Protein AF-D8TQI4-F1 (afdb_monomer)

Organism: NCBI:txid3068

Radius of gyration: 40.29 Å; Cα contacts (8 Å, |Δi|>4): 857; chains: 1; bounding box: 106×113×91 Å

pLDDT: mean 70.05, std 27.38, range [21.88, 98.81]

Secondary structure (DSSP, 8-state):
-HHHHHHHHHHHTT--TTSSSSSSSSTT-S----TT-EEES--TT-----SHHHHHHHIIIIIHHHHHHHHTTSS-B-HHHHHHHHHHHHHTS-HHHHTTEEEEEEETTEEEEEE-TT--HHHHHHHHHHHHHHHHHHHHH------EEEEEE-SSS---BTT--SS-EEESEEE--HHHHHTTS-S-SB-PEE----SS----EEE--GGGSEEEEEEEEEE-TTS-TT-HHHHHHHHHHSHHHHHHEEEEEEEE--SS----B-----GGGGGGEEEEEE--SSSS-TTHHHHHTBSSEEEEES-SEEETTGGG--BTTTBEEE-TTTHHHHHHHHTT-HHHHHHHHHHHHHHHHHH-SHHHHHHHHHHHHHHHHTTBSSHHHHHHHS-TT--HHHHHHHHHHHHHHHTT---TT--TTTT-TTHHHHHHHHHIIIIIHHHHHHHHHHHHHHHHHHHHHHHTT----SSS----------------------------------------------------PPPPPPPS-SSSSSSSSS----------------------------------------------------HHHHHHHHHHHHHHHHHHHHHHHHHHGGG---TT-HHHHHHHHHHHHHHHHHHHHHHHHTTTT-SSSS--HHHHHHHHHHHHHHHHHHHHHHHTTTT--HHHHHHHHHIIIIIIHHH--HHHHHHHHHHHHHH-HHHHHHHHHHHHHHHHHHHHHHH---HHHHHHHHHHHHHHHHHHHHTTS-GGG--S-----------PPPPPP-

Foldseek 3Di:
DVVVVVVVVVVVVVPDPVVVVPPPPPPVPPDPPPPQKDKALDFPPFDADQDVVLCVLLCVLFQCLLCVLLVPPPDFAALLLVLVQLVCLVPPDDPVQQLQKWKWWADPLQIDIDGDPNRDPQSVVQVVLLRVLSNVCCPPVVDDFDGFIAMEGSDQEADAFPPRGSAEHEYFKFFFDVVCVVVVHSRGRGSHGFAHRRPDFLRIFIEGDPVQAALAEEEEEEAAQLADLPFQLNLLLVLCVDPLNVVHHDHAHQYYHHPPHDDDHDHGDPLNCQLSHQEYEAGDYSAGDPCVLSQLSHQHAYEYEPGRMDGSRVSVDDDLQQHPYDGSVCVSVVSVVCPPVSVSGSNNSSVSNSVSNHQVGSSNSSNVNSVSRVVSCVSYPCRVVVSVVADPPHDSVVSNVVSVVVVCVVVVPPPPPDPPCPVVVVPVVVVVVCCCVVPVVVLVCVLVVVVVVVVVVVVVVVVVPPDPPDPPDDDDDDDDDDDDDDDDDDDDDDDDDDDDDDDDDDDDDDDDDDDDDDDDDDDDDDDDDDDPPPPPPPPPPPDDDDDDDDDDDDDDDDDDDDDDDDDDDDDDDDDDDDDDDDDDDDDPPPPPPDPVNVVVVVVVVVLCVLLVVLVVCLVVVPPDDDPVCLVVNLVSLLSNQQVLLQVQLVVLQVQQPPPPNLAGRSQLVLLLVLLLLLLVLVLCCVVCVPPDDSVRNSNSSSCNNRNSVNSHDSPVLSVSLVVCCVVPVVSSVVNVCCSPVSSVVSSCVSVPPPPVVVVVVVVVVVVVVVVVVVVVPDPVPPDDDDDDDDDDDDDDDDDDDD

InterPro domains:
  IPR003691 Fluoride-specific ion channel FluC [PF02537] (637-746)
  IPR006598 Glycosyl transferase CAP10 domain [PF05686] (207-368)
  IPR006598 Glycosyl transferase CAP10 domain [SM00672] (144-377)
  IPR051091 Protein O-Glucosyltransferase/Glycosyltransferase 90 [PTHR12203] (42-390)

Mean predicted aligned error: 21.31 Å

Structure (mmCIF, N/CA/C/O backbone):
data_AF-D8TQI4-F1
#
_entry.id   AF-D8TQI4-F1
#
loop_
_atom_site.group_PDB
_atom_site.id
_atom_site.type_symbol
_atom_site.label_atom_id
_atom_site.label_alt_id
_atom_site.label_comp_id
_atom_site.label_asym_id
_atom_site.label_entity_id
_atom_site.label_seq_id
_atom_site.pdbx_PDB_ins_code
_atom_site.Cartn_x
_atom_site.Cartn_y
_atom_site.Cartn_z
_atom_site.occupancy
_atom_site.B_iso_or_equiv
_atom_site.auth_seq_id
_atom_site.auth_comp_id
_atom_site.auth_asym_id
_atom_site.auth_atom_id
_atom_site.pdbx_PDB_model_num
ATOM 1 N N . MET A 1 1 ? 44.403 22.881 19.828 1.00 42.66 1 MET A N 1
ATOM 2 C CA . MET A 1 1 ? 44.623 21.630 20.599 1.00 42.66 1 MET A CA 1
ATOM 3 C C . MET A 1 1 ? 43.487 21.284 21.571 1.00 42.66 1 MET A C 1
ATOM 5 O O . MET A 1 1 ? 43.098 20.125 21.598 1.00 42.66 1 MET A O 1
ATOM 9 N N . PHE A 1 2 ? 42.906 22.233 22.320 1.00 31.81 2 PHE A N 1
ATOM 10 C CA . PHE A 1 2 ? 41.806 21.960 23.271 1.00 31.81 2 PHE A CA 1
ATOM 11 C C . PHE A 1 2 ? 40.508 21.445 22.600 1.00 31.81 2 PHE A C 1
ATOM 13 O O . PHE A 1 2 ? 39.924 20.463 23.047 1.00 31.81 2 PHE A O 1
ATOM 20 N N . LEU A 1 3 ? 40.133 22.008 21.444 1.00 33.00 3 LEU A N 1
ATOM 21 C CA . LEU A 1 3 ? 38.979 21.563 20.641 1.00 33.00 3 LEU A CA 1
ATOM 22 C C . LEU A 1 3 ? 39.135 20.152 20.040 1.00 33.00 3 LEU A C 1
ATOM 24 O O . LEU A 1 3 ? 38.157 19.419 19.941 1.00 33.00 3 LEU A O 1
ATOM 28 N N . GLY A 1 4 ? 40.362 19.733 19.709 1.00 33.03 4 GLY A N 1
ATOM 29 C CA . GLY A 1 4 ? 40.628 18.376 19.211 1.00 33.03 4 GLY A CA 1
ATOM 30 C C . GLY A 1 4 ? 40.474 17.304 20.295 1.00 33.03 4 GLY A C 1
ATOM 31 O O . GLY A 1 4 ? 39.998 16.209 20.016 1.00 33.03 4 GLY A O 1
ATOM 32 N N . ARG A 1 5 ? 40.805 17.631 21.553 1.00 34.38 5 ARG A N 1
ATOM 33 C CA . ARG A 1 5 ? 40.626 16.724 22.701 1.00 34.38 5 ARG A CA 1
ATOM 34 C C . ARG A 1 5 ? 39.165 16.627 23.147 1.00 34.38 5 ARG A C 1
ATOM 36 O O . ARG A 1 5 ? 38.725 15.544 23.517 1.00 34.38 5 ARG A O 1
ATOM 43 N N . LEU A 1 6 ? 38.401 17.716 23.036 1.00 33.16 6 LEU A N 1
ATOM 44 C CA . LEU A 1 6 ? 36.958 17.718 23.302 1.00 33.16 6 LEU A CA 1
ATOM 45 C C . LEU A 1 6 ? 36.187 16.859 22.281 1.00 33.16 6 LEU A C 1
ATOM 47 O O . LEU A 1 6 ? 35.263 16.140 22.651 1.00 33.16 6 LEU A O 1
ATOM 51 N N . PHE A 1 7 ? 36.618 16.869 21.015 1.00 34.91 7 PHE A N 1
ATOM 52 C CA . PHE A 1 7 ? 36.031 16.054 19.947 1.00 34.91 7 PHE A CA 1
ATOM 53 C C . PHE A 1 7 ? 36.268 14.547 20.156 1.00 34.91 7 PHE A C 1
ATOM 55 O O . PHE A 1 7 ? 35.352 13.748 19.980 1.00 34.91 7 PHE A O 1
ATOM 62 N N . VAL A 1 8 ? 37.460 14.153 20.622 1.00 38.44 8 VAL A N 1
ATOM 63 C CA . VAL A 1 8 ? 37.788 12.748 20.939 1.00 38.44 8 VAL A CA 1
ATOM 64 C C . VAL A 1 8 ? 37.081 12.265 22.216 1.00 38.44 8 VAL A C 1
ATOM 66 O O . VAL A 1 8 ? 36.602 11.134 22.257 1.00 38.44 8 VAL A O 1
AT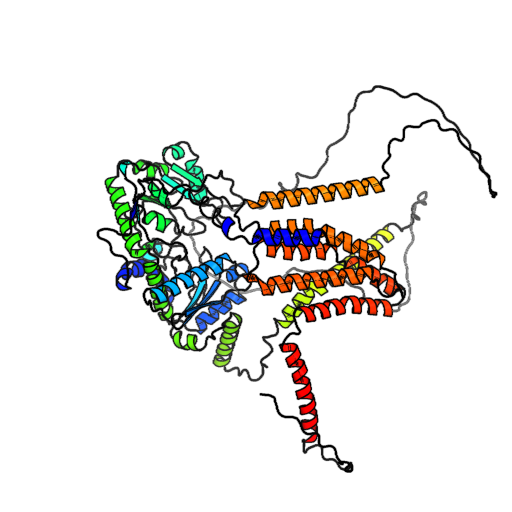OM 69 N N . ALA A 1 9 ? 36.934 13.120 23.235 1.00 33.91 9 ALA A N 1
ATOM 70 C CA . ALA A 1 9 ? 36.200 12.787 24.461 1.00 33.91 9 ALA A CA 1
ATOM 71 C C . ALA A 1 9 ? 34.693 12.567 24.213 1.00 33.91 9 ALA A C 1
ATOM 73 O O . ALA A 1 9 ? 34.096 11.657 24.788 1.00 33.91 9 ALA A O 1
ATOM 74 N N . LEU A 1 10 ? 34.088 13.349 23.312 1.00 35.28 10 LEU A N 1
ATOM 75 C CA . LEU A 1 10 ? 32.689 13.181 22.895 1.00 35.28 10 LEU A CA 1
ATOM 76 C C . LEU A 1 10 ? 32.467 11.922 22.039 1.00 35.28 10 LEU A C 1
ATOM 78 O O . LEU A 1 10 ? 31.397 11.324 22.108 1.00 35.28 10 LEU A O 1
ATOM 82 N N . LEU A 1 11 ? 33.481 11.490 21.284 1.00 34.38 11 LEU A N 1
ATOM 83 C CA . LEU A 1 11 ? 33.470 10.231 20.530 1.00 34.38 11 LEU A CA 1
ATOM 84 C C . LEU A 1 11 ? 33.585 8.999 21.442 1.00 34.38 11 LEU A C 1
ATOM 86 O O . LEU A 1 11 ? 32.919 7.998 21.196 1.00 34.38 11 LEU A O 1
ATOM 90 N N . LEU A 1 12 ? 34.361 9.081 22.527 1.00 33.53 12 LEU A N 1
ATOM 91 C CA . LEU A 1 12 ? 34.506 7.984 23.494 1.00 33.53 12 LEU A CA 1
ATOM 92 C C . LEU A 1 12 ? 33.259 7.802 24.374 1.00 33.53 12 LEU A C 1
ATOM 94 O O . LEU A 1 12 ? 32.851 6.669 24.628 1.00 33.53 12 LEU A O 1
ATOM 98 N N . LEU A 1 13 ? 32.579 8.892 24.748 1.00 35.66 13 LEU A N 1
ATOM 99 C CA . LEU A 1 13 ? 31.305 8.846 25.486 1.00 35.66 13 LEU A CA 1
ATOM 100 C C . LEU A 1 13 ? 30.137 8.246 24.679 1.00 35.66 13 LEU A C 1
ATOM 102 O O . LEU A 1 13 ? 29.113 7.893 25.259 1.00 35.66 13 LEU A O 1
ATOM 106 N N . ALA A 1 14 ? 30.286 8.094 23.359 1.00 34.16 14 ALA A N 1
ATOM 107 C CA . ALA A 1 14 ? 29.278 7.519 22.469 1.00 34.16 14 ALA A CA 1
ATOM 108 C C . ALA A 1 14 ? 29.447 6.003 22.218 1.00 34.16 14 ALA A C 1
ATOM 110 O O . ALA A 1 14 ? 28.735 5.452 21.380 1.00 34.16 14 ALA A O 1
ATOM 111 N N . THR A 1 15 ? 30.372 5.322 22.910 1.00 35.41 15 THR A N 1
ATOM 112 C CA . THR A 1 15 ? 30.738 3.920 22.602 1.00 35.41 15 THR A CA 1
ATOM 113 C C . THR A 1 15 ? 30.534 2.907 23.730 1.00 35.41 15 THR A C 1
ATOM 115 O O . THR A 1 15 ? 30.904 1.747 23.567 1.00 35.41 15 THR A O 1
ATOM 118 N N . THR A 1 16 ? 29.894 3.261 24.847 1.00 34.38 16 THR A N 1
ATOM 119 C CA . THR A 1 16 ? 29.558 2.259 25.872 1.00 34.38 16 THR A CA 1
ATOM 120 C C . THR A 1 16 ? 28.228 1.548 25.550 1.00 34.38 16 THR A C 1
ATOM 122 O O . THR A 1 16 ? 27.183 2.198 25.472 1.00 34.38 16 THR A O 1
ATOM 125 N N . PRO A 1 17 ? 28.208 0.204 25.399 1.00 33.28 17 PRO A N 1
ATOM 126 C CA . PRO A 1 17 ? 27.004 -0.561 25.032 1.00 33.28 17 PRO A CA 1
ATOM 127 C C . PRO A 1 17 ? 25.894 -0.564 26.096 1.00 33.28 17 PRO A C 1
ATOM 129 O O . PRO A 1 17 ? 24.798 -1.059 25.851 1.00 33.28 17 PRO A O 1
ATOM 132 N N . GLN A 1 18 ? 26.162 -0.035 27.290 1.00 31.42 18 GLN A N 1
ATOM 133 C CA . GLN A 1 18 ? 25.275 -0.148 28.450 1.00 31.42 18 GLN A CA 1
ATOM 134 C C . GLN A 1 18 ? 24.203 0.948 28.528 1.00 31.42 18 GLN A C 1
ATOM 136 O O . GLN A 1 18 ? 23.234 0.792 29.264 1.00 31.42 18 GLN A O 1
ATOM 141 N N . THR A 1 19 ? 24.291 2.003 27.713 1.00 30.69 19 THR A N 1
ATOM 142 C CA . THR A 1 19 ? 23.293 3.093 27.717 1.00 30.69 19 THR A CA 1
ATOM 143 C C . THR A 1 19 ? 22.210 2.919 26.642 1.00 30.69 19 THR A C 1
ATOM 145 O O . THR A 1 19 ? 21.169 3.568 26.701 1.00 30.69 19 THR A O 1
ATOM 148 N N . LEU A 1 20 ? 22.397 2.002 25.681 1.00 29.72 20 LEU A N 1
ATOM 149 C CA . LEU A 1 20 ? 21.399 1.706 24.641 1.00 29.72 20 LEU A CA 1
ATOM 150 C C . LEU A 1 20 ? 20.297 0.732 25.103 1.00 29.72 20 LEU A C 1
ATOM 152 O O . LEU A 1 20 ? 19.258 0.637 24.455 1.00 29.72 20 LEU A O 1
ATOM 156 N N . ALA A 1 21 ? 20.497 0.034 26.224 1.00 29.50 21 ALA A N 1
ATOM 157 C CA . ALA A 1 21 ? 19.566 -0.979 26.727 1.00 29.50 21 ALA A CA 1
ATOM 158 C C . ALA A 1 21 ? 18.425 -0.417 27.602 1.00 29.50 21 ALA A C 1
ATOM 160 O O . ALA A 1 21 ? 17.494 -1.150 27.920 1.00 29.50 21 ALA A O 1
ATOM 161 N N . ILE A 1 22 ? 18.461 0.869 27.974 1.00 31.67 22 ILE A N 1
ATOM 162 C CA . ILE A 1 22 ? 17.500 1.455 28.933 1.00 31.67 22 ILE A CA 1
ATOM 163 C C . ILE A 1 22 ? 16.480 2.402 28.261 1.00 31.67 22 ILE A C 1
ATOM 165 O O . ILE A 1 22 ? 15.466 2.741 28.854 1.00 31.67 22 ILE A O 1
ATOM 169 N N . LEU A 1 23 ? 16.649 2.762 26.982 1.00 28.94 23 LEU A N 1
ATOM 170 C CA . LEU A 1 23 ? 15.751 3.711 26.290 1.00 28.94 23 LEU A CA 1
ATOM 171 C C . LEU A 1 23 ? 14.824 3.095 25.230 1.00 28.94 23 LEU A C 1
ATOM 173 O O . LEU A 1 23 ? 13.996 3.806 24.664 1.00 28.94 23 LEU A O 1
ATOM 177 N N . HIS A 1 24 ? 14.912 1.787 24.974 1.00 29.75 24 HIS A N 1
ATOM 178 C CA . HIS A 1 24 ? 14.096 1.123 23.948 1.00 29.75 24 HIS A CA 1
ATOM 179 C C . HIS A 1 24 ? 12.916 0.303 24.497 1.00 29.75 24 HIS A C 1
ATOM 181 O O . HIS A 1 24 ? 12.155 -0.269 23.715 1.00 29.75 24 HIS A O 1
ATOM 187 N N . THR A 1 25 ? 12.726 0.284 25.820 1.00 31.12 25 THR A N 1
ATOM 188 C CA . THR A 1 25 ? 11.799 -0.648 26.486 1.00 31.12 25 THR A CA 1
ATOM 189 C C . THR A 1 25 ? 10.639 0.024 27.228 1.00 31.12 25 THR A C 1
ATOM 191 O O . THR A 1 25 ? 9.681 -0.666 27.553 1.00 31.12 25 THR A O 1
ATOM 194 N N . GLU A 1 26 ? 10.644 1.347 27.453 1.00 28.25 26 GLU A N 1
ATOM 195 C CA . GLU A 1 26 ? 9.628 1.989 28.318 1.00 28.25 26 GLU A CA 1
ATOM 196 C C . GLU A 1 26 ? 8.583 2.867 27.600 1.00 28.25 26 GLU A C 1
ATOM 198 O O . GLU A 1 26 ? 7.466 3.005 28.088 1.00 28.25 26 GLU A O 1
ATOM 203 N N . LEU A 1 27 ? 8.843 3.376 26.389 1.00 30.47 27 LEU A N 1
ATOM 204 C CA . LEU A 1 27 ? 7.881 4.236 25.662 1.00 30.47 27 LEU A CA 1
ATOM 205 C C . LEU A 1 27 ? 6.778 3.477 24.897 1.00 30.47 27 LEU A C 1
ATOM 207 O O . LEU A 1 27 ? 5.787 4.079 24.487 1.00 30.47 27 LEU A O 1
ATOM 211 N N . PHE A 1 28 ? 6.915 2.157 24.741 1.00 36.44 28 PHE A N 1
ATOM 212 C CA . PHE A 1 28 ? 5.860 1.266 24.229 1.00 36.44 28 PHE A CA 1
ATOM 213 C C . PHE A 1 28 ? 5.204 0.426 25.328 1.00 36.44 28 PHE A C 1
ATOM 215 O O . PHE A 1 28 ? 4.347 -0.404 25.038 1.00 36.44 28 PHE A O 1
ATOM 222 N N . ASN A 1 29 ? 5.581 0.669 26.583 1.00 30.16 29 ASN A N 1
ATOM 223 C CA . ASN A 1 29 ? 5.145 -0.108 27.730 1.00 30.16 29 ASN A CA 1
ATOM 224 C C . ASN A 1 29 ? 4.185 0.688 28.624 1.00 30.16 29 ASN A C 1
ATOM 226 O O . ASN A 1 29 ? 4.205 0.554 29.845 1.00 30.16 29 ASN A O 1
ATOM 230 N N . SER A 1 30 ? 3.261 1.455 28.025 1.00 39.91 30 SER A N 1
ATOM 231 C CA . SER A 1 30 ? 1.980 1.759 28.684 1.00 39.91 30 SER A CA 1
ATOM 232 C C . SER A 1 30 ? 1.105 0.498 28.684 1.00 39.91 30 SER A C 1
ATOM 234 O O . SER A 1 30 ? 0.082 0.392 28.014 1.00 39.91 30 SER A O 1
ATOM 236 N N . SER A 1 31 ? 1.642 -0.492 29.388 1.00 42.78 31 SER A N 1
ATOM 237 C CA . SER A 1 31 ? 1.082 -1.735 29.873 1.00 42.78 31 SER A CA 1
ATOM 238 C C . SER A 1 31 ? -0.113 -2.319 29.108 1.00 42.78 31 SER A C 1
ATOM 240 O O . SER A 1 31 ? -1.283 -2.038 29.372 1.00 42.78 31 SER A O 1
ATOM 242 N N . ILE A 1 32 ? 0.197 -3.360 28.332 1.00 51.97 32 ILE A N 1
ATOM 243 C CA . ILE A 1 32 ? -0.651 -4.556 28.180 1.00 51.97 32 ILE A CA 1
ATOM 244 C C . ILE A 1 32 ? -0.735 -5.291 29.550 1.00 51.97 32 ILE A C 1
ATOM 246 O O . ILE A 1 32 ? -0.649 -6.506 29.622 1.00 51.97 32 ILE A O 1
ATOM 250 N N . ASN A 1 33 ? -0.860 -4.576 30.677 1.00 60.06 33 ASN A N 1
ATOM 251 C CA . ASN A 1 33 ? -1.050 -5.175 32.010 1.00 60.06 33 ASN A CA 1
ATOM 252 C C . ASN A 1 33 ? -2.525 -5.125 32.397 1.00 60.06 33 ASN A C 1
ATOM 254 O O . ASN A 1 33 ? -2.862 -4.975 33.567 1.00 60.06 33 ASN A O 1
ATOM 258 N N . ASP A 1 34 ? -3.413 -5.185 31.409 1.00 80.94 34 ASP A N 1
ATOM 259 C CA . ASP A 1 34 ? -4.805 -5.489 31.677 1.00 80.94 34 ASP A CA 1
ATOM 260 C C . ASP A 1 34 ? -4.934 -7.010 31.724 1.00 80.94 34 ASP A C 1
ATOM 262 O O . ASP A 1 34 ? -4.910 -7.640 30.663 1.00 80.94 34 ASP A O 1
ATOM 266 N N . PRO A 1 35 ? -5.046 -7.616 32.919 1.00 85.88 35 PRO A N 1
ATOM 267 C CA . PRO A 1 35 ? -5.071 -9.069 33.057 1.00 85.88 35 PRO A CA 1
ATOM 268 C C . PRO A 1 35 ? -6.303 -9.700 32.396 1.00 85.88 35 PRO A C 1
ATOM 270 O O . PRO A 1 35 ? -6.371 -10.917 32.271 1.00 85.88 35 PRO A O 1
ATOM 273 N N . LEU A 1 36 ? -7.289 -8.892 31.990 1.00 91.56 36 LEU A N 1
ATOM 274 C CA . LEU A 1 36 ? -8.489 -9.360 31.308 1.00 91.56 36 LEU A CA 1
ATOM 275 C C . LEU A 1 36 ? -8.328 -9.415 29.782 1.00 91.56 36 LEU A C 1
ATOM 277 O O . LEU A 1 36 ? -9.165 -10.021 29.115 1.00 91.56 36 LEU A O 1
ATOM 281 N N . VAL A 1 37 ? -7.280 -8.807 29.213 1.00 93.44 37 VAL A N 1
ATOM 282 C CA . VAL A 1 37 ? -6.974 -8.948 27.784 1.00 93.44 37 VAL A CA 1
ATOM 283 C C . VAL A 1 37 ? -6.254 -10.274 27.571 1.00 93.44 37 VAL A C 1
ATOM 285 O O . VAL A 1 37 ? -5.144 -10.475 28.054 1.00 93.44 37 VAL A O 1
ATOM 288 N N . THR A 1 38 ? -6.881 -11.178 26.822 1.00 94.12 38 THR A N 1
ATOM 289 C CA . THR A 1 38 ? -6.323 -12.505 26.533 1.00 94.12 38 THR A CA 1
ATOM 290 C C . THR A 1 38 ? -5.929 -12.604 25.066 1.00 94.12 38 THR A C 1
ATOM 292 O O . THR A 1 38 ? -6.738 -12.328 24.181 1.00 94.12 38 THR A O 1
ATOM 295 N N . LEU A 1 39 ? -4.694 -13.030 24.800 1.00 92.81 39 LEU A N 1
ATOM 296 C CA . LEU A 1 39 ? -4.217 -13.344 23.454 1.00 92.81 39 LEU A CA 1
ATOM 297 C C . LEU A 1 39 ? -4.374 -14.845 23.206 1.00 92.81 39 LEU A C 1
ATOM 299 O O . LEU A 1 39 ? -3.893 -15.659 23.994 1.00 92.81 39 LEU A O 1
ATOM 303 N N . ARG A 1 40 ? -5.035 -15.221 22.110 1.00 92.69 40 ARG A N 1
ATOM 304 C CA . ARG A 1 40 ? -5.238 -16.620 21.714 1.00 92.69 40 ARG A CA 1
ATOM 305 C C . ARG A 1 40 ? -4.547 -16.928 20.395 1.00 92.69 40 ARG A C 1
ATOM 307 O O . ARG A 1 40 ? -4.696 -16.205 19.413 1.00 92.69 40 ARG A O 1
ATOM 314 N N . ASN A 1 41 ? -3.850 -18.060 20.365 1.00 93.38 41 ASN A N 1
ATOM 315 C CA . ASN A 1 41 ? -3.208 -18.601 19.162 1.00 93.38 41 ASN A CA 1
ATOM 316 C C . ASN A 1 41 ? -4.065 -19.657 18.450 1.00 93.38 41 ASN A C 1
ATOM 318 O O . ASN A 1 41 ? -3.648 -20.183 17.421 1.00 93.38 41 ASN A O 1
ATOM 322 N N . GLU A 1 42 ? -5.250 -19.952 18.987 1.00 93.06 42 GLU A N 1
ATOM 323 C CA . GLU A 1 42 ? -6.158 -20.996 18.521 1.00 93.06 42 GLU A CA 1
ATOM 324 C C . GLU A 1 42 ? -7.598 -20.474 18.453 1.00 93.06 42 GLU A C 1
ATOM 326 O O . GLU A 1 42 ? -8.005 -19.601 19.229 1.00 93.06 42 GLU A O 1
ATOM 331 N N . CYS A 1 43 ? -8.383 -21.036 17.535 1.00 95.44 43 CYS A N 1
ATOM 332 C CA . CYS A 1 43 ? -9.796 -20.728 17.358 1.00 95.44 43 CYS A CA 1
ATOM 333 C C . CYS A 1 43 ? -10.593 -22.041 17.294 1.00 95.44 43 CYS A C 1
ATOM 335 O O . CYS A 1 43 ? -10.539 -22.727 16.273 1.00 95.44 43 CYS A O 1
ATOM 337 N N . PRO A 1 44 ? -11.310 -22.430 18.364 1.00 90.38 44 PRO A N 1
ATOM 338 C CA . PRO A 1 44 ? -12.102 -23.656 18.360 1.00 90.38 44 PRO A CA 1
ATOM 339 C C . PRO A 1 44 ? -13.076 -23.700 17.175 1.00 90.38 44 PRO A C 1
ATOM 341 O O . PRO A 1 44 ? -13.817 -22.748 16.941 1.00 90.38 44 PRO A O 1
ATOM 344 N N . GLY A 1 45 ? -13.062 -24.801 16.421 1.00 89.94 45 GLY A N 1
ATOM 345 C CA . GLY A 1 45 ? -13.912 -24.979 15.238 1.00 89.94 45 GLY A CA 1
ATOM 346 C C . GLY A 1 45 ? -13.408 -24.303 13.955 1.00 89.94 45 GLY A C 1
ATOM 347 O O . GLY A 1 45 ? -14.079 -24.402 12.931 1.00 89.94 45 GLY A O 1
ATOM 348 N N . ALA A 1 46 ? -12.236 -23.658 13.969 1.00 94.06 46 ALA A N 1
ATOM 349 C CA . ALA A 1 46 ? -11.614 -23.086 12.779 1.00 94.06 46 ALA A CA 1
ATOM 350 C C . ALA A 1 46 ? -10.140 -23.495 12.659 1.00 94.06 46 ALA A C 1
ATOM 352 O O . ALA A 1 46 ? -9.403 -23.568 13.638 1.00 94.06 46 ALA A O 1
ATOM 353 N N . GLN A 1 47 ? -9.691 -23.723 11.427 1.00 94.56 47 GLN A N 1
ATOM 354 C CA . GLN A 1 47 ? -8.291 -24.000 11.107 1.00 94.56 47 GLN A CA 1
ATOM 355 C C . GLN A 1 47 ? -7.743 -22.910 10.192 1.00 94.56 47 GLN A C 1
ATOM 357 O O . GLN A 1 47 ? -8.475 -22.371 9.353 1.00 94.56 47 GLN A O 1
ATOM 362 N N . ARG A 1 48 ? -6.452 -22.599 10.352 1.00 94.44 48 ARG A N 1
ATOM 363 C CA . ARG A 1 48 ? -5.735 -21.689 9.452 1.00 94.44 48 ARG A CA 1
ATOM 364 C C . ARG A 1 48 ? -5.703 -22.269 8.045 1.00 94.44 48 ARG A C 1
ATOM 366 O O . ARG A 1 48 ? -5.530 -23.473 7.894 1.00 94.44 48 ARG A O 1
ATOM 373 N N . ALA A 1 49 ? -5.834 -21.417 7.036 1.00 95.56 49 ALA A N 1
ATOM 374 C CA . ALA A 1 49 ? -5.580 -21.826 5.669 1.00 95.56 49 ALA A CA 1
ATOM 375 C C . ALA A 1 49 ? -4.080 -22.084 5.483 1.00 95.56 49 ALA A C 1
ATOM 377 O O . ALA A 1 49 ? -3.250 -21.211 5.751 1.00 95.56 49 ALA A O 1
ATOM 378 N N . THR A 1 50 ? -3.735 -23.289 5.040 1.00 94.38 50 THR A N 1
ATOM 379 C CA . THR A 1 50 ? -2.344 -23.687 4.767 1.00 94.38 50 THR A CA 1
ATOM 380 C C . THR A 1 50 ? -2.156 -24.170 3.333 1.00 94.38 50 THR A C 1
ATOM 382 O O . THR A 1 50 ? -1.023 -24.252 2.860 1.00 94.38 50 THR A O 1
ATOM 385 N N . THR A 1 51 ? -3.254 -24.426 2.618 1.00 94.62 51 THR A N 1
ATOM 386 C CA . THR A 1 51 ? -3.270 -24.863 1.219 1.00 94.62 51 THR A CA 1
ATOM 387 C C . THR A 1 51 ? -4.090 -23.920 0.335 1.00 94.62 51 THR A C 1
ATOM 389 O O . THR A 1 51 ? -4.899 -23.131 0.823 1.00 94.62 51 THR A O 1
ATOM 392 N N . GLU A 1 52 ? -3.893 -23.977 -0.984 1.00 94.31 52 GLU A N 1
ATOM 393 C CA . GLU A 1 52 ? -4.743 -23.224 -1.919 1.00 94.31 52 GLU A CA 1
ATOM 394 C C . GLU A 1 52 ? -6.216 -23.646 -1.803 1.00 94.31 52 GLU A C 1
ATOM 396 O O . GLU A 1 52 ? -7.098 -22.790 -1.798 1.00 94.31 52 GLU A O 1
ATOM 401 N N . ALA A 1 53 ? -6.483 -24.943 -1.611 1.00 96.81 53 ALA A N 1
ATOM 402 C CA . ALA A 1 53 ? -7.836 -25.462 -1.422 1.00 96.81 53 ALA A CA 1
ATOM 403 C C . ALA A 1 53 ? -8.543 -24.816 -0.217 1.00 96.81 53 ALA A C 1
ATOM 405 O O . ALA A 1 53 ? -9.736 -24.519 -0.279 1.00 96.81 53 ALA A O 1
ATOM 406 N N . ASP A 1 54 ? -7.806 -24.519 0.859 1.00 97.31 54 ASP A N 1
ATOM 407 C CA . ASP A 1 54 ? -8.361 -23.804 2.009 1.00 97.31 54 ASP A CA 1
ATOM 408 C C . ASP A 1 54 ? -8.804 -22.376 1.681 1.00 97.31 54 ASP A C 1
ATOM 410 O O . ASP A 1 54 ? -9.771 -21.878 2.278 1.00 97.31 54 ASP A O 1
ATOM 414 N N . LEU A 1 55 ? -8.076 -21.722 0.769 1.00 97.62 55 LEU A N 1
ATOM 415 C CA . LEU A 1 55 ? -8.296 -20.348 0.328 1.00 97.62 55 LEU A CA 1
ATOM 416 C C . LEU A 1 55 ? -9.379 -20.223 -0.739 1.00 97.62 55 LEU A C 1
ATOM 418 O O . LEU A 1 55 ? -9.813 -19.103 -0.987 1.00 97.62 55 LEU A O 1
ATOM 422 N N . GLU A 1 56 ? -9.841 -21.314 -1.347 1.00 96.88 56 GLU A N 1
ATOM 423 C CA . GLU A 1 56 ? -10.733 -21.253 -2.509 1.00 96.88 56 GLU A CA 1
ATOM 424 C C . GLU A 1 56 ? -11.977 -20.362 -2.307 1.00 96.88 56 GLU A C 1
ATOM 426 O O . GLU A 1 56 ? -12.258 -19.543 -3.184 1.00 96.88 56 GLU A O 1
ATOM 431 N N . PRO A 1 57 ? -12.677 -20.369 -1.150 1.00 97.19 57 PRO A N 1
ATOM 432 C CA . PRO A 1 57 ? -13.764 -19.417 -0.916 1.00 97.19 57 PRO A CA 1
ATOM 433 C C . PRO A 1 57 ? -13.318 -17.948 -0.986 1.00 97.19 57 PRO A C 1
ATOM 435 O O . PRO A 1 57 ? -14.015 -17.116 -1.561 1.00 97.19 57 PRO A O 1
ATOM 438 N N . LEU A 1 58 ? -12.144 -17.636 -0.432 1.00 98.00 58 LEU A N 1
ATOM 439 C CA . LEU A 1 58 ? -11.570 -16.292 -0.442 1.00 98.00 58 LEU A CA 1
ATOM 440 C C . LEU A 1 58 ? -11.114 -15.895 -1.855 1.00 98.00 58 LEU A C 1
ATOM 442 O O . LEU A 1 58 ? -11.332 -14.760 -2.272 1.00 98.00 58 LEU A O 1
ATOM 446 N N . LEU A 1 59 ? -10.508 -16.822 -2.601 1.00 98.44 59 LEU A N 1
ATOM 447 C CA . LEU A 1 59 ? -10.032 -16.598 -3.969 1.00 98.44 59 LEU A CA 1
ATOM 448 C C . LEU A 1 59 ? -11.202 -16.343 -4.923 1.00 98.44 59 LEU A C 1
ATOM 450 O O . LEU A 1 59 ? -11.190 -15.346 -5.645 1.00 98.44 59 LEU A O 1
ATOM 454 N N . ARG A 1 60 ? -12.243 -17.179 -4.863 1.00 97.44 60 ARG A N 1
ATOM 455 C CA . ARG A 1 60 ? -13.467 -17.031 -5.660 1.00 97.44 60 ARG A CA 1
ATOM 456 C C . ARG A 1 60 ? -14.144 -15.682 -5.435 1.00 97.44 60 ARG A C 1
ATOM 458 O O . ARG A 1 60 ? -14.555 -15.032 -6.391 1.00 97.44 60 ARG A O 1
ATOM 465 N N . ASP A 1 61 ? -14.269 -15.256 -4.183 1.00 96.88 61 ASP A N 1
ATOM 466 C CA . ASP A 1 61 ? -15.002 -14.032 -3.861 1.00 96.88 61 ASP A CA 1
ATOM 467 C C . ASP A 1 61 ? -14.170 -12.764 -4.125 1.00 96.88 61 ASP A C 1
ATOM 469 O O . ASP A 1 61 ? -14.745 -11.687 -4.288 1.00 96.88 61 ASP A O 1
ATOM 473 N N . ASN A 1 62 ? -12.831 -12.860 -4.168 1.00 97.88 62 ASN A N 1
ATOM 474 C CA . ASN A 1 62 ? -11.960 -11.681 -4.217 1.00 97.88 62 ASN A CA 1
ATOM 475 C C . ASN A 1 62 ? -10.973 -11.630 -5.386 1.00 97.88 62 ASN A C 1
ATOM 477 O O . ASN A 1 62 ? -10.944 -10.615 -6.081 1.00 97.88 62 ASN A O 1
ATOM 481 N N . LEU A 1 63 ? -10.178 -12.678 -5.610 1.00 98.12 63 LEU A N 1
ATOM 482 C CA . LEU A 1 63 ? -9.172 -12.694 -6.676 1.00 98.12 63 LEU A CA 1
ATOM 483 C C . LEU A 1 63 ? -9.825 -12.841 -8.052 1.00 98.12 63 LEU A C 1
ATOM 485 O O . LEU A 1 63 ? -9.471 -12.135 -8.992 1.00 98.12 63 LEU A O 1
ATOM 489 N N . GLU A 1 64 ? -10.805 -13.734 -8.171 1.00 96.00 64 GLU A N 1
ATOM 490 C CA . GLU A 1 64 ? -11.470 -14.015 -9.446 1.00 96.00 64 GLU A CA 1
ATOM 491 C C . GLU A 1 64 ? -12.167 -12.782 -10.055 1.00 96.00 64 GLU A C 1
ATOM 493 O O . GLU A 1 64 ? -11.964 -12.522 -11.245 1.00 96.00 64 GLU A O 1
ATOM 498 N N . PRO A 1 65 ? -12.892 -11.944 -9.282 1.00 96.19 65 PRO A N 1
ATOM 499 C CA . PRO A 1 65 ? -13.392 -10.664 -9.780 1.00 96.19 65 PRO A CA 1
ATOM 500 C C . PRO A 1 65 ? -12.312 -9.710 -10.302 1.00 96.19 65 PRO A C 1
ATOM 502 O O . PRO A 1 65 ? -12.593 -8.931 -11.209 1.00 96.19 65 PRO A O 1
ATOM 505 N N . ASP A 1 66 ? -11.097 -9.753 -9.749 1.00 97.06 66 ASP A N 1
ATOM 506 C CA . ASP A 1 66 ? -9.988 -8.890 -10.172 1.00 97.06 66 ASP A CA 1
ATOM 507 C C . ASP A 1 66 ? -9.329 -9.388 -11.468 1.00 97.06 66 ASP A C 1
ATOM 509 O O . ASP A 1 66 ? -8.863 -8.586 -12.272 1.00 97.06 66 ASP A O 1
ATOM 513 N N . LEU A 1 67 ? -9.325 -10.704 -11.701 1.00 96.44 67 LEU A N 1
ATOM 514 C CA . LEU A 1 67 ? -8.765 -11.324 -12.909 1.00 96.44 67 LEU A CA 1
ATOM 515 C C . LEU A 1 67 ? -9.747 -11.351 -14.085 1.00 96.44 67 LEU A C 1
ATOM 517 O O . LEU A 1 67 ? -9.330 -11.417 -15.243 1.00 96.44 67 LEU A O 1
ATOM 521 N N . ARG A 1 68 ? -11.055 -11.310 -13.807 1.00 94.06 68 ARG A N 1
ATOM 522 C CA . ARG A 1 68 ? -12.113 -11.404 -14.819 1.00 94.06 68 ARG A CA 1
ATOM 523 C C . ARG A 1 68 ? -11.962 -10.399 -15.974 1.00 94.06 68 ARG A C 1
ATOM 525 O O . ARG A 1 68 ? -12.067 -10.861 -17.109 1.00 94.06 68 ARG A O 1
ATOM 532 N N . PRO A 1 69 ? -11.701 -9.091 -15.756 1.00 92.25 69 PRO A N 1
ATOM 533 C CA . PRO A 1 69 ? -11.552 -8.135 -16.859 1.00 92.25 69 PRO A CA 1
ATOM 534 C C . PRO A 1 69 ? -10.453 -8.542 -17.846 1.00 92.25 69 PRO A C 1
ATOM 536 O O . PRO A 1 69 ? -10.649 -8.476 -19.055 1.00 92.25 69 PRO A O 1
ATOM 539 N N . TRP A 1 70 ? -9.338 -9.056 -17.326 1.00 94.69 70 TRP A N 1
ATOM 540 C CA . TRP A 1 70 ? -8.175 -9.462 -18.111 1.00 94.69 70 TRP A CA 1
ATOM 541 C C . TRP A 1 70 ? -8.403 -10.763 -18.880 1.00 94.69 70 TRP A C 1
ATOM 543 O O . TRP A 1 70 ? -8.008 -10.878 -20.035 1.00 94.69 70 TRP A O 1
ATOM 553 N N . ARG A 1 71 ? -9.113 -11.730 -18.288 1.00 93.19 71 ARG A N 1
ATOM 554 C CA . ARG A 1 71 ? -9.486 -12.976 -18.984 1.00 93.19 71 ARG A CA 1
ATOM 555 C C . ARG A 1 71 ? -10.527 -12.762 -20.085 1.00 93.19 71 ARG A C 1
ATOM 557 O O . ARG A 1 71 ? -10.643 -13.587 -20.985 1.00 93.19 71 ARG A O 1
ATOM 564 N N . GLN A 1 72 ? -11.287 -11.671 -20.020 1.00 90.69 72 GLN A N 1
ATOM 565 C CA . GLN A 1 72 ? -12.335 -11.339 -20.987 1.00 90.69 72 GLN A CA 1
ATOM 566 C C . GLN A 1 72 ? -11.833 -10.522 -22.190 1.00 90.69 72 GLN A C 1
ATOM 568 O O . GLN A 1 72 ? -12.639 -10.167 -23.046 1.00 90.69 72 GLN A O 1
ATOM 573 N N . LEU A 1 73 ? -10.521 -10.276 -22.312 1.00 89.06 73 LEU A N 1
ATOM 574 C CA . LEU A 1 73 ? -9.923 -9.565 -23.453 1.00 89.06 73 LEU A CA 1
ATOM 575 C C . LEU A 1 73 ? -9.974 -10.341 -24.784 1.00 89.06 73 LEU A C 1
ATOM 577 O O . LEU A 1 73 ? -9.634 -9.790 -25.826 1.00 89.06 73 LEU A O 1
ATOM 581 N N . GLY A 1 74 ? -10.369 -11.618 -24.771 1.00 88.06 74 GLY A N 1
ATOM 582 C CA . GLY A 1 74 ? -10.472 -12.455 -25.975 1.00 88.06 74 GLY A CA 1
ATOM 583 C C . GLY A 1 74 ? -9.136 -12.996 -26.501 1.00 88.06 74 GLY A C 1
ATOM 584 O O . GLY A 1 74 ? -9.130 -13.772 -27.452 1.00 88.06 74 GLY A O 1
ATOM 585 N N . ARG A 1 75 ? -8.011 -12.636 -25.871 1.00 94.50 75 ARG A N 1
ATOM 586 C CA . ARG A 1 75 ? -6.678 -13.213 -26.098 1.00 94.50 75 ARG A CA 1
ATOM 587 C C . ARG A 1 75 ? -5.864 -13.217 -24.798 1.00 94.50 75 ARG A C 1
ATOM 589 O O . ARG A 1 75 ? -6.123 -12.365 -23.945 1.00 94.50 75 ARG A O 1
ATOM 596 N N . PRO A 1 76 ? -4.875 -14.114 -24.642 1.00 96.12 76 PRO A N 1
ATOM 597 C CA . PRO A 1 76 ? -3.890 -13.972 -23.578 1.00 96.12 76 PRO A CA 1
ATOM 598 C C . PRO A 1 76 ? -3.057 -12.696 -23.774 1.00 96.12 76 PRO A C 1
ATOM 600 O O . PRO A 1 76 ? -2.869 -12.205 -24.896 1.00 96.12 76 PRO A O 1
ATOM 603 N N . LEU A 1 77 ? -2.561 -12.163 -22.662 1.00 97.50 77 LEU A N 1
ATOM 604 C CA . LEU A 1 77 ? -1.547 -11.117 -22.652 1.00 97.50 77 LEU A CA 1
ATOM 605 C C . LEU A 1 77 ? -0.201 -11.693 -23.101 1.00 97.50 77 LEU A C 1
ATOM 607 O O . LEU A 1 77 ? 0.040 -12.897 -23.057 1.00 97.50 77 LEU A O 1
ATOM 611 N N . THR A 1 78 ? 0.695 -10.814 -23.514 1.00 97.31 78 THR A N 1
ATOM 612 C CA . THR A 1 78 ? 2.051 -11.151 -23.945 1.00 97.31 78 THR A CA 1
ATOM 613 C C . THR A 1 78 ? 3.069 -10.292 -23.207 1.00 97.31 78 THR A C 1
ATOM 615 O O . THR A 1 78 ? 2.725 -9.269 -22.601 1.00 97.31 78 THR A O 1
ATOM 618 N N . ARG A 1 79 ? 4.356 -10.628 -23.312 1.00 96.94 79 ARG A N 1
ATOM 619 C CA . ARG A 1 79 ? 5.433 -9.759 -22.827 1.00 96.94 79 ARG A CA 1
ATOM 620 C C . ARG A 1 79 ? 5.365 -8.367 -23.446 1.00 96.94 79 ARG A C 1
ATOM 622 O O . ARG A 1 79 ? 5.694 -7.392 -22.778 1.00 96.94 79 ARG A O 1
ATOM 629 N N . LEU A 1 80 ? 4.908 -8.252 -24.698 1.00 96.31 80 LEU A N 1
ATOM 630 C CA . LEU A 1 80 ? 4.774 -6.965 -25.374 1.00 96.31 80 LEU A CA 1
ATOM 631 C C . LEU A 1 80 ? 3.702 -6.091 -24.712 1.00 96.31 80 LEU A C 1
ATOM 633 O O . LEU A 1 80 ? 3.917 -4.889 -24.599 1.00 96.31 80 LEU A O 1
ATOM 637 N N . ASP A 1 81 ? 2.610 -6.673 -24.207 1.00 97.25 81 ASP A N 1
ATOM 638 C CA . ASP A 1 81 ? 1.582 -5.941 -23.451 1.00 97.25 81 ASP A CA 1
ATOM 639 C C . ASP A 1 81 ? 2.151 -5.371 -22.141 1.00 97.25 81 ASP A C 1
ATOM 641 O O . ASP A 1 81 ? 1.974 -4.188 -21.841 1.00 97.25 81 ASP A O 1
ATOM 645 N N . LEU A 1 82 ? 2.927 -6.171 -21.397 1.00 97.94 82 LEU A N 1
ATOM 646 C CA . LEU A 1 82 ? 3.616 -5.704 -20.188 1.00 97.94 82 LEU A CA 1
ATOM 647 C C . LEU A 1 82 ? 4.669 -4.632 -20.508 1.00 97.94 82 LEU A C 1
ATOM 649 O O . LEU A 1 82 ? 4.770 -3.626 -19.812 1.00 97.94 82 LEU A O 1
ATOM 653 N N . LEU A 1 83 ? 5.446 -4.813 -21.574 1.00 98.06 83 LEU A N 1
ATOM 654 C CA . LEU A 1 83 ? 6.446 -3.840 -22.013 1.00 98.06 83 LEU A CA 1
ATOM 655 C C . LEU A 1 83 ? 5.804 -2.530 -22.492 1.00 98.06 83 LEU A C 1
ATOM 657 O O . LEU A 1 83 ? 6.327 -1.457 -22.192 1.00 98.06 83 LEU A O 1
ATOM 661 N N . ASN A 1 84 ? 4.676 -2.598 -23.205 1.00 96.25 84 ASN A N 1
ATOM 662 C CA . ASN A 1 84 ? 3.864 -1.436 -23.570 1.00 96.25 84 ASN A CA 1
ATOM 663 C C . ASN A 1 84 ? 3.377 -0.710 -22.321 1.00 96.25 84 ASN A C 1
ATOM 665 O O . ASN A 1 84 ? 3.549 0.501 -22.231 1.00 96.25 84 ASN A O 1
ATOM 669 N N . PHE A 1 85 ? 2.890 -1.446 -21.324 1.00 96.56 85 PHE A N 1
ATOM 670 C CA . PHE A 1 85 ? 2.467 -0.863 -20.059 1.00 96.56 85 PHE A CA 1
ATOM 671 C C . PHE A 1 85 ? 3.618 -0.161 -19.312 1.00 96.56 85 PHE A C 1
ATOM 673 O O . PHE A 1 85 ? 3.469 0.968 -18.846 1.00 96.56 85 PHE A O 1
ATOM 680 N N . LEU A 1 86 ? 4.809 -0.767 -19.255 1.00 96.81 86 LEU A N 1
ATOM 681 C CA . LEU A 1 86 ? 5.998 -0.116 -18.686 1.00 96.81 86 LEU A CA 1
ATOM 682 C C . LEU A 1 86 ? 6.397 1.144 -19.470 1.00 96.81 86 LEU A C 1
ATOM 684 O O . LEU A 1 86 ? 6.795 2.145 -18.875 1.00 96.81 86 LEU A O 1
ATOM 688 N N . HIS A 1 87 ? 6.255 1.124 -20.796 1.00 95.06 87 HIS A N 1
ATOM 689 C CA . HIS A 1 87 ? 6.473 2.303 -21.626 1.00 95.06 87 HIS A CA 1
ATOM 690 C C . HIS A 1 87 ? 5.433 3.399 -21.370 1.00 95.06 87 HIS A C 1
ATOM 692 O O . HIS A 1 87 ? 5.825 4.556 -21.238 1.00 95.06 87 HIS A O 1
ATOM 698 N N . GLU A 1 88 ? 4.147 3.065 -21.249 1.00 93.00 88 GLU A N 1
ATOM 699 C CA . GLU A 1 88 ? 3.065 3.993 -20.884 1.00 93.00 88 GLU A CA 1
ATOM 700 C C . GLU A 1 88 ? 3.350 4.680 -19.545 1.00 93.00 88 GLU A C 1
ATOM 702 O O . GLU A 1 88 ? 3.277 5.908 -19.452 1.00 93.00 88 GLU A O 1
ATOM 707 N N . ILE A 1 89 ? 3.752 3.904 -18.533 1.00 91.69 89 ILE A N 1
ATOM 708 C CA . ILE A 1 89 ? 4.171 4.422 -17.225 1.00 91.69 89 ILE A CA 1
ATOM 709 C C . ILE A 1 89 ? 5.319 5.425 -17.375 1.00 91.69 89 ILE A C 1
ATOM 711 O O . ILE A 1 89 ? 5.305 6.485 -16.749 1.00 91.69 89 ILE A O 1
ATOM 715 N N . ASP A 1 90 ? 6.335 5.098 -18.170 1.00 90.88 90 ASP A N 1
ATOM 716 C CA . ASP A 1 90 ? 7.535 5.928 -18.243 1.00 90.88 90 ASP A CA 1
ATOM 717 C C . ASP A 1 90 ? 7.317 7.224 -19.038 1.00 90.88 90 ASP A C 1
ATOM 719 O O . ASP A 1 90 ? 7.826 8.281 -18.653 1.00 90.88 90 ASP A O 1
ATOM 723 N N . SER A 1 91 ? 6.522 7.149 -20.109 1.00 87.31 91 SER A N 1
ATOM 724 C CA . SER A 1 91 ? 6.345 8.229 -21.088 1.00 87.31 91 SER A CA 1
ATOM 725 C C . SER A 1 91 ? 5.104 9.095 -20.873 1.00 87.31 91 SER A C 1
ATOM 727 O O . SER A 1 91 ? 5.166 10.297 -21.123 1.00 87.31 91 SER A O 1
ATOM 729 N N . HIS A 1 92 ? 3.991 8.524 -20.405 1.00 84.50 92 HIS A N 1
ATOM 730 C CA . HIS A 1 92 ? 2.705 9.228 -20.322 1.00 84.50 92 HIS A CA 1
ATOM 731 C C . HIS A 1 92 ? 2.303 9.567 -18.886 1.00 84.50 92 HIS A C 1
ATOM 733 O O . HIS A 1 92 ? 1.582 10.540 -18.657 1.00 84.50 92 HIS A O 1
ATOM 739 N N . TRP A 1 93 ? 2.728 8.776 -17.896 1.00 86.00 93 TRP A N 1
ATOM 740 C CA . TRP A 1 93 ? 2.311 9.025 -16.519 1.00 86.00 93 TRP A CA 1
ATOM 741 C C . TRP A 1 93 ? 3.107 10.172 -15.900 1.00 86.00 93 TRP A C 1
ATOM 743 O O . TRP A 1 93 ? 4.321 10.295 -16.060 1.00 86.00 93 TRP A O 1
ATOM 753 N N . LEU A 1 94 ? 2.413 10.990 -15.103 1.00 82.69 94 LEU A N 1
ATOM 754 C CA . LEU A 1 94 ? 3.039 12.048 -14.315 1.00 82.69 94 LEU A CA 1
ATOM 755 C C . LEU A 1 94 ? 4.159 11.479 -13.434 1.00 82.69 94 LEU A C 1
ATOM 757 O O . LEU A 1 94 ? 3.984 10.442 -12.787 1.00 82.69 94 LEU A O 1
ATOM 761 N N . GLU A 1 95 ? 5.270 12.214 -13.321 1.00 76.44 95 GLU A N 1
ATOM 762 C CA . GLU A 1 95 ? 6.450 11.774 -12.565 1.00 76.44 95 GLU A CA 1
ATOM 763 C C . GLU A 1 95 ? 6.113 11.365 -11.122 1.00 76.44 95 GLU A C 1
ATOM 765 O O . GLU A 1 95 ? 6.585 10.351 -10.606 1.00 76.44 95 GLU A O 1
ATOM 770 N N . TYR A 1 96 ? 5.235 12.126 -10.472 1.00 78.62 96 TYR A N 1
ATOM 771 C CA . TYR A 1 96 ? 4.751 11.811 -9.132 1.00 78.62 96 TYR A CA 1
ATOM 772 C C . TYR A 1 96 ? 4.109 10.416 -9.039 1.00 78.62 96 TYR A C 1
ATOM 774 O O . TYR A 1 96 ? 4.311 9.727 -8.043 1.00 78.62 96 TYR A O 1
ATOM 782 N N . ARG A 1 97 ? 3.360 10.000 -10.069 1.00 80.44 97 ARG A N 1
ATOM 783 C CA . ARG A 1 97 ? 2.593 8.748 -10.100 1.00 80.44 97 ARG A CA 1
ATOM 784 C C . ARG A 1 97 ? 3.510 7.538 -10.308 1.00 80.44 97 ARG A C 1
ATOM 786 O O . ARG A 1 97 ? 3.373 6.548 -9.594 1.00 80.44 97 ARG A O 1
ATOM 793 N N . ARG A 1 98 ? 4.491 7.637 -11.216 1.00 83.81 98 ARG A N 1
ATOM 794 C CA . ARG A 1 98 ? 5.466 6.556 -11.476 1.00 83.81 98 ARG A CA 1
ATOM 795 C C . ARG A 1 98 ? 6.410 6.294 -10.294 1.00 83.81 98 ARG A C 1
ATOM 797 O O . ARG A 1 98 ? 6.780 5.152 -10.048 1.00 83.81 98 ARG A O 1
ATOM 804 N N . ASN A 1 99 ? 6.689 7.307 -9.468 1.00 87.88 99 ASN A N 1
ATOM 805 C CA . ASN A 1 99 ? 7.508 7.183 -8.249 1.00 87.88 99 ASN A CA 1
ATOM 806 C C . ASN A 1 99 ? 6.860 6.351 -7.113 1.00 87.88 99 ASN A C 1
ATOM 808 O O . ASN A 1 99 ? 7.433 6.234 -6.024 1.00 87.88 99 ASN A O 1
ATOM 812 N N . PHE A 1 100 ? 5.676 5.775 -7.339 1.00 90.81 100 PHE A N 1
ATOM 813 C CA . PHE A 1 100 ? 5.025 4.823 -6.433 1.00 90.81 100 PHE A CA 1
ATOM 814 C C . PHE A 1 100 ? 5.151 3.364 -6.855 1.00 90.81 100 PHE A C 1
ATOM 816 O O . PHE A 1 100 ? 4.751 2.479 -6.097 1.00 90.81 100 PHE A O 1
ATOM 823 N N . LEU A 1 101 ? 5.671 3.117 -8.053 1.00 94.31 101 LEU A N 1
ATOM 824 C CA . LEU A 1 101 ? 5.693 1.800 -8.657 1.00 94.31 101 LEU A CA 1
ATOM 825 C C . LEU A 1 101 ? 7.029 1.101 -8.411 1.00 94.31 101 LEU A C 1
ATOM 827 O O . LEU A 1 101 ? 8.086 1.735 -8.343 1.00 94.31 101 LEU A O 1
ATOM 831 N N . ALA A 1 102 ? 6.969 -0.222 -8.334 1.00 96.69 102 ALA A N 1
ATOM 832 C CA . ALA A 1 102 ? 8.128 -1.088 -8.448 1.00 96.69 102 ALA A CA 1
ATOM 833 C C . ALA A 1 102 ? 7.860 -2.171 -9.492 1.00 96.69 102 ALA A C 1
ATOM 835 O O . ALA A 1 102 ? 6.779 -2.758 -9.512 1.00 96.69 102 ALA A O 1
ATOM 836 N N . VAL A 1 103 ? 8.853 -2.455 -10.331 1.00 98.06 103 VAL A N 1
ATOM 837 C CA . VAL A 1 103 ? 8.852 -3.653 -11.174 1.00 98.06 103 VAL A CA 1
ATOM 838 C C . VAL A 1 103 ? 9.446 -4.776 -10.345 1.00 98.06 103 VAL A C 1
ATOM 840 O O . VAL A 1 103 ? 10.579 -4.660 -9.877 1.00 98.06 103 VAL A O 1
ATOM 843 N N . VAL A 1 104 ? 8.679 -5.836 -10.127 1.00 98.31 104 VAL A N 1
ATOM 844 C CA . VAL A 1 104 ? 9.064 -6.979 -9.303 1.00 98.31 104 VAL A CA 1
ATOM 845 C C . VAL A 1 104 ? 9.282 -8.185 -10.201 1.00 98.31 104 VAL A C 1
ATOM 847 O O . VAL A 1 104 ? 8.450 -8.479 -11.053 1.00 98.31 104 VAL A O 1
ATOM 850 N N . VAL A 1 105 ? 10.386 -8.891 -9.983 1.00 98.50 105 VAL A N 1
ATOM 851 C CA . VAL A 1 105 ? 10.717 -10.153 -10.645 1.00 98.50 105 VAL A CA 1
ATOM 852 C C . VAL A 1 105 ? 10.923 -11.209 -9.569 1.00 98.50 105 VAL A C 1
ATOM 854 O O . VAL A 1 105 ? 11.774 -11.054 -8.691 1.00 98.50 105 VAL A O 1
ATOM 857 N N . ILE A 1 106 ? 10.156 -12.288 -9.648 1.00 98.06 106 ILE A N 1
ATOM 858 C CA . ILE A 1 106 ? 10.360 -13.507 -8.871 1.00 98.06 106 ILE A CA 1
ATOM 859 C C . ILE A 1 106 ? 10.952 -14.538 -9.827 1.00 98.06 106 ILE A C 1
ATOM 861 O O . ILE A 1 106 ? 10.377 -14.802 -10.881 1.00 98.06 106 ILE A O 1
ATOM 865 N N . ARG A 1 107 ? 12.119 -15.087 -9.482 1.00 96.12 107 ARG A N 1
ATOM 866 C CA . ARG A 1 107 ? 12.758 -16.176 -10.231 1.00 96.12 107 ARG A CA 1
ATOM 867 C C . ARG A 1 107 ? 13.426 -17.144 -9.271 1.00 96.12 107 ARG A C 1
ATOM 869 O O . ARG A 1 107 ? 14.203 -16.700 -8.426 1.00 96.12 107 ARG A O 1
ATOM 876 N N . ASN A 1 108 ? 13.153 -18.439 -9.396 1.00 94.81 108 ASN A N 1
ATOM 877 C CA . ASN A 1 108 ? 13.705 -19.490 -8.540 1.00 94.81 108 ASN A CA 1
ATOM 878 C C . ASN A 1 108 ? 13.534 -19.184 -7.039 1.00 94.81 108 ASN A C 1
ATOM 880 O O . ASN A 1 108 ? 14.492 -19.257 -6.271 1.00 94.81 108 ASN A O 1
ATOM 884 N N . ASN A 1 109 ? 12.325 -18.784 -6.622 1.00 96.56 109 ASN A N 1
ATOM 885 C CA . ASN A 1 109 ? 12.023 -18.341 -5.250 1.00 96.56 109 ASN A CA 1
ATOM 886 C C . ASN A 1 109 ? 12.884 -17.167 -4.741 1.00 96.56 109 ASN A C 1
ATOM 888 O O . ASN A 1 109 ? 13.054 -16.987 -3.535 1.00 96.56 109 ASN A O 1
ATOM 892 N N . VAL A 1 110 ? 13.415 -16.335 -5.638 1.00 95.31 110 VAL A N 1
ATOM 893 C CA . VAL A 1 110 ? 14.101 -15.091 -5.283 1.00 95.31 110 VAL A CA 1
ATOM 894 C C . VAL A 1 110 ? 13.322 -13.914 -5.849 1.00 95.31 110 VAL A C 1
ATOM 896 O O . VAL A 1 110 ? 13.306 -13.684 -7.056 1.00 95.31 110 VAL A O 1
ATOM 899 N N . MET A 1 111 ? 12.693 -13.147 -4.958 1.00 96.62 111 MET A N 1
ATOM 900 C CA . MET A 1 111 ? 12.074 -11.866 -5.284 1.00 96.62 111 MET A CA 1
ATOM 901 C C . MET A 1 111 ? 13.123 -10.746 -5.324 1.00 96.62 111 MET A C 1
ATOM 903 O O . MET A 1 111 ? 13.810 -10.487 -4.334 1.00 96.62 111 MET A O 1
ATOM 907 N N . ARG A 1 112 ? 13.215 -10.054 -6.461 1.00 95.94 112 ARG A N 1
ATOM 908 C CA . ARG A 1 112 ? 13.961 -8.802 -6.651 1.00 95.94 112 ARG A CA 1
ATOM 909 C C . ARG A 1 112 ? 13.032 -7.734 -7.202 1.00 95.94 112 ARG A C 1
ATOM 911 O O . ARG A 1 112 ? 12.024 -8.043 -7.830 1.00 95.94 112 ARG A O 1
ATOM 918 N N . TRP A 1 113 ? 13.371 -6.471 -6.991 1.00 96.75 113 TRP A N 1
ATOM 919 C CA . TRP A 1 113 ? 12.585 -5.373 -7.531 1.00 96.75 113 TRP A CA 1
ATOM 920 C C . TRP A 1 113 ? 13.460 -4.191 -7.921 1.00 96.75 113 TRP A C 1
ATOM 922 O O . TRP A 1 113 ? 14.525 -3.963 -7.350 1.00 96.75 113 TRP A O 1
ATOM 932 N N . TRP A 1 114 ? 12.952 -3.416 -8.868 1.00 96.25 114 TRP A N 1
ATOM 933 C CA . TRP A 1 114 ? 13.485 -2.126 -9.269 1.00 96.25 114 TRP A CA 1
ATOM 934 C C . TRP A 1 114 ? 12.426 -1.051 -9.022 1.00 96.25 114 TRP A C 1
ATOM 936 O O . TRP A 1 114 ? 11.239 -1.278 -9.259 1.00 96.25 114 TRP A O 1
ATOM 946 N N . ALA A 1 115 ? 12.845 0.120 -8.552 1.00 93.88 115 ALA A N 1
ATOM 947 C CA . ALA A 1 115 ? 11.990 1.290 -8.379 1.00 93.88 115 ALA A CA 1
ATOM 948 C C . ALA A 1 115 ? 12.691 2.533 -8.940 1.00 93.88 115 ALA A C 1
ATOM 950 O O . ALA A 1 115 ? 13.916 2.558 -9.068 1.00 93.88 115 ALA A O 1
ATOM 951 N N . TYR A 1 116 ? 11.915 3.574 -9.241 1.00 88.56 116 TYR A N 1
ATOM 952 C CA . TYR A 1 116 ? 12.460 4.840 -9.728 1.00 88.56 116 TYR A CA 1
ATOM 953 C C . TYR A 1 116 ? 13.433 5.475 -8.713 1.00 88.56 116 TYR A C 1
ATOM 955 O O . TYR A 1 116 ? 13.193 5.373 -7.508 1.00 88.56 116 TYR A O 1
ATOM 963 N N . PRO A 1 117 ? 14.484 6.198 -9.156 1.00 86.88 117 PRO A N 1
ATOM 964 C CA . PRO A 1 117 ? 15.435 6.858 -8.249 1.00 86.88 117 PRO A CA 1
ATOM 965 C C . PRO A 1 117 ? 14.773 7.809 -7.240 1.00 86.88 117 PRO A C 1
ATOM 967 O O . PRO A 1 117 ? 15.175 7.878 -6.083 1.00 86.88 117 PRO A O 1
ATOM 970 N N . ASN A 1 118 ? 13.698 8.485 -7.660 1.00 86.19 118 ASN A N 1
ATOM 971 C CA . ASN A 1 118 ? 12.913 9.403 -6.831 1.00 86.19 118 ASN A CA 1
ATOM 972 C C . ASN A 1 118 ? 11.747 8.709 -6.097 1.00 86.19 118 ASN A C 1
ATOM 974 O O . ASN A 1 118 ? 10.848 9.381 -5.573 1.00 86.19 118 ASN A O 1
ATOM 978 N N . ALA A 1 119 ? 11.722 7.372 -6.063 1.00 85.88 119 ALA A N 1
ATOM 979 C CA . ALA A 1 119 ? 10.685 6.626 -5.369 1.00 85.88 119 ALA A CA 1
ATOM 980 C C . ALA A 1 119 ? 10.657 6.992 -3.882 1.00 85.88 119 ALA A C 1
ATOM 982 O O . ALA A 1 119 ? 11.680 7.124 -3.205 1.00 85.88 119 ALA A O 1
ATOM 983 N N . ARG A 1 120 ? 9.452 7.156 -3.333 1.00 83.06 120 ARG A N 1
ATOM 984 C CA . ARG A 1 120 ? 9.311 7.527 -1.921 1.00 83.06 120 ARG A CA 1
ATOM 985 C C . ARG A 1 120 ? 9.800 6.379 -1.034 1.00 83.06 120 ARG A C 1
ATOM 987 O O . ARG A 1 120 ? 9.379 5.240 -1.203 1.00 83.06 120 ARG A O 1
ATOM 994 N N . GLY A 1 121 ? 10.590 6.686 -0.002 1.00 87.06 121 GLY A N 1
ATOM 995 C CA . GLY A 1 121 ? 11.154 5.659 0.889 1.00 87.06 121 GLY A CA 1
ATOM 996 C C . GLY A 1 121 ? 10.124 4.773 1.611 1.00 87.06 121 GLY A C 1
ATOM 997 O O . GLY A 1 121 ? 10.436 3.651 1.997 1.00 87.06 121 GLY A O 1
ATOM 998 N N . TRP A 1 122 ? 8.882 5.235 1.796 1.00 83.38 122 TRP A N 1
ATOM 999 C CA . TRP A 1 122 ? 7.806 4.395 2.338 1.00 83.38 122 TRP A CA 1
ATOM 1000 C C . TRP A 1 122 ? 7.196 3.450 1.287 1.00 83.38 122 TRP A C 1
ATOM 1002 O O . TRP A 1 122 ? 6.739 2.375 1.665 1.00 83.38 122 TRP A O 1
ATOM 1012 N N . CYS A 1 123 ? 7.233 3.793 -0.006 1.00 85.38 123 CYS A N 1
ATOM 1013 C CA . CYS A 1 123 ? 6.829 2.900 -1.098 1.00 85.38 123 CYS A CA 1
ATOM 1014 C C . CYS A 1 123 ? 7.795 1.727 -1.217 1.00 85.38 123 CYS A C 1
ATOM 1016 O O . CYS A 1 123 ? 7.380 0.572 -1.168 1.00 85.38 123 CYS A O 1
ATOM 1018 N N . THR A 1 124 ? 9.095 2.021 -1.290 1.00 89.69 124 THR A N 1
ATOM 1019 C CA . THR A 1 124 ? 10.132 0.985 -1.379 1.00 89.69 124 THR A CA 1
ATOM 1020 C C . THR A 1 124 ? 10.122 0.083 -0.147 1.00 89.69 124 THR A C 1
ATOM 1022 O O . THR A 1 124 ? 10.265 -1.130 -0.269 1.00 89.69 124 THR A O 1
ATOM 1025 N N . ARG A 1 125 ? 9.839 0.638 1.040 1.00 91.88 125 ARG A N 1
ATOM 1026 C CA . ARG A 1 125 ? 9.673 -0.145 2.270 1.00 91.88 125 ARG A CA 1
ATOM 1027 C C . ARG A 1 125 ? 8.480 -1.107 2.220 1.00 91.88 125 ARG A C 1
ATOM 1029 O O . ARG A 1 125 ? 8.597 -2.210 2.736 1.00 91.88 125 ARG A O 1
ATOM 1036 N N . ARG A 1 126 ? 7.354 -0.733 1.598 1.00 92.31 126 ARG A N 1
ATOM 1037 C CA . ARG A 1 126 ? 6.201 -1.640 1.422 1.00 92.31 126 ARG A CA 1
ATOM 1038 C C . ARG A 1 126 ? 6.566 -2.843 0.551 1.00 92.31 126 ARG A C 1
ATOM 1040 O O . ARG A 1 126 ? 6.261 -3.965 0.935 1.00 92.31 126 ARG A O 1
ATOM 1047 N N . VAL A 1 127 ? 7.276 -2.622 -0.558 1.00 94.81 127 VAL A N 1
ATOM 1048 C CA . VAL A 1 127 ? 7.768 -3.709 -1.428 1.00 94.81 127 VAL A CA 1
ATOM 1049 C C . VAL A 1 127 ? 8.792 -4.577 -0.695 1.00 94.81 127 VAL A C 1
ATOM 1051 O O . VAL A 1 127 ? 8.712 -5.801 -0.755 1.00 94.81 127 VAL A O 1
ATOM 1054 N N . LYS A 1 128 ? 9.688 -3.958 0.083 1.00 94.62 128 LYS A N 1
ATOM 1055 C CA . LYS A 1 128 ? 10.636 -4.679 0.939 1.00 94.62 128 LYS A CA 1
ATOM 1056 C C . LYS A 1 128 ? 9.926 -5.610 1.928 1.00 94.62 128 LYS A C 1
ATOM 1058 O O . LYS A 1 128 ? 10.327 -6.758 2.048 1.00 94.62 128 LYS A O 1
ATOM 1063 N N . PHE A 1 129 ? 8.859 -5.159 2.592 1.00 92.12 129 PHE A N 1
ATOM 1064 C CA . PHE A 1 129 ? 8.094 -6.013 3.511 1.00 92.12 129 PHE A CA 1
ATOM 1065 C C . PHE A 1 129 ? 7.427 -7.199 2.807 1.00 92.12 129 PHE A C 1
ATOM 1067 O O . PHE A 1 129 ? 7.351 -8.279 3.387 1.00 92.12 129 PHE A O 1
ATOM 1074 N N . ILE A 1 130 ? 6.961 -7.019 1.565 1.00 95.00 130 ILE A N 1
ATOM 1075 C CA . ILE A 1 130 ? 6.447 -8.132 0.754 1.00 95.00 130 ILE A CA 1
ATOM 1076 C C . ILE A 1 130 ? 7.566 -9.152 0.513 1.00 95.00 130 ILE A C 1
ATOM 1078 O O . ILE A 1 130 ? 7.365 -10.333 0.783 1.00 95.00 130 ILE A O 1
ATOM 1082 N N . ALA A 1 131 ? 8.752 -8.695 0.096 1.00 95.81 131 ALA A N 1
ATOM 1083 C CA . ALA A 1 131 ? 9.908 -9.564 -0.116 1.00 95.81 131 ALA A CA 1
ATOM 1084 C C . ALA A 1 131 ? 10.348 -10.284 1.172 1.00 95.81 131 ALA A C 1
ATOM 1086 O O . ALA A 1 131 ? 10.606 -11.481 1.144 1.00 95.81 131 ALA A O 1
ATOM 1087 N N . GLU A 1 132 ? 10.364 -9.596 2.317 1.00 94.56 132 GLU A N 1
ATOM 1088 C CA . GLU A 1 132 ? 10.709 -10.192 3.614 1.00 94.56 132 GLU A CA 1
ATOM 1089 C C . GLU A 1 132 ? 9.738 -11.314 4.018 1.00 94.56 132 GLU A C 1
ATOM 1091 O O . GLU A 1 132 ? 10.188 -12.366 4.468 1.00 94.56 132 GLU A O 1
ATOM 1096 N N . GLN A 1 133 ? 8.422 -11.129 3.840 1.00 92.94 133 GLN A N 1
ATOM 1097 C CA . GLN A 1 133 ? 7.451 -12.200 4.110 1.00 92.94 133 GLN A CA 1
ATOM 1098 C C . GLN A 1 133 ? 7.602 -13.357 3.125 1.00 92.94 133 GLN A C 1
ATOM 1100 O O . GLN A 1 133 ? 7.658 -14.514 3.534 1.00 92.94 133 GLN A O 1
ATOM 1105 N N . PHE A 1 134 ? 7.730 -13.038 1.839 1.00 95.06 134 PHE A N 1
ATOM 1106 C CA . PHE A 1 134 ? 7.970 -14.011 0.784 1.00 95.06 134 PHE A CA 1
ATOM 1107 C C . PHE A 1 134 ? 9.188 -14.893 1.104 1.00 95.06 134 PHE A C 1
ATOM 1109 O O . PHE A 1 134 ? 9.055 -16.110 1.220 1.00 95.06 134 PHE A O 1
ATOM 1116 N N . HIS A 1 135 ? 10.364 -14.292 1.323 1.00 96.12 135 HIS A N 1
ATOM 1117 C CA . HIS A 1 135 ? 11.601 -15.027 1.607 1.00 96.12 135 HIS A CA 1
ATOM 1118 C C . HIS A 1 135 ? 11.518 -15.755 2.948 1.00 96.12 135 HIS A C 1
ATOM 1120 O O . HIS A 1 135 ? 12.003 -16.880 3.061 1.00 96.12 135 HIS A O 1
ATOM 1126 N N . GLY A 1 136 ? 10.855 -15.153 3.939 1.00 95.38 136 GLY A N 1
ATOM 1127 C CA . GLY A 1 136 ? 10.600 -15.771 5.235 1.00 95.38 136 GLY A CA 1
ATOM 1128 C C . GLY A 1 136 ? 9.834 -17.089 5.120 1.00 95.38 136 GLY A C 1
ATOM 1129 O O . GLY A 1 136 ? 10.242 -18.077 5.728 1.00 95.38 136 GLY A O 1
ATOM 1130 N N . PHE A 1 137 ? 8.769 -17.155 4.315 1.00 94.44 137 PHE A N 1
ATOM 1131 C CA . PHE A 1 137 ? 7.984 -18.385 4.136 1.00 94.44 137 PHE A CA 1
ATOM 1132 C C . PHE A 1 137 ? 8.582 -19.373 3.125 1.00 94.44 137 PHE A C 1
ATOM 1134 O O . PHE A 1 137 ? 8.380 -20.579 3.273 1.00 94.44 137 PHE A O 1
ATOM 1141 N N . VAL A 1 138 ? 9.380 -18.912 2.158 1.00 95.44 138 VAL A N 1
ATOM 1142 C CA . VAL A 1 138 ? 10.246 -19.811 1.373 1.00 95.44 138 VAL A CA 1
ATOM 1143 C C . VAL A 1 138 ? 11.205 -20.550 2.312 1.00 95.44 138 VAL A C 1
ATOM 1145 O O . VAL A 1 138 ? 11.306 -21.771 2.250 1.00 95.44 138 VAL A O 1
ATOM 1148 N N . ALA A 1 139 ? 11.876 -1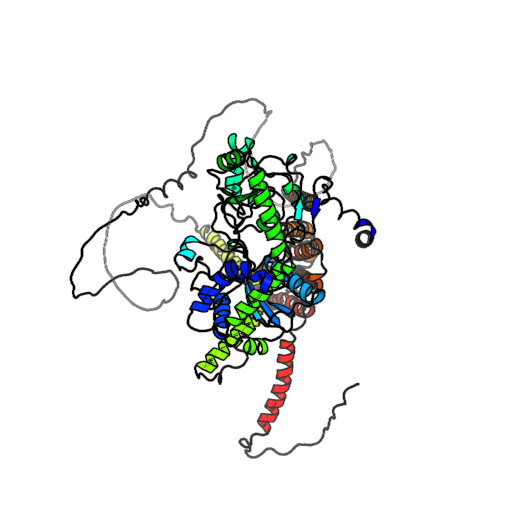9.827 3.214 1.00 95.50 139 ALA A N 1
ATOM 1149 C CA . ALA A 1 139 ? 12.882 -20.403 4.104 1.00 95.50 139 ALA A CA 1
ATOM 1150 C C . ALA A 1 139 ? 12.286 -21.248 5.242 1.00 95.50 139 ALA A C 1
ATOM 1152 O O . ALA A 1 139 ? 12.828 -22.299 5.568 1.00 95.50 139 ALA A O 1
ATOM 1153 N N . SER A 1 140 ? 11.195 -20.792 5.863 1.00 93.31 140 SER A N 1
ATOM 1154 C CA . SER A 1 140 ? 10.653 -21.424 7.077 1.00 93.31 140 SER A CA 1
ATOM 1155 C C . SER A 1 140 ? 9.733 -22.612 6.814 1.00 93.31 140 SER A C 1
ATOM 1157 O O . SER A 1 140 ? 9.747 -23.562 7.591 1.00 93.31 140 SER A O 1
ATOM 1159 N N . VAL A 1 141 ? 8.929 -22.574 5.746 1.00 92.00 141 VAL A N 1
ATOM 1160 C CA . VAL A 1 141 ? 7.935 -23.624 5.449 1.00 92.00 141 VAL A CA 1
ATOM 1161 C C . VAL A 1 141 ? 8.056 -24.178 4.028 1.00 92.00 141 VAL A C 1
ATOM 1163 O O . VAL A 1 141 ? 7.233 -24.988 3.612 1.00 92.00 141 VAL A O 1
ATOM 1166 N N . GLY A 1 142 ? 9.069 -23.753 3.265 1.00 93.50 142 GLY A N 1
ATOM 1167 C CA . GLY A 1 142 ? 9.324 -24.281 1.926 1.00 93.50 142 GLY A CA 1
ATOM 1168 C C . GLY A 1 142 ? 8.286 -23.873 0.881 1.00 93.50 142 GLY A C 1
ATOM 1169 O O . GLY A 1 142 ? 8.093 -24.618 -0.084 1.00 93.50 142 GLY A O 1
ATOM 1170 N N . LEU A 1 143 ? 7.603 -22.726 1.048 1.00 93.81 143 LEU A N 1
ATOM 1171 C CA . LEU A 1 143 ? 6.680 -22.243 0.015 1.00 93.81 143 LEU A CA 1
ATOM 1172 C C . LEU A 1 143 ? 7.422 -22.075 -1.313 1.00 93.81 143 LEU A C 1
ATOM 1174 O O . LEU A 1 143 ? 8.503 -21.490 -1.372 1.00 93.81 143 LEU A O 1
ATOM 1178 N N . ARG A 1 144 ? 6.810 -22.569 -2.390 1.00 95.50 144 ARG A N 1
ATOM 1179 C CA . ARG A 1 144 ? 7.297 -22.390 -3.758 1.00 95.50 144 ARG A CA 1
ATOM 1180 C C . ARG A 1 144 ? 6.421 -21.378 -4.464 1.00 95.50 144 ARG A C 1
ATOM 1182 O O . ARG A 1 144 ? 5.211 -21.546 -4.482 1.00 95.50 144 ARG A O 1
ATOM 1189 N N . PHE A 1 145 ? 7.022 -20.358 -5.042 1.00 96.94 145 PHE A N 1
ATOM 1190 C CA . PHE A 1 145 ? 6.339 -19.331 -5.810 1.00 96.94 145 PHE A CA 1
ATOM 1191 C C . PHE A 1 145 ? 6.611 -19.505 -7.302 1.00 96.94 145 PHE A C 1
ATOM 1193 O O . PHE A 1 145 ? 7.661 -20.040 -7.666 1.00 96.94 145 PHE A O 1
ATOM 1200 N N . PRO A 1 146 ? 5.689 -19.061 -8.170 1.00 97.50 146 PRO A N 1
ATOM 1201 C CA . PRO A 1 146 ? 5.933 -19.070 -9.601 1.00 97.50 146 PRO A CA 1
ATOM 1202 C C . PRO A 1 146 ? 7.014 -18.052 -9.967 1.00 97.50 146 PRO A C 1
ATOM 1204 O O . PRO A 1 146 ? 7.104 -16.975 -9.371 1.00 97.50 146 PRO A O 1
ATOM 1207 N N . ASP A 1 147 ? 7.767 -18.359 -11.017 1.00 98.06 147 ASP A N 1
ATOM 1208 C CA . ASP A 1 147 ? 8.565 -17.353 -11.703 1.00 98.06 147 ASP A CA 1
ATOM 1209 C C . ASP A 1 147 ? 7.611 -16.389 -12.428 1.00 98.06 147 ASP A C 1
ATOM 1211 O O . ASP A 1 147 ? 6.761 -16.830 -13.207 1.00 98.06 147 ASP A O 1
ATOM 1215 N N . VAL A 1 148 ? 7.705 -15.088 -12.128 1.00 98.50 148 VAL A N 1
ATOM 1216 C CA . VAL A 1 148 ? 6.771 -14.049 -12.601 1.00 98.50 148 VAL A CA 1
ATOM 1217 C C . VAL A 1 148 ? 7.424 -12.660 -12.603 1.00 98.50 148 VAL A C 1
ATOM 1219 O O . VAL A 1 148 ? 8.233 -12.348 -11.727 1.00 98.50 148 VAL A O 1
ATOM 1222 N N . VAL A 1 149 ? 7.050 -11.796 -13.554 1.00 98.56 149 VAL A N 1
ATOM 1223 C CA . VAL A 1 149 ? 7.333 -10.350 -13.511 1.00 98.56 149 VAL A CA 1
ATOM 1224 C C . VAL A 1 149 ? 6.030 -9.554 -13.485 1.00 98.56 149 VAL A C 1
ATOM 1226 O O . VAL A 1 149 ? 5.105 -9.822 -14.251 1.00 98.56 149 VAL A O 1
ATOM 1229 N N . TYR A 1 150 ? 5.939 -8.577 -12.586 1.00 98.25 150 TYR A N 1
ATOM 1230 C CA . TYR A 1 150 ? 4.741 -7.757 -12.413 1.00 98.25 150 TYR A CA 1
ATOM 1231 C C . TYR A 1 150 ? 5.068 -6.346 -11.922 1.00 98.25 150 TYR A C 1
ATOM 1233 O O . TYR A 1 150 ? 6.167 -6.064 -11.439 1.00 98.25 150 TYR A O 1
ATOM 1241 N N . VAL A 1 151 ? 4.087 -5.448 -12.021 1.00 98.00 151 VAL A N 1
ATOM 1242 C CA . VAL A 1 151 ? 4.176 -4.088 -11.479 1.00 98.00 151 VAL A CA 1
ATOM 1243 C C . VAL A 1 151 ? 3.426 -4.018 -10.152 1.00 98.00 151 VAL A C 1
ATOM 1245 O O . VAL A 1 151 ? 2.245 -4.349 -10.079 1.00 98.00 151 VAL A O 1
ATOM 1248 N N . MET A 1 152 ? 4.108 -3.570 -9.100 1.00 97.44 152 MET A N 1
ATOM 1249 C CA . MET A 1 152 ? 3.526 -3.309 -7.786 1.00 97.44 152 MET A CA 1
ATOM 1250 C C . MET A 1 152 ? 3.321 -1.808 -7.591 1.00 97.44 152 MET A C 1
ATOM 1252 O O . MET A 1 152 ? 4.286 -1.045 -7.534 1.00 97.44 152 MET A O 1
ATOM 1256 N N . ASN A 1 153 ? 2.074 -1.386 -7.415 1.00 95.88 153 ASN A N 1
ATOM 1257 C CA . ASN A 1 153 ? 1.728 -0.058 -6.937 1.00 95.88 153 ASN A CA 1
ATOM 1258 C C . ASN A 1 153 ? 1.781 -0.026 -5.408 1.00 95.88 153 ASN A C 1
ATOM 1260 O O . ASN A 1 153 ? 0.937 -0.598 -4.721 1.00 95.88 153 ASN A O 1
ATOM 1264 N N . ALA A 1 154 ? 2.765 0.692 -4.868 1.00 93.19 154 ALA A N 1
ATOM 1265 C CA . ALA A 1 154 ? 2.929 0.843 -3.432 1.00 93.19 154 ALA A CA 1
ATOM 1266 C C . ALA A 1 154 ? 2.159 2.040 -2.840 1.00 93.19 154 ALA A C 1
ATOM 1268 O O . ALA A 1 154 ? 2.330 2.319 -1.650 1.00 93.19 154 ALA A O 1
ATOM 1269 N N . TYR A 1 155 ? 1.352 2.768 -3.621 1.00 90.94 155 TYR A N 1
ATOM 1270 C CA . TYR A 1 155 ? 0.482 3.848 -3.140 1.00 90.94 155 TYR A CA 1
ATOM 1271 C C . TYR A 1 155 ? -0.813 3.313 -2.499 1.00 90.94 155 TYR A C 1
ATOM 1273 O O . TYR A 1 155 ? -1.152 2.146 -2.643 1.00 90.94 155 TYR A O 1
ATOM 1281 N N . ASP A 1 156 ? -1.529 4.171 -1.764 1.00 86.62 156 ASP A N 1
ATOM 1282 C CA . ASP A 1 156 ? -2.802 3.824 -1.102 1.00 86.62 156 ASP A CA 1
ATOM 1283 C C . ASP A 1 156 ? -3.987 3.778 -2.084 1.00 86.62 156 ASP A C 1
ATOM 1285 O O . ASP A 1 156 ? -5.049 3.263 -1.749 1.00 86.62 156 ASP A O 1
ATOM 1289 N N . LYS A 1 157 ? -3.862 4.397 -3.265 1.00 89.06 157 LYS A N 1
ATOM 1290 C CA . LYS A 1 157 ? -4.940 4.457 -4.260 1.00 89.06 157 LYS A CA 1
ATOM 1291 C C . LYS A 1 157 ? -4.608 3.576 -5.465 1.00 89.06 157 LYS A C 1
ATOM 1293 O O . LYS A 1 157 ? -3.433 3.532 -5.849 1.00 89.06 157 LYS A O 1
ATOM 1298 N N . PRO A 1 158 ? -5.625 2.962 -6.090 1.00 92.12 158 PRO A N 1
ATOM 1299 C CA . PRO A 1 158 ? -5.452 2.266 -7.359 1.00 92.12 158 PRO A CA 1
ATOM 1300 C C . PRO A 1 158 ? -5.027 3.257 -8.452 1.00 92.12 158 PRO A C 1
ATOM 1302 O O . PRO A 1 158 ? -5.267 4.467 -8.339 1.00 92.12 158 PRO A O 1
ATOM 1305 N N . LEU A 1 159 ? -4.350 2.759 -9.486 1.00 90.88 159 LEU A N 1
ATOM 1306 C CA . LEU A 1 159 ? -3.773 3.607 -10.536 1.00 90.88 159 LEU A CA 1
ATOM 1307 C C . LEU A 1 159 ? -4.266 3.259 -11.936 1.00 90.88 159 LEU A C 1
ATOM 1309 O O . LEU A 1 159 ? -4.265 4.149 -12.787 1.00 90.88 159 LEU A O 1
ATOM 1313 N N . CYS A 1 160 ? -4.683 2.015 -12.165 1.00 90.06 160 CYS A N 1
ATOM 1314 C CA . CYS A 1 160 ? -5.107 1.561 -13.473 1.00 90.06 160 CYS A CA 1
ATOM 1315 C C . CYS A 1 160 ? -6.607 1.776 -13.656 1.00 90.06 160 CYS A C 1
ATOM 1317 O O . CYS A 1 160 ? -7.428 0.939 -13.284 1.00 90.06 160 CYS A O 1
ATOM 1319 N N . GLU A 1 161 ? -6.972 2.924 -14.220 1.00 90.69 161 GLU A N 1
ATOM 1320 C CA . GLU A 1 161 ? -8.346 3.159 -14.657 1.00 90.69 161 GLU A CA 1
ATOM 1321 C C . GLU A 1 161 ? -8.741 2.146 -15.728 1.00 90.69 161 GLU A C 1
ATOM 1323 O O . GLU A 1 161 ? -7.929 1.738 -16.561 1.00 90.69 161 GLU A O 1
ATOM 1328 N N . ARG A 1 162 ? -10.000 1.722 -15.682 1.00 87.19 162 ARG A N 1
ATOM 1329 C CA . ARG A 1 162 ? -10.462 0.610 -16.495 1.00 87.19 162 ARG A CA 1
ATOM 1330 C C . ARG A 1 162 ? -10.297 0.861 -17.993 1.00 87.19 162 ARG A C 1
ATOM 1332 O O . ARG A 1 162 ? -10.775 1.868 -18.506 1.00 87.19 162 ARG A O 1
ATOM 1339 N N . GLY A 1 163 ? -9.663 -0.091 -18.678 1.00 83.75 163 GLY A N 1
ATOM 1340 C CA . GLY A 1 163 ? -9.356 -0.027 -20.110 1.00 83.75 163 GLY A CA 1
ATOM 1341 C C . GLY A 1 163 ? -8.172 0.873 -20.485 1.00 83.75 163 GLY A C 1
ATOM 1342 O O . GLY A 1 163 ? -7.819 0.921 -21.659 1.00 83.75 163 GLY A O 1
ATOM 1343 N N . ASN A 1 164 ? -7.538 1.551 -19.520 1.00 87.69 164 ASN A N 1
ATOM 1344 C CA . ASN A 1 164 ? -6.464 2.516 -19.781 1.00 87.69 164 ASN A CA 1
ATOM 1345 C C . ASN A 1 164 ? -5.048 1.943 -19.597 1.00 87.69 164 ASN A C 1
ATOM 1347 O O . ASN A 1 164 ? -4.083 2.694 -19.722 1.00 87.69 164 ASN A O 1
ATOM 1351 N N . CYS A 1 165 ? -4.899 0.654 -19.279 1.00 91.88 165 CYS A N 1
ATOM 1352 C CA . CYS A 1 165 ? -3.589 0.013 -19.139 1.00 91.88 165 CYS A CA 1
ATOM 1353 C C . CYS A 1 165 ? -3.474 -1.199 -20.050 1.00 91.88 165 CYS A C 1
ATOM 1355 O O . CYS A 1 165 ? -4.380 -2.031 -20.099 1.00 91.88 165 CYS A O 1
ATOM 1357 N N . SER A 1 166 ? -2.309 -1.352 -20.675 1.00 93.88 166 SER A N 1
ATOM 1358 C CA . SER A 1 166 ? -2.008 -2.529 -21.497 1.00 93.88 166 SER A CA 1
ATOM 1359 C C . SER A 1 166 ? -1.794 -3.821 -20.689 1.00 93.88 166 SER A C 1
ATOM 1361 O O . SER A 1 166 ? -1.901 -4.910 -21.246 1.00 93.88 166 SER A O 1
ATOM 1363 N N . ALA A 1 167 ? -1.515 -3.738 -19.383 1.00 96.31 167 ALA A N 1
ATOM 1364 C CA . ALA A 1 167 ? -1.329 -4.902 -18.512 1.00 96.31 167 ALA A CA 1
ATOM 1365 C C . ALA A 1 167 ? -1.783 -4.624 -17.062 1.00 96.31 167 ALA A C 1
ATOM 1367 O O . ALA A 1 167 ? -1.788 -3.461 -16.639 1.00 96.31 167 ALA A O 1
ATOM 1368 N N . PRO A 1 168 ? -2.135 -5.666 -16.277 1.00 96.25 168 PRO A N 1
ATOM 1369 C CA . PRO A 1 168 ? -2.515 -5.500 -14.882 1.00 96.25 168 PRO A CA 1
ATOM 1370 C C . PRO A 1 168 ? -1.336 -5.106 -13.996 1.00 96.25 168 PRO A C 1
ATOM 1372 O O . PRO A 1 168 ? -0.193 -5.509 -14.214 1.00 96.25 168 PRO A O 1
ATOM 1375 N N . LEU A 1 169 ? -1.652 -4.407 -12.909 1.00 96.88 169 LEU A N 1
ATOM 1376 C CA . LEU A 1 169 ? -0.730 -4.123 -11.813 1.00 96.88 169 LEU A CA 1
ATOM 1377 C C . LEU A 1 169 ? -1.362 -4.510 -10.473 1.00 96.88 169 LEU A C 1
ATOM 1379 O O . LEU A 1 169 ? -2.586 -4.538 -10.340 1.00 96.88 169 LEU A O 1
ATOM 1383 N N . PHE A 1 170 ? -0.531 -4.773 -9.468 1.00 98.25 170 PHE A N 1
ATOM 1384 C CA . PHE A 1 170 ? -0.985 -5.080 -8.114 1.00 98.25 170 PHE A CA 1
ATOM 1385 C C . PHE A 1 170 ? -1.105 -3.817 -7.255 1.00 98.25 170 PHE A C 1
ATOM 1387 O O . PHE A 1 170 ? -0.185 -3.002 -7.228 1.00 98.25 170 PHE A O 1
ATOM 1394 N N . THR A 1 171 ? -2.203 -3.662 -6.513 1.00 97.19 171 THR A N 1
ATOM 1395 C CA . THR A 1 171 ? -2.432 -2.563 -5.554 1.00 97.19 171 THR A CA 1
ATOM 1396 C C . THR A 1 171 ? -2.969 -3.094 -4.223 1.00 97.19 171 THR A C 1
ATOM 1398 O O . THR A 1 171 ? -3.437 -4.223 -4.160 1.00 97.19 171 THR A O 1
ATOM 1401 N N . PHE A 1 172 ? -2.921 -2.310 -3.145 1.00 96.06 172 PHE A N 1
ATOM 1402 C CA . PHE A 1 172 ? -3.445 -2.744 -1.840 1.00 96.06 172 PHE A CA 1
ATOM 1403 C C . PHE A 1 172 ? -4.953 -2.553 -1.698 1.00 96.06 172 PHE A C 1
ATOM 1405 O O . PHE A 1 172 ? -5.628 -3.384 -1.092 1.00 96.06 172 PHE A O 1
ATOM 1412 N N . ASP A 1 173 ? -5.471 -1.463 -2.263 1.00 95.31 173 ASP A N 1
ATOM 1413 C CA . ASP A 1 173 ? -6.835 -1.012 -2.032 1.00 95.31 173 ASP A CA 1
ATOM 1414 C C . ASP A 1 173 ? -7.461 -0.535 -3.345 1.00 95.31 173 ASP A C 1
ATOM 1416 O O . ASP A 1 173 ? -6.795 0.094 -4.170 1.00 95.31 173 ASP A O 1
ATOM 1420 N N . LYS A 1 174 ? -8.767 -0.755 -3.525 1.00 95.44 174 LYS A N 1
ATOM 1421 C CA . LYS A 1 174 ? -9.519 -0.177 -4.651 1.00 95.44 174 LYS A CA 1
ATOM 1422 C C . LYS A 1 174 ? -10.979 0.091 -4.309 1.00 95.44 174 LYS A C 1
ATOM 1424 O O . LYS A 1 174 ? -11.411 -0.118 -3.179 1.00 95.44 174 LYS A O 1
ATOM 1429 N N . ARG A 1 175 ? -11.731 0.601 -5.285 1.00 94.81 175 ARG A N 1
ATOM 1430 C CA . ARG A 1 175 ? -13.168 0.891 -5.170 1.00 94.81 175 ARG A CA 1
ATOM 1431 C C . ARG A 1 175 ? -13.992 -0.264 -5.739 1.00 94.81 175 ARG A C 1
ATOM 1433 O O . ARG A 1 175 ? -13.608 -0.836 -6.762 1.00 94.81 175 ARG A O 1
ATOM 1440 N N . TRP A 1 176 ? -15.115 -0.594 -5.110 1.00 95.69 176 TRP A N 1
ATOM 1441 C CA . TRP A 1 176 ? -15.959 -1.731 -5.467 1.00 95.69 176 TRP A CA 1
ATOM 1442 C C . TRP A 1 176 ? -17.451 -1.437 -5.358 1.00 95.69 176 TRP A C 1
ATOM 1444 O O . TRP A 1 176 ? -17.946 -0.962 -4.340 1.00 95.69 176 TRP A O 1
ATOM 1454 N N . ASN A 1 177 ? -18.175 -1.821 -6.401 1.00 95.12 177 ASN A N 1
ATOM 1455 C CA . ASN A 1 177 ? -19.616 -1.751 -6.512 1.00 95.12 177 ASN A CA 1
ATOM 1456 C C . ASN A 1 177 ? -20.173 -3.167 -6.726 1.00 95.12 177 ASN A C 1
ATOM 1458 O O . ASN A 1 177 ? -20.154 -3.707 -7.835 1.00 95.12 177 ASN A O 1
ATOM 1462 N N . ALA A 1 178 ? -20.682 -3.759 -5.643 1.00 92.44 178 ALA A N 1
ATOM 1463 C CA . ALA A 1 178 ? -21.249 -5.104 -5.659 1.00 92.44 178 ALA A CA 1
ATOM 1464 C C . ALA A 1 178 ? -22.488 -5.209 -6.564 1.00 92.44 178 ALA A C 1
ATOM 1466 O O . ALA A 1 178 ? -22.634 -6.200 -7.273 1.00 92.44 178 ALA A O 1
ATOM 1467 N N . SER A 1 179 ? -23.340 -4.180 -6.597 1.00 92.81 179 SER A N 1
ATOM 1468 C CA . SER A 1 179 ? -24.550 -4.163 -7.429 1.00 92.81 179 SER A CA 1
ATOM 1469 C C . SER A 1 179 ? -24.215 -4.151 -8.919 1.00 92.81 179 SER A C 1
ATOM 1471 O O . SER A 1 179 ? -24.814 -4.890 -9.694 1.00 92.81 179 SER A O 1
ATOM 1473 N N . ALA A 1 180 ? -23.209 -3.368 -9.321 1.00 92.69 180 ALA A N 1
ATOM 1474 C CA . ALA A 1 180 ? -22.707 -3.384 -10.691 1.00 92.69 180 ALA A CA 1
ATOM 1475 C C . ALA A 1 180 ? -22.143 -4.767 -11.053 1.00 92.69 180 ALA A C 1
ATOM 1477 O O . ALA A 1 180 ? -22.431 -5.278 -12.134 1.00 92.69 180 ALA A O 1
ATOM 1478 N N . TYR A 1 181 ? -21.394 -5.394 -10.138 1.00 93.31 181 TYR A N 1
ATOM 1479 C CA . TYR A 1 181 ? -20.872 -6.744 -10.354 1.00 93.31 181 TYR A CA 1
ATOM 1480 C C . TYR A 1 181 ? -21.970 -7.796 -10.524 1.00 93.31 181 TYR A C 1
ATOM 1482 O O . TYR A 1 181 ? -21.918 -8.603 -11.452 1.00 93.31 181 TYR A O 1
ATOM 1490 N N . ALA A 1 182 ? -22.994 -7.747 -9.670 1.00 92.19 182 ALA A N 1
ATOM 1491 C CA . ALA A 1 182 ? -24.157 -8.625 -9.747 1.00 92.19 182 ALA A CA 1
ATOM 1492 C C . ALA A 1 182 ? -24.940 -8.444 -11.059 1.00 92.19 182 ALA A C 1
ATOM 1494 O O . ALA A 1 182 ? -25.454 -9.415 -11.604 1.00 92.19 182 ALA A O 1
ATOM 1495 N N . ALA A 1 183 ? -24.963 -7.228 -11.614 1.00 93.62 183 ALA A N 1
ATOM 1496 C CA . ALA A 1 183 ? -25.546 -6.928 -12.922 1.00 93.62 183 ALA A CA 1
ATOM 1497 C C . ALA A 1 183 ? -24.665 -7.361 -14.117 1.00 93.62 183 ALA A C 1
ATOM 1499 O O . ALA A 1 183 ? -24.957 -7.016 -15.260 1.00 93.62 183 ALA A O 1
ATOM 1500 N N . GLY A 1 184 ? -23.564 -8.081 -13.880 1.00 88.94 184 GLY A N 1
ATOM 1501 C CA . GLY A 1 184 ? -22.654 -8.554 -14.924 1.00 88.94 184 GLY A CA 1
ATOM 1502 C C . GLY A 1 184 ? -21.610 -7.529 -15.377 1.00 88.94 184 GLY A C 1
ATOM 1503 O O . GLY A 1 184 ? -20.783 -7.860 -16.228 1.00 88.94 184 GLY A O 1
ATOM 1504 N N . LEU A 1 185 ? -21.591 -6.325 -14.794 1.00 88.00 185 LEU A N 1
ATOM 1505 C CA . LEU A 1 185 ? -20.559 -5.318 -15.045 1.00 88.00 185 LEU A CA 1
ATOM 1506 C C . LEU A 1 185 ? -19.287 -5.642 -14.225 1.00 88.00 185 LEU A C 1
ATOM 1508 O O . LEU A 1 185 ? -19.354 -6.355 -13.235 1.00 88.00 185 LEU A O 1
ATOM 1512 N N . PRO A 1 186 ? -18.100 -5.117 -14.561 1.00 81.06 186 PRO A N 1
ATOM 1513 C CA . PRO A 1 186 ? -16.854 -5.443 -13.835 1.00 81.06 186 PRO A CA 1
ATOM 1514 C C . PRO A 1 186 ? -16.702 -5.033 -12.367 1.00 81.06 186 PRO A C 1
ATOM 1516 O O . PRO A 1 186 ? -15.657 -5.293 -11.780 1.00 81.06 186 PRO A O 1
ATOM 1519 N N . GLY A 1 187 ? -17.707 -4.419 -11.738 1.00 91.06 187 GLY A N 1
ATOM 1520 C CA . GLY A 1 187 ? -17.721 -4.160 -10.291 1.00 91.06 187 GLY A CA 1
ATOM 1521 C C . GLY A 1 187 ? -16.694 -3.145 -9.770 1.00 91.06 187 GLY A C 1
ATOM 1522 O O . GLY A 1 187 ? -16.852 -2.639 -8.667 1.00 91.06 187 GLY A O 1
ATOM 1523 N N . SER A 1 188 ? -15.668 -2.784 -10.540 1.00 94.25 188 SER A N 1
ATOM 1524 C CA . SER A 1 188 ? -14.712 -1.722 -10.229 1.00 94.25 188 SER A CA 1
ATOM 1525 C C . SER A 1 188 ? -14.481 -0.829 -11.445 1.00 94.25 188 SER A C 1
ATOM 1527 O O . SER A 1 188 ? -14.594 -1.263 -12.592 1.00 94.25 188 SER A O 1
ATOM 1529 N N . ALA A 1 189 ? -14.140 0.431 -11.180 1.00 92.81 189 ALA A N 1
ATOM 1530 C CA . ALA A 1 189 ? -13.640 1.363 -12.190 1.00 92.81 189 ALA A CA 1
ATOM 1531 C C . ALA A 1 189 ? -12.129 1.200 -12.451 1.00 92.81 189 ALA A C 1
ATOM 1533 O O . ALA A 1 189 ? -11.565 1.972 -13.220 1.00 92.81 189 ALA A O 1
ATOM 1534 N N . HIS A 1 190 ? -11.479 0.251 -11.771 1.00 94.81 190 HIS A N 1
ATOM 1535 C CA . HIS A 1 190 ? -10.036 0.056 -11.816 1.00 94.81 190 HIS A CA 1
ATOM 1536 C C . HIS A 1 190 ? -9.717 -1.414 -12.085 1.00 94.81 190 HIS A C 1
ATOM 1538 O O . HIS A 1 190 ? -10.270 -2.297 -11.415 1.00 94.81 190 HIS A O 1
ATOM 1544 N N . ASP A 1 191 ? -8.807 -1.656 -13.025 1.00 94.06 191 ASP A N 1
ATOM 1545 C CA . ASP A 1 191 ? -8.398 -3.003 -13.436 1.00 94.06 191 ASP A CA 1
ATOM 1546 C C . ASP A 1 191 ? -7.214 -3.539 -12.599 1.00 94.06 191 ASP A C 1
ATOM 1548 O O . ASP A 1 191 ? -6.714 -4.636 -12.852 1.00 94.06 191 ASP A O 1
ATOM 1552 N N . ASP A 1 192 ? -6.780 -2.798 -11.566 1.00 96.44 192 ASP A N 1
ATOM 1553 C CA . ASP A 1 192 ? -5.782 -3.244 -10.589 1.00 96.44 192 ASP A CA 1
ATOM 1554 C C . ASP A 1 192 ? -6.209 -4.552 -9.881 1.00 96.44 192 ASP A C 1
ATOM 1556 O O . ASP A 1 192 ? -7.374 -4.735 -9.495 1.00 96.44 192 ASP A O 1
ATOM 1560 N N . ILE A 1 193 ? -5.235 -5.424 -9.613 1.00 98.00 193 ILE A N 1
ATOM 1561 C CA . ILE A 1 193 ? -5.409 -6.664 -8.844 1.00 98.00 193 ILE A CA 1
ATOM 1562 C C . ILE A 1 193 ? -5.045 -6.407 -7.381 1.00 98.00 193 ILE A C 1
ATOM 1564 O O . ILE A 1 193 ? -3.977 -5.869 -7.082 1.00 98.00 193 ILE A O 1
ATOM 1568 N N . LEU A 1 194 ? -5.914 -6.791 -6.445 1.00 98.19 194 LEU A N 1
ATOM 1569 C CA . LEU A 1 194 ? -5.661 -6.571 -5.025 1.00 98.19 194 LEU A CA 1
ATOM 1570 C C . LEU A 1 194 ? -4.600 -7.533 -4.475 1.00 98.19 194 LEU A C 1
ATOM 1572 O O . LEU A 1 194 ? -4.722 -8.756 -4.557 1.00 98.19 194 LEU A O 1
ATOM 1576 N N . HIS A 1 195 ? -3.576 -6.960 -3.851 1.00 97.69 195 HIS A N 1
ATOM 1577 C CA . HIS A 1 195 ? -2.509 -7.651 -3.145 1.00 97.69 195 HIS A CA 1
ATOM 1578 C C . HIS A 1 195 ? -2.688 -7.494 -1.627 1.00 97.69 195 HIS A C 1
ATOM 1580 O O . HIS A 1 195 ? -2.972 -6.389 -1.154 1.00 97.69 195 HIS A O 1
ATOM 1586 N N . PRO A 1 196 ? -2.455 -8.547 -0.823 1.00 95.88 196 PRO A N 1
ATOM 1587 C CA . PRO A 1 196 ? -2.509 -8.430 0.626 1.00 95.88 196 PRO A CA 1
ATOM 1588 C C . PRO A 1 196 ? -1.479 -7.447 1.187 1.00 95.88 196 PRO A C 1
ATOM 1590 O O . PRO A 1 196 ? -0.328 -7.374 0.750 1.00 95.88 196 PRO A O 1
ATOM 1593 N N . VAL A 1 197 ? -1.864 -6.719 2.225 1.00 92.44 197 VAL A N 1
ATOM 1594 C CA . VAL A 1 197 ? -0.940 -5.884 2.993 1.00 92.44 197 VAL A CA 1
ATOM 1595 C C . VAL A 1 197 ? -0.078 -6.786 3.881 1.00 92.44 197 VAL A C 1
ATOM 1597 O O . VAL A 1 197 ? -0.613 -7.512 4.717 1.00 92.44 197 VAL A O 1
ATOM 1600 N N . MET A 1 198 ? 1.249 -6.742 3.725 1.00 89.50 198 MET A N 1
ATOM 1601 C CA . MET A 1 198 ? 2.181 -7.686 4.381 1.00 89.50 198 MET A CA 1
ATOM 1602 C C . MET A 1 198 ? 2.913 -7.123 5.608 1.00 89.50 198 MET A C 1
ATOM 1604 O O . MET A 1 198 ? 3.522 -7.867 6.373 1.00 89.50 198 MET A O 1
ATOM 1608 N N . ASN A 1 199 ? 2.859 -5.809 5.831 1.00 85.38 199 ASN A N 1
ATOM 1609 C CA . ASN A 1 199 ? 3.608 -5.118 6.889 1.00 85.38 199 ASN A CA 1
ATOM 1610 C C . ASN A 1 199 ? 2.824 -4.964 8.211 1.00 85.38 199 ASN A C 1
ATOM 1612 O O . ASN A 1 199 ? 3.211 -4.174 9.075 1.00 85.38 199 ASN A O 1
ATOM 1616 N N . HIS A 1 200 ? 1.709 -5.684 8.362 1.00 80.38 200 HIS A N 1
ATOM 1617 C CA . HIS A 1 200 ? 0.858 -5.674 9.553 1.00 80.38 200 HIS A CA 1
ATOM 1618 C C . HIS A 1 200 ? 0.513 -7.115 9.963 1.00 80.38 200 HIS A C 1
ATOM 1620 O O . HIS A 1 200 ? -0.436 -7.673 9.419 1.00 80.38 200 HIS A O 1
ATOM 1626 N N . PRO A 1 201 ? 1.257 -7.752 10.883 1.00 79.56 201 PRO A N 1
ATOM 1627 C CA . PRO A 1 201 ? 0.976 -9.131 11.282 1.00 79.56 201 PRO A CA 1
ATOM 1628 C C . PRO A 1 201 ? -0.383 -9.247 11.995 1.00 79.56 201 PRO A C 1
ATOM 1630 O O . PRO A 1 201 ? -0.789 -8.336 12.723 1.00 79.56 201 PRO A O 1
ATOM 1633 N N . PHE A 1 202 ? -1.077 -10.368 11.765 1.00 80.44 202 PHE A N 1
ATOM 1634 C CA . PHE A 1 202 ? -2.394 -10.695 12.336 1.00 80.44 202 PHE A CA 1
ATOM 1635 C C . PHE A 1 202 ? -2.383 -12.154 12.816 1.00 80.44 202 PHE A C 1
ATOM 1637 O O . PHE A 1 202 ? -3.081 -13.014 12.283 1.00 80.44 202 PHE A O 1
ATOM 1644 N N . GLU A 1 203 ? -1.516 -12.455 13.780 1.00 86.38 203 GLU A N 1
ATOM 1645 C CA . GLU A 1 203 ? -1.313 -13.841 14.213 1.00 86.38 203 GLU A CA 1
ATOM 1646 C C . GLU A 1 203 ? -2.288 -14.260 15.309 1.00 86.38 203 GLU A C 1
ATOM 1648 O O . GLU A 1 203 ? -2.803 -15.373 15.279 1.00 86.38 203 GLU A O 1
ATOM 1653 N N . GLN A 1 204 ? -2.580 -13.376 16.258 1.00 91.19 204 GLN A N 1
ATOM 1654 C CA . GLN A 1 204 ? -3.312 -13.734 17.471 1.00 91.19 204 GLN A CA 1
ATOM 1655 C C . GLN A 1 204 ? -4.727 -13.164 17.453 1.00 91.19 204 GLN A C 1
ATOM 1657 O O . GLN A 1 204 ? -4.961 -12.052 16.973 1.00 91.19 204 GLN A O 1
ATOM 1662 N N . LEU A 1 205 ? -5.662 -13.929 18.008 1.00 95.81 205 LEU A N 1
ATOM 1663 C CA . LEU A 1 205 ? -6.983 -13.443 18.379 1.00 95.81 205 LEU A CA 1
ATOM 1664 C C . LEU A 1 205 ? -6.900 -12.739 19.732 1.00 95.81 205 LEU A C 1
ATOM 1666 O O . LEU A 1 205 ? -6.052 -13.074 20.560 1.00 95.81 205 LEU A O 1
ATOM 1670 N N . ILE A 1 206 ? -7.772 -11.759 19.949 1.00 95.56 206 ILE A N 1
ATOM 1671 C CA . ILE A 1 206 ? -7.727 -10.905 21.137 1.00 95.56 206 ILE A CA 1
ATOM 1672 C C . ILE A 1 206 ? -9.099 -10.890 21.801 1.00 95.56 206 ILE A C 1
ATOM 1674 O O . ILE A 1 206 ? -10.086 -10.436 21.216 1.00 95.56 206 ILE A O 1
ATOM 1678 N N . ASP A 1 207 ? -9.141 -11.318 23.055 1.00 96.62 207 ASP A N 1
ATOM 1679 C CA . ASP A 1 207 ? -10.368 -11.421 23.826 1.00 96.62 207 ASP A CA 1
ATOM 1680 C C . ASP A 1 207 ? -10.393 -10.491 25.033 1.00 96.62 207 ASP A C 1
ATOM 1682 O O . ASP A 1 207 ? -9.366 -10.149 25.618 1.00 96.62 207 ASP A O 1
ATOM 1686 N N . TYR A 1 208 ? -11.614 -10.135 25.418 1.00 97.75 208 TYR A N 1
ATOM 1687 C CA . TYR A 1 208 ? -11.952 -9.481 26.676 1.00 97.75 208 TYR A CA 1
ATOM 1688 C C . TYR A 1 208 ? -13.314 -9.977 27.172 1.00 97.75 208 TYR A C 1
ATOM 1690 O O . TYR A 1 208 ? -14.205 -10.170 26.331 1.00 97.75 208 TYR A O 1
ATOM 1698 N N . PRO A 1 209 ? -13.525 -10.167 28.489 1.00 98.12 209 PRO A N 1
ATOM 1699 C CA . PRO A 1 209 ? -14.815 -10.583 29.037 1.00 98.12 209 PRO A CA 1
ATOM 1700 C C . PRO A 1 209 ? -15.942 -9.650 28.590 1.00 98.12 209 PRO A C 1
ATOM 1702 O O . PRO A 1 209 ? -15.881 -8.437 28.792 1.00 98.12 209 PRO A O 1
ATOM 1705 N N . TRP A 1 210 ? -16.957 -10.208 27.928 1.00 98.00 210 TRP A N 1
ATOM 1706 C CA . TRP A 1 210 ? -17.992 -9.421 27.253 1.00 98.00 210 TRP A CA 1
ATOM 1707 C C . TRP A 1 210 ? -18.798 -8.535 28.208 1.00 98.00 210 TRP A C 1
ATOM 1709 O O . TRP A 1 210 ? -19.097 -7.389 27.884 1.00 98.00 210 TRP A O 1
ATOM 1719 N N . ASP A 1 211 ? -19.120 -9.061 29.387 1.00 97.19 211 ASP A N 1
ATOM 1720 C CA . ASP A 1 211 ? -19.825 -8.377 30.476 1.00 97.19 211 ASP A CA 1
ATOM 1721 C C . ASP A 1 211 ? -19.055 -7.165 31.018 1.00 97.19 211 ASP A C 1
ATOM 1723 O O . ASP A 1 211 ? -19.661 -6.241 31.556 1.00 97.19 211 ASP A O 1
ATOM 1727 N N . LYS A 1 212 ? -17.731 -7.134 30.826 1.00 97.50 212 LYS A N 1
ATOM 1728 C CA . LYS A 1 212 ? -16.866 -6.024 31.242 1.00 97.50 212 LYS A CA 1
ATOM 1729 C C . LYS A 1 212 ? -16.560 -5.035 30.122 1.00 97.50 212 LYS A C 1
ATOM 1731 O O . LYS A 1 212 ? -15.890 -4.032 30.368 1.00 97.50 212 LYS A O 1
ATOM 1736 N N . LYS A 1 213 ? -17.019 -5.294 28.893 1.00 98.12 213 LYS A N 1
ATOM 1737 C CA . LYS A 1 213 ? -16.787 -4.387 27.765 1.00 98.12 213 LYS A CA 1
ATOM 1738 C C . LYS A 1 213 ? -17.581 -3.093 27.930 1.00 98.12 213 LYS A C 1
ATOM 1740 O O . LYS A 1 213 ? -18.752 -3.090 28.299 1.00 98.12 213 LYS A O 1
ATOM 1745 N N . ILE A 1 214 ? -16.960 -1.988 27.538 1.00 98.19 214 ILE A N 1
ATOM 1746 C CA . ILE A 1 214 ? -17.584 -0.672 27.439 1.00 98.19 214 ILE A CA 1
ATOM 1747 C C . ILE A 1 214 ? -18.597 -0.694 26.287 1.00 98.19 214 ILE A C 1
ATOM 1749 O O . ILE A 1 214 ? -18.245 -0.925 25.127 1.00 98.19 214 ILE A O 1
ATOM 1753 N N . GLU A 1 215 ? -19.864 -0.418 26.590 1.00 97.25 215 GLU A N 1
ATOM 1754 C CA . GLU A 1 215 ? -20.965 -0.394 25.617 1.00 97.25 215 GLU A CA 1
ATOM 1755 C C . GLU A 1 215 ? -21.019 0.938 24.839 1.00 97.25 215 GLU A C 1
ATOM 1757 O O . GLU A 1 215 ? -21.982 1.700 24.915 1.00 97.25 215 GLU A O 1
ATOM 1762 N N . ARG A 1 216 ? -19.941 1.247 24.105 1.00 97.94 216 ARG A N 1
ATOM 1763 C CA . ARG A 1 216 ? -19.811 2.434 23.237 1.00 97.94 216 ARG A CA 1
ATOM 1764 C C . ARG A 1 216 ? -19.061 2.119 21.946 1.00 97.94 216 ARG A C 1
ATOM 1766 O O . ARG A 1 216 ? -18.217 1.227 21.924 1.00 97.94 216 ARG A O 1
ATOM 1773 N N . GLY A 1 217 ? -19.366 2.869 20.888 1.00 98.31 217 GLY A N 1
ATOM 1774 C CA . GLY A 1 217 ? -18.665 2.838 19.603 1.00 98.31 217 GLY A CA 1
ATOM 1775 C C . GLY A 1 217 ? -17.273 3.435 19.711 1.00 98.31 217 GLY A C 1
ATOM 1776 O O . GLY A 1 217 ? -17.143 4.628 19.965 1.00 98.31 217 GLY A O 1
ATOM 1777 N N . PHE A 1 218 ? -16.237 2.631 19.494 1.00 98.69 218 PHE A N 1
ATOM 1778 C CA . PHE A 1 218 ? -14.856 3.041 19.715 1.00 98.69 218 PHE A CA 1
ATOM 1779 C C . PHE A 1 218 ? -14.049 3.206 18.431 1.00 98.69 218 PHE A C 1
ATOM 1781 O O . PHE A 1 218 ? -14.057 2.342 17.551 1.00 98.69 218 PHE A O 1
ATOM 1788 N N . MET A 1 219 ? -13.279 4.298 18.361 1.00 97.62 219 MET A N 1
ATOM 1789 C CA . MET A 1 219 ? -12.303 4.538 17.297 1.00 97.62 219 MET A CA 1
ATOM 1790 C C . MET A 1 219 ? -11.109 5.377 17.780 1.00 97.62 219 MET A C 1
ATOM 1792 O O . MET A 1 219 ? -11.275 6.422 18.413 1.00 97.62 219 MET A O 1
ATOM 1796 N N . ARG A 1 220 ?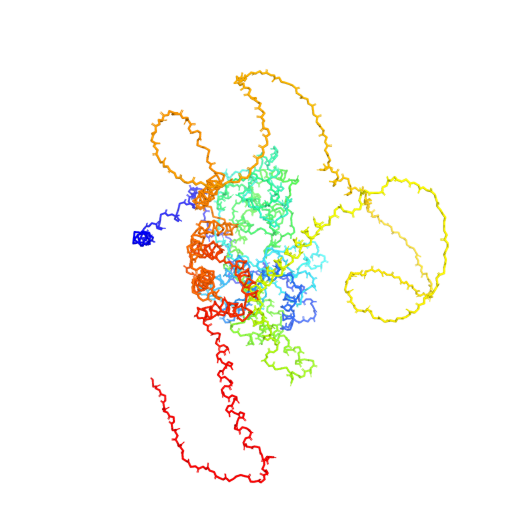 -9.887 4.979 17.397 1.00 96.00 220 ARG A N 1
ATOM 1797 C CA . ARG A 1 220 ? -8.652 5.781 17.545 1.00 96.00 220 ARG A CA 1
ATOM 1798 C C . ARG A 1 220 ? -7.848 5.795 16.252 1.00 96.00 220 ARG A C 1
ATOM 1800 O O . ARG A 1 220 ? -7.147 4.832 15.938 1.00 96.00 220 ARG A O 1
ATOM 1807 N N . VAL A 1 221 ? -7.944 6.865 15.472 1.00 95.12 221 VAL A N 1
ATOM 1808 C CA . VAL A 1 221 ? -7.403 6.917 14.098 1.00 95.12 221 VAL A CA 1
ATOM 1809 C C . VAL A 1 221 ? -6.549 8.158 13.847 1.00 95.12 221 VAL A C 1
ATOM 1811 O O . VAL A 1 221 ? -6.671 9.163 14.538 1.00 95.12 221 VAL A O 1
ATOM 1814 N N . GLY A 1 222 ? -5.657 8.085 12.858 1.00 92.94 222 GLY A N 1
ATOM 1815 C CA . GLY A 1 222 ? -4.934 9.249 12.345 1.00 92.94 222 GLY A CA 1
ATOM 1816 C C . GLY A 1 222 ? -5.659 9.879 11.153 1.00 92.94 222 GLY A C 1
ATOM 1817 O O . GLY A 1 222 ? -6.421 9.203 10.469 1.00 92.94 222 GLY A O 1
ATOM 1818 N N . ILE A 1 223 ? -5.399 11.146 10.857 1.00 92.75 223 ILE A N 1
ATOM 1819 C CA . ILE A 1 223 ? -5.812 11.806 9.612 1.00 92.75 223 ILE A CA 1
ATOM 1820 C C . ILE A 1 223 ? -4.542 12.219 8.868 1.00 92.75 223 ILE A C 1
ATOM 1822 O O . ILE A 1 223 ? -3.648 12.837 9.451 1.00 92.75 223 ILE A O 1
ATOM 1826 N N . TYR A 1 224 ? -4.451 11.865 7.588 1.00 87.75 224 TYR A N 1
ATOM 1827 C CA . TYR A 1 224 ? -3.265 12.075 6.757 1.00 87.75 224 TYR A CA 1
ATOM 1828 C C . TYR A 1 224 ? -3.488 13.171 5.710 1.00 87.75 224 TYR A C 1
ATOM 1830 O O . TYR A 1 224 ? -4.619 13.481 5.349 1.00 87.75 224 TYR A O 1
ATOM 1838 N N . GLY A 1 225 ? -2.395 13.764 5.219 1.00 82.88 225 GLY A N 1
ATOM 1839 C CA . GLY A 1 225 ? -2.437 14.969 4.380 1.00 82.88 225 GLY A CA 1
ATOM 1840 C C . GLY A 1 225 ? -3.176 14.832 3.045 1.00 82.88 225 GLY A C 1
ATOM 1841 O O . GLY A 1 225 ? -3.691 15.827 2.551 1.00 82.88 225 GLY A O 1
ATOM 1842 N N . ALA A 1 226 ? -3.247 13.622 2.487 1.00 82.12 226 ALA A N 1
ATOM 1843 C CA . ALA A 1 226 ? -3.910 13.337 1.213 1.00 82.12 226 ALA A CA 1
ATOM 1844 C C . ALA A 1 226 ? -5.371 12.860 1.363 1.0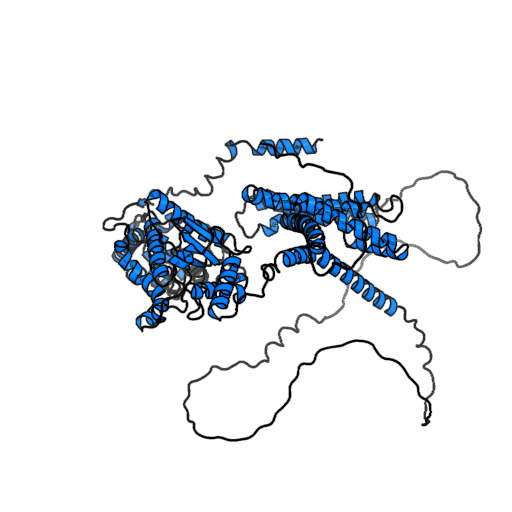0 82.12 226 ALA A C 1
ATOM 1846 O O . ALA A 1 226 ? -6.017 12.512 0.374 1.00 82.12 226 ALA A O 1
ATOM 1847 N N . MET A 1 227 ? -5.898 12.825 2.593 1.00 89.81 227 MET A N 1
ATOM 1848 C CA . MET A 1 227 ? -7.310 12.529 2.847 1.00 89.81 227 MET A CA 1
ATOM 1849 C C . MET A 1 227 ? -8.181 13.753 2.537 1.00 89.81 227 MET A C 1
ATOM 1851 O O . MET A 1 227 ? -7.721 14.885 2.642 1.00 89.81 227 MET A O 1
ATOM 1855 N N . ALA A 1 228 ? -9.450 13.534 2.184 1.00 90.81 228 ALA A N 1
ATOM 1856 C CA . ALA A 1 228 ? -10.409 14.624 2.012 1.00 90.81 228 ALA A CA 1
ATOM 1857 C C . ALA A 1 228 ? -10.719 15.315 3.354 1.00 90.81 228 ALA A C 1
ATOM 1859 O O . ALA A 1 228 ? -10.774 14.665 4.403 1.00 90.81 228 ALA A O 1
ATOM 1860 N N . ALA A 1 229 ? -10.992 16.623 3.322 1.00 91.38 229 ALA A N 1
ATOM 1861 C CA . ALA A 1 229 ? -11.297 17.393 4.531 1.00 91.38 229 ALA A CA 1
ATOM 1862 C C . ALA A 1 229 ? -12.579 16.915 5.242 1.00 91.38 229 ALA A C 1
ATOM 1864 O O . ALA A 1 229 ? -12.700 17.035 6.458 1.00 91.38 229 ALA A O 1
ATOM 1865 N N . ASN A 1 230 ? -13.515 16.343 4.486 1.00 92.69 230 ASN A N 1
ATOM 1866 C CA . ASN A 1 230 ? -14.746 15.707 4.948 1.00 92.69 230 ASN A CA 1
ATOM 1867 C C . ASN A 1 230 ? -14.674 14.169 4.869 1.00 92.69 230 ASN A C 1
ATOM 1869 O O . ASN A 1 230 ? -15.695 13.517 4.681 1.00 92.69 230 ASN A O 1
ATOM 1873 N N . CYS A 1 231 ? -13.486 13.569 4.987 1.00 93.81 231 CYS A N 1
ATOM 1874 C CA . CYS A 1 231 ? -13.370 12.111 5.033 1.00 93.81 231 CYS A CA 1
ATOM 1875 C C . CYS A 1 231 ? -14.133 11.507 6.229 1.00 93.81 231 CYS A C 1
ATOM 1877 O O . CYS A 1 231 ? -14.367 12.172 7.243 1.00 93.81 231 CYS A O 1
ATOM 1879 N N . SER A 1 232 ? -14.458 10.215 6.136 1.00 96.25 232 SER A N 1
ATOM 1880 C CA . SER A 1 232 ? -15.207 9.457 7.151 1.00 96.25 232 SER A CA 1
ATOM 1881 C C . SER A 1 232 ? -14.647 9.615 8.572 1.00 96.25 232 SER A C 1
ATOM 1883 O O . SER A 1 232 ? -15.415 9.780 9.516 1.00 96.25 232 SER A O 1
ATOM 1885 N N . ARG A 1 233 ? -13.316 9.683 8.741 1.00 96.94 233 ARG A N 1
ATOM 1886 C CA . ARG A 1 233 ? -12.663 9.936 10.044 1.00 96.94 233 ARG A CA 1
ATOM 1887 C C . ARG A 1 233 ? -13.032 11.291 10.648 1.00 96.94 233 ARG A C 1
ATOM 1889 O O . ARG A 1 233 ? -13.270 11.382 11.849 1.00 96.94 233 ARG A O 1
ATOM 1896 N N . VAL A 1 234 ? -13.073 12.341 9.826 1.00 96.25 234 VAL A N 1
ATOM 1897 C CA . VAL A 1 234 ? -13.424 13.700 10.268 1.00 96.25 234 VAL A CA 1
ATOM 1898 C C . VAL A 1 234 ? -14.912 13.799 10.566 1.00 96.25 234 VAL A C 1
ATOM 1900 O O . VAL A 1 234 ? -15.288 14.391 11.574 1.00 96.25 234 VAL A O 1
ATOM 1903 N N . LEU A 1 235 ? -15.754 13.208 9.718 1.00 97.06 235 LEU A N 1
ATOM 1904 C CA . LEU A 1 235 ? -17.198 13.183 9.938 1.00 97.06 235 LEU A CA 1
ATOM 1905 C C . LEU A 1 235 ? -17.535 12.457 11.245 1.00 97.06 235 LEU A C 1
ATOM 1907 O O . LEU A 1 235 ? -18.247 13.005 12.080 1.00 97.06 235 LEU A O 1
ATOM 1911 N N . MET A 1 236 ? -16.918 11.301 11.491 1.00 97.69 236 MET A N 1
ATOM 1912 C CA . MET A 1 236 ? -17.089 10.565 12.743 1.00 97.69 236 MET A CA 1
ATOM 1913 C C . MET A 1 236 ? -16.584 11.314 13.971 1.00 97.69 236 MET A C 1
ATOM 1915 O O . MET A 1 236 ? -17.239 11.297 15.012 1.00 97.69 236 MET A O 1
ATOM 1919 N N . TYR A 1 237 ? -15.454 12.014 13.854 1.00 97.25 237 TYR A N 1
ATOM 1920 C CA . TYR A 1 237 ? -14.983 12.892 14.921 1.00 97.25 237 TYR A CA 1
ATOM 1921 C C . TYR A 1 237 ? -16.020 13.971 15.262 1.00 97.25 237 TYR A C 1
ATOM 1923 O O . TYR A 1 237 ? -16.309 14.170 16.439 1.00 97.25 237 TYR A O 1
ATOM 1931 N N . LYS A 1 238 ? -16.616 14.626 14.254 1.00 97.00 238 LYS A N 1
ATOM 1932 C CA . LYS A 1 238 ? -17.642 15.664 14.455 1.00 97.00 238 LYS A CA 1
ATOM 1933 C C . LYS A 1 238 ? -18.881 15.119 15.159 1.00 97.00 238 LYS A C 1
ATOM 1935 O O . LYS A 1 238 ? -19.333 15.732 16.122 1.00 97.00 238 LYS A O 1
ATOM 1940 N N . VAL A 1 239 ? -19.391 13.962 14.730 1.00 98.12 239 VAL A N 1
ATOM 1941 C CA . VAL A 1 239 ? -20.548 13.324 15.381 1.00 98.12 239 VAL A CA 1
ATOM 1942 C C . VAL A 1 239 ? -20.246 13.045 16.849 1.00 98.12 239 VAL A C 1
ATOM 1944 O O . VAL A 1 239 ? -21.050 13.389 17.710 1.00 98.12 239 VAL A O 1
ATOM 1947 N N . ALA A 1 240 ? -19.057 12.525 17.157 1.00 97.62 240 ALA A N 1
ATOM 1948 C CA . ALA A 1 240 ? -18.640 12.248 18.528 1.00 97.62 240 ALA A CA 1
ATOM 1949 C C . ALA A 1 240 ? -18.470 13.499 19.410 1.00 97.62 240 ALA A C 1
ATOM 1951 O O . ALA A 1 240 ? -18.432 13.367 20.629 1.00 97.62 240 ALA A O 1
ATOM 1952 N N . GLN A 1 241 ? -18.374 14.703 18.831 1.00 96.38 241 GLN A N 1
ATOM 1953 C CA . GLN A 1 241 ? -18.385 15.950 19.606 1.00 96.38 241 GLN A CA 1
ATOM 1954 C C . GLN A 1 241 ? -19.803 16.425 19.955 1.00 96.38 241 GLN A C 1
ATOM 1956 O O . GLN A 1 241 ? -19.951 17.243 20.860 1.00 96.38 241 GLN A O 1
ATOM 1961 N N . SER A 1 242 ? -20.841 15.934 19.270 1.00 97.44 242 SER A N 1
ATOM 1962 C CA . SER A 1 242 ? -22.233 16.272 19.590 1.00 97.44 242 SER A CA 1
ATOM 1963 C C . SER A 1 242 ? -22.678 15.639 20.912 1.00 97.44 242 SER A C 1
ATOM 1965 O O . SER A 1 242 ? -22.156 14.597 21.305 1.00 97.44 242 SER A O 1
ATOM 1967 N N . ARG A 1 243 ? -23.689 16.221 21.574 1.00 96.69 243 ARG A N 1
ATOM 1968 C CA . ARG A 1 243 ? -24.258 15.677 22.823 1.00 96.69 243 ARG A CA 1
ATOM 1969 C C . ARG A 1 243 ? -24.693 14.215 22.667 1.00 96.69 243 ARG A C 1
ATOM 1971 O O . ARG A 1 243 ? -24.258 13.369 23.436 1.00 96.69 243 ARG A O 1
ATOM 1978 N N . ALA A 1 244 ? -25.471 13.916 21.626 1.00 96.38 244 ALA A N 1
ATOM 1979 C CA . ALA A 1 244 ? -25.937 12.558 21.344 1.00 96.38 244 ALA A CA 1
ATOM 1980 C C . ALA A 1 244 ? -24.780 11.599 20.998 1.00 96.38 244 ALA A C 1
ATOM 1982 O O . ALA A 1 244 ? -24.802 10.430 21.371 1.00 96.38 244 ALA A O 1
ATOM 1983 N N . GLY A 1 245 ? -23.738 12.094 20.322 1.00 97.38 245 GLY A N 1
ATOM 1984 C CA . GLY A 1 245 ? -22.530 11.321 20.053 1.00 97.38 245 GLY A CA 1
ATOM 1985 C C . GLY A 1 245 ? -21.756 10.972 21.322 1.00 97.38 245 GLY A C 1
ATOM 1986 O O . GLY A 1 245 ? -21.390 9.817 21.494 1.00 97.38 245 GLY A O 1
ATOM 1987 N N . GLN A 1 246 ? -21.547 11.924 22.235 1.00 96.25 246 GLN A N 1
ATOM 1988 C CA . GLN A 1 246 ? -20.797 11.711 23.486 1.00 96.25 246 GLN A CA 1
ATOM 1989 C C . GLN A 1 246 ? -21.422 10.644 24.404 1.00 96.25 246 GLN A C 1
ATOM 1991 O O . GLN A 1 246 ? -20.719 10.022 25.204 1.00 96.25 246 GLN A O 1
ATOM 1996 N N . GLU A 1 247 ? -22.730 10.408 24.283 1.00 95.88 247 GLU A N 1
ATOM 1997 C CA . GLU A 1 247 ? -23.445 9.372 25.034 1.00 95.88 247 GLU A CA 1
ATOM 1998 C C . GLU A 1 247 ? -23.072 7.951 24.578 1.00 95.88 247 GLU A C 1
ATOM 2000 O O . GLU A 1 247 ? -22.989 7.040 25.407 1.00 95.88 247 GLU A O 1
ATOM 2005 N N . VAL A 1 248 ? -22.824 7.754 23.276 1.00 97.62 248 VAL A N 1
ATOM 2006 C CA . VAL A 1 248 ? -22.688 6.418 22.664 1.00 97.62 248 VAL A CA 1
ATOM 2007 C C . VAL A 1 248 ? -21.354 6.170 21.954 1.00 97.62 248 VAL A C 1
ATOM 2009 O O . VAL A 1 248 ? -21.053 5.026 21.617 1.00 97.62 248 VAL A O 1
ATOM 2012 N N . LEU A 1 249 ? -20.532 7.201 21.748 1.00 98.31 249 LEU A N 1
ATOM 2013 C CA . LEU A 1 249 ? -19.253 7.136 21.041 1.00 98.31 249 LEU A CA 1
ATOM 2014 C C . LEU A 1 249 ? -18.073 7.464 21.958 1.00 98.31 249 LEU A C 1
ATOM 2016 O O . LEU A 1 249 ? -18.106 8.380 22.776 1.00 98.31 249 LEU A O 1
ATOM 2020 N N . ASP A 1 250 ? -16.985 6.742 21.735 1.00 97.94 250 ASP A N 1
ATOM 2021 C CA . ASP A 1 250 ? -15.642 7.043 22.204 1.00 97.94 250 ASP A CA 1
ATOM 2022 C C . ASP A 1 250 ? -14.696 7.090 20.990 1.00 97.94 250 ASP A C 1
ATOM 2024 O O . ASP A 1 250 ? -13.975 6.144 20.655 1.00 97.94 250 ASP A O 1
ATOM 2028 N N . VAL A 1 251 ? -14.726 8.218 20.283 1.00 97.62 251 VAL A N 1
ATOM 2029 C CA . VAL A 1 251 ? -13.985 8.435 19.037 1.00 97.62 251 VAL A CA 1
ATOM 2030 C C . VAL A 1 251 ? -12.933 9.518 19.234 1.00 97.62 251 VAL A C 1
ATOM 2032 O O . VAL A 1 251 ? -13.225 10.615 19.702 1.00 97.62 251 VAL A O 1
ATOM 2035 N N . GLY A 1 252 ? -11.706 9.232 18.802 1.00 95.50 252 GLY A N 1
ATOM 2036 C CA . GLY A 1 252 ? -10.585 10.152 18.927 1.00 95.50 252 GLY A CA 1
ATOM 2037 C C . GLY A 1 252 ? -9.639 10.124 17.733 1.00 95.50 252 GLY A C 1
ATOM 2038 O O . GLY A 1 252 ? -9.367 9.072 17.145 1.00 95.50 252 GLY A O 1
ATOM 2039 N N . ILE A 1 253 ? -9.098 11.297 17.403 1.00 96.19 253 ILE A N 1
ATOM 2040 C CA . ILE A 1 253 ? -8.021 11.444 16.424 1.00 96.19 253 ILE A CA 1
ATOM 2041 C C . ILE A 1 253 ? -6.693 11.484 17.174 1.00 96.19 253 ILE A C 1
ATOM 2043 O O . ILE A 1 253 ? -6.446 12.433 17.908 1.00 96.19 253 ILE A O 1
ATOM 2047 N N . TYR A 1 254 ? -5.824 10.486 17.006 1.00 90.50 254 TYR A N 1
ATOM 2048 C CA . TYR A 1 254 ? -4.544 10.471 17.734 1.00 90.50 254 TYR A CA 1
ATOM 2049 C C . TYR A 1 254 ? -3.419 11.212 17.012 1.00 90.50 254 TYR A C 1
ATOM 2051 O O . TYR A 1 254 ? -2.420 11.606 17.605 1.00 90.50 254 TYR A O 1
ATOM 2059 N N . GLN A 1 255 ? -3.565 11.398 15.703 1.00 91.81 255 GLN A N 1
ATOM 2060 C CA . GLN A 1 255 ? -2.571 12.061 14.877 1.00 91.81 255 GLN A CA 1
ATOM 2061 C C . GLN A 1 255 ? -3.272 12.841 13.775 1.00 91.81 255 GLN A C 1
ATOM 2063 O O . GLN A 1 255 ? -4.039 12.270 13.007 1.00 91.81 255 GLN A O 1
ATOM 2068 N N . ASN A 1 256 ? -2.975 14.132 13.660 1.00 92.00 256 ASN A N 1
ATOM 2069 C CA . ASN A 1 256 ? -3.495 14.971 12.589 1.00 92.00 256 ASN A CA 1
ATOM 2070 C C . ASN A 1 256 ? -2.340 15.515 11.738 1.00 92.00 256 ASN A C 1
ATOM 2072 O O . ASN A 1 256 ? -1.606 16.400 12.168 1.00 92.00 256 ASN A O 1
ATOM 2076 N N . ARG A 1 257 ? -2.173 14.968 10.531 1.00 90.19 257 ARG A N 1
ATOM 2077 C CA . ARG A 1 257 ? -1.234 15.457 9.505 1.00 90.19 257 ARG A CA 1
ATOM 2078 C C . ARG A 1 257 ? -1.951 16.199 8.373 1.00 90.19 257 ARG A C 1
ATOM 2080 O O . ARG A 1 257 ? -1.328 16.509 7.361 1.00 90.19 257 ARG A O 1
ATOM 2087 N N . HIS A 1 258 ? -3.255 16.435 8.501 1.00 89.69 258 HIS A N 1
ATOM 2088 C CA . HIS A 1 258 ? -4.020 17.161 7.501 1.00 89.69 258 HIS A CA 1
ATOM 2089 C C . HIS A 1 258 ? -3.801 18.666 7.671 1.00 89.69 258 HIS A C 1
ATOM 2091 O O . HIS A 1 258 ? -3.915 19.217 8.760 1.00 89.69 258 HIS A O 1
ATOM 2097 N N . TRP A 1 259 ? -3.504 19.354 6.572 1.00 85.12 259 TRP A N 1
ATOM 2098 C CA . TRP A 1 259 ? -3.119 20.765 6.596 1.00 85.12 259 TRP A CA 1
ATOM 2099 C C . TRP A 1 259 ? -4.312 21.719 6.799 1.00 85.12 259 TRP A C 1
ATOM 2101 O O . TRP A 1 259 ? -4.210 22.645 7.604 1.00 85.12 259 TRP A O 1
ATOM 2111 N N . LYS A 1 260 ? -5.464 21.456 6.150 1.00 89.12 260 LYS A N 1
ATOM 2112 C CA . LYS A 1 260 ? -6.712 22.235 6.338 1.00 89.12 260 LYS A CA 1
ATOM 2113 C C . LYS A 1 260 ? -7.551 21.863 7.568 1.00 89.12 260 LYS A C 1
ATOM 2115 O O . LYS A 1 260 ? -8.177 22.732 8.158 1.00 89.12 260 LYS A O 1
ATOM 2120 N N . VAL A 1 261 ? -7.617 20.585 7.943 1.00 91.50 261 VAL A N 1
ATOM 2121 C CA . VAL A 1 261 ? -8.516 20.116 9.008 1.00 91.50 261 VAL A CA 1
ATOM 2122 C C . VAL A 1 261 ? -7.891 20.363 10.378 1.00 91.50 261 VAL A C 1
ATOM 2124 O O . VAL A 1 261 ? -6.808 19.858 10.675 1.00 91.50 261 VAL A O 1
ATOM 2127 N N . LYS A 1 262 ? -8.591 21.108 11.236 1.00 91.75 262 LYS A N 1
ATOM 2128 C CA . LYS A 1 262 ? -8.210 21.331 12.635 1.00 91.75 262 LYS A CA 1
ATOM 2129 C C . LYS A 1 262 ? -9.128 20.514 13.542 1.00 91.75 262 LYS A C 1
ATOM 2131 O O . LYS A 1 262 ? -10.331 20.739 13.574 1.00 91.75 262 LYS A O 1
ATOM 2136 N N . VAL A 1 263 ? -8.551 19.548 14.249 1.00 90.75 263 VAL A N 1
ATOM 2137 C CA . VAL A 1 263 ? -9.237 18.701 15.235 1.00 90.75 263 VAL A CA 1
ATOM 2138 C C . VAL A 1 263 ? -8.359 18.569 16.471 1.00 90.75 263 VAL A C 1
ATOM 2140 O O . VAL A 1 263 ? -7.128 18.564 16.354 1.00 90.75 263 VAL A O 1
ATOM 2143 N N . LYS A 1 264 ? -8.979 18.450 17.647 1.00 90.94 264 LYS A N 1
ATOM 2144 C CA . LYS A 1 264 ? -8.256 18.172 18.891 1.00 90.94 264 LYS A CA 1
ATOM 2145 C C . LYS A 1 264 ? -7.746 16.733 18.858 1.00 90.94 264 LYS A C 1
ATOM 2147 O O . LYS A 1 264 ? -8.510 15.819 18.548 1.00 90.94 264 LYS A O 1
ATOM 2152 N N . THR A 1 265 ? -6.462 16.544 19.161 1.00 92.62 265 THR A N 1
ATOM 2153 C CA . THR A 1 265 ? -5.868 15.204 19.225 1.00 92.62 265 THR A CA 1
ATOM 2154 C C . THR A 1 265 ? -5.987 14.598 20.620 1.00 92.62 265 THR A C 1
ATOM 2156 O O . THR A 1 265 ? -6.093 15.321 21.611 1.00 92.62 265 THR A O 1
ATOM 2159 N N . VAL A 1 266 ? -5.999 13.268 20.686 1.00 87.69 266 VAL A N 1
ATOM 2160 C CA . VAL A 1 266 ? -6.008 12.479 21.929 1.00 87.69 266 VAL A CA 1
ATOM 2161 C C . VAL A 1 266 ? -4.865 11.458 21.918 1.00 87.69 266 VAL A C 1
ATOM 2163 O O . VAL A 1 266 ? -4.351 11.150 20.844 1.00 87.69 266 VAL A O 1
ATOM 2166 N N . PRO A 1 267 ? -4.455 10.891 23.062 1.00 89.25 267 PRO A N 1
ATOM 2167 C CA . PRO A 1 267 ? -3.448 9.834 23.067 1.00 89.25 267 PRO A CA 1
ATOM 2168 C C . PRO A 1 267 ? -3.852 8.624 22.199 1.00 89.25 267 PRO A C 1
ATOM 2170 O O . PRO A 1 267 ? -5.041 8.277 22.131 1.00 89.25 267 PRO A O 1
ATOM 2173 N N . PRO A 1 268 ? -2.892 7.967 21.519 1.00 88.69 268 PRO A N 1
ATOM 2174 C CA . PRO A 1 268 ? -3.158 6.701 20.850 1.00 88.69 268 PRO A CA 1
ATOM 2175 C C . PRO A 1 268 ? -3.505 5.621 21.882 1.00 88.69 268 PRO A C 1
ATOM 2177 O O . PRO A 1 268 ? -3.038 5.655 23.016 1.00 88.69 268 PRO A O 1
ATOM 2180 N N . VAL A 1 269 ? -4.304 4.639 21.467 1.00 87.25 269 VAL A N 1
ATOM 2181 C CA . VAL A 1 269 ? -4.603 3.445 22.271 1.00 87.25 269 VAL A CA 1
ATOM 2182 C C . VAL A 1 269 ? -3.994 2.239 21.550 1.00 87.25 269 VAL A C 1
ATOM 2184 O O . VAL A 1 269 ? -4.276 2.092 20.351 1.00 87.25 269 VAL A O 1
ATOM 2187 N N . PRO A 1 270 ? -3.186 1.396 22.224 1.00 89.00 270 PRO A N 1
ATOM 2188 C CA . PRO A 1 270 ? -2.684 0.139 21.668 1.00 89.00 270 PRO A CA 1
ATOM 2189 C C . PRO A 1 270 ? -3.811 -0.699 21.065 1.00 89.00 270 PRO A C 1
ATOM 2191 O O . PRO A 1 270 ? -4.935 -0.678 21.566 1.00 89.00 270 PRO A O 1
ATOM 2194 N N . MET A 1 271 ? -3.534 -1.391 19.960 1.00 90.00 271 MET A N 1
ATOM 2195 C CA . MET A 1 271 ? -4.573 -2.077 19.185 1.00 90.00 271 MET A CA 1
ATOM 2196 C C . MET A 1 271 ? -5.268 -3.152 20.022 1.00 90.00 271 MET A C 1
ATOM 2198 O O . MET A 1 271 ? -6.487 -3.260 20.004 1.00 90.00 271 MET A O 1
ATOM 2202 N N . GLU A 1 272 ? -4.493 -3.877 20.815 1.00 89.81 272 GLU A N 1
ATOM 2203 C CA . GLU A 1 272 ? -4.918 -4.971 21.677 1.00 89.81 272 GLU A CA 1
ATOM 2204 C C . GLU A 1 272 ? -5.943 -4.505 22.703 1.00 89.81 272 GLU A C 1
ATOM 2206 O O . GLU A 1 272 ? -6.856 -5.248 23.024 1.00 89.81 272 GLU A O 1
ATOM 2211 N N . LEU A 1 273 ? -5.865 -3.249 23.154 1.00 94.00 273 LEU A N 1
ATOM 2212 C CA . LEU A 1 273 ? -6.808 -2.697 24.123 1.00 94.00 273 LEU A CA 1
ATOM 2213 C C . LEU A 1 273 ? -8.149 -2.296 23.497 1.00 94.00 273 LEU A C 1
ATOM 2215 O O . LEU A 1 273 ? -9.098 -2.044 24.235 1.00 94.00 273 LEU A O 1
ATOM 2219 N N . HIS A 1 274 ? -8.277 -2.250 22.163 1.00 96.00 274 HIS A N 1
ATOM 2220 C CA . HIS A 1 274 ? -9.545 -1.878 21.509 1.00 96.00 274 HIS A CA 1
ATOM 2221 C C . HIS A 1 274 ? -10.632 -2.914 21.800 1.00 96.00 274 HIS A C 1
ATOM 2223 O O . HIS A 1 274 ? -11.799 -2.553 21.859 1.00 96.00 274 HIS A O 1
ATOM 2229 N N . THR A 1 275 ? -10.262 -4.160 22.110 1.00 96.44 275 THR A N 1
ATOM 2230 C CA . THR A 1 275 ? -11.201 -5.209 22.539 1.00 96.44 275 THR A CA 1
ATOM 2231 C C . THR A 1 275 ? -12.032 -4.827 23.777 1.00 96.44 275 THR A C 1
ATOM 2233 O O . THR A 1 275 ? -13.093 -5.398 24.010 1.00 96.44 275 THR A O 1
ATOM 2236 N N . ARG A 1 276 ? -11.624 -3.831 24.579 1.00 97.56 276 ARG A N 1
ATOM 2237 C CA . ARG A 1 276 ? -12.397 -3.386 25.754 1.00 97.56 276 ARG A CA 1
ATOM 2238 C C . ARG A 1 276 ? -13.763 -2.796 25.404 1.00 97.56 276 ARG A C 1
ATOM 2240 O O . ARG A 1 276 ? -14.578 -2.627 26.299 1.00 97.56 276 ARG A O 1
ATOM 2247 N N . TRP A 1 277 ? -14.033 -2.468 24.143 1.00 98.56 277 TRP A N 1
ATOM 2248 C CA . TRP A 1 277 ? -15.316 -1.915 23.706 1.00 98.56 277 TRP A CA 1
ATOM 2249 C C . TRP A 1 277 ? -16.155 -2.963 22.979 1.00 98.56 277 TRP A C 1
ATOM 2251 O O . TRP A 1 277 ? -15.625 -3.764 22.208 1.00 98.56 277 TRP A O 1
ATOM 2261 N N . LYS A 1 278 ? -17.478 -2.943 23.188 1.00 98.56 278 LYS A N 1
ATOM 2262 C CA . LYS A 1 278 ? -18.415 -3.840 22.486 1.00 98.56 278 LYS A CA 1
ATOM 2263 C C . LYS A 1 278 ? -18.472 -3.558 20.982 1.00 98.56 278 LYS A C 1
ATOM 2265 O O . LYS A 1 278 ? -18.652 -4.490 20.206 1.00 98.56 278 LYS A O 1
ATOM 2270 N N . TYR A 1 279 ? -18.304 -2.297 20.581 1.00 98.69 279 TYR A N 1
ATOM 2271 C CA . TYR A 1 279 ? -18.539 -1.810 19.221 1.00 98.69 279 TYR A CA 1
ATOM 2272 C C . TYR A 1 279 ? -17.259 -1.178 18.652 1.00 98.69 279 TYR A C 1
ATOM 2274 O O . TYR A 1 279 ? -16.848 -0.105 19.094 1.00 98.69 279 TYR A O 1
ATOM 2282 N N . LEU A 1 280 ? -16.620 -1.810 17.665 1.00 98.81 280 LEU A N 1
ATOM 2283 C CA . LEU A 1 280 ? -15.386 -1.311 17.046 1.00 98.81 280 LEU A CA 1
ATOM 2284 C C . LEU A 1 280 ? -15.667 -0.706 15.680 1.00 98.81 280 LEU A C 1
ATOM 2286 O O . LEU A 1 280 ? -16.145 -1.380 14.771 1.00 98.81 280 LEU A O 1
ATOM 2290 N N . ILE A 1 281 ? -15.337 0.573 15.534 1.00 98.75 281 ILE A N 1
ATOM 2291 C CA . ILE A 1 281 ? -15.643 1.344 14.336 1.00 98.75 281 ILE A CA 1
ATOM 2292 C C . ILE A 1 281 ? -14.471 1.293 13.350 1.00 98.75 281 ILE A C 1
ATOM 2294 O O . ILE A 1 281 ? -13.341 1.686 13.662 1.00 98.75 281 ILE A O 1
ATOM 2298 N N . ASN A 1 282 ? -14.766 0.880 12.118 1.00 98.50 282 ASN A N 1
ATOM 2299 C CA . ASN A 1 282 ? -13.876 0.995 10.974 1.00 98.50 282 ASN A CA 1
ATOM 2300 C C . ASN A 1 282 ? -14.342 2.100 10.019 1.00 98.50 282 ASN A C 1
ATOM 2302 O O . ASN A 1 282 ? -15.439 2.048 9.466 1.00 98.50 282 ASN A O 1
ATOM 2306 N N . THR A 1 283 ? -13.459 3.063 9.776 1.00 97.56 283 THR A N 1
ATOM 2307 C CA . THR A 1 283 ? -13.609 4.125 8.773 1.00 97.56 283 THR A CA 1
ATOM 2308 C C . THR A 1 283 ? -12.426 4.103 7.814 1.00 97.56 283 THR A C 1
ATOM 2310 O O . THR A 1 283 ? -11.294 3.840 8.239 1.00 97.56 283 THR A O 1
ATOM 2313 N N . ASP A 1 284 ? -12.654 4.503 6.571 1.00 94.94 284 ASP A N 1
ATOM 2314 C CA . ASP A 1 284 ? -11.607 4.631 5.554 1.00 94.94 284 ASP A CA 1
ATOM 2315 C C . ASP A 1 284 ? -10.434 5.535 5.958 1.00 94.94 284 ASP A C 1
ATOM 2317 O O . ASP A 1 284 ? -10.544 6.446 6.783 1.00 94.94 284 ASP A O 1
ATOM 2321 N N . GLY A 1 285 ? -9.273 5.248 5.372 1.00 89.00 285 GLY A N 1
ATOM 2322 C CA . GLY A 1 285 ? -8.096 6.109 5.348 1.00 89.00 285 GLY A CA 1
ATOM 2323 C C . GLY A 1 285 ? -8.093 7.003 4.105 1.00 89.00 285 GLY A C 1
ATOM 2324 O O . GLY A 1 285 ? -9.078 7.670 3.796 1.00 89.00 285 GLY A O 1
ATOM 2325 N N . GLN A 1 286 ? -6.970 7.021 3.382 1.00 88.38 286 GLN A N 1
ATOM 2326 C CA . GLN A 1 286 ? -6.955 7.535 2.004 1.00 88.38 286 GLN A CA 1
ATOM 2327 C C . GLN A 1 286 ? -7.782 6.653 1.054 1.00 88.38 286 GLN A C 1
ATOM 2329 O O . GLN A 1 286 ? -8.356 7.160 0.090 1.00 88.38 286 GLN A O 1
ATOM 2334 N N . SER A 1 287 ? -7.827 5.357 1.356 1.00 91.94 287 SER A N 1
ATOM 2335 C CA . SER A 1 287 ? -8.634 4.316 0.723 1.00 91.94 287 SER A CA 1
ATOM 2336 C C . SER A 1 287 ? -9.146 3.376 1.827 1.00 91.94 287 SER A C 1
ATOM 2338 O O . SER A 1 287 ? -9.403 3.845 2.944 1.00 91.94 287 SER A O 1
ATOM 2340 N N . ALA A 1 288 ? -9.278 2.076 1.566 1.00 94.62 288 ALA A N 1
ATOM 2341 C CA . ALA A 1 288 ? -9.607 1.101 2.596 1.00 94.62 288 ALA A CA 1
ATOM 2342 C C . ALA A 1 288 ? -8.602 1.172 3.763 1.00 94.62 288 ALA A C 1
ATOM 2344 O O . ALA A 1 288 ? -7.470 1.643 3.646 1.00 94.62 288 ALA A O 1
ATOM 2345 N N . SER A 1 289 ? -9.069 0.815 4.956 1.00 94.25 289 SER A N 1
ATOM 2346 C CA . SER A 1 289 ? -8.292 0.945 6.183 1.00 94.25 289 SER A CA 1
ATOM 2347 C C . SER A 1 289 ? -7.842 -0.425 6.655 1.00 94.25 289 SER A C 1
ATOM 2349 O O . SER A 1 289 ? -8.653 -1.184 7.180 1.00 94.25 289 SER A O 1
ATOM 2351 N N . TRP A 1 290 ? -6.528 -0.651 6.636 1.00 92.06 290 TRP A N 1
ATOM 2352 C CA . TRP A 1 290 ? -5.865 -1.885 7.090 1.00 92.06 290 TRP A CA 1
ATOM 2353 C C . TRP A 1 290 ? -6.112 -2.232 8.573 1.00 92.06 290 TRP A C 1
ATOM 2355 O O . TRP A 1 290 ? -5.649 -3.248 9.090 1.00 92.06 290 TRP A O 1
ATOM 2365 N N . ARG A 1 291 ? -6.826 -1.366 9.304 1.00 93.62 291 ARG A N 1
ATOM 2366 C CA . ARG A 1 291 ? -7.329 -1.642 10.653 1.00 93.62 291 ARG A CA 1
ATOM 2367 C C . ARG A 1 291 ? -8.381 -2.751 10.656 1.00 93.62 291 ARG A C 1
ATOM 2369 O O . ARG A 1 291 ? -8.445 -3.447 11.663 1.00 93.62 291 ARG A O 1
ATOM 2376 N N . LEU A 1 292 ? -9.203 -2.907 9.614 1.00 97.06 292 LEU A N 1
ATOM 2377 C CA . LEU A 1 292 ? -10.362 -3.805 9.683 1.00 97.06 292 LEU A CA 1
ATOM 2378 C C . LEU A 1 292 ? -9.955 -5.242 10.041 1.00 97.06 292 LEU A C 1
ATOM 2380 O O . LEU A 1 292 ? -10.549 -5.822 10.944 1.00 97.06 292 LEU A O 1
ATOM 2384 N N . ALA A 1 293 ? -8.873 -5.755 9.453 1.00 95.75 293 ALA A N 1
ATOM 2385 C CA . ALA A 1 293 ? -8.329 -7.080 9.754 1.00 95.75 293 ALA A CA 1
ATOM 2386 C C . ALA A 1 293 ? -7.993 -7.274 11.246 1.00 95.75 293 ALA A C 1
ATOM 2388 O O . ALA A 1 293 ? -8.265 -8.333 11.807 1.00 95.75 293 ALA A O 1
ATOM 2389 N N . LYS A 1 294 ? -7.478 -6.233 11.920 1.00 95.00 294 LYS A N 1
ATOM 2390 C CA . LYS A 1 294 ? -7.248 -6.246 13.378 1.00 95.00 294 LYS A CA 1
ATOM 2391 C C . LYS A 1 294 ? -8.550 -6.288 14.168 1.00 95.00 294 LYS A C 1
ATOM 2393 O O . LYS A 1 294 ? -8.606 -6.975 15.178 1.00 95.00 294 LYS A O 1
ATOM 2398 N N . LEU A 1 295 ? -9.576 -5.557 13.733 1.00 98.06 295 LEU A N 1
ATOM 2399 C CA . LEU A 1 295 ? -10.861 -5.538 14.436 1.00 98.06 295 LEU A CA 1
ATOM 2400 C C . LEU A 1 295 ? -11.575 -6.887 14.326 1.00 98.06 295 LEU A C 1
ATOM 2402 O O . LEU A 1 295 ? -12.172 -7.330 15.298 1.00 98.06 295 LEU A O 1
ATOM 2406 N N . LEU A 1 296 ? -11.469 -7.558 13.174 1.00 98.25 296 LEU A N 1
ATOM 2407 C CA . LEU A 1 296 ? -12.043 -8.891 12.969 1.00 98.25 296 LEU A CA 1
ATOM 2408 C C . LEU A 1 296 ? -11.424 -9.950 13.898 1.00 98.25 296 LEU A C 1
ATOM 2410 O O . LEU A 1 296 ? -12.097 -10.907 14.258 1.00 98.25 296 LEU A O 1
ATOM 2414 N N . ALA A 1 297 ? -10.167 -9.774 14.317 1.00 97.12 297 ALA A N 1
ATOM 2415 C CA . ALA A 1 297 ? -9.495 -10.675 15.257 1.00 97.12 297 ALA A CA 1
ATOM 2416 C C . ALA A 1 297 ? -9.939 -10.491 16.726 1.00 97.12 297 ALA A C 1
ATOM 2418 O O . ALA A 1 297 ? -9.562 -11.287 17.592 1.00 97.12 297 ALA A O 1
ATOM 2419 N N . MET A 1 298 ? -10.730 -9.459 17.032 1.00 97.69 298 MET A N 1
ATOM 2420 C CA . MET A 1 298 ? -11.187 -9.154 18.390 1.00 97.69 298 MET A CA 1
ATOM 2421 C C . MET A 1 298 ? -12.583 -9.718 18.653 1.00 97.69 298 MET A C 1
ATOM 2423 O O . MET A 1 298 ? -13.432 -9.717 17.764 1.00 97.69 298 MET A O 1
ATOM 2427 N N . ASN A 1 299 ? -12.868 -10.124 19.894 1.00 97.94 299 ASN A N 1
ATOM 2428 C CA . ASN A 1 299 ? -14.204 -10.588 20.290 1.00 97.94 299 ASN A CA 1
ATOM 2429 C C . ASN A 1 299 ? -15.202 -9.426 20.527 1.00 97.94 299 ASN A C 1
ATOM 2431 O O . ASN A 1 299 ? -15.894 -9.368 21.546 1.00 97.94 299 ASN A O 1
ATOM 2435 N N . SER A 1 300 ? -15.268 -8.483 19.587 1.00 98.69 300 SER A N 1
ATOM 2436 C CA . SER A 1 300 ? -16.153 -7.313 19.606 1.00 98.69 300 SER A CA 1
ATOM 2437 C C . SER A 1 300 ? -16.936 -7.201 18.297 1.00 98.69 300 SER A C 1
ATOM 2439 O O . SER A 1 300 ? -16.491 -7.666 17.248 1.00 98.69 300 SER A O 1
ATOM 2441 N N . ALA A 1 301 ? -18.107 -6.566 18.340 1.00 98.62 301 ALA A N 1
ATOM 2442 C CA . ALA A 1 301 ? -18.898 -6.317 17.143 1.00 98.62 301 ALA A CA 1
ATOM 2443 C C . ALA A 1 301 ? -18.236 -5.245 16.273 1.00 98.62 301 ALA A C 1
ATOM 2445 O O . ALA A 1 301 ? -17.786 -4.211 16.774 1.00 98.62 301 ALA A O 1
ATOM 2446 N N . VAL A 1 302 ? -18.198 -5.477 14.963 1.00 98.81 302 VAL A N 1
ATOM 2447 C CA . VAL A 1 302 ? -17.573 -4.563 14.004 1.00 98.81 302 VAL A CA 1
ATOM 2448 C C . VAL A 1 302 ? -18.635 -3.691 13.350 1.00 98.81 302 VAL A C 1
ATOM 2450 O O . VAL A 1 302 ? -19.618 -4.180 12.799 1.00 98.81 302 VAL A O 1
ATOM 2453 N N . LEU A 1 303 ? -18.411 -2.382 13.376 1.00 98.75 303 LEU A N 1
ATOM 2454 C CA . LEU A 1 303 ? -19.205 -1.401 12.656 1.00 98.75 303 LEU A CA 1
ATOM 2455 C C . LEU A 1 303 ? -18.358 -0.876 11.497 1.00 98.75 303 LEU A C 1
ATOM 2457 O O . LEU A 1 303 ? -17.262 -0.352 11.715 1.00 98.75 303 LEU A O 1
ATOM 2461 N N . LYS A 1 304 ? -18.843 -0.995 10.259 1.00 98.44 304 LYS A N 1
ATOM 2462 C CA . LYS A 1 304 ? -18.112 -0.575 9.052 1.00 98.44 304 LYS A CA 1
ATOM 2463 C C . LYS A 1 304 ? -18.800 0.615 8.390 1.00 98.44 304 LYS A C 1
ATOM 2465 O O . LYS A 1 304 ? -19.951 0.517 7.971 1.00 98.44 304 LYS A O 1
ATOM 2470 N N . TYR A 1 305 ? -18.063 1.713 8.234 1.00 98.06 305 TYR A N 1
ATOM 2471 C CA . TYR A 1 305 ? -18.549 2.891 7.518 1.00 98.06 305 TYR A CA 1
ATOM 2472 C C . TYR A 1 305 ? -18.984 2.513 6.091 1.00 98.06 305 TYR A C 1
ATOM 2474 O O . TYR A 1 305 ? -18.266 1.781 5.396 1.00 98.06 305 TYR A O 1
ATOM 2482 N N . ARG A 1 306 ? -20.147 3.006 5.649 1.00 97.00 306 ARG A N 1
ATOM 2483 C CA . ARG A 1 306 ? -20.670 2.801 4.293 1.00 97.00 306 ARG A CA 1
ATOM 2484 C C . ARG A 1 306 ? -19.742 3.467 3.281 1.00 97.00 306 ARG A C 1
ATOM 2486 O O . ARG A 1 306 ? -19.665 4.689 3.183 1.00 97.00 306 ARG A O 1
ATOM 2493 N N . SER A 1 307 ? -18.982 2.632 2.583 1.00 94.75 307 SER A N 1
ATOM 2494 C CA . SER A 1 307 ? -17.975 3.019 1.602 1.00 94.75 307 SER A CA 1
ATOM 2495 C C . SER A 1 307 ? -17.723 1.871 0.633 1.00 94.75 307 SER A C 1
ATOM 2497 O O . SER A 1 307 ? -17.803 0.699 1.015 1.00 94.75 307 SER A O 1
ATOM 2499 N N . ASP A 1 308 ? -17.377 2.240 -0.594 1.00 94.94 308 ASP A N 1
ATOM 2500 C CA . ASP A 1 308 ? -16.967 1.364 -1.686 1.00 94.94 308 ASP A CA 1
ATOM 2501 C C . ASP A 1 308 ? -15.470 1.002 -1.642 1.00 94.94 308 ASP A C 1
ATOM 2503 O O . ASP A 1 308 ? -15.008 0.225 -2.472 1.00 94.94 308 ASP A O 1
ATOM 2507 N N . ALA A 1 309 ? -14.687 1.535 -0.700 1.00 95.94 309 ALA A N 1
ATOM 2508 C CA . ALA A 1 309 ? -13.280 1.172 -0.559 1.00 95.94 309 ALA A CA 1
ATOM 2509 C C . ALA A 1 309 ? -13.111 -0.250 0.012 1.00 95.94 309 ALA A C 1
ATOM 2511 O O . ALA A 1 309 ? -13.698 -0.593 1.047 1.00 95.94 309 ALA A O 1
ATOM 2512 N N . ILE A 1 310 ? -12.275 -1.063 -0.641 1.00 97.19 310 ILE A N 1
ATOM 2513 C CA . ILE A 1 310 ? -12.038 -2.468 -0.291 1.00 97.19 310 ILE A CA 1
ATOM 2514 C C . ILE A 1 310 ? -10.552 -2.853 -0.261 1.00 97.19 310 ILE A C 1
ATOM 2516 O O . ILE A 1 310 ? -9.761 -2.340 -1.051 1.00 97.19 310 ILE A O 1
ATOM 2520 N N . GLU A 1 311 ? -10.216 -3.799 0.624 1.00 96.88 311 GLU A N 1
ATOM 2521 C CA . GLU A 1 311 ? -8.995 -4.621 0.562 1.00 96.88 311 GLU A CA 1
ATOM 2522 C C . GLU A 1 311 ? -9.307 -5.993 -0.072 1.00 96.88 311 GLU A C 1
ATOM 2524 O O . GLU A 1 311 ? -10.472 -6.356 -0.261 1.00 96.88 311 GLU A O 1
ATOM 2529 N N . TYR A 1 312 ? -8.266 -6.796 -0.319 1.00 97.25 312 TYR A N 1
ATOM 2530 C CA . TYR A 1 312 ? -8.320 -8.104 -0.995 1.00 97.25 312 TYR A CA 1
ATOM 2531 C C . TYR A 1 312 ? -9.253 -9.171 -0.378 1.00 97.25 312 TYR A C 1
ATOM 2533 O O . TYR A 1 312 ? -9.422 -10.216 -0.984 1.00 97.25 312 TYR A O 1
ATOM 2541 N N . TYR A 1 313 ? -9.821 -8.963 0.814 1.00 98.06 313 TYR A N 1
ATOM 2542 C CA . TYR A 1 313 ? -10.709 -9.925 1.494 1.00 98.06 313 TYR A CA 1
ATOM 2543 C C . TYR A 1 313 ? -12.118 -9.380 1.753 1.00 98.06 313 TYR A C 1
ATOM 2545 O O . TYR A 1 313 ? -12.990 -10.106 2.234 1.00 98.06 313 TYR A O 1
ATOM 2553 N N . TYR A 1 314 ? -12.348 -8.088 1.494 1.00 98.00 314 TYR A N 1
ATOM 2554 C CA . TYR A 1 314 ? -13.567 -7.402 1.929 1.00 98.00 314 TYR A CA 1
ATOM 2555 C C . TYR A 1 314 ? -14.826 -7.974 1.277 1.00 98.00 314 TYR A C 1
ATOM 2557 O O . TYR A 1 314 ? -15.887 -7.904 1.890 1.00 98.00 314 TYR A O 1
ATOM 2565 N N . ARG A 1 315 ? -14.734 -8.539 0.065 1.00 97.62 315 ARG A N 1
ATOM 2566 C CA . ARG A 1 315 ? -15.904 -9.073 -0.651 1.00 97.62 315 ARG A CA 1
ATOM 2567 C C . ARG A 1 315 ? -16.447 -10.353 -0.018 1.00 97.62 315 ARG A C 1
ATOM 2569 O O . ARG A 1 315 ? -17.604 -10.685 -0.242 1.00 97.62 315 ARG A O 1
ATOM 2576 N N . SER A 1 316 ? -15.645 -11.033 0.803 1.00 98.06 316 SER A N 1
ATOM 2577 C CA . SER A 1 316 ? -16.093 -12.188 1.590 1.00 98.06 316 SER A CA 1
ATOM 2578 C C . SER A 1 316 ? -16.794 -11.800 2.895 1.00 98.06 316 SER A C 1
ATOM 2580 O O . SER A 1 316 ? -17.348 -12.671 3.562 1.00 98.06 316 SER A O 1
ATOM 2582 N N . LEU A 1 317 ? -16.774 -10.519 3.283 1.00 98.12 317 LEU A N 1
ATOM 2583 C CA . LEU A 1 317 ? -17.480 -10.038 4.469 1.00 98.12 317 LEU A CA 1
ATOM 2584 C C . LEU A 1 317 ? -18.914 -9.655 4.107 1.00 98.12 317 LEU A C 1
ATOM 2586 O O . LEU A 1 317 ? -19.146 -8.923 3.146 1.00 98.12 317 LEU A O 1
ATOM 2590 N N . ARG A 1 318 ? -19.872 -10.096 4.919 1.00 96.62 318 ARG A N 1
ATOM 2591 C CA . ARG A 1 318 ? -21.301 -9.857 4.709 1.00 96.62 318 ARG A CA 1
ATOM 2592 C C . ARG A 1 318 ? -21.868 -8.918 5.767 1.00 96.62 318 ARG A C 1
ATOM 2594 O O . ARG A 1 318 ? -21.603 -9.070 6.960 1.00 96.62 318 ARG A O 1
ATOM 2601 N N . GLU A 1 319 ? -22.666 -7.953 5.329 1.00 96.50 319 GLU A N 1
ATOM 2602 C CA . GLU A 1 319 ? -23.419 -7.079 6.230 1.00 96.50 319 GLU A CA 1
ATOM 2603 C C . GLU A 1 319 ? -24.438 -7.889 7.048 1.00 96.50 319 GLU A C 1
ATOM 2605 O O . GLU A 1 319 ? -24.995 -8.871 6.562 1.00 96.50 319 GLU A O 1
ATOM 2610 N N . GLY A 1 320 ? -24.630 -7.528 8.318 1.00 96.44 320 GLY A N 1
ATOM 2611 C CA . GLY A 1 320 ? -25.455 -8.263 9.283 1.00 96.44 320 GLY A CA 1
ATOM 2612 C C . GLY A 1 320 ? -24.780 -9.519 9.846 1.00 96.44 320 GLY A C 1
ATOM 2613 O O . GLY A 1 320 ? -25.003 -9.876 10.998 1.00 96.44 320 GLY A O 1
ATOM 2614 N N . GLU A 1 321 ? -23.892 -10.160 9.082 1.00 97.75 321 GLU A N 1
ATOM 2615 C CA . GLU A 1 321 ? -23.161 -11.347 9.531 1.00 97.75 321 GLU A CA 1
ATOM 2616 C C . GLU A 1 321 ? -21.785 -11.031 10.134 1.00 97.75 321 GLU A C 1
ATOM 2618 O O . GLU A 1 321 ? -21.429 -11.591 11.173 1.00 97.75 321 GLU A O 1
ATOM 2623 N N . ASN A 1 322 ? -21.001 -10.183 9.467 1.00 98.62 322 ASN A N 1
ATOM 2624 C CA . ASN A 1 322 ? -19.628 -9.830 9.837 1.00 98.62 322 ASN A CA 1
ATOM 2625 C C . ASN A 1 322 ? -19.511 -8.402 10.365 1.00 98.62 322 ASN A C 1
ATOM 2627 O O . ASN A 1 322 ? -18.615 -8.094 11.148 1.00 98.62 322 ASN A O 1
ATOM 2631 N N . TYR A 1 323 ? -20.381 -7.506 9.916 1.00 98.69 323 TYR A N 1
ATOM 2632 C CA . TYR A 1 323 ? -20.371 -6.118 10.352 1.00 98.69 323 TYR A CA 1
ATOM 2633 C C . TYR A 1 323 ? -21.763 -5.502 10.256 1.00 98.69 323 TYR A C 1
ATOM 2635 O O . TYR A 1 323 ? -22.602 -5.950 9.478 1.00 98.69 323 TYR A O 1
ATOM 2643 N N . VAL A 1 324 ? -21.977 -4.423 11.004 1.00 98.56 324 VAL A N 1
ATOM 2644 C CA . VAL A 1 324 ? -23.129 -3.527 10.835 1.00 98.56 324 VAL A CA 1
ATOM 2645 C C . VAL A 1 324 ? -22.667 -2.280 10.093 1.00 98.56 324 VAL A C 1
ATOM 2647 O O . VAL A 1 324 ? -21.651 -1.681 10.465 1.00 98.56 324 VAL A O 1
ATOM 2650 N N . SER A 1 325 ? -23.367 -1.892 9.029 1.00 97.94 325 SER A N 1
ATOM 2651 C CA . SER A 1 325 ? -23.024 -0.677 8.293 1.00 97.94 325 SER A CA 1
ATOM 2652 C C . SER A 1 325 ? -23.680 0.569 8.869 1.00 97.94 325 SER A C 1
ATOM 2654 O O . SER A 1 325 ? -24.782 0.532 9.403 1.00 97.94 325 SER A O 1
ATOM 2656 N N . PHE A 1 326 ? -22.970 1.687 8.761 1.00 98.25 326 PHE A N 1
ATOM 2657 C CA . PHE A 1 326 ? -23.405 2.990 9.259 1.00 98.25 326 PHE A CA 1
ATOM 2658 C C . PHE A 1 326 ? -22.736 4.109 8.449 1.00 98.25 326 PHE A C 1
ATOM 2660 O O . PHE A 1 326 ? -21.741 3.875 7.758 1.00 98.25 326 PHE A O 1
ATOM 2667 N N . ASP A 1 327 ? -23.205 5.341 8.590 1.00 97.50 327 ASP A N 1
ATOM 2668 C CA . ASP A 1 327 ? -22.422 6.535 8.287 1.00 97.50 327 ASP A CA 1
ATOM 2669 C C . ASP A 1 327 ? -22.604 7.617 9.366 1.00 97.50 327 ASP A C 1
ATOM 2671 O O . ASP A 1 327 ? -23.185 7.406 10.428 1.00 97.50 327 ASP A O 1
ATOM 2675 N N . HIS A 1 328 ? -22.027 8.792 9.136 1.00 96.94 328 HIS A N 1
ATOM 2676 C CA . HIS A 1 328 ? -22.053 9.889 10.100 1.00 96.94 328 HIS A CA 1
ATOM 2677 C C . HIS A 1 328 ? -23.460 10.437 10.411 1.00 96.94 328 HIS A C 1
ATOM 2679 O O . HIS A 1 328 ? -23.609 11.170 11.385 1.00 96.94 328 HIS A O 1
ATOM 2685 N N . THR A 1 329 ? -24.471 10.116 9.606 1.00 97.94 329 THR A N 1
ATOM 2686 C CA . THR A 1 329 ? -25.847 10.588 9.794 1.00 97.94 329 THR A CA 1
ATOM 2687 C C . THR A 1 329 ? -26.669 9.677 10.705 1.00 97.94 329 THR A C 1
ATOM 2689 O O . THR A 1 329 ? -27.552 10.175 11.396 1.00 97.94 329 THR A O 1
ATOM 2692 N N . ASP A 1 330 ? -26.353 8.379 10.775 1.00 98.31 330 ASP A N 1
ATOM 2693 C CA . ASP A 1 330 ? -27.161 7.384 11.498 1.00 98.31 330 ASP A CA 1
ATOM 2694 C C . ASP A 1 330 ? -26.410 6.623 12.602 1.00 98.31 330 ASP A C 1
ATOM 2696 O O . ASP A 1 330 ? -27.041 5.911 13.381 1.00 98.31 330 ASP A O 1
ATOM 2700 N N . VAL A 1 331 ? -25.087 6.790 12.732 1.00 98.25 331 VAL A N 1
ATOM 2701 C CA . VAL A 1 331 ? -24.257 6.006 13.670 1.00 98.25 331 VAL A CA 1
ATOM 2702 C C . VAL A 1 331 ? -24.761 6.000 15.116 1.00 98.25 331 VAL A C 1
ATOM 2704 O O . VAL A 1 331 ? -24.612 5.001 15.818 1.00 98.25 331 VAL A O 1
ATOM 2707 N N . VAL A 1 332 ? -25.359 7.103 15.574 1.00 98.44 332 VAL A N 1
ATOM 2708 C CA . VAL A 1 332 ? -25.914 7.209 16.930 1.00 98.44 332 VAL A CA 1
ATOM 2709 C C . VAL A 1 332 ? -27.103 6.266 17.097 1.00 98.44 332 VAL A C 1
ATOM 2711 O O . VAL A 1 332 ? -27.153 5.516 18.071 1.00 98.44 332 VAL A O 1
ATOM 2714 N N . GLU A 1 333 ? -28.030 6.271 16.140 1.00 98.38 333 GLU A N 1
ATOM 2715 C CA . GLU A 1 333 ? -29.223 5.425 16.177 1.00 98.38 333 GLU A CA 1
ATOM 2716 C C . GLU A 1 333 ? -28.876 3.957 15.933 1.00 98.38 333 GLU A C 1
ATOM 2718 O O . GLU A 1 333 ? -29.386 3.086 16.637 1.00 98.38 333 GLU A O 1
ATOM 2723 N N . VAL A 1 334 ? -27.911 3.686 15.046 1.00 98.38 334 VAL A N 1
ATOM 2724 C CA . VAL A 1 334 ? -27.353 2.341 14.859 1.00 98.38 334 VAL A CA 1
ATOM 2725 C C . VAL A 1 334 ? -26.828 1.796 16.189 1.00 98.38 334 VAL A C 1
ATOM 2727 O O . VAL A 1 334 ? -27.271 0.737 16.617 1.00 98.38 334 VAL A O 1
ATOM 2730 N N . ILE A 1 335 ? -25.947 2.516 16.897 1.00 98.06 335 ILE A N 1
ATOM 2731 C CA . ILE A 1 335 ? -25.373 2.024 18.164 1.00 98.06 335 ILE A CA 1
ATOM 2732 C C . ILE A 1 335 ? -26.440 1.852 19.251 1.00 98.06 335 ILE A C 1
ATOM 2734 O O . ILE A 1 335 ? -26.395 0.871 19.995 1.00 98.06 335 ILE A O 1
ATOM 2738 N N . LYS A 1 336 ? -27.411 2.769 19.355 1.00 97.81 336 LYS A N 1
ATOM 2739 C CA . LYS A 1 336 ? -28.530 2.616 20.298 1.00 97.81 336 LYS A CA 1
ATOM 2740 C C . LYS A 1 336 ? -29.339 1.351 20.008 1.00 97.81 336 LYS A C 1
ATOM 2742 O O . LYS A 1 336 ? -29.651 0.623 20.946 1.00 97.81 336 LYS A O 1
ATOM 2747 N N . GLY A 1 337 ? -29.610 1.060 18.735 1.00 97.62 337 GLY A N 1
ATOM 2748 C CA . GLY A 1 337 ? -30.342 -0.131 18.295 1.00 97.62 337 GLY A CA 1
ATOM 2749 C C . GLY A 1 337 ? -29.598 -1.460 18.484 1.00 97.62 337 GLY A C 1
ATOM 2750 O O . GLY A 1 337 ? -30.215 -2.520 18.375 1.00 97.62 337 GLY A O 1
ATOM 2751 N N . LEU A 1 338 ? -28.292 -1.432 18.777 1.00 97.31 338 LEU A N 1
ATOM 2752 C CA . LEU A 1 338 ? -27.511 -2.634 19.101 1.00 97.31 338 LEU A CA 1
ATOM 2753 C C . LEU A 1 338 ? -27.572 -3.016 20.587 1.00 97.31 338 LEU A C 1
ATOM 2755 O O . LEU A 1 338 ? -27.244 -4.152 20.935 1.00 97.31 338 LEU A O 1
ATOM 2759 N N . LYS A 1 339 ? -27.997 -2.103 21.470 1.00 94.88 339 LYS A N 1
ATOM 2760 C CA . LYS A 1 339 ? -28.075 -2.382 22.910 1.00 94.88 339 LYS A CA 1
ATOM 2761 C C . LYS A 1 339 ? -29.034 -3.539 23.192 1.00 94.88 339 LYS A C 1
ATOM 2763 O O . LYS A 1 339 ? -30.126 -3.607 22.637 1.00 94.88 339 LYS A O 1
ATOM 2768 N N . GLY A 1 340 ? -28.614 -4.455 24.064 1.00 94.31 340 GLY A N 1
ATOM 2769 C CA . GLY A 1 340 ? -29.390 -5.646 24.429 1.00 94.31 340 GLY A CA 1
ATOM 2770 C C . GLY A 1 340 ? -29.304 -6.814 23.436 1.00 94.31 340 GLY A C 1
ATOM 2771 O O . GLY A 1 340 ? -29.804 -7.892 23.742 1.00 94.31 340 GLY A O 1
ATOM 2772 N N . ARG A 1 341 ? -28.619 -6.668 22.291 1.00 97.44 341 ARG A N 1
ATOM 2773 C CA . ARG A 1 341 ? -28.462 -7.730 21.270 1.00 97.44 341 ARG A CA 1
ATOM 2774 C C . ARG A 1 341 ? -27.183 -8.553 21.451 1.00 97.44 341 ARG A C 1
ATOM 2776 O O . ARG A 1 341 ? -26.573 -9.016 20.492 1.00 97.44 341 ARG A O 1
ATOM 2783 N N . ASP A 1 342 ? -26.762 -8.752 22.697 1.00 98.06 342 ASP A N 1
ATOM 2784 C CA . ASP A 1 342 ? -25.457 -9.331 23.040 1.00 98.06 342 ASP A CA 1
ATOM 2785 C C . ASP A 1 342 ? -25.210 -10.721 22.429 1.00 98.06 342 ASP A C 1
ATOM 2787 O O . ASP A 1 342 ? -24.086 -11.017 22.030 1.00 98.06 342 ASP A O 1
ATOM 2791 N N . ALA A 1 343 ? -26.236 -11.573 22.333 1.00 98.31 343 ALA A N 1
ATOM 2792 C CA . ALA A 1 343 ? -26.105 -12.905 21.737 1.00 98.31 343 ALA A CA 1
ATOM 2793 C C . ALA A 1 343 ? -25.716 -12.830 20.250 1.00 98.31 343 ALA A C 1
ATOM 2795 O O . ALA A 1 343 ? -24.740 -13.447 19.830 1.00 98.31 343 ALA A O 1
ATOM 2796 N N . GLU A 1 344 ? -26.425 -12.008 19.478 1.00 98.25 344 GLU A N 1
ATOM 2797 C CA . GLU A 1 344 ? -26.160 -11.789 18.055 1.00 98.25 344 GLU A CA 1
ATOM 2798 C C . GLU A 1 344 ? -24.771 -11.181 17.823 1.00 98.25 344 GLU A C 1
ATOM 2800 O O . GLU A 1 344 ? -24.012 -11.640 16.968 1.00 98.25 344 GLU A O 1
ATOM 2805 N N . LEU A 1 345 ? -24.404 -10.182 18.628 1.00 98.56 345 LEU A N 1
ATOM 2806 C CA . LEU A 1 345 ? -23.116 -9.500 18.519 1.00 98.56 345 LEU A CA 1
ATOM 2807 C C . LEU A 1 345 ? -21.937 -10.419 18.869 1.00 98.56 345 LEU A C 1
ATOM 2809 O O . LEU A 1 345 ? -20.889 -10.348 18.225 1.00 98.56 345 LEU A O 1
ATOM 2813 N N . LYS A 1 346 ? -22.106 -11.319 19.847 1.00 98.50 346 LYS A N 1
ATOM 2814 C CA . LYS A 1 346 ? -21.124 -12.371 20.152 1.00 98.50 346 LYS A CA 1
ATOM 2815 C C . LYS A 1 346 ? -20.988 -13.363 19.000 1.00 98.50 346 LYS A C 1
ATOM 2817 O O . LYS A 1 346 ? -19.865 -13.741 18.675 1.00 98.50 346 LYS A O 1
ATOM 2822 N N . THR A 1 347 ? -22.089 -13.750 18.353 1.00 98.50 347 THR A N 1
ATOM 2823 C CA . THR A 1 347 ? -22.052 -14.612 17.160 1.00 98.50 347 THR A CA 1
ATOM 2824 C C . THR A 1 347 ? -21.306 -13.942 16.005 1.00 98.50 347 THR A C 1
ATOM 2826 O O . THR A 1 347 ? -20.453 -14.578 15.386 1.00 98.50 347 THR A O 1
ATOM 2829 N N . MET A 1 348 ? -21.556 -12.652 15.750 1.00 98.62 348 MET A N 1
ATOM 2830 C CA . MET A 1 348 ? -20.799 -11.863 14.768 1.00 98.62 348 MET A CA 1
ATOM 2831 C C . MET A 1 348 ? -19.303 -11.844 15.099 1.00 98.62 348 MET A C 1
ATOM 2833 O O . MET A 1 348 ? -18.472 -12.135 14.238 1.00 98.62 348 MET A O 1
ATOM 2837 N N . ALA A 1 349 ? -18.949 -11.541 16.349 1.00 98.44 349 ALA A N 1
ATOM 2838 C CA . ALA A 1 349 ? -17.560 -11.497 16.791 1.00 98.44 349 ALA A CA 1
ATOM 2839 C C . ALA A 1 349 ? -16.860 -12.861 16.644 1.00 98.44 349 ALA A C 1
ATOM 2841 O O . ALA A 1 349 ? -15.751 -12.926 16.119 1.00 98.44 349 ALA A O 1
ATOM 2842 N N . ALA A 1 350 ? -17.520 -13.959 17.026 1.00 98.25 350 ALA A N 1
ATOM 2843 C CA . ALA A 1 350 ? -16.987 -15.312 16.870 1.00 98.25 350 ALA A CA 1
ATOM 2844 C C . ALA A 1 350 ? -16.767 -15.681 15.392 1.00 98.25 350 ALA A C 1
ATOM 2846 O O . ALA A 1 350 ? -15.709 -16.204 15.036 1.00 98.25 350 ALA A O 1
ATOM 2847 N N . ARG A 1 351 ? -17.721 -15.345 14.510 1.00 98.19 351 ARG A N 1
ATOM 2848 C CA . ARG A 1 351 ? -17.581 -15.525 13.055 1.00 98.19 351 ARG A CA 1
ATOM 2849 C C . ARG A 1 351 ? -16.392 -14.735 12.508 1.00 98.19 351 ARG A C 1
ATOM 2851 O O . ARG A 1 351 ? -15.615 -15.264 11.716 1.00 98.19 351 ARG A O 1
ATOM 2858 N N . ASN A 1 352 ? -16.236 -13.485 12.934 1.00 98.50 352 ASN A N 1
ATOM 2859 C CA . ASN A 1 352 ? -15.128 -12.632 12.512 1.00 98.50 352 ASN A CA 1
ATOM 2860 C C . ASN A 1 352 ? -13.776 -13.168 12.976 1.00 98.50 352 ASN A C 1
ATOM 2862 O O . ASN A 1 352 ? -12.842 -13.206 12.177 1.00 98.50 352 ASN A O 1
ATOM 2866 N N . GLN A 1 353 ? -13.682 -13.645 14.219 1.00 98.12 353 GLN A N 1
ATOM 2867 C CA . GLN A 1 353 ? -12.465 -14.266 14.730 1.00 98.12 353 GLN A CA 1
ATOM 2868 C C . GLN A 1 353 ? -12.116 -15.536 13.955 1.00 98.12 353 GLN A C 1
ATOM 2870 O O . GLN A 1 353 ? -10.958 -15.708 13.585 1.00 98.12 353 GLN A O 1
ATOM 2875 N N . ALA A 1 354 ? -13.100 -16.383 13.640 1.00 98.00 354 ALA A N 1
ATOM 2876 C CA . ALA A 1 354 ? -12.888 -17.562 12.804 1.00 98.00 354 ALA A CA 1
ATOM 2877 C C . ALA A 1 354 ? -12.402 -17.183 11.392 1.00 98.00 354 ALA A C 1
ATOM 2879 O O . ALA A 1 354 ? -11.448 -17.778 10.890 1.00 98.00 354 ALA A O 1
ATOM 2880 N N . PHE A 1 355 ? -12.995 -16.153 10.777 1.00 98.19 355 PHE A N 1
ATOM 2881 C CA . PHE A 1 355 ? -12.561 -15.630 9.478 1.00 98.19 355 PHE A CA 1
ATOM 2882 C C . PHE A 1 355 ? -11.127 -15.082 9.532 1.00 98.19 355 PHE A C 1
ATOM 2884 O O . PHE A 1 355 ? -10.290 -15.455 8.710 1.00 98.19 355 PHE A O 1
ATOM 2891 N N . ALA A 1 356 ? -10.818 -14.232 10.515 1.00 97.50 356 ALA A N 1
ATOM 2892 C CA . ALA A 1 356 ? -9.492 -13.647 10.691 1.00 97.50 356 ALA A CA 1
ATOM 2893 C C . ALA A 1 356 ? -8.431 -14.722 10.952 1.00 97.50 356 ALA A C 1
ATOM 2895 O O . ALA A 1 356 ? -7.367 -14.712 10.332 1.00 97.50 356 ALA A O 1
ATOM 2896 N N . PHE A 1 357 ? -8.747 -15.687 11.817 1.00 97.25 357 PHE A N 1
ATOM 2897 C CA . PHE A 1 357 ? -7.880 -16.815 12.130 1.00 97.25 357 PHE A CA 1
ATOM 2898 C C . PHE A 1 357 ? -7.573 -17.661 10.895 1.00 97.25 357 PHE A C 1
ATOM 2900 O O . PHE A 1 357 ? -6.412 -18.010 10.662 1.00 97.25 357 PHE A O 1
ATOM 2907 N N . ARG A 1 358 ? -8.610 -17.958 10.099 1.00 97.19 358 ARG A N 1
ATOM 2908 C CA . ARG A 1 358 ? -8.502 -18.785 8.899 1.00 97.19 358 ARG A CA 1
ATOM 2909 C C . ARG A 1 358 ? -7.743 -18.094 7.773 1.00 97.19 358 ARG A C 1
ATOM 2911 O O . ARG A 1 358 ? -6.917 -18.747 7.150 1.00 97.19 358 ARG A O 1
ATOM 2918 N N . TYR A 1 359 ? -8.014 -16.815 7.516 1.00 97.44 359 TYR A N 1
ATOM 2919 C CA . TYR A 1 359 ? -7.622 -16.169 6.259 1.00 97.44 359 TYR A CA 1
ATOM 2920 C C . TYR A 1 359 ? -6.608 -15.030 6.384 1.00 97.44 359 TYR A C 1
ATOM 2922 O O . TYR A 1 359 ? -5.990 -14.672 5.385 1.00 97.44 359 TYR A O 1
ATOM 2930 N N . LEU A 1 360 ? -6.411 -14.442 7.569 1.00 96.38 360 LEU A N 1
ATOM 2931 C CA . LEU A 1 360 ? -5.659 -13.185 7.699 1.00 96.38 360 LEU A CA 1
ATOM 2932 C C . LEU A 1 360 ? -4.270 -13.336 8.342 1.00 96.38 360 LEU A C 1
ATOM 2934 O O . LEU A 1 360 ? -3.540 -12.346 8.427 1.00 96.38 360 LEU A O 1
ATOM 2938 N N . SER A 1 361 ? -3.845 -14.545 8.731 1.00 93.31 361 SER A N 1
ATOM 2939 C CA . SER A 1 361 ? -2.464 -14.775 9.199 1.00 93.31 361 SER A CA 1
ATOM 2940 C C . SER A 1 361 ? -1.426 -14.393 8.137 1.00 93.31 361 SER A C 1
ATOM 2942 O O . SER A 1 361 ? -1.742 -14.310 6.945 1.00 93.31 361 SER A O 1
ATOM 2944 N N . GLN A 1 362 ? -0.175 -14.147 8.538 1.00 93.06 362 GLN A N 1
ATOM 2945 C CA . GLN A 1 362 ? 0.903 -13.871 7.579 1.00 93.06 362 GLN A CA 1
ATOM 2946 C C . GLN A 1 362 ? 1.086 -15.032 6.594 1.00 93.06 362 GLN A C 1
ATOM 2948 O O . GLN A 1 362 ? 1.267 -14.786 5.402 1.00 93.06 362 GLN A O 1
ATOM 2953 N N . LEU A 1 363 ? 0.949 -16.283 7.054 1.00 92.88 363 LEU A N 1
ATOM 2954 C CA . LEU A 1 363 ? 0.994 -17.457 6.178 1.00 92.88 363 LEU A CA 1
ATOM 2955 C C . LEU A 1 363 ? -0.149 -17.439 5.155 1.00 92.88 363 LEU A C 1
ATOM 2957 O O . LEU A 1 363 ? 0.109 -17.543 3.960 1.00 92.88 363 LEU A O 1
ATOM 2961 N N . SER A 1 364 ? -1.395 -17.247 5.602 1.00 94.88 364 SER A N 1
ATOM 2962 C CA . SER A 1 364 ? -2.577 -17.270 4.721 1.00 94.88 364 SER A CA 1
ATOM 2963 C C . SER A 1 364 ? -2.525 -16.157 3.673 1.00 94.88 364 SER A C 1
ATOM 2965 O O . SER A 1 364 ? -2.825 -16.381 2.503 1.00 94.88 364 SER A O 1
ATOM 2967 N N . ARG A 1 365 ? -2.071 -14.960 4.066 1.00 95.69 365 ARG A N 1
ATOM 2968 C CA . ARG A 1 365 ? -1.841 -13.839 3.144 1.00 95.69 365 ARG A CA 1
ATOM 2969 C C . ARG A 1 365 ? -0.748 -14.130 2.136 1.00 95.69 365 ARG A C 1
ATOM 2971 O O . ARG A 1 365 ? -0.915 -13.844 0.956 1.00 95.69 365 ARG A O 1
ATOM 2978 N N . THR A 1 366 ? 0.365 -14.689 2.598 1.00 95.88 366 THR A N 1
ATOM 2979 C CA . THR A 1 366 ? 1.485 -15.052 1.728 1.00 95.88 366 THR A CA 1
ATOM 2980 C C . THR A 1 366 ? 1.068 -16.132 0.733 1.00 95.88 366 THR A C 1
ATOM 2982 O O . THR A 1 366 ? 1.422 -16.059 -0.440 1.00 95.88 366 THR A O 1
ATOM 2985 N N . LEU A 1 367 ? 0.241 -17.082 1.168 1.00 96.62 367 LEU A N 1
ATOM 2986 C CA . LEU A 1 367 ? -0.340 -18.105 0.313 1.00 96.62 367 LEU A CA 1
ATOM 2987 C C . LEU A 1 367 ? -1.334 -17.518 -0.700 1.00 96.62 367 LEU A C 1
ATOM 2989 O O . LEU A 1 367 ? -1.271 -17.868 -1.873 1.00 96.62 367 LEU A O 1
ATOM 2993 N N . TYR A 1 368 ? -2.181 -16.565 -0.299 1.00 98.00 368 TYR A N 1
ATOM 2994 C CA . TYR A 1 368 ? -3.031 -15.826 -1.240 1.00 98.00 368 TYR A CA 1
ATOM 2995 C C . TYR A 1 368 ? -2.188 -15.080 -2.283 1.00 98.00 368 TYR A C 1
ATOM 2997 O O . TYR A 1 368 ? -2.505 -15.127 -3.466 1.00 98.00 368 TYR A O 1
ATOM 3005 N N . ALA A 1 369 ? -1.098 -14.423 -1.866 1.00 97.69 369 ALA A N 1
ATOM 3006 C CA . ALA A 1 369 ? -0.182 -13.739 -2.780 1.00 97.69 369 ALA A CA 1
ATOM 3007 C C . ALA A 1 369 ? 0.516 -14.716 -3.741 1.00 97.69 369 ALA A C 1
ATOM 3009 O O . ALA A 1 369 ? 0.621 -14.438 -4.930 1.00 97.69 369 ALA A O 1
ATOM 3010 N N . LYS A 1 370 ? 0.931 -15.897 -3.263 1.00 97.69 370 LYS A N 1
ATOM 3011 C CA . LYS A 1 370 ? 1.450 -16.968 -4.126 1.00 97.69 370 LYS A CA 1
ATOM 3012 C C . LYS A 1 370 ? 0.443 -17.314 -5.226 1.00 97.69 370 LYS A C 1
ATOM 3014 O O . LYS A 1 370 ? 0.796 -17.282 -6.402 1.00 97.69 370 LYS A O 1
ATOM 3019 N N . VAL A 1 371 ? -0.798 -17.614 -4.844 1.00 98.31 371 VAL A N 1
ATOM 3020 C CA . VAL A 1 371 ? -1.848 -18.011 -5.792 1.00 98.31 371 VAL A CA 1
ATOM 3021 C C . VAL A 1 371 ? -2.211 -16.857 -6.730 1.00 98.31 371 VAL A C 1
ATOM 3023 O O . VAL A 1 371 ? -2.431 -17.074 -7.920 1.00 98.31 371 VAL A O 1
ATOM 3026 N N . SER A 1 372 ? -2.218 -15.611 -6.246 1.00 98.44 372 SER A N 1
ATOM 3027 C CA . SER A 1 372 ? -2.464 -14.451 -7.106 1.00 98.44 372 SER A CA 1
ATOM 3028 C C . SER A 1 372 ? -1.364 -14.259 -8.147 1.00 98.44 372 SER A C 1
ATOM 3030 O O . SER A 1 372 ? -1.682 -13.938 -9.290 1.00 98.44 372 SER A O 1
ATOM 3032 N N . PHE A 1 373 ? -0.101 -14.540 -7.817 1.00 98.38 373 PHE A N 1
ATOM 3033 C CA . PHE A 1 373 ? 0.995 -14.554 -8.788 1.00 98.38 373 PHE A CA 1
ATOM 3034 C C . PHE A 1 373 ? 0.861 -15.686 -9.810 1.00 98.38 373 PHE A C 1
ATOM 3036 O O . PHE A 1 373 ? 1.116 -15.459 -10.990 1.00 98.38 373 PHE A O 1
ATOM 3043 N N . GLU A 1 374 ? 0.421 -16.877 -9.395 1.00 98.12 374 GLU A N 1
ATOM 3044 C CA . GLU A 1 374 ? 0.195 -18.012 -10.304 1.00 98.12 374 GLU A CA 1
ATOM 3045 C C . GLU A 1 374 ? -0.927 -17.704 -11.299 1.00 98.12 374 GLU A C 1
ATOM 3047 O O . GLU A 1 374 ? -0.754 -17.850 -12.510 1.00 98.12 374 GLU A O 1
ATOM 3052 N N . ARG A 1 375 ? -2.063 -17.198 -10.805 1.00 98.31 375 ARG A N 1
ATOM 3053 C CA . ARG A 1 375 ? -3.206 -16.846 -11.655 1.00 98.31 375 ARG A CA 1
ATOM 3054 C C . ARG A 1 375 ? -2.934 -15.605 -12.515 1.00 98.31 375 ARG A C 1
ATOM 3056 O O . ARG A 1 375 ? -3.421 -15.555 -13.641 1.00 98.31 375 ARG A O 1
ATOM 3063 N N . TYR A 1 376 ? -2.138 -14.643 -12.033 1.00 98.50 376 TYR A N 1
ATOM 3064 C CA . TYR A 1 376 ? -1.646 -13.511 -12.831 1.00 98.50 376 TYR A CA 1
ATOM 3065 C C . TYR A 1 376 ? -0.714 -13.981 -13.949 1.00 98.50 376 TYR A C 1
ATOM 3067 O O . TYR A 1 376 ? -0.895 -13.579 -15.093 1.00 98.50 376 TYR A O 1
ATOM 3075 N N . LYS A 1 377 ? 0.249 -14.863 -13.649 1.00 98.25 377 LYS A N 1
ATOM 3076 C CA . LYS A 1 377 ? 1.140 -15.455 -14.655 1.00 98.25 377 LYS A CA 1
ATOM 3077 C C . LYS A 1 377 ? 0.338 -16.132 -15.765 1.00 98.25 377 LYS A C 1
ATOM 3079 O O . LYS A 1 377 ? 0.638 -15.920 -16.932 1.00 98.25 377 LYS A O 1
ATOM 3084 N N . GLY A 1 378 ? -0.715 -16.866 -15.402 1.00 97.69 378 GLY A N 1
ATOM 3085 C CA . GLY A 1 378 ? -1.620 -17.518 -16.353 1.00 97.69 378 GLY A CA 1
ATOM 3086 C C . GLY A 1 378 ? -2.410 -16.571 -17.268 1.00 97.69 378 GLY A C 1
ATOM 3087 O O . GLY A 1 378 ? -3.059 -17.047 -18.194 1.00 97.69 378 GLY A O 1
ATOM 3088 N N . LEU A 1 379 ? -2.370 -15.250 -17.048 1.00 98.00 379 LEU A N 1
ATOM 3089 C CA . LEU A 1 379 ? -2.910 -14.276 -18.005 1.00 98.00 379 LEU A CA 1
ATOM 3090 C C . LEU A 1 379 ? -2.014 -14.109 -19.238 1.00 98.00 379 LEU A C 1
ATOM 3092 O O . LEU A 1 379 ? -2.490 -13.601 -20.250 1.00 98.00 379 LEU A O 1
ATOM 3096 N N . PHE A 1 380 ? -0.741 -14.504 -19.155 1.00 98.38 380 PHE A N 1
ATOM 3097 C CA . PHE A 1 380 ? 0.264 -14.276 -20.186 1.00 98.38 380 PHE A CA 1
ATOM 3098 C C . PHE A 1 380 ? 0.633 -15.576 -20.904 1.00 98.38 380 PHE A C 1
ATOM 3100 O O . PHE A 1 380 ? 0.869 -16.595 -20.258 1.00 98.38 380 PHE A O 1
ATOM 3107 N N . SER A 1 381 ? 0.739 -15.542 -22.233 1.00 97.75 381 SER A N 1
ATOM 3108 C CA . SER A 1 381 ? 1.094 -16.721 -23.034 1.00 97.75 381 SER A CA 1
ATOM 3109 C C . SER A 1 381 ? 2.591 -17.036 -23.054 1.00 97.75 381 SER A C 1
ATOM 3111 O O . SER A 1 381 ? 2.965 -18.157 -23.370 1.00 97.75 381 SER A O 1
ATOM 3113 N N . ASP A 1 382 ? 3.447 -16.057 -22.755 1.00 97.38 382 ASP A N 1
ATOM 3114 C CA . ASP A 1 382 ? 4.896 -16.108 -22.998 1.00 97.38 382 ASP A CA 1
ATOM 3115 C C . ASP A 1 382 ? 5.736 -15.596 -21.805 1.00 97.38 382 ASP A C 1
ATOM 3117 O O . ASP A 1 382 ? 6.899 -15.222 -21.961 1.00 97.38 382 ASP A O 1
ATOM 3121 N N . MET A 1 383 ? 5.153 -15.575 -20.598 1.00 97.75 383 MET A N 1
ATOM 3122 C CA . MET A 1 383 ? 5.805 -15.065 -19.380 1.00 97.75 383 MET A CA 1
ATOM 3123 C C . MET A 1 383 ? 7.080 -15.839 -19.022 1.00 97.75 383 MET A C 1
ATOM 3125 O O . MET A 1 383 ? 8.066 -15.226 -18.622 1.00 97.75 383 MET A O 1
ATOM 3129 N N . ASP A 1 384 ? 7.076 -17.168 -19.166 1.00 96.81 384 ASP A N 1
ATOM 3130 C CA . ASP A 1 384 ? 8.233 -18.015 -18.841 1.00 96.81 384 ASP A CA 1
ATOM 3131 C C . ASP A 1 384 ? 9.440 -17.705 -19.729 1.00 96.81 384 ASP A C 1
ATOM 3133 O O . ASP A 1 384 ? 10.535 -17.435 -19.237 1.00 96.81 384 ASP A O 1
ATOM 3137 N N . GLU A 1 385 ? 9.223 -17.648 -21.041 1.00 96.62 385 GLU A N 1
ATOM 3138 C CA . GLU A 1 385 ? 10.245 -17.249 -22.007 1.00 96.62 385 GLU A CA 1
ATOM 3139 C C . GLU A 1 385 ? 10.758 -15.833 -21.724 1.00 96.62 385 GLU A C 1
ATOM 3141 O O . GLU A 1 385 ? 11.968 -15.601 -21.685 1.00 96.62 385 GLU A O 1
ATOM 3146 N N . PHE A 1 386 ? 9.852 -14.890 -21.449 1.00 97.38 386 PHE A N 1
ATOM 3147 C CA . PHE A 1 386 ? 10.233 -13.516 -21.142 1.00 97.38 386 PHE A CA 1
ATOM 3148 C C . PHE A 1 386 ? 11.096 -13.419 -19.880 1.00 97.38 386 PHE A C 1
ATOM 3150 O O . PHE A 1 386 ? 12.070 -12.665 -19.833 1.00 97.38 386 PHE A O 1
ATOM 3157 N N . LEU A 1 387 ? 10.795 -14.215 -18.854 1.00 97.12 387 LEU A N 1
ATOM 3158 C CA . LEU A 1 387 ? 11.584 -14.244 -17.629 1.00 97.12 387 LEU A CA 1
ATOM 3159 C C . LEU A 1 387 ? 13.015 -14.718 -17.859 1.00 97.12 387 LEU A C 1
ATOM 3161 O O . LEU A 1 387 ? 13.897 -14.235 -17.152 1.00 97.12 387 LEU A O 1
ATOM 3165 N N . HIS A 1 388 ? 13.280 -15.595 -18.827 1.00 95.38 388 HIS A N 1
ATOM 3166 C CA . HIS A 1 388 ? 14.649 -15.999 -19.162 1.00 95.38 388 HIS A CA 1
ATOM 3167 C C . HIS A 1 388 ? 15.478 -14.857 -19.767 1.00 95.38 388 HIS A C 1
ATOM 3169 O O . HIS A 1 388 ? 16.694 -14.819 -19.580 1.00 95.38 388 HIS A O 1
ATOM 3175 N N . GLU A 1 389 ? 14.830 -13.899 -20.428 1.00 95.94 389 GLU A N 1
ATOM 3176 C CA . GLU A 1 389 ? 15.489 -12.761 -21.075 1.00 95.94 389 GLU A CA 1
ATOM 3177 C C . GLU A 1 389 ? 15.834 -11.636 -20.092 1.00 95.94 389 GLU A C 1
ATOM 3179 O O . GLU A 1 389 ? 16.794 -10.894 -20.312 1.00 95.94 389 GLU A O 1
ATOM 3184 N N . ILE A 1 390 ? 15.077 -11.503 -18.997 1.00 97.12 390 ILE A N 1
ATOM 3185 C CA . ILE A 1 390 ? 15.283 -10.440 -18.007 1.00 97.12 390 ILE A CA 1
ATOM 3186 C C . ILE A 1 390 ? 16.619 -10.663 -17.261 1.00 97.12 390 ILE A C 1
ATOM 3188 O O . ILE A 1 390 ? 16.794 -11.701 -16.602 1.00 97.12 390 ILE A O 1
ATOM 3192 N N . PRO A 1 391 ? 17.563 -9.702 -17.290 1.00 95.81 391 PRO A N 1
ATOM 3193 C CA . PRO A 1 391 ? 18.837 -9.819 -16.591 1.00 95.81 391 PRO A CA 1
ATOM 3194 C C . PRO A 1 391 ? 18.655 -9.714 -15.072 1.00 95.81 391 PRO A C 1
ATOM 3196 O O . PRO A 1 391 ? 17.635 -9.243 -14.571 1.00 95.81 391 PRO A O 1
ATOM 3199 N N . GLN A 1 392 ? 19.663 -10.147 -14.315 1.00 90.94 392 GLN A N 1
ATOM 3200 C CA . GLN A 1 392 ? 19.623 -10.123 -12.847 1.00 90.94 392 GLN A CA 1
ATOM 3201 C C . GLN A 1 392 ? 19.562 -8.692 -12.280 1.00 90.94 392 GLN A C 1
ATOM 3203 O O . GLN A 1 392 ? 18.926 -8.463 -11.253 1.00 90.94 392 GLN A O 1
ATOM 3208 N N . ASP A 1 393 ? 20.204 -7.741 -12.959 1.00 91.62 393 ASP A N 1
ATOM 3209 C CA . ASP A 1 393 ? 20.315 -6.313 -12.641 1.00 91.62 393 ASP A CA 1
ATOM 3210 C C . ASP A 1 393 ? 19.360 -5.453 -13.490 1.00 91.62 393 ASP A C 1
ATOM 3212 O O . ASP A 1 393 ? 19.688 -4.342 -13.912 1.00 91.62 393 ASP A O 1
ATOM 3216 N N . PHE A 1 394 ? 18.163 -5.977 -13.765 1.00 95.81 394 PHE A N 1
ATOM 3217 C CA . PHE A 1 394 ? 17.159 -5.296 -14.577 1.00 95.81 394 PHE A CA 1
ATOM 3218 C C . PHE A 1 394 ? 16.839 -3.876 -14.084 1.00 95.81 394 PHE A C 1
ATOM 3220 O O . PHE A 1 394 ? 16.872 -3.548 -12.897 1.00 95.81 394 PHE A O 1
ATOM 3227 N N . SER A 1 395 ? 16.468 -3.023 -15.035 1.00 95.06 395 SER A N 1
ATOM 3228 C CA . SER A 1 395 ? 16.054 -1.640 -14.800 1.00 95.06 395 SER A CA 1
ATOM 3229 C C . SER A 1 395 ? 14.961 -1.246 -15.785 1.00 95.06 395 SER A C 1
ATOM 3231 O O . SER A 1 395 ? 14.796 -1.899 -16.817 1.00 95.06 395 SER A O 1
ATOM 3233 N N . MET A 1 396 ? 14.246 -0.149 -15.514 1.00 93.56 396 MET A N 1
ATOM 3234 C CA . MET A 1 396 ? 13.267 0.390 -16.468 1.00 93.56 396 MET A CA 1
ATOM 3235 C C . MET A 1 396 ? 13.886 0.626 -17.851 1.00 93.56 396 MET A C 1
ATOM 3237 O O . MET A 1 396 ? 13.322 0.209 -18.858 1.00 93.56 396 MET A O 1
ATOM 3241 N N . SER A 1 397 ? 15.097 1.187 -17.910 1.00 93.56 397 SER A N 1
ATOM 3242 C CA . SER A 1 397 ? 15.815 1.417 -19.169 1.00 93.56 397 SER A CA 1
ATOM 3243 C C . SER A 1 397 ? 16.026 0.137 -19.979 1.00 93.56 397 SER A C 1
ATOM 3245 O O . SER A 1 397 ? 15.935 0.170 -21.206 1.00 93.56 397 SER A O 1
ATOM 3247 N N . TRP A 1 398 ? 16.288 -0.993 -19.314 1.00 97.06 398 TRP A N 1
ATOM 3248 C CA . TRP A 1 398 ? 16.410 -2.281 -19.992 1.00 97.06 398 TRP A CA 1
ATOM 3249 C C . TRP A 1 398 ? 15.078 -2.710 -20.619 1.00 97.06 398 TRP A C 1
ATOM 3251 O O . TRP A 1 398 ? 15.060 -3.049 -21.801 1.00 97.06 398 TRP A O 1
ATOM 3261 N N . PHE A 1 399 ? 13.965 -2.617 -19.879 1.00 97.31 399 PHE A N 1
ATOM 3262 C CA . PHE A 1 399 ? 12.634 -2.958 -20.398 1.00 97.31 399 PHE A CA 1
ATOM 3263 C C . PHE A 1 399 ? 12.263 -2.102 -21.615 1.00 97.31 399 PHE A C 1
ATOM 3265 O O . PHE A 1 399 ? 11.834 -2.633 -22.638 1.00 97.31 399 PHE A O 1
ATOM 3272 N N . LEU A 1 400 ? 12.501 -0.788 -21.559 1.00 96.06 400 LEU A N 1
ATOM 3273 C CA . LEU A 1 400 ? 12.205 0.124 -22.670 1.00 96.06 400 LEU A CA 1
ATOM 3274 C C . LEU A 1 400 ? 13.045 -0.182 -23.922 1.00 96.06 400 LEU A C 1
ATOM 3276 O O . LEU A 1 400 ? 12.526 -0.165 -25.039 1.00 96.06 400 LEU A O 1
ATOM 3280 N N . GLN A 1 401 ? 14.331 -0.505 -23.753 1.00 94.62 401 GLN A N 1
ATOM 3281 C CA . GLN A 1 401 ? 15.197 -0.907 -24.868 1.00 94.62 401 GLN A CA 1
ATOM 3282 C C . GLN A 1 401 ? 14.783 -2.255 -25.454 1.00 94.62 401 GLN A C 1
ATOM 3284 O O . GLN A 1 401 ? 14.780 -2.425 -26.673 1.00 94.62 401 GLN A O 1
ATOM 3289 N N . HIS A 1 402 ? 14.441 -3.213 -24.596 1.00 95.62 402 HIS A N 1
ATOM 3290 C CA . HIS A 1 402 ? 13.999 -4.532 -25.020 1.00 95.62 402 HIS A CA 1
ATOM 3291 C C . HIS A 1 402 ? 12.690 -4.439 -25.823 1.00 95.62 402 HIS A C 1
ATOM 3293 O O . HIS A 1 402 ? 12.613 -4.979 -26.925 1.00 95.62 402 HIS A O 1
ATOM 3299 N N . ARG A 1 403 ? 11.728 -3.624 -25.366 1.00 95.75 403 ARG A N 1
ATOM 3300 C CA . ARG A 1 403 ? 10.521 -3.273 -26.130 1.00 95.75 403 ARG A CA 1
ATOM 3301 C C . ARG A 1 403 ? 10.849 -2.731 -27.523 1.00 95.75 403 ARG A C 1
ATOM 3303 O O . ARG A 1 403 ? 10.297 -3.208 -28.509 1.00 95.75 403 ARG A O 1
ATOM 3310 N N . ALA A 1 404 ? 11.741 -1.742 -27.611 1.00 92.81 404 ALA A N 1
ATOM 3311 C CA . ALA A 1 404 ? 12.102 -1.120 -28.885 1.00 92.81 404 ALA A CA 1
ATOM 3312 C C . ALA A 1 404 ? 12.699 -2.133 -29.879 1.00 92.81 404 ALA A C 1
ATOM 3314 O O . ALA A 1 404 ? 12.384 -2.082 -31.066 1.00 92.81 404 ALA A O 1
ATOM 3315 N N . ARG A 1 405 ? 13.505 -3.093 -29.396 1.00 93.00 405 ARG A N 1
ATOM 3316 C CA . ARG A 1 405 ? 14.055 -4.175 -30.231 1.00 93.00 405 ARG A CA 1
ATOM 3317 C C . ARG A 1 405 ? 12.968 -5.102 -30.773 1.00 93.00 405 ARG A C 1
ATOM 3319 O O . ARG A 1 405 ? 13.008 -5.421 -31.955 1.00 93.00 405 ARG A O 1
ATOM 3326 N N . LEU A 1 406 ? 11.996 -5.498 -29.947 1.00 91.38 406 LEU A N 1
ATOM 3327 C CA . LEU A 1 406 ? 10.884 -6.356 -30.380 1.00 91.38 406 LEU A CA 1
ATOM 3328 C C . LEU A 1 406 ? 9.992 -5.664 -31.426 1.00 91.38 406 LEU A C 1
ATOM 3330 O O . LEU A 1 406 ? 9.581 -6.286 -32.406 1.00 91.38 406 LEU A O 1
ATOM 3334 N N . ILE A 1 407 ? 9.734 -4.362 -31.266 1.00 89.25 407 ILE A N 1
ATOM 3335 C CA . ILE A 1 407 ? 8.976 -3.574 -32.252 1.00 89.25 407 ILE A CA 1
ATOM 3336 C C . ILE A 1 407 ? 9.753 -3.449 -33.571 1.00 89.25 407 ILE A C 1
ATOM 3338 O O . ILE A 1 407 ? 9.186 -3.638 -34.645 1.00 89.25 407 ILE A O 1
ATOM 3342 N N . ALA A 1 408 ? 11.059 -3.182 -33.520 1.00 83.06 408 ALA A N 1
ATOM 3343 C CA . A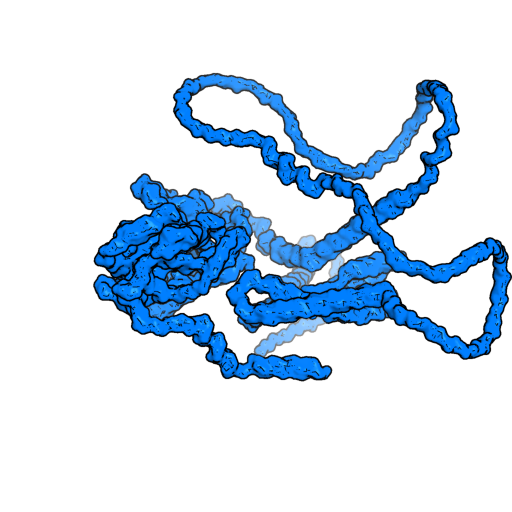LA A 1 408 ? 11.877 -3.116 -34.732 1.00 83.06 408 ALA A CA 1
ATOM 3344 C C . ALA A 1 408 ? 11.941 -4.468 -35.466 1.00 83.06 408 ALA A C 1
ATOM 3346 O O . ALA A 1 408 ? 11.791 -4.521 -36.684 1.00 83.06 408 ALA A O 1
ATOM 3347 N N . ALA A 1 409 ? 12.090 -5.568 -34.722 1.00 82.62 409 ALA A N 1
ATOM 3348 C CA . ALA A 1 409 ? 12.110 -6.915 -35.287 1.00 82.62 409 ALA A CA 1
ATOM 3349 C C . ALA A 1 409 ? 10.773 -7.298 -35.950 1.00 82.62 409 ALA A C 1
ATOM 3351 O O . ALA A 1 409 ? 10.774 -7.925 -37.004 1.00 82.62 409 ALA A O 1
ATOM 3352 N N . SER A 1 410 ? 9.638 -6.891 -35.371 1.00 76.69 410 SER A N 1
ATOM 3353 C CA . SER A 1 410 ? 8.298 -7.191 -35.908 1.00 76.69 410 SER A CA 1
ATOM 3354 C C . SER A 1 410 ? 7.874 -6.311 -37.089 1.00 76.69 410 SER A C 1
ATOM 3356 O O . SER A 1 410 ? 7.027 -6.721 -37.876 1.00 76.69 410 SER A O 1
ATOM 3358 N N . THR A 1 411 ? 8.469 -5.127 -37.253 1.00 70.62 411 THR A N 1
ATOM 3359 C CA . THR A 1 411 ? 8.156 -4.193 -38.353 1.00 70.62 411 THR A CA 1
ATOM 3360 C C . THR A 1 411 ? 9.040 -4.382 -39.589 1.00 70.62 411 THR A C 1
ATOM 3362 O O . THR A 1 411 ? 8.869 -3.668 -40.573 1.00 70.62 411 THR A O 1
ATOM 3365 N N . GLY A 1 412 ? 9.992 -5.326 -39.566 1.00 49.72 412 GLY A N 1
ATOM 3366 C CA . GLY A 1 412 ? 10.915 -5.566 -40.684 1.00 49.72 412 GLY A CA 1
ATOM 3367 C C . GLY A 1 412 ? 11.905 -4.421 -40.939 1.00 49.72 412 GLY A C 1
ATOM 3368 O O . GLY A 1 412 ? 12.680 -4.475 -41.894 1.00 49.72 412 GLY A O 1
ATOM 3369 N N . VAL A 1 413 ? 11.919 -3.391 -40.086 1.00 47.12 413 VAL A N 1
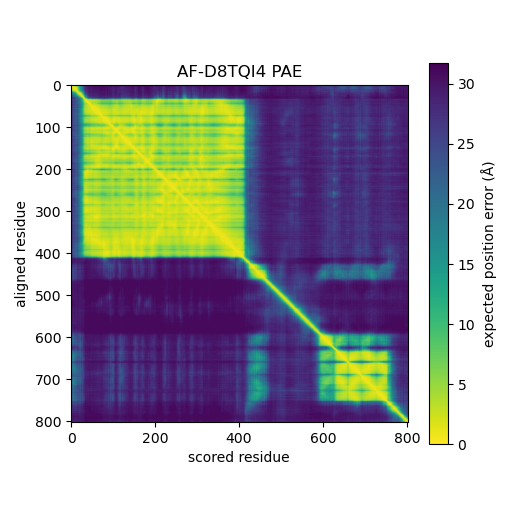ATOM 3370 C CA . VAL A 1 413 ? 12.873 -2.283 -40.159 1.00 47.12 413 VAL A CA 1
ATOM 3371 C C . VAL A 1 413 ? 14.172 -2.751 -39.513 1.00 47.12 413 VAL A C 1
ATOM 3373 O O . VAL A 1 413 ? 14.362 -2.675 -38.299 1.00 47.12 413 VAL A O 1
ATOM 3376 N N . GLY A 1 414 ? 15.067 -3.287 -40.344 1.00 40.41 414 GLY A N 1
ATOM 3377 C CA . GLY A 1 414 ? 16.398 -3.706 -39.928 1.00 40.41 414 GLY A CA 1
ATOM 3378 C C . GLY A 1 414 ? 17.122 -2.571 -39.205 1.00 40.41 414 GLY A C 1
ATOM 3379 O O . GLY A 1 414 ? 17.342 -1.498 -39.763 1.00 40.41 414 GLY A O 1
ATOM 3380 N N . LEU A 1 415 ? 17.543 -2.823 -37.966 1.00 42.25 415 LEU A N 1
ATOM 3381 C CA . LEU A 1 415 ? 18.341 -1.910 -37.139 1.00 42.25 415 LEU A CA 1
ATOM 3382 C C . LEU A 1 415 ? 19.810 -1.857 -37.621 1.00 42.25 415 LEU A C 1
ATOM 3384 O O . LEU A 1 415 ? 20.743 -1.851 -36.825 1.00 42.25 415 LEU A O 1
ATOM 3388 N N . GLY A 1 416 ? 20.015 -1.854 -38.941 1.00 36.50 416 GLY A N 1
ATOM 3389 C CA . GLY A 1 416 ? 21.314 -1.886 -39.613 1.00 36.50 416 GLY A CA 1
ATOM 3390 C C . GLY A 1 416 ? 22.025 -0.533 -39.691 1.00 36.50 416 GLY A C 1
ATOM 3391 O O . GLY A 1 416 ? 23.082 -0.446 -40.303 1.00 36.50 416 GLY A O 1
ATOM 3392 N N . SER A 1 417 ? 21.479 0.526 -39.089 1.00 35.50 417 SER A N 1
ATOM 3393 C CA . SER A 1 417 ? 22.080 1.867 -39.148 1.00 35.50 417 SER A CA 1
ATOM 3394 C C . SER A 1 417 ? 21.980 2.684 -37.858 1.00 35.50 417 SER A C 1
ATOM 3396 O O . SER A 1 417 ? 22.260 3.880 -37.875 1.00 35.50 417 SER A O 1
ATOM 3398 N N . MET A 1 418 ? 21.651 2.070 -36.716 1.00 31.50 418 MET A N 1
ATOM 3399 C CA . MET A 1 418 ? 21.764 2.752 -35.420 1.00 31.50 418 MET A CA 1
ATOM 3400 C C . MET A 1 418 ? 22.932 2.180 -34.609 1.00 31.50 418 MET A C 1
ATOM 3402 O O . MET A 1 418 ? 22.831 1.063 -34.096 1.00 31.50 418 MET A O 1
ATOM 3406 N N . PRO A 1 419 ? 24.044 2.928 -34.458 1.00 34.53 419 PRO A N 1
ATOM 3407 C CA . PRO A 1 419 ? 25.166 2.503 -33.634 1.00 34.53 419 PRO A CA 1
ATOM 3408 C C . PRO A 1 419 ? 24.720 2.283 -32.177 1.00 34.53 419 PRO A C 1
ATOM 3410 O O . PRO A 1 419 ? 23.908 3.069 -31.663 1.00 34.53 419 PRO A O 1
ATOM 3413 N N . PRO A 1 420 ? 25.277 1.288 -31.459 1.00 36.16 420 PRO A N 1
ATOM 3414 C CA . PRO A 1 420 ? 25.032 1.086 -30.034 1.00 36.16 420 PRO A CA 1
ATOM 3415 C C . PRO A 1 420 ? 25.646 2.251 -29.245 1.00 36.16 420 PRO A C 1
ATOM 3417 O O . PRO A 1 420 ? 26.789 2.215 -28.800 1.00 36.16 420 PRO A O 1
ATOM 3420 N N . GLY A 1 421 ? 24.890 3.335 -29.116 1.00 38.34 421 GLY A N 1
ATOM 3421 C CA . GLY A 1 421 ? 25.371 4.577 -28.513 1.00 38.34 421 GLY A CA 1
ATOM 3422 C C . GLY A 1 421 ? 24.362 5.719 -28.545 1.00 38.34 421 GLY A C 1
ATOM 3423 O O . GLY A 1 421 ? 24.396 6.570 -27.661 1.00 38.34 421 GLY A O 1
ATOM 3424 N N . MET A 1 422 ? 23.402 5.715 -29.476 1.00 33.09 422 MET A N 1
ATOM 3425 C CA . MET A 1 422 ? 22.512 6.871 -29.655 1.00 33.09 422 MET A CA 1
ATOM 3426 C C . MET A 1 422 ? 21.353 6.961 -28.637 1.00 33.09 422 MET A C 1
ATOM 3428 O O . MET A 1 422 ? 20.793 8.033 -28.451 1.00 33.09 422 MET A O 1
ATOM 3432 N N . LEU A 1 423 ? 21.069 5.898 -27.868 1.00 38.97 423 LEU A N 1
ATOM 3433 C CA . LEU A 1 423 ? 20.173 5.951 -26.691 1.00 38.97 423 LEU A CA 1
ATOM 3434 C C . LEU A 1 423 ? 20.922 6.069 -25.347 1.00 38.97 423 LEU A C 1
ATOM 3436 O O . LEU A 1 423 ? 20.295 6.166 -24.297 1.00 38.97 423 LEU A O 1
ATOM 3440 N N . ARG A 1 424 ? 22.265 6.133 -25.360 1.00 39.09 424 ARG A N 1
ATOM 3441 C CA . ARG A 1 424 ? 23.082 6.585 -24.209 1.00 39.09 424 ARG A CA 1
ATOM 3442 C C . ARG A 1 424 ? 23.252 8.110 -24.190 1.00 39.09 424 ARG A C 1
ATOM 3444 O O . ARG A 1 424 ? 24.108 8.632 -23.481 1.00 39.09 424 ARG A O 1
ATOM 3451 N N . GLY A 1 425 ? 22.433 8.830 -24.954 1.00 39.38 425 GLY A N 1
ATOM 3452 C CA . GLY A 1 425 ? 22.460 10.284 -25.074 1.00 39.38 425 GLY A CA 1
ATOM 3453 C C . GLY A 1 425 ? 21.954 11.053 -23.854 1.00 39.38 425 GLY A C 1
ATOM 3454 O O . GLY A 1 425 ? 21.908 12.268 -23.924 1.00 39.38 425 GLY A O 1
ATOM 3455 N N . THR A 1 426 ? 21.569 10.409 -22.749 1.00 46.00 426 THR A N 1
ATOM 3456 C CA . THR A 1 426 ? 20.987 11.132 -21.607 1.00 46.00 426 THR A CA 1
ATOM 3457 C C . THR A 1 426 ? 21.819 11.097 -20.342 1.00 46.00 426 THR A C 1
ATOM 3459 O O . THR A 1 426 ? 21.676 12.025 -19.576 1.00 46.00 426 THR A O 1
ATOM 3462 N N . HIS A 1 427 ? 22.730 10.151 -20.099 1.00 38.00 427 HIS A N 1
ATOM 3463 C CA . HIS A 1 427 ? 23.474 10.146 -18.824 1.00 38.00 427 HIS A CA 1
ATOM 3464 C C . HIS A 1 427 ? 24.704 11.055 -18.823 1.00 38.00 427 HIS A C 1
ATOM 3466 O O . HIS A 1 427 ? 24.962 11.718 -17.825 1.00 38.00 427 HIS A O 1
ATOM 3472 N N . TRP A 1 428 ? 25.437 11.154 -19.937 1.00 41.62 428 TRP A N 1
ATOM 3473 C CA . TRP A 1 428 ? 26.494 12.164 -20.064 1.00 41.62 428 TRP A CA 1
ATOM 3474 C C . TRP A 1 428 ? 25.894 13.547 -20.316 1.00 41.62 428 TRP A C 1
ATOM 3476 O O . TRP A 1 428 ? 26.426 14.517 -19.802 1.00 41.62 428 TRP A O 1
ATOM 3486 N N . VAL A 1 429 ? 24.754 13.637 -21.018 1.00 42.16 429 VAL A N 1
ATOM 3487 C CA . VAL A 1 429 ? 23.996 14.888 -21.146 1.00 42.16 429 VAL A CA 1
ATOM 3488 C C . VAL A 1 429 ? 23.374 15.280 -19.817 1.00 42.16 429 VAL A C 1
ATOM 3490 O O . VAL A 1 429 ? 23.418 16.452 -19.526 1.00 42.16 429 VAL A O 1
ATOM 3493 N N . GLN A 1 430 ? 22.880 14.361 -18.977 1.00 39.06 430 GLN A N 1
ATOM 3494 C CA . GLN A 1 430 ? 22.443 14.627 -17.595 1.00 39.06 430 GLN A CA 1
ATOM 3495 C C . GLN A 1 430 ? 23.622 14.940 -16.684 1.00 39.06 430 GLN A C 1
ATOM 3497 O O . GLN A 1 430 ? 23.471 15.764 -15.803 1.00 39.06 430 GLN A O 1
ATOM 3502 N N . GLY A 1 431 ? 24.789 14.327 -16.886 1.00 42.94 431 GLY A N 1
ATOM 3503 C CA . GLY A 1 431 ? 26.020 14.676 -16.182 1.00 42.94 431 GLY A CA 1
ATOM 3504 C C . GLY A 1 431 ? 26.488 16.080 -16.553 1.00 42.94 431 GLY A C 1
ATOM 3505 O O . GLY A 1 431 ? 26.766 16.882 -15.674 1.00 42.94 431 GLY A O 1
ATOM 3506 N N . LEU A 1 432 ? 26.475 16.426 -17.841 1.00 43.06 432 LEU A N 1
ATOM 3507 C CA . LEU A 1 432 ? 26.737 17.774 -18.340 1.00 43.06 432 LEU A CA 1
ATOM 3508 C C . LEU A 1 432 ? 25.617 18.753 -17.987 1.00 43.06 432 LEU A C 1
ATOM 3510 O O . LEU A 1 432 ? 25.923 19.904 -17.730 1.00 43.06 432 LEU A O 1
ATOM 3514 N N . TRP A 1 433 ? 24.355 18.323 -17.914 1.00 41.03 433 TRP A N 1
ATOM 3515 C CA . TRP A 1 433 ? 23.223 19.127 -17.448 1.00 41.03 433 TRP A CA 1
ATOM 3516 C C . TRP A 1 433 ? 23.268 19.301 -15.936 1.00 41.03 433 TRP A C 1
ATOM 3518 O O . TRP A 1 433 ? 22.841 20.331 -15.456 1.00 41.03 433 TRP A O 1
ATOM 3528 N N . ALA A 1 434 ? 23.784 18.348 -15.167 1.00 43.75 434 ALA A N 1
ATOM 3529 C CA . ALA A 1 434 ? 23.986 18.477 -13.729 1.00 43.75 434 ALA A CA 1
ATOM 3530 C C . ALA A 1 434 ? 25.214 19.344 -13.436 1.00 43.75 434 ALA A C 1
ATOM 3532 O O . ALA A 1 434 ? 25.184 20.145 -12.512 1.00 43.75 434 ALA A O 1
ATOM 3533 N N . ILE A 1 435 ? 26.263 19.260 -14.260 1.00 45.34 435 ILE A N 1
ATOM 3534 C CA . ILE A 1 435 ? 27.394 20.196 -14.246 1.00 45.34 435 ILE A CA 1
ATOM 3535 C C . ILE A 1 435 ? 26.929 21.588 -14.692 1.00 45.34 435 ILE A C 1
ATOM 3537 O O . ILE A 1 435 ? 27.307 22.583 -14.087 1.00 45.34 435 ILE A O 1
ATOM 3541 N N . TYR A 1 436 ? 26.054 21.688 -15.692 1.00 41.03 436 TYR A N 1
ATOM 3542 C CA . TYR A 1 436 ? 25.471 22.953 -16.118 1.00 41.03 436 TYR A CA 1
ATOM 3543 C C . TYR A 1 436 ? 24.516 23.479 -15.031 1.00 41.03 436 TYR A C 1
ATOM 3545 O O . TYR A 1 436 ? 24.838 24.463 -14.398 1.00 41.03 436 TYR A O 1
ATOM 3553 N N . LEU A 1 437 ? 23.418 22.821 -14.662 1.00 43.00 437 LEU A N 1
ATOM 3554 C CA . LEU A 1 437 ? 22.496 23.266 -13.595 1.00 43.00 437 LEU A CA 1
ATOM 3555 C C . LEU A 1 437 ? 23.141 23.406 -12.211 1.00 43.00 437 LEU A C 1
ATOM 3557 O O . LEU A 1 437 ? 22.642 24.185 -11.408 1.00 43.00 437 LEU A O 1
ATOM 3561 N N . GLY A 1 438 ? 24.205 22.662 -11.911 1.00 38.00 438 GLY A N 1
ATOM 3562 C CA . GLY A 1 438 ? 24.902 22.712 -10.625 1.00 38.00 438 GLY A CA 1
ATOM 3563 C C . GLY A 1 438 ? 26.063 23.705 -10.577 1.00 38.00 438 GLY A C 1
ATOM 3564 O O . GLY A 1 438 ? 26.412 24.167 -9.495 1.00 38.00 438 GLY A O 1
ATOM 3565 N N . ILE A 1 439 ? 26.663 24.044 -11.724 1.00 49.94 439 ILE A N 1
ATOM 3566 C CA . ILE A 1 439 ? 27.839 24.921 -11.812 1.00 49.94 439 ILE A CA 1
ATOM 3567 C C . ILE A 1 439 ? 27.596 26.004 -12.870 1.00 49.94 439 ILE A C 1
ATOM 3569 O O . ILE A 1 439 ? 27.385 27.160 -12.517 1.00 49.94 439 ILE A O 1
ATOM 3573 N N . SER A 1 440 ? 27.585 25.664 -14.162 1.00 42.47 440 SER A N 1
ATOM 3574 C CA . SER A 1 440 ? 27.654 26.658 -15.253 1.00 42.47 440 SER A CA 1
ATOM 3575 C C . SER A 1 440 ? 26.384 27.494 -15.464 1.00 42.47 440 SER A C 1
ATOM 3577 O O . SER A 1 440 ? 26.477 28.657 -15.822 1.00 42.47 440 SER A O 1
ATOM 3579 N N . GLY A 1 441 ? 25.208 26.927 -15.237 1.00 38.81 441 GLY A N 1
ATOM 3580 C CA . GLY A 1 441 ? 23.870 27.490 -15.405 1.00 38.81 441 GLY A CA 1
ATOM 3581 C C . GLY A 1 441 ? 23.505 28.498 -14.314 1.00 38.81 441 GLY A C 1
ATOM 3582 O O . GLY A 1 441 ? 23.106 29.602 -14.665 1.00 38.81 441 GLY A O 1
ATOM 3583 N N . PRO A 1 442 ? 23.705 28.208 -13.012 1.00 44.09 442 PRO A N 1
ATOM 3584 C CA . PRO A 1 442 ? 23.598 29.213 -11.956 1.00 44.09 442 PRO A CA 1
ATOM 3585 C C . PRO A 1 442 ? 24.639 30.324 -12.105 1.00 44.09 442 PRO A C 1
ATOM 3587 O O . PRO A 1 442 ? 24.297 31.486 -11.925 1.00 44.09 442 PRO A O 1
ATOM 3590 N N . LEU A 1 443 ? 25.883 29.997 -12.489 1.00 45.09 443 LEU A N 1
ATOM 3591 C CA . LEU A 1 443 ? 26.918 30.992 -12.805 1.00 45.09 443 LEU A CA 1
ATOM 3592 C C . LEU A 1 443 ? 26.501 31.888 -13.979 1.00 45.09 443 LEU A C 1
ATOM 3594 O O . LEU A 1 443 ? 26.605 33.105 -13.875 1.00 45.09 443 LEU A O 1
ATOM 3598 N N . LEU A 1 444 ? 25.987 31.310 -15.067 1.00 42.94 444 LEU A N 1
ATOM 3599 C CA . LEU A 1 444 ? 25.532 32.045 -16.247 1.00 42.94 444 LEU A CA 1
ATOM 3600 C C . LEU A 1 444 ? 24.291 32.890 -15.939 1.00 42.94 444 LEU A C 1
ATOM 3602 O O . LEU A 1 444 ? 24.257 34.057 -16.304 1.00 42.94 444 LEU A O 1
ATOM 3606 N N . ALA A 1 445 ? 23.307 32.349 -15.217 1.00 39.97 445 ALA A N 1
ATOM 3607 C CA . ALA A 1 445 ? 22.124 33.088 -14.778 1.00 39.97 445 ALA A CA 1
ATOM 3608 C C . ALA A 1 445 ? 22.482 34.230 -13.814 1.00 39.97 445 ALA A C 1
ATOM 3610 O O . ALA A 1 445 ? 21.883 35.299 -13.885 1.00 39.97 445 ALA A O 1
ATOM 3611 N N . LEU A 1 446 ? 23.487 34.043 -12.952 1.00 45.88 446 LEU A N 1
ATOM 3612 C CA . LEU A 1 446 ? 23.980 35.086 -12.056 1.00 45.88 446 LEU A CA 1
ATOM 3613 C C . LEU A 1 446 ? 24.753 36.173 -12.816 1.00 45.88 446 LEU A C 1
ATOM 3615 O O . LEU A 1 446 ? 24.545 37.352 -12.551 1.00 45.88 446 LEU A O 1
ATOM 3619 N N . VAL A 1 447 ? 25.604 35.796 -13.776 1.00 46.19 447 VAL A N 1
ATOM 3620 C CA . VAL A 1 447 ? 26.354 36.734 -14.630 1.00 46.19 447 VAL A CA 1
ATOM 3621 C C . VAL A 1 447 ? 25.402 37.528 -15.525 1.00 46.19 447 VAL A C 1
ATOM 3623 O O . VAL A 1 447 ? 25.482 38.753 -15.562 1.00 46.19 447 VAL A O 1
ATOM 3626 N N . LEU A 1 448 ? 24.456 36.860 -16.194 1.00 44.00 448 LEU A N 1
ATOM 3627 C CA . LEU A 1 448 ? 23.429 37.508 -17.015 1.00 44.00 448 LEU A CA 1
ATOM 3628 C C . LEU A 1 448 ? 22.497 38.376 -16.162 1.00 44.00 448 LEU A C 1
ATOM 3630 O O . LEU A 1 448 ? 22.199 39.501 -16.547 1.00 44.00 448 LEU A O 1
ATOM 3634 N N . GLY A 1 449 ? 22.098 37.903 -14.978 1.00 39.16 449 GLY A N 1
ATOM 3635 C CA . GLY A 1 449 ? 21.294 38.669 -14.025 1.00 39.16 449 GLY A CA 1
ATOM 3636 C C . GLY A 1 449 ? 22.020 39.905 -13.486 1.00 39.16 449 GLY A C 1
ATOM 3637 O O . GLY A 1 449 ? 21.418 40.970 -13.389 1.00 39.16 449 GLY A O 1
ATOM 3638 N N . GLN A 1 450 ? 23.324 39.810 -13.203 1.00 44.78 450 GLN A N 1
ATOM 3639 C CA . GLN A 1 450 ? 24.149 40.961 -12.822 1.00 44.78 450 GLN A CA 1
ATOM 3640 C C . GLN A 1 450 ? 24.330 41.942 -13.982 1.00 44.78 450 GLN A C 1
ATOM 3642 O O . GLN A 1 450 ? 24.238 43.146 -13.760 1.00 44.78 450 GLN A O 1
ATOM 3647 N N . HIS A 1 451 ? 24.544 41.465 -15.210 1.00 46.56 451 HIS A N 1
ATOM 3648 C CA . HIS A 1 451 ? 24.627 42.337 -16.382 1.00 46.56 451 HIS A CA 1
ATOM 3649 C C . HIS A 1 451 ? 23.295 43.033 -16.683 1.00 46.56 451 HIS A C 1
ATOM 3651 O O . HIS A 1 451 ? 23.297 44.231 -16.951 1.00 46.56 451 HIS A O 1
ATOM 3657 N N . ALA A 1 452 ? 22.165 42.335 -16.556 1.00 44.16 452 ALA A N 1
ATOM 3658 C CA . ALA A 1 452 ? 20.834 42.921 -16.695 1.00 44.16 452 ALA A CA 1
ATOM 3659 C C . ALA A 1 452 ? 20.542 43.953 -15.592 1.00 44.16 452 ALA A C 1
ATOM 3661 O O . ALA A 1 452 ? 20.031 45.031 -15.882 1.00 44.16 452 ALA A O 1
ATOM 3662 N N . ALA A 1 453 ? 20.923 43.674 -14.341 1.00 43.19 453 ALA A N 1
ATOM 3663 C CA . ALA A 1 453 ? 20.771 44.614 -13.231 1.00 43.19 453 ALA A CA 1
ATOM 3664 C C . ALA A 1 453 ? 21.674 45.852 -13.377 1.00 43.19 453 ALA A C 1
ATOM 3666 O O . ALA A 1 453 ? 21.234 46.959 -13.085 1.00 43.19 453 ALA A O 1
ATOM 3667 N N . LEU A 1 454 ? 22.909 45.690 -13.865 1.00 50.06 454 LEU A N 1
ATOM 3668 C CA . LEU A 1 454 ? 23.813 46.804 -14.171 1.00 50.06 454 LEU A CA 1
ATOM 3669 C C . LEU A 1 454 ? 23.320 47.630 -15.364 1.00 50.06 454 LEU A C 1
ATOM 3671 O O . LEU A 1 454 ? 23.417 48.850 -15.319 1.00 50.06 454 LEU A O 1
ATOM 3675 N N . ALA A 1 455 ? 22.753 46.997 -16.395 1.00 47.59 455 ALA A N 1
ATOM 3676 C CA . ALA A 1 455 ? 22.135 47.689 -17.525 1.00 47.59 455 ALA A CA 1
ATOM 3677 C C . ALA A 1 455 ? 20.876 48.464 -17.100 1.00 47.59 455 ALA A C 1
ATOM 3679 O O . ALA A 1 455 ? 20.703 49.616 -17.489 1.00 47.59 455 ALA A O 1
ATOM 3680 N N . ALA A 1 456 ? 20.038 47.877 -16.239 1.00 46.50 456 ALA A N 1
ATOM 3681 C CA . ALA A 1 456 ? 18.878 48.549 -15.658 1.00 46.50 456 ALA A CA 1
ATOM 3682 C C . ALA A 1 456 ? 19.286 49.709 -14.732 1.00 46.50 456 ALA A C 1
ATOM 3684 O O . ALA A 1 456 ? 18.702 50.786 -14.808 1.00 46.50 456 ALA A O 1
ATOM 3685 N N . ALA A 1 457 ? 20.318 49.528 -13.903 1.00 45.81 457 ALA A N 1
ATOM 3686 C CA . ALA A 1 457 ? 20.862 50.592 -13.061 1.00 45.81 457 ALA A CA 1
ATOM 3687 C C . ALA A 1 457 ? 21.485 51.718 -13.899 1.00 45.81 457 ALA A C 1
ATOM 3689 O O . ALA A 1 457 ? 21.243 52.884 -13.607 1.00 45.81 457 ALA A O 1
ATOM 3690 N N . ALA A 1 458 ? 22.217 51.386 -14.970 1.00 50.00 458 ALA A N 1
ATOM 3691 C CA . ALA A 1 458 ? 22.754 52.360 -15.917 1.00 50.00 458 ALA A CA 1
ATOM 3692 C C . ALA A 1 458 ? 21.626 53.171 -16.567 1.00 50.00 458 ALA A C 1
ATOM 3694 O O . ALA A 1 458 ? 21.683 54.397 -16.530 1.00 50.00 458 ALA A O 1
ATOM 3695 N N . PHE A 1 459 ? 20.570 52.499 -17.044 1.00 50.41 459 PHE A N 1
ATOM 3696 C CA . PHE A 1 459 ? 19.372 53.124 -17.613 1.00 50.41 459 PHE A CA 1
ATOM 3697 C C . PHE A 1 459 ? 18.704 54.099 -16.630 1.00 50.41 459 PHE A C 1
ATOM 3699 O O . PHE A 1 459 ? 18.371 55.223 -17.004 1.00 50.41 459 PHE A O 1
ATOM 3706 N N . TRP A 1 460 ? 18.582 53.710 -15.357 1.00 43.12 460 TRP A N 1
ATOM 3707 C CA . TRP A 1 460 ? 18.047 54.564 -14.291 1.00 43.12 460 TRP A CA 1
ATOM 3708 C C . TRP A 1 460 ? 18.960 55.754 -13.964 1.00 43.12 460 TRP A C 1
ATOM 3710 O O . TRP A 1 460 ? 18.480 56.874 -13.837 1.00 43.12 460 TRP A O 1
ATOM 3720 N N . THR A 1 461 ? 20.280 55.562 -13.906 1.00 49.78 461 THR A N 1
ATOM 3721 C CA . THR A 1 461 ? 21.222 56.669 -13.659 1.00 49.78 461 THR A CA 1
ATOM 3722 C C . THR A 1 461 ? 21.342 57.640 -14.836 1.00 49.78 461 THR A C 1
ATOM 3724 O O . THR A 1 461 ? 21.611 58.819 -14.622 1.00 49.78 461 THR A O 1
ATOM 3727 N N . THR A 1 462 ? 21.112 57.184 -16.073 1.00 49.34 462 THR A N 1
ATOM 3728 C CA . THR A 1 462 ? 21.021 58.061 -17.252 1.00 49.34 462 THR A CA 1
ATOM 3729 C C . THR A 1 462 ? 19.673 58.770 -17.360 1.00 49.34 462 THR A C 1
ATOM 3731 O O . THR A 1 462 ? 19.618 59.859 -17.926 1.00 49.34 462 THR A O 1
ATOM 3734 N N . ALA A 1 463 ? 18.601 58.209 -16.787 1.00 49.38 463 ALA A N 1
ATOM 3735 C CA . ALA A 1 463 ? 17.293 58.864 -16.716 1.00 49.38 463 ALA A CA 1
ATOM 3736 C C . ALA A 1 463 ? 17.298 60.084 -15.769 1.00 49.38 463 ALA A C 1
ATOM 3738 O O . ALA A 1 463 ? 16.604 61.060 -16.041 1.00 49.38 463 ALA A O 1
ATOM 3739 N N . ASP A 1 464 ? 18.148 60.076 -14.736 1.00 44.47 464 ASP A N 1
ATOM 3740 C CA . ASP A 1 464 ? 18.371 61.213 -13.823 1.00 44.47 464 ASP A CA 1
ATOM 3741 C C . ASP A 1 464 ? 19.378 62.260 -14.351 1.00 44.47 464 ASP A C 1
ATOM 3743 O O . ASP A 1 464 ? 19.602 63.288 -13.709 1.00 44.47 464 ASP A O 1
ATOM 3747 N N . GLN A 1 465 ? 19.984 62.045 -15.528 1.00 43.72 465 GLN A N 1
ATOM 3748 C CA . GLN A 1 465 ? 20.903 62.998 -16.171 1.00 43.72 465 GLN A CA 1
ATOM 3749 C C . GLN A 1 465 ? 20.330 63.675 -17.423 1.00 43.72 465 GLN A C 1
ATOM 3751 O O . GLN A 1 465 ? 21.089 64.088 -18.297 1.00 43.72 465 GLN A O 1
ATOM 3756 N N . VAL A 1 466 ? 19.012 63.871 -17.508 1.00 38.84 466 VAL A N 1
ATOM 3757 C CA . VAL A 1 466 ? 18.454 64.886 -18.417 1.00 38.84 466 VAL A CA 1
ATOM 3758 C C . VAL A 1 466 ? 18.548 66.248 -17.717 1.00 38.84 466 VAL A C 1
ATOM 3760 O O . VAL A 1 466 ? 17.808 66.485 -16.761 1.00 38.84 466 VAL A O 1
ATOM 3763 N N . PRO A 1 467 ? 19.424 67.181 -18.144 1.00 39.47 467 PRO A N 1
ATOM 3764 C CA . PRO A 1 467 ? 19.440 68.513 -17.571 1.00 39.47 467 PRO A CA 1
ATOM 3765 C C . PRO A 1 467 ? 18.159 69.240 -17.972 1.00 39.47 467 PRO A C 1
ATOM 3767 O O . PRO A 1 467 ? 17.813 69.342 -19.150 1.00 39.47 467 PRO A O 1
ATOM 3770 N N . SER A 1 468 ? 17.500 69.804 -16.970 1.00 40.00 468 SER A N 1
ATOM 3771 C CA . SER A 1 468 ? 16.439 70.802 -17.042 1.00 40.00 468 SER A CA 1
ATOM 3772 C C . SER A 1 468 ? 16.892 72.069 -17.789 1.00 40.00 468 SER A C 1
ATOM 3774 O O . SER A 1 468 ? 17.133 73.118 -17.196 1.00 40.00 468 SER A O 1
ATOM 3776 N N . ARG A 1 469 ? 17.017 71.985 -19.113 1.00 37.72 469 ARG A N 1
ATOM 3777 C CA . ARG A 1 469 ? 17.062 73.128 -20.031 1.00 37.72 469 ARG A CA 1
ATOM 3778 C C . ARG A 1 469 ? 15.996 72.914 -21.090 1.00 37.72 469 ARG A C 1
ATOM 3780 O O . ARG A 1 469 ? 16.306 72.404 -22.152 1.00 37.72 469 ARG A O 1
ATOM 3787 N N . LEU A 1 470 ? 14.752 73.250 -20.753 1.00 35.50 470 LEU A N 1
ATOM 3788 C CA . LEU A 1 470 ? 13.683 73.702 -21.665 1.00 35.50 470 LEU A CA 1
ATOM 3789 C C . LEU A 1 470 ? 12.397 73.975 -20.857 1.00 35.50 470 LEU A C 1
ATOM 3791 O O . LEU A 1 470 ? 11.300 73.550 -21.207 1.00 35.50 470 LEU A O 1
ATOM 3795 N N . GLN A 1 471 ? 12.529 74.687 -19.735 1.00 32.88 471 GLN A N 1
ATOM 3796 C CA . GLN A 1 471 ? 11.375 75.174 -18.978 1.00 32.88 471 GLN A CA 1
ATOM 3797 C C . GLN A 1 471 ? 11.575 76.621 -18.519 1.00 32.88 471 GLN A C 1
ATOM 3799 O O . GLN A 1 471 ? 11.228 76.984 -17.411 1.00 32.88 471 GLN A O 1
ATOM 3804 N N . GLU A 1 472 ? 12.120 77.460 -19.398 1.00 37.09 472 GLU A N 1
ATOM 3805 C CA . GLU A 1 472 ? 12.044 78.917 -19.269 1.00 37.09 472 GLU A CA 1
ATOM 3806 C C . GLU A 1 472 ? 12.065 79.535 -20.669 1.00 37.09 472 GLU A C 1
ATOM 3808 O O . GLU A 1 472 ? 13.096 79.924 -21.204 1.00 37.09 472 GLU A O 1
ATOM 3813 N N . THR A 1 473 ? 10.908 79.511 -21.327 1.00 32.03 473 THR A N 1
ATOM 3814 C CA . THR A 1 473 ? 10.491 80.508 -22.331 1.00 32.03 473 THR A CA 1
ATOM 3815 C C . THR A 1 473 ? 9.028 80.240 -22.673 1.00 32.03 473 THR A C 1
ATOM 3817 O O . THR A 1 473 ? 8.673 79.653 -23.690 1.00 32.03 473 THR A O 1
ATOM 3820 N N . LYS A 1 474 ? 8.140 80.639 -21.757 1.00 30.91 474 LYS A N 1
ATOM 3821 C CA . LYS A 1 474 ? 6.703 80.745 -22.028 1.00 30.91 474 LYS A CA 1
ATOM 3822 C C . LYS A 1 474 ? 6.156 82.033 -21.418 1.00 30.91 474 LYS A C 1
ATOM 3824 O O . LYS A 1 474 ? 5.549 82.018 -20.361 1.00 30.91 474 LYS A O 1
ATOM 3829 N N . MET A 1 475 ? 6.420 83.137 -22.106 1.00 31.20 475 MET A N 1
ATOM 3830 C CA . MET A 1 475 ? 5.659 84.395 -22.169 1.00 31.20 475 MET A CA 1
ATOM 3831 C C . MET A 1 475 ? 6.355 85.151 -23.312 1.00 31.20 475 MET A C 1
ATOM 3833 O O . MET A 1 475 ? 7.531 85.450 -23.204 1.00 31.20 475 MET A O 1
ATOM 3837 N N . SER A 1 476 ? 5.792 85.384 -24.488 1.00 30.86 476 SER A N 1
ATOM 3838 C CA . SER A 1 476 ? 4.437 85.782 -24.841 1.00 30.86 476 SER A CA 1
ATOM 3839 C C . SER A 1 476 ? 4.262 85.632 -26.366 1.00 30.86 476 SER A C 1
ATOM 3841 O O . SER A 1 476 ? 5.256 85.599 -27.087 1.00 30.86 476 SER A O 1
ATOM 3843 N N . GLY A 1 477 ? 3.016 85.577 -26.848 1.00 29.98 477 GLY A N 1
ATOM 3844 C CA . GLY A 1 477 ? 2.692 85.845 -28.258 1.00 29.98 477 GLY A CA 1
ATOM 3845 C C . GLY A 1 477 ? 2.194 84.650 -29.080 1.00 29.98 477 GLY A C 1
ATOM 3846 O O . GLY A 1 477 ? 2.971 83.859 -29.595 1.00 29.98 477 GLY A O 1
ATOM 3847 N N . ARG A 1 478 ? 0.869 84.567 -29.246 1.00 27.47 478 ARG A N 1
ATOM 3848 C CA . ARG A 1 478 ? 0.203 84.078 -30.477 1.00 27.47 478 ARG A CA 1
ATOM 3849 C C . ARG A 1 478 ? 0.310 85.194 -31.551 1.00 27.47 478 ARG A C 1
ATOM 3851 O O . ARG A 1 478 ? 0.573 86.321 -31.125 1.00 27.47 478 ARG A O 1
ATOM 3858 N N . PRO A 1 479 ? -0.038 85.003 -32.844 1.00 41.34 479 PRO A N 1
ATOM 3859 C CA . PRO A 1 479 ? -0.521 83.796 -33.545 1.00 41.34 479 PRO A CA 1
ATOM 3860 C C . PRO A 1 479 ? 0.104 83.552 -34.953 1.00 41.34 479 PRO A C 1
ATOM 3862 O O . PRO A 1 479 ? 0.639 84.480 -35.534 1.00 41.34 479 PRO A O 1
ATOM 3865 N N . GLU A 1 480 ? -0.072 82.324 -35.477 1.00 26.09 480 GLU A N 1
ATOM 3866 C CA . GLU A 1 480 ? -0.312 81.922 -36.896 1.00 26.09 480 GLU A CA 1
ATOM 3867 C C . GLU A 1 480 ? 0.524 82.486 -38.078 1.00 26.09 480 GLU A C 1
ATOM 3869 O O . GLU A 1 480 ? 1.231 83.477 -37.967 1.00 26.09 480 GLU A O 1
ATOM 3874 N N . PRO A 1 481 ? 0.305 81.971 -39.303 1.00 57.09 481 PRO A N 1
ATOM 3875 C CA . PRO A 1 481 ? 0.418 80.599 -39.820 1.00 57.09 481 PRO A CA 1
ATOM 3876 C C . PRO A 1 481 ? 1.568 80.590 -40.864 1.00 57.09 481 PRO A C 1
ATOM 3878 O O . PRO A 1 481 ? 2.287 81.577 -40.910 1.00 57.09 481 PRO A O 1
ATOM 3881 N N . VAL A 1 482 ? 1.785 79.540 -41.678 1.00 26.31 482 VAL A N 1
ATOM 3882 C CA . VAL A 1 482 ? 2.300 79.610 -43.087 1.00 26.31 482 VAL A CA 1
ATOM 3883 C C . VAL A 1 482 ? 2.788 78.231 -43.593 1.00 26.31 482 VAL A C 1
ATOM 3885 O O . VAL A 1 482 ? 3.167 77.387 -42.780 1.00 26.31 482 VAL A O 1
ATOM 3888 N N . PRO A 1 483 ? 2.702 77.981 -44.918 1.00 33.75 483 PRO A N 1
ATOM 3889 C CA . PRO A 1 483 ? 2.539 76.671 -45.551 1.00 33.75 483 PRO A CA 1
ATOM 3890 C C . PRO A 1 483 ? 3.828 76.055 -46.138 1.00 33.75 483 PRO A C 1
ATOM 3892 O O . PRO A 1 483 ? 4.809 76.751 -46.355 1.00 33.75 483 PRO A O 1
ATOM 3895 N N . GLU A 1 484 ? 3.731 74.748 -46.421 1.00 27.20 484 GLU A N 1
ATOM 3896 C CA . GLU A 1 484 ? 3.944 74.069 -47.724 1.00 27.20 484 GLU A CA 1
ATOM 3897 C C . GLU A 1 484 ? 5.284 74.170 -48.511 1.00 27.20 484 GLU A C 1
ATOM 3899 O O . GLU A 1 484 ? 5.894 75.224 -48.646 1.00 27.20 484 GLU A O 1
ATOM 3904 N N . LEU A 1 485 ? 5.606 73.022 -49.143 1.00 27.69 485 LEU A N 1
ATOM 3905 C CA . LEU A 1 485 ? 6.616 72.691 -50.178 1.00 27.69 485 LEU A CA 1
ATOM 3906 C C . LEU A 1 485 ? 8.080 72.491 -49.716 1.00 27.69 485 LEU A C 1
ATOM 3908 O O . LEU A 1 485 ? 8.692 73.381 -49.141 1.00 27.69 485 LEU A O 1
ATOM 3912 N N . ALA A 1 486 ? 8.633 71.263 -49.783 1.00 26.94 486 ALA A N 1
ATOM 3913 C CA . ALA A 1 486 ? 9.097 70.504 -50.977 1.00 26.94 486 ALA A CA 1
ATOM 3914 C C . ALA A 1 486 ? 10.355 71.161 -51.591 1.00 26.94 486 ALA A C 1
ATOM 3916 O O . ALA A 1 486 ? 10.415 72.377 -51.679 1.00 26.94 486 ALA A O 1
ATOM 3917 N N . ASP A 1 487 ? 11.447 70.518 -52.000 1.00 26.64 487 ASP A N 1
ATOM 3918 C CA . ASP A 1 487 ? 11.894 69.144 -52.256 1.00 26.64 487 ASP A CA 1
ATOM 3919 C C . ASP A 1 487 ? 13.407 69.125 -51.893 1.00 26.64 487 ASP A C 1
ATOM 3921 O O . ASP A 1 487 ? 14.052 70.171 -51.865 1.00 26.64 487 ASP A O 1
ATOM 3925 N N . SER A 1 488 ? 14.111 68.028 -51.622 1.00 24.88 488 SER A N 1
ATOM 3926 C CA . SER A 1 488 ? 14.563 67.052 -52.620 1.00 24.88 488 SER A CA 1
ATOM 3927 C C . SER A 1 488 ? 15.711 66.211 -52.033 1.00 24.88 488 SER A C 1
ATOM 3929 O O . SER A 1 488 ? 16.448 66.672 -51.163 1.00 24.88 488 SER A O 1
ATOM 3931 N N . ALA A 1 489 ? 15.882 65.027 -52.629 1.00 25.83 489 ALA A N 1
ATOM 3932 C CA . ALA A 1 489 ? 17.065 64.159 -52.646 1.00 25.83 489 ALA A CA 1
ATOM 3933 C C . ALA A 1 489 ? 17.194 63.070 -51.555 1.00 25.83 489 ALA A C 1
ATOM 3935 O O . ALA A 1 489 ? 17.643 63.291 -50.434 1.00 25.83 489 ALA A O 1
ATOM 3936 N N . MET A 1 490 ? 16.822 61.855 -51.996 1.00 25.06 490 MET A N 1
ATOM 3937 C CA . MET A 1 490 ? 17.520 60.563 -51.831 1.00 25.06 490 MET A CA 1
ATOM 3938 C C . MET A 1 490 ? 18.981 60.700 -51.348 1.00 25.06 490 MET A C 1
ATOM 3940 O O . MET A 1 490 ? 19.696 61.577 -51.809 1.00 25.06 490 MET A O 1
ATOM 3944 N N . GLU A 1 491 ? 19.525 59.835 -50.484 1.00 24.56 491 GLU A N 1
ATOM 3945 C CA . GLU A 1 491 ? 19.688 58.402 -50.741 1.00 24.56 491 GLU A CA 1
ATOM 3946 C C . GLU A 1 491 ? 20.231 57.646 -49.496 1.00 24.56 491 GLU A C 1
ATOM 3948 O O . GLU A 1 491 ? 21.184 58.072 -48.852 1.00 24.56 491 GLU A O 1
ATOM 3953 N N . SER A 1 492 ? 19.674 56.453 -49.265 1.00 23.97 492 SER A N 1
ATOM 3954 C CA . SER A 1 492 ? 20.242 55.266 -48.595 1.00 23.97 492 SER A CA 1
ATOM 3955 C C . SER A 1 492 ? 20.468 55.173 -47.063 1.00 23.97 492 SER A C 1
ATOM 3957 O O . SER A 1 492 ? 21.091 56.004 -46.413 1.00 23.97 492 SER A O 1
ATOM 3959 N N . SER A 1 493 ? 20.083 53.977 -46.581 1.00 24.23 493 SER A N 1
ATOM 3960 C CA . SER A 1 493 ? 20.707 53.165 -45.519 1.00 24.23 493 SER A CA 1
ATOM 3961 C C . SER A 1 493 ? 20.302 53.380 -44.049 1.00 24.23 493 SER A C 1
ATOM 3963 O O . SER A 1 493 ? 20.979 54.094 -43.315 1.00 24.23 493 SER A O 1
ATOM 3965 N N . ALA A 1 494 ? 19.331 52.578 -43.576 1.00 24.77 494 ALA A N 1
ATOM 3966 C CA . ALA A 1 494 ? 19.436 51.849 -42.298 1.00 24.77 494 ALA A CA 1
ATOM 3967 C C . ALA A 1 494 ? 18.370 50.732 -42.160 1.00 24.77 494 ALA A C 1
ATOM 3969 O O . ALA A 1 494 ? 17.194 50.994 -41.930 1.00 24.77 494 ALA A O 1
ATOM 3970 N N . ALA A 1 495 ? 18.813 49.476 -42.241 1.00 25.25 495 ALA A N 1
ATOM 3971 C CA . ALA A 1 495 ? 18.288 48.351 -41.456 1.00 25.25 495 ALA A CA 1
ATOM 3972 C C . ALA A 1 495 ? 19.366 48.076 -40.382 1.00 25.25 495 ALA A C 1
ATOM 3974 O O . ALA A 1 495 ? 20.542 48.285 -40.658 1.00 25.25 495 ALA A O 1
ATOM 3975 N N . MET A 1 496 ? 19.122 47.649 -39.146 1.00 23.70 496 MET A N 1
ATOM 3976 C CA . MET A 1 496 ? 18.088 46.776 -38.606 1.00 23.70 496 MET A CA 1
ATOM 3977 C C . MET A 1 496 ? 18.144 46.906 -37.069 1.00 23.70 496 MET A C 1
ATOM 3979 O O . MET A 1 496 ? 19.236 47.009 -36.510 1.00 23.70 496 MET A O 1
ATOM 3983 N N . GLY A 1 497 ? 17.000 46.846 -36.388 1.00 22.67 497 GLY A N 1
ATOM 3984 C CA . GLY A 1 497 ? 16.914 46.797 -34.927 1.00 22.67 497 GLY A CA 1
ATOM 3985 C C . GLY A 1 497 ? 15.584 46.193 -34.472 1.00 22.67 497 GLY A C 1
ATOM 3986 O O . GLY A 1 497 ? 14.535 46.788 -34.678 1.00 22.67 497 GLY A O 1
ATOM 3987 N N . THR A 1 498 ? 15.690 44.984 -33.918 1.00 24.06 498 THR A N 1
ATOM 3988 C CA . THR A 1 498 ? 14.841 44.266 -32.936 1.00 24.06 498 THR A CA 1
ATOM 3989 C C . THR A 1 498 ? 13.891 45.149 -32.108 1.00 24.06 498 THR A C 1
ATOM 3991 O O . THR A 1 498 ? 14.261 46.263 -31.766 1.00 24.06 498 THR A O 1
ATOM 3994 N N . GLU A 1 499 ? 12.706 44.745 -31.642 1.00 25.95 499 GLU A N 1
ATOM 3995 C CA . GLU A 1 499 ? 12.116 43.440 -31.285 1.00 25.95 499 GLU A CA 1
ATOM 3996 C C . GLU A 1 499 ? 10.643 43.719 -30.883 1.00 25.95 499 GLU A C 1
ATOM 3998 O O . GLU A 1 499 ? 10.406 44.796 -30.340 1.00 25.95 499 GLU A O 1
ATOM 4003 N N . ALA A 1 500 ? 9.686 42.791 -31.078 1.00 21.88 500 ALA A N 1
ATOM 4004 C CA . ALA A 1 500 ? 8.566 42.520 -30.142 1.00 21.88 500 ALA A CA 1
ATOM 4005 C C . ALA A 1 500 ? 7.429 41.650 -30.735 1.00 21.88 500 ALA A C 1
ATOM 4007 O O . ALA A 1 500 ? 6.777 42.031 -31.698 1.00 21.88 500 ALA A O 1
ATOM 4008 N N . VAL A 1 501 ? 7.163 40.551 -30.016 1.00 23.16 501 VAL A N 1
ATOM 4009 C CA . VAL A 1 501 ? 5.854 40.101 -29.489 1.00 23.16 501 VAL A CA 1
ATOM 4010 C C . VAL A 1 501 ? 4.781 39.516 -30.434 1.00 23.16 501 VAL A C 1
ATOM 4012 O O . VAL A 1 501 ? 4.305 40.131 -31.377 1.00 23.16 501 VAL A O 1
ATOM 4015 N N . GLU A 1 502 ? 4.399 38.289 -30.051 1.00 24.84 502 GLU A N 1
ATOM 4016 C CA . GLU A 1 502 ? 3.087 37.618 -30.077 1.00 24.84 502 GLU A CA 1
ATOM 4017 C C . GLU A 1 502 ? 1.999 38.106 -31.041 1.00 24.84 502 GLU A C 1
ATOM 4019 O O . GLU A 1 502 ? 1.502 39.224 -30.960 1.00 24.84 502 GLU A O 1
ATOM 4024 N N . THR A 1 503 ? 1.445 37.153 -31.796 1.00 23.47 503 THR A N 1
ATOM 4025 C CA . THR A 1 503 ? 0.037 37.198 -32.204 1.00 23.47 503 THR A CA 1
ATOM 4026 C C . THR A 1 503 ? -0.604 35.818 -32.080 1.00 23.47 503 THR A C 1
ATOM 4028 O O . THR A 1 503 ? -0.176 34.838 -32.685 1.00 23.47 503 THR A O 1
ATOM 4031 N N . ALA A 1 504 ? -1.676 35.768 -31.295 1.00 24.05 504 ALA A N 1
ATOM 4032 C CA . ALA A 1 504 ? -2.795 34.863 -31.491 1.00 24.05 504 ALA A CA 1
ATOM 4033 C C . ALA A 1 504 ? -3.962 35.704 -32.028 1.00 24.05 504 ALA A C 1
ATOM 4035 O O . ALA A 1 504 ? -4.252 36.738 -31.434 1.00 24.05 504 ALA A O 1
ATOM 4036 N N . ALA A 1 505 ? -4.624 35.274 -33.109 1.00 23.44 505 ALA A N 1
ATOM 4037 C CA . ALA A 1 505 ? -6.077 35.378 -33.328 1.00 23.44 505 ALA A CA 1
ATOM 4038 C C . ALA A 1 505 ? -6.475 34.948 -34.755 1.00 23.44 505 ALA A C 1
ATOM 4040 O O . ALA A 1 505 ? -5.716 35.066 -35.709 1.00 23.44 505 ALA A O 1
ATOM 4041 N N . ALA A 1 506 ? -7.694 34.422 -34.836 1.00 25.19 506 ALA A N 1
ATOM 4042 C CA . ALA A 1 506 ? -8.355 33.741 -35.943 1.00 25.19 506 ALA A CA 1
ATOM 4043 C C . ALA A 1 506 ? -9.016 34.662 -36.995 1.00 25.19 506 ALA A C 1
ATOM 4045 O O . ALA A 1 506 ? -9.143 35.857 -36.747 1.00 25.19 506 ALA A O 1
ATOM 4046 N N . ALA A 1 507 ? -9.516 34.048 -38.090 1.00 24.47 507 ALA A N 1
ATOM 4047 C CA . ALA A 1 507 ? -10.682 34.394 -38.951 1.00 24.47 507 ALA A CA 1
ATOM 4048 C C . ALA A 1 507 ? -10.373 34.053 -40.435 1.00 24.47 507 ALA A C 1
ATOM 4050 O O . ALA A 1 507 ? -9.269 34.327 -40.878 1.00 24.47 507 ALA A O 1
ATOM 4051 N N . ALA A 1 508 ? -11.231 33.523 -41.316 1.00 26.27 508 ALA A N 1
ATOM 4052 C CA . ALA A 1 508 ? -12.604 33.001 -41.304 1.00 26.27 508 ALA A CA 1
ATOM 4053 C C . ALA A 1 508 ? -12.838 32.278 -42.688 1.00 26.27 508 ALA A C 1
ATOM 4055 O O . ALA A 1 508 ? -11.849 31.795 -43.237 1.00 26.27 508 ALA A O 1
ATOM 4056 N N . PRO A 1 509 ? -14.053 32.093 -43.267 1.00 33.56 509 PRO A N 1
ATOM 4057 C CA . PRO A 1 509 ? -14.508 30.788 -43.771 1.00 33.56 509 PRO A CA 1
ATOM 4058 C C . PRO A 1 509 ? -14.798 30.735 -45.291 1.00 33.56 509 PRO A C 1
ATOM 4060 O O . PRO A 1 509 ? -14.944 31.758 -45.951 1.00 33.56 509 PRO A O 1
ATOM 4063 N N . VAL A 1 510 ? -15.004 29.532 -45.839 1.00 27.27 510 VAL A N 1
ATOM 4064 C CA . VAL A 1 510 ? -15.766 29.318 -47.087 1.00 27.27 510 VAL A CA 1
ATOM 4065 C C . VAL A 1 510 ? -16.667 28.102 -46.884 1.00 27.27 510 VAL A C 1
ATOM 4067 O O . VAL A 1 510 ? -16.218 27.078 -46.373 1.00 27.27 510 VAL A O 1
ATOM 4070 N N . GLY A 1 511 ? -17.953 28.246 -47.207 1.00 25.86 511 GLY A N 1
ATOM 4071 C CA . GLY A 1 511 ? -18.987 27.254 -46.925 1.00 25.86 511 GLY A CA 1
ATOM 4072 C C . GLY A 1 511 ? -19.635 26.606 -48.150 1.00 25.86 511 GLY A C 1
ATOM 4073 O O . GLY A 1 511 ? -19.193 26.781 -49.281 1.00 25.86 511 GLY A O 1
ATOM 4074 N N . VAL A 1 512 ? -20.777 25.980 -47.836 1.00 27.00 512 VAL A N 1
ATOM 4075 C CA . VAL A 1 512 ? -21.971 25.665 -48.651 1.00 27.00 512 VAL A CA 1
ATOM 4076 C C . VAL A 1 512 ? -22.190 24.196 -49.063 1.00 27.00 512 VAL A C 1
ATOM 4078 O O . VAL A 1 512 ? -21.459 23.634 -49.869 1.00 27.00 512 VAL A O 1
ATOM 4081 N N . GLY A 1 513 ? -23.334 23.676 -48.578 1.00 24.61 513 GLY A N 1
ATOM 4082 C CA . GLY A 1 513 ? -24.197 22.646 -49.189 1.00 24.61 513 GLY A CA 1
ATOM 4083 C C . GLY A 1 513 ? -24.252 21.329 -48.402 1.00 24.61 513 GLY A C 1
ATOM 4084 O O . GLY A 1 513 ? -23.222 20.698 -48.233 1.00 24.61 513 GLY A O 1
ATOM 4085 N N . GLY A 1 514 ? -25.365 20.797 -47.885 1.00 25.25 514 GLY A N 1
ATOM 4086 C CA . GLY A 1 514 ? -26.802 21.105 -47.881 1.00 25.25 514 GLY A CA 1
ATOM 4087 C C . GLY A 1 514 ? -27.513 19.945 -47.133 1.00 25.25 514 GLY A C 1
ATOM 4088 O O . GLY A 1 514 ? -27.044 18.815 -47.216 1.00 25.25 514 GLY A O 1
ATOM 4089 N N . GLY A 1 515 ? -28.555 20.226 -46.330 1.00 26.02 515 GLY A N 1
ATOM 4090 C CA . GLY A 1 515 ? -29.237 19.270 -45.413 1.00 26.02 515 GLY A CA 1
ATOM 4091 C C . GLY A 1 515 ? -30.245 18.309 -46.085 1.00 26.02 515 GLY A C 1
ATOM 4092 O O . GLY A 1 515 ? -30.044 17.993 -47.254 1.00 26.02 515 GLY A O 1
ATOM 4093 N N . PRO A 1 516 ? -31.387 17.917 -45.456 1.00 38.75 516 PRO A N 1
ATOM 4094 C CA . PRO A 1 516 ? -31.788 17.985 -44.035 1.00 38.75 516 PRO A CA 1
ATOM 4095 C C . PRO A 1 516 ? -32.598 16.743 -43.517 1.00 38.75 516 PRO A C 1
ATOM 4097 O O . PRO A 1 516 ? -32.809 15.779 -44.245 1.00 38.75 516 PRO A O 1
ATOM 4100 N N . ALA A 1 517 ? -33.141 16.873 -42.288 1.00 25.30 517 ALA A N 1
ATOM 4101 C CA . ALA A 1 517 ? -34.295 16.166 -41.670 1.00 25.30 517 ALA A CA 1
ATOM 4102 C C . ALA A 1 517 ? -33.994 14.859 -40.880 1.00 25.30 517 ALA A C 1
ATOM 4104 O O . ALA A 1 517 ? -33.249 14.015 -41.348 1.00 25.30 517 ALA A O 1
ATOM 4105 N N . ALA A 1 518 ? -34.525 14.582 -39.678 1.00 25.80 518 ALA A N 1
ATOM 4106 C CA . ALA A 1 518 ? -35.557 15.218 -38.853 1.00 25.80 518 ALA A CA 1
ATOM 4107 C C . ALA A 1 518 ? -35.402 14.842 -37.352 1.00 25.80 518 ALA A C 1
ATOM 4109 O O . ALA A 1 518 ? -35.020 13.727 -37.007 1.00 25.80 518 ALA A O 1
ATOM 4110 N N . THR A 1 519 ? -35.740 15.792 -36.478 1.00 23.16 519 THR A N 1
ATOM 4111 C CA . THR A 1 519 ? -36.144 15.682 -35.052 1.00 23.16 519 THR A CA 1
ATOM 4112 C C . THR A 1 519 ? -37.587 15.115 -34.934 1.00 23.16 519 THR A C 1
ATOM 4114 O O . THR A 1 519 ? -38.211 15.022 -35.993 1.00 23.16 519 THR A O 1
ATOM 4117 N N . PRO A 1 520 ? -38.188 14.761 -33.752 1.00 29.31 520 PRO A N 1
ATOM 4118 C CA . PRO A 1 520 ? -38.081 15.431 -32.430 1.00 29.31 520 PRO A CA 1
ATOM 4119 C C . PRO A 1 520 ? -38.130 14.516 -31.156 1.00 29.31 520 PRO A C 1
ATOM 4121 O O . PRO A 1 520 ? -38.594 13.387 -31.191 1.00 29.31 520 PRO A O 1
ATOM 4124 N N . SER A 1 521 ? -37.462 14.893 -30.051 1.00 24.03 521 SER A N 1
ATOM 4125 C CA . SER A 1 521 ? -37.983 15.579 -28.831 1.00 24.03 521 SER A CA 1
ATOM 4126 C C . SER A 1 521 ? -38.477 14.675 -27.681 1.00 24.03 521 SER A C 1
ATOM 4128 O O . SER A 1 521 ? -39.532 14.071 -27.809 1.00 24.03 521 SER A O 1
ATOM 4130 N N . SER A 1 522 ? -37.787 14.731 -26.524 1.00 25.77 522 SER A N 1
ATOM 4131 C CA . SER A 1 522 ? -38.302 15.101 -25.170 1.00 25.77 522 SER A CA 1
ATOM 4132 C C . SER A 1 522 ? -37.334 14.572 -24.083 1.00 25.77 522 SER A C 1
ATOM 4134 O O . SER A 1 522 ? -37.209 13.365 -23.920 1.00 25.77 522 SER A O 1
ATOM 4136 N N . ALA A 1 523 ? -36.442 15.372 -23.488 1.00 23.20 523 ALA A N 1
ATOM 4137 C CA . ALA A 1 523 ? -36.620 16.350 -22.398 1.00 23.20 523 ALA A CA 1
ATOM 4138 C C . ALA A 1 523 ? -36.628 15.750 -20.967 1.00 23.20 523 ALA A C 1
ATOM 4140 O O . ALA A 1 523 ? -37.594 15.139 -20.524 1.00 23.20 523 ALA A O 1
ATOM 4141 N N . THR A 1 524 ? -35.550 16.010 -20.216 1.00 24.36 524 THR A N 1
ATOM 4142 C CA . THR A 1 524 ? -35.509 16.176 -18.744 1.00 24.36 524 THR A CA 1
ATOM 4143 C C . THR A 1 524 ? -34.276 17.041 -18.383 1.00 24.36 524 THR A C 1
ATOM 4145 O O . THR A 1 524 ? -33.362 17.151 -19.202 1.00 24.36 524 THR A O 1
ATOM 4148 N N . PRO A 1 525 ? -34.280 17.747 -17.233 1.00 26.38 525 PRO A N 1
ATOM 4149 C CA . PRO A 1 525 ? -33.729 19.097 -17.097 1.00 26.38 525 PRO A CA 1
ATOM 4150 C C . PRO A 1 525 ? -32.267 19.165 -16.638 1.00 26.38 525 PRO A C 1
ATOM 4152 O O . PRO A 1 525 ? -31.810 18.395 -15.796 1.00 26.38 525 PRO A O 1
ATOM 4155 N N . THR A 1 526 ? -31.570 20.183 -17.135 1.00 27.34 526 THR A N 1
ATOM 4156 C CA . THR A 1 526 ? -30.280 20.685 -16.650 1.00 27.34 526 THR A CA 1
ATOM 4157 C C . THR A 1 526 ? -30.468 21.684 -15.491 1.00 27.34 526 THR A C 1
ATOM 4159 O O . THR A 1 526 ? -31.421 22.465 -15.510 1.00 27.34 526 THR A O 1
ATOM 4162 N N . PRO A 1 527 ? -29.569 21.708 -14.486 1.00 30.38 527 PRO A N 1
ATOM 4163 C CA . PRO A 1 527 ? -29.560 22.717 -13.424 1.00 30.38 527 PRO A CA 1
ATOM 4164 C C . PRO A 1 527 ? -28.982 24.064 -13.912 1.00 30.38 527 PRO A C 1
ATOM 4166 O O . PRO A 1 527 ? -28.198 24.082 -14.866 1.00 30.38 527 PRO A O 1
ATOM 4169 N N . PRO A 1 528 ? -29.329 25.198 -13.269 1.00 30.59 528 PRO A N 1
ATOM 4170 C CA . PRO A 1 528 ? -28.930 26.522 -13.734 1.00 30.59 528 PRO A CA 1
ATOM 4171 C C . PRO A 1 528 ? -27.448 26.813 -13.461 1.00 30.59 528 PRO A C 1
ATOM 4173 O O . PRO A 1 528 ? -26.957 26.697 -12.338 1.00 30.59 528 PRO A O 1
ATOM 4176 N N . SER A 1 529 ? -26.749 27.247 -14.507 1.00 31.81 529 SER A N 1
ATOM 4177 C CA . SER A 1 529 ? -25.426 27.868 -14.458 1.00 31.81 529 SER A CA 1
ATOM 4178 C C . SER A 1 529 ? -25.514 29.305 -13.927 1.00 31.81 529 SER A C 1
ATOM 4180 O O . SER A 1 529 ? -26.309 30.101 -14.427 1.00 31.81 529 SER A O 1
ATOM 4182 N N . LEU A 1 530 ? -24.678 29.646 -12.943 1.00 31.23 530 LEU A N 1
ATOM 4183 C CA . LEU A 1 530 ? -24.511 31.008 -12.419 1.00 31.23 530 LEU A CA 1
ATOM 4184 C C . LEU A 1 530 ? -23.789 31.934 -13.429 1.00 31.23 530 LEU A C 1
ATOM 4186 O O . LEU A 1 530 ? -22.834 31.484 -14.065 1.00 31.23 530 LEU A O 1
ATOM 4190 N N . PRO A 1 531 ? -24.173 33.224 -13.547 1.00 31.05 531 PRO A N 1
ATOM 4191 C CA . PRO A 1 531 ? -23.494 34.201 -14.403 1.00 31.05 531 PRO A CA 1
ATOM 4192 C C . PRO A 1 531 ? -22.151 34.680 -13.830 1.00 31.05 531 PRO A C 1
ATOM 4194 O O . PRO A 1 531 ? -21.990 34.858 -12.622 1.00 31.05 531 PRO A O 1
ATOM 4197 N N . ALA A 1 532 ? -21.209 34.969 -14.727 1.00 31.69 532 ALA A N 1
ATOM 4198 C CA . ALA A 1 532 ? -19.828 35.390 -14.481 1.00 31.69 532 ALA A CA 1
ATOM 4199 C C . ALA A 1 532 ? -19.657 36.828 -13.927 1.00 31.69 532 ALA A C 1
ATOM 4201 O O . ALA A 1 532 ? -18.763 37.552 -14.353 1.00 31.69 532 ALA A O 1
ATOM 4202 N N . ALA A 1 533 ? -20.485 37.250 -12.966 1.00 33.19 533 ALA A N 1
ATOM 4203 C CA . ALA A 1 533 ? -20.485 38.620 -12.432 1.00 33.19 533 ALA A CA 1
ATOM 4204 C C . ALA A 1 533 ? -20.187 38.742 -10.920 1.00 33.19 533 ALA A C 1
ATOM 4206 O O . ALA A 1 533 ? -20.317 39.827 -10.374 1.00 33.19 533 ALA A O 1
ATOM 4207 N N . ILE A 1 534 ? -19.758 37.675 -10.227 1.00 36.22 534 ILE A N 1
ATOM 4208 C CA . ILE A 1 534 ? -19.501 37.711 -8.761 1.00 36.22 534 ILE A CA 1
ATOM 4209 C C . ILE A 1 534 ? -18.025 37.425 -8.391 1.00 36.22 534 ILE A C 1
ATOM 4211 O O . ILE A 1 534 ? -17.662 37.330 -7.225 1.00 36.22 534 ILE A O 1
ATOM 4215 N N . VAL A 1 535 ? -17.111 37.353 -9.364 1.00 31.72 535 VAL A N 1
ATOM 4216 C CA . VAL A 1 535 ? -15.666 37.161 -9.082 1.00 31.72 535 VAL A CA 1
ATOM 4217 C C . VAL A 1 535 ? -14.868 38.476 -9.129 1.00 31.72 535 VAL A C 1
ATOM 4219 O O . VAL A 1 535 ? -13.708 38.508 -8.734 1.00 31.72 535 VAL A O 1
ATOM 4222 N N . LEU A 1 536 ? -15.499 39.592 -9.506 1.00 29.47 536 LEU A N 1
ATOM 4223 C CA . LEU A 1 536 ? -14.849 40.908 -9.594 1.00 29.47 536 LEU A CA 1
ATOM 4224 C C . LEU A 1 536 ? -15.100 41.839 -8.393 1.00 29.47 536 LEU A C 1
ATOM 4226 O O . LEU A 1 536 ? -14.559 42.935 -8.369 1.00 29.47 536 LEU A O 1
ATOM 4230 N N . GLU A 1 537 ? -15.832 41.399 -7.362 1.00 32.59 537 GLU A N 1
ATOM 4231 C CA . GLU A 1 537 ? -16.170 42.240 -6.195 1.00 32.59 537 GLU A CA 1
ATOM 4232 C C . GLU A 1 537 ? -15.408 41.872 -4.899 1.00 32.59 537 GLU A C 1
ATOM 4234 O O . GLU A 1 537 ? -15.612 42.477 -3.851 1.00 32.59 537 GLU A O 1
ATOM 4239 N N . MET A 1 538 ? -14.478 40.905 -4.945 1.00 30.34 538 MET A N 1
ATOM 4240 C CA . MET A 1 538 ? -13.659 40.507 -3.779 1.00 30.34 538 MET A CA 1
ATOM 4241 C C . MET A 1 538 ? -12.164 40.848 -3.892 1.00 30.34 538 MET A C 1
ATOM 4243 O O . MET A 1 538 ? -11.411 40.561 -2.964 1.00 30.34 538 MET A O 1
ATOM 4247 N N . MET A 1 539 ? -11.723 41.486 -4.980 1.00 30.55 539 MET A N 1
ATOM 4248 C CA . MET A 1 539 ? -10.322 41.899 -5.176 1.00 30.55 539 MET A CA 1
ATOM 4249 C C . MET A 1 539 ? -10.108 43.422 -5.160 1.00 30.55 539 MET A C 1
ATOM 4251 O O . MET A 1 539 ? -9.034 43.873 -5.537 1.00 30.55 539 MET A O 1
ATOM 4255 N N . ASP A 1 540 ? -11.079 44.204 -4.670 1.00 31.36 540 ASP A N 1
ATOM 4256 C CA . ASP A 1 540 ? -10.997 45.678 -4.636 1.00 31.36 540 ASP A CA 1
ATOM 4257 C C . ASP A 1 540 ? -11.230 46.280 -3.231 1.00 31.36 540 ASP A C 1
ATOM 4259 O O . ASP A 1 540 ? -11.809 47.353 -3.072 1.00 31.36 540 ASP A O 1
ATOM 4263 N N . ARG A 1 541 ? -10.802 45.577 -2.165 1.00 31.78 541 ARG A N 1
ATOM 4264 C CA . ARG A 1 541 ? -11.018 46.013 -0.765 1.00 31.78 541 ARG A CA 1
ATOM 4265 C C . ARG A 1 541 ? -9.782 46.118 0.137 1.00 31.78 541 ARG A C 1
ATOM 4267 O O . ARG A 1 541 ? -9.947 46.193 1.348 1.00 31.78 541 ARG A O 1
ATOM 4274 N N . GLU A 1 542 ? -8.570 46.188 -0.409 1.00 29.19 542 GLU A N 1
ATOM 4275 C CA . GLU A 1 542 ? -7.341 46.347 0.407 1.00 29.19 542 GLU A CA 1
ATOM 4276 C C . GLU A 1 542 ? -6.434 47.517 -0.013 1.00 29.19 542 GLU A C 1
ATOM 4278 O O . GLU A 1 542 ? -5.350 47.679 0.537 1.00 29.19 542 GLU A O 1
ATOM 4283 N N . LEU A 1 543 ? -6.856 48.393 -0.930 1.00 29.19 543 LEU A N 1
ATOM 4284 C CA . LEU A 1 543 ? -6.058 49.568 -1.296 1.00 29.19 543 LEU A CA 1
ATOM 4285 C C . LEU A 1 543 ? -6.940 50.798 -1.535 1.00 29.19 543 LEU A C 1
ATOM 4287 O O . LEU A 1 543 ? -7.347 51.050 -2.664 1.00 29.19 543 LEU A O 1
ATOM 4291 N N . ARG A 1 544 ? -7.187 51.593 -0.479 1.00 29.00 544 ARG A N 1
ATOM 4292 C CA . ARG A 1 544 ? -7.206 53.074 -0.538 1.00 29.00 544 ARG A CA 1
ATOM 4293 C C . ARG A 1 544 ? -7.229 53.734 0.865 1.00 29.00 544 ARG A C 1
ATOM 4295 O O . ARG A 1 544 ? -7.754 53.133 1.799 1.00 29.00 544 ARG A O 1
ATOM 4302 N N . PRO A 1 545 ? -6.657 54.950 1.016 1.00 33.69 545 PRO A N 1
ATOM 4303 C CA . PRO A 1 545 ? -6.334 55.597 2.298 1.00 33.69 545 PRO A CA 1
ATOM 4304 C C . PRO A 1 545 ? -7.388 56.625 2.762 1.00 33.69 545 PRO A C 1
ATOM 4306 O O . PRO A 1 545 ? -8.080 57.215 1.935 1.00 33.69 545 PRO A O 1
ATOM 4309 N N . VAL A 1 546 ? -7.469 56.894 4.075 1.00 26.84 546 VAL A N 1
ATOM 4310 C CA . VAL A 1 546 ? -8.318 57.939 4.715 1.00 26.84 546 VAL A CA 1
ATOM 4311 C C . VAL A 1 546 ? -7.571 58.453 5.991 1.00 26.84 546 VAL A C 1
ATOM 4313 O O . VAL A 1 546 ? -6.697 57.731 6.469 1.00 26.84 546 VAL A O 1
ATOM 4316 N N . PRO A 1 547 ? -7.780 59.681 6.529 1.00 30.97 547 PRO A N 1
ATOM 4317 C CA . PRO A 1 547 ? -6.858 60.818 6.440 1.00 30.97 547 PRO A CA 1
ATOM 4318 C C . PRO A 1 547 ? -6.446 61.399 7.821 1.00 30.97 547 PRO A C 1
ATOM 4320 O O . PRO A 1 547 ? -6.717 60.835 8.877 1.00 30.97 547 PRO A O 1
ATOM 4323 N N . ALA A 1 548 ? -5.757 62.542 7.795 1.00 26.44 548 ALA A N 1
ATOM 4324 C CA . ALA A 1 548 ? -5.100 63.201 8.922 1.00 26.44 548 ALA A CA 1
ATOM 4325 C C . ALA A 1 548 ? -6.002 63.982 9.913 1.00 26.44 548 ALA A C 1
ATOM 4327 O O . ALA A 1 548 ? -7.055 64.495 9.546 1.00 26.44 548 ALA A O 1
ATOM 4328 N N . ALA A 1 549 ? -5.399 64.195 11.098 1.00 26.95 549 ALA A N 1
ATOM 4329 C CA . ALA A 1 549 ? -5.492 65.330 12.039 1.00 26.95 549 ALA A CA 1
ATOM 4330 C C . ALA A 1 549 ? -6.479 65.264 13.227 1.00 26.95 549 ALA A C 1
ATOM 4332 O O . ALA A 1 549 ? -7.684 65.380 13.049 1.00 26.95 549 ALA A O 1
ATOM 4333 N N . THR A 1 550 ? -5.955 65.252 14.469 1.00 25.66 550 THR A N 1
ATOM 4334 C CA . THR A 1 550 ? -5.900 66.424 15.392 1.00 25.66 550 THR A CA 1
ATOM 4335 C C . THR A 1 550 ? -5.178 66.114 16.732 1.00 25.66 550 THR A C 1
ATOM 4337 O O . THR A 1 550 ? -5.247 65.007 17.249 1.00 25.66 550 THR A O 1
ATOM 4340 N N . GLN A 1 551 ? -4.441 67.122 17.230 1.00 30.09 551 GLN A N 1
ATOM 4341 C CA . GLN A 1 551 ? -3.740 67.330 18.535 1.00 30.09 551 GLN A CA 1
ATOM 4342 C C . GLN A 1 551 ? -4.725 67.372 19.752 1.00 30.09 551 GLN A C 1
ATOM 4344 O O . GLN A 1 551 ? -5.914 67.284 19.439 1.00 30.09 551 GLN A O 1
ATOM 4349 N N . PRO A 1 552 ? -4.379 67.577 21.072 1.00 39.25 552 PRO A N 1
ATOM 4350 C CA . PRO A 1 552 ? -3.222 68.302 21.684 1.00 39.25 552 PRO A CA 1
ATOM 4351 C C . PRO A 1 552 ? -2.682 67.834 23.084 1.00 39.25 552 PRO A C 1
ATOM 4353 O O . PRO A 1 552 ? -3.300 67.025 23.762 1.00 39.25 552 PRO A O 1
ATOM 4356 N N . TYR A 1 553 ? -1.528 68.371 23.536 1.00 23.81 553 TYR A N 1
ATOM 4357 C CA . TYR A 1 553 ? -1.310 69.233 24.739 1.00 23.81 553 TYR A CA 1
ATOM 4358 C C . TYR A 1 553 ? 0.173 69.295 25.198 1.00 23.81 553 TYR A C 1
ATOM 4360 O O . TYR A 1 553 ? 0.932 68.336 25.104 1.00 23.81 553 TYR A O 1
ATOM 4368 N N . VAL A 1 554 ? 0.540 70.481 25.691 1.00 24.69 554 VAL A N 1
ATOM 4369 C CA . VAL A 1 554 ? 1.847 71.045 26.118 1.00 24.69 554 VAL A CA 1
ATOM 4370 C C . VAL A 1 554 ? 2.129 70.703 27.605 1.00 24.69 554 VAL A C 1
ATOM 4372 O O . VAL A 1 554 ? 1.156 70.586 28.341 1.00 24.69 554 VAL A O 1
ATOM 4375 N N . THR A 1 555 ? 3.371 70.477 28.092 1.00 25.55 555 THR A N 1
ATOM 4376 C CA . THR A 1 555 ? 4.217 71.498 28.783 1.00 25.55 555 THR A CA 1
ATOM 4377 C C . THR A 1 555 ? 5.704 71.130 29.006 1.00 25.55 555 THR A C 1
ATOM 4379 O O . THR A 1 555 ? 6.013 70.069 29.531 1.00 25.55 555 THR A O 1
ATOM 4382 N N . ALA A 1 556 ? 6.557 72.139 28.723 1.00 25.77 556 ALA A N 1
ATOM 4383 C CA . ALA A 1 556 ? 7.781 72.622 29.412 1.00 25.77 556 ALA A CA 1
ATOM 4384 C C . ALA A 1 556 ? 9.039 71.708 29.505 1.00 25.77 556 ALA A C 1
ATOM 4386 O O . ALA A 1 556 ? 8.948 70.535 29.819 1.00 25.77 556 ALA A O 1
ATOM 4387 N N . THR A 1 557 ? 10.286 72.165 29.301 1.00 25.12 557 THR A N 1
ATOM 4388 C CA . THR A 1 557 ? 10.855 73.528 29.372 1.00 25.12 557 THR A CA 1
ATOM 4389 C C . THR A 1 557 ? 12.170 73.609 28.582 1.00 25.12 557 THR A C 1
ATOM 4391 O O . THR A 1 557 ? 12.941 72.655 28.546 1.00 25.12 557 THR A O 1
ATOM 4394 N N . SER A 1 558 ? 12.428 74.783 28.007 1.00 24.33 558 SER A N 1
ATOM 4395 C CA . SER A 1 558 ? 13.722 75.252 27.510 1.00 24.33 558 SER A CA 1
ATOM 4396 C C . SER A 1 558 ? 14.378 76.132 28.578 1.00 24.33 558 SER A C 1
ATOM 4398 O O . SER A 1 558 ? 13.664 76.827 29.299 1.00 24.33 558 SER A O 1
ATOM 4400 N N . THR A 1 559 ? 15.709 76.184 28.594 1.00 23.98 559 THR A N 1
ATOM 4401 C CA . THR A 1 559 ? 16.449 77.378 29.024 1.00 23.98 559 THR A CA 1
ATOM 4402 C C . THR A 1 559 ? 17.506 77.657 27.954 1.00 23.98 559 THR A C 1
ATOM 4404 O O . THR A 1 559 ? 18.520 76.970 27.903 1.00 23.98 559 THR A O 1
ATOM 4407 N N . THR A 1 560 ? 17.143 78.543 27.013 1.00 26.91 560 THR A N 1
ATOM 4408 C CA . THR A 1 560 ? 17.871 79.755 26.559 1.00 26.91 560 THR A CA 1
ATOM 4409 C C . THR A 1 560 ? 19.412 79.688 26.377 1.00 26.91 560 THR A C 1
ATOM 4411 O O . THR A 1 560 ? 20.115 79.080 27.162 1.00 26.91 560 THR A O 1
ATOM 4414 N N . ILE A 1 561 ? 20.077 80.348 25.413 1.00 26.23 561 ILE A N 1
ATOM 4415 C CA . ILE A 1 561 ? 19.859 81.682 24.820 1.00 26.23 561 ILE A CA 1
ATOM 4416 C C . ILE A 1 561 ? 20.848 81.892 23.635 1.00 26.23 561 ILE A C 1
ATOM 4418 O O . ILE A 1 561 ? 21.974 81.410 23.699 1.00 26.23 561 ILE A O 1
ATOM 4422 N N . THR A 1 562 ? 20.382 82.617 22.599 1.00 26.88 562 THR A N 1
ATOM 4423 C CA . THR A 1 562 ? 21.060 83.520 21.613 1.00 26.88 562 THR A CA 1
ATOM 4424 C C . THR A 1 562 ? 22.357 83.103 20.896 1.00 26.88 562 THR A C 1
ATOM 4426 O O . THR A 1 562 ? 23.313 82.703 21.538 1.00 26.88 562 THR A O 1
ATOM 4429 N N . ALA A 1 563 ? 22.528 83.190 19.571 1.00 24.95 563 ALA A N 1
ATOM 4430 C CA . ALA A 1 563 ? 22.175 84.157 18.510 1.00 24.95 563 ALA A CA 1
ATOM 4431 C C . ALA A 1 563 ? 23.424 84.867 17.945 1.00 24.95 563 ALA A C 1
ATOM 4433 O O . ALA A 1 563 ? 24.336 85.231 18.677 1.00 24.95 563 ALA A O 1
ATOM 4434 N N . ALA A 1 564 ? 23.311 85.142 16.641 1.00 25.88 564 ALA A N 1
ATOM 4435 C CA . ALA A 1 564 ? 23.920 86.222 15.866 1.00 25.88 564 ALA A CA 1
ATOM 4436 C C . ALA A 1 564 ? 25.233 85.960 15.098 1.00 25.88 564 ALA A C 1
ATOM 4438 O O . ALA A 1 564 ? 26.319 85.890 15.656 1.00 25.88 564 ALA A O 1
ATOM 4439 N N . ASN A 1 565 ? 25.037 86.005 13.772 1.00 27.47 565 ASN A N 1
ATOM 4440 C CA . ASN A 1 565 ? 25.732 86.833 12.781 1.00 27.47 565 ASN A CA 1
ATOM 4441 C C . ASN A 1 565 ? 27.191 86.550 12.419 1.00 27.47 565 ASN A C 1
ATOM 4443 O O . ASN A 1 565 ? 28.068 86.445 13.263 1.00 27.47 565 ASN A O 1
ATOM 4447 N N . GLY A 1 566 ? 27.458 86.682 11.116 1.00 28.05 566 GLY A N 1
ATOM 4448 C CA . GLY A 1 566 ? 28.697 87.318 10.681 1.00 28.05 566 GLY A CA 1
ATOM 4449 C C . GLY A 1 566 ? 29.313 86.719 9.436 1.00 28.05 566 GLY A C 1
ATOM 4450 O O . GLY A 1 566 ? 29.998 85.711 9.484 1.00 28.05 566 GLY A O 1
ATOM 4451 N N . SER A 1 567 ? 29.068 87.398 8.331 1.00 26.66 567 SER A N 1
ATOM 4452 C CA . SER A 1 567 ? 29.647 87.254 7.006 1.00 26.66 567 SER A CA 1
ATOM 4453 C C . SER A 1 567 ? 31.187 87.295 6.914 1.00 26.66 567 SER A C 1
ATOM 4455 O O . SER A 1 567 ? 31.877 87.857 7.759 1.00 26.66 567 SER A O 1
ATOM 4457 N N . THR A 1 568 ? 31.643 86.879 5.723 1.00 28.28 568 THR A N 1
ATOM 4458 C CA . THR A 1 568 ? 32.745 87.420 4.890 1.00 28.28 568 THR A CA 1
ATOM 4459 C C . THR A 1 568 ? 34.203 86.946 5.040 1.00 28.28 568 THR A C 1
ATOM 4461 O O . THR A 1 568 ? 34.878 87.190 6.029 1.00 28.28 568 THR A O 1
ATOM 4464 N N . SER A 1 569 ? 34.687 86.468 3.879 1.00 29.28 569 SER A N 1
ATOM 4465 C CA . SER A 1 569 ? 35.967 86.749 3.198 1.00 29.28 569 SER A CA 1
ATOM 4466 C C . SER A 1 569 ? 37.277 86.079 3.630 1.00 29.28 569 SER A C 1
ATOM 4468 O O . SER A 1 569 ? 37.704 86.190 4.769 1.00 29.28 569 SER A O 1
ATOM 4470 N N . GLY A 1 570 ? 38.002 85.596 2.610 1.00 28.00 570 GLY A N 1
ATOM 4471 C CA . GLY A 1 570 ? 39.420 85.940 2.424 1.00 28.00 570 GLY A CA 1
ATOM 4472 C C . GLY A 1 570 ? 40.418 84.792 2.577 1.00 28.00 570 GLY A C 1
ATOM 4473 O O . GLY A 1 570 ? 40.311 84.000 3.498 1.00 28.00 570 GLY A O 1
ATOM 4474 N N . GLY A 1 571 ? 41.361 84.711 1.630 1.00 28.81 571 GLY A N 1
ATOM 4475 C CA . GLY A 1 571 ? 42.309 83.614 1.387 1.00 28.81 571 GLY A CA 1
ATOM 4476 C C . GLY A 1 571 ? 43.320 83.259 2.491 1.00 28.81 571 GLY A C 1
ATOM 4477 O O . GLY A 1 571 ? 43.299 83.796 3.591 1.00 28.81 571 GLY A O 1
ATOM 4478 N N . GLY A 1 572 ? 44.185 82.284 2.161 1.00 27.97 572 GLY A N 1
ATOM 4479 C CA . GLY A 1 572 ? 45.138 81.622 3.074 1.00 27.97 572 GLY A CA 1
ATOM 4480 C C . GLY A 1 572 ? 46.313 82.503 3.532 1.00 27.97 572 GLY A C 1
ATOM 4481 O O . GLY A 1 572 ? 46.186 83.719 3.458 1.00 27.97 572 GLY A O 1
ATOM 4482 N N . PRO A 1 573 ? 47.487 81.967 3.948 1.00 42.16 573 PRO A N 1
ATOM 4483 C CA . PRO A 1 573 ? 47.947 80.575 4.060 1.00 42.16 573 PRO A CA 1
ATOM 4484 C C . PRO A 1 573 ? 48.485 80.192 5.476 1.00 42.16 573 PRO A C 1
ATOM 4486 O O . PRO A 1 573 ? 48.459 80.981 6.413 1.00 42.16 573 PRO A O 1
ATOM 4489 N N . ARG A 1 574 ? 48.983 78.947 5.605 1.00 31.39 574 ARG A N 1
ATOM 4490 C CA . ARG A 1 574 ? 49.775 78.345 6.720 1.00 31.39 574 ARG A CA 1
ATOM 4491 C C . ARG A 1 574 ? 50.799 79.310 7.369 1.00 31.39 574 ARG A C 1
ATOM 4493 O O . ARG A 1 574 ? 51.389 80.091 6.626 1.00 31.39 574 ARG A O 1
ATOM 4500 N N . PRO A 1 575 ? 51.133 79.184 8.680 1.00 40.09 575 PRO A N 1
ATOM 4501 C CA . PRO A 1 575 ? 52.042 78.125 9.168 1.00 40.09 575 PRO A CA 1
ATOM 4502 C C . PRO A 1 575 ? 51.756 77.609 10.608 1.00 40.09 575 PRO A C 1
ATOM 4504 O O . PRO A 1 575 ? 50.685 77.806 11.162 1.00 40.09 575 PRO A O 1
ATOM 4507 N N . SER A 1 576 ? 52.701 76.830 11.137 1.00 29.34 576 SER A N 1
ATOM 4508 C CA . SER A 1 576 ? 52.604 75.759 12.143 1.00 29.34 576 SER A CA 1
ATOM 4509 C C . SER A 1 576 ? 53.002 76.171 13.601 1.00 29.34 576 SER A C 1
ATOM 4511 O O . SER A 1 576 ? 52.999 77.362 13.883 1.00 29.34 576 SER A O 1
ATOM 4513 N N . PRO A 1 577 ? 53.246 75.238 14.561 1.00 54.88 577 PRO A N 1
ATOM 4514 C CA . PRO A 1 577 ? 52.662 75.169 15.921 1.00 54.88 577 PRO A CA 1
ATOM 4515 C C . PRO A 1 577 ? 53.600 75.766 17.024 1.00 54.88 577 PRO A C 1
ATOM 4517 O O . PRO A 1 577 ? 54.666 76.257 16.656 1.00 54.88 577 PRO A O 1
ATOM 4520 N N . PRO A 1 578 ? 53.288 75.773 18.351 1.00 43.25 578 PRO A N 1
ATOM 4521 C CA . PRO A 1 578 ? 53.394 74.584 19.217 1.00 43.25 578 PRO A CA 1
ATOM 4522 C C . PRO A 1 578 ? 52.420 74.530 20.426 1.00 43.25 578 PRO A C 1
ATOM 4524 O O . PRO A 1 578 ? 51.675 75.446 20.750 1.00 43.25 578 PRO A O 1
ATOM 4527 N N . SER A 1 579 ? 52.468 73.377 21.085 1.00 35.56 579 SER A N 1
ATOM 4528 C CA . SER A 1 579 ? 51.764 72.900 22.279 1.00 35.56 579 SER A CA 1
ATOM 4529 C C . SER A 1 579 ? 51.913 73.729 23.567 1.00 35.56 579 SER A C 1
ATOM 4531 O O . SER A 1 579 ? 53.036 74.041 23.960 1.00 35.56 579 SER A O 1
ATOM 4533 N N . SER A 1 580 ? 50.826 73.872 24.337 1.00 33.47 580 SER A N 1
ATOM 4534 C CA . SER A 1 580 ? 50.856 73.840 25.811 1.00 33.47 580 SER A CA 1
ATOM 4535 C C . SER A 1 580 ? 49.497 73.413 26.400 1.00 33.47 580 SER A C 1
ATOM 4537 O O . SER A 1 580 ? 48.469 73.421 25.732 1.00 33.47 580 SER A O 1
ATOM 4539 N N . LEU A 1 581 ? 49.568 72.885 27.620 1.00 31.16 581 LEU A N 1
ATOM 4540 C CA . LEU A 1 581 ? 48.770 71.802 28.206 1.00 31.16 581 LEU A CA 1
ATOM 4541 C C . LEU A 1 581 ? 47.569 72.335 29.065 1.00 31.16 581 LEU A C 1
ATOM 4543 O O . LEU A 1 581 ? 47.215 73.499 28.939 1.00 31.16 581 LEU A O 1
ATOM 4547 N N . PRO A 1 582 ? 46.864 71.531 29.890 1.00 45.91 582 PRO A N 1
ATOM 4548 C CA . PRO A 1 582 ? 45.419 71.316 29.840 1.00 45.91 582 PRO A CA 1
ATOM 4549 C C . PRO A 1 582 ? 44.642 71.938 31.019 1.00 45.91 582 PRO A C 1
ATOM 4551 O O . PRO A 1 582 ? 45.178 72.183 32.095 1.00 45.91 582 PRO A O 1
ATOM 4554 N N . SER A 1 583 ? 43.318 72.027 30.906 1.00 32.66 583 SER A N 1
ATOM 4555 C CA . SER A 1 583 ? 42.462 71.906 32.092 1.00 32.66 583 SER A CA 1
ATOM 4556 C C . SER A 1 583 ? 41.175 71.168 31.743 1.00 32.66 583 SER A C 1
ATOM 4558 O O . SER A 1 583 ? 40.322 71.616 30.983 1.00 32.66 583 SER A O 1
ATOM 4560 N N . ARG A 1 584 ? 41.087 69.949 32.280 1.00 39.41 584 ARG A N 1
ATOM 4561 C CA . ARG A 1 584 ? 39.872 69.143 32.322 1.00 39.41 584 ARG A CA 1
ATOM 4562 C C . ARG A 1 584 ? 38.817 69.903 33.113 1.00 39.41 584 ARG A C 1
ATOM 4564 O O . ARG A 1 584 ? 39.080 70.220 34.266 1.00 39.41 584 ARG A O 1
ATOM 4571 N N . LEU A 1 585 ? 37.605 70.000 32.578 1.00 36.12 585 LEU A N 1
ATOM 4572 C CA . LEU A 1 585 ? 36.381 69.922 33.374 1.00 36.12 585 LEU A CA 1
ATOM 4573 C C . LEU A 1 585 ? 35.247 69.348 32.514 1.00 36.12 585 LEU A C 1
ATOM 4575 O O . LEU A 1 585 ? 34.670 70.012 31.667 1.00 36.12 585 LEU A O 1
ATOM 4579 N N . ARG A 1 586 ? 35.028 68.047 32.744 1.00 44.00 586 ARG A N 1
ATOM 4580 C CA . ARG A 1 586 ? 33.774 67.281 32.676 1.00 44.00 586 ARG A CA 1
ATOM 4581 C C . ARG A 1 586 ? 32.703 67.777 31.694 1.00 44.00 586 ARG A C 1
ATOM 4583 O O . ARG A 1 586 ? 31.933 68.675 32.011 1.00 44.00 586 ARG A O 1
ATOM 4590 N N . SER A 1 587 ? 32.510 67.013 30.625 1.00 36.00 587 SER A N 1
ATOM 4591 C CA . SER A 1 587 ? 31.181 66.790 30.062 1.00 36.00 587 SER A CA 1
ATOM 4592 C C . SER A 1 587 ? 30.903 65.291 30.033 1.00 36.00 587 SER A C 1
ATOM 4594 O O . SER A 1 587 ? 31.745 64.475 29.653 1.00 36.00 587 SER A O 1
ATOM 4596 N N . SER A 1 588 ? 29.727 64.931 30.534 1.00 42.00 588 SER A N 1
ATOM 4597 C CA . SER A 1 588 ? 29.145 63.603 30.459 1.00 42.00 588 SER A CA 1
ATOM 4598 C C . SER A 1 588 ? 29.095 63.174 28.997 1.00 42.00 588 SER A C 1
ATOM 4600 O O . SER A 1 588 ? 28.273 63.669 28.227 1.00 42.00 588 SER A O 1
ATOM 4602 N N . ALA A 1 589 ? 29.988 62.270 28.604 1.00 37.31 589 ALA A N 1
ATOM 4603 C CA . ALA A 1 589 ? 29.878 61.586 27.332 1.00 37.31 589 ALA A CA 1
ATOM 4604 C C . ALA A 1 589 ? 28.644 60.683 27.412 1.00 37.31 589 ALA A C 1
ATOM 4606 O O . ALA A 1 589 ? 28.710 59.560 27.911 1.00 37.31 589 ALA A O 1
ATOM 4607 N N . ALA A 1 590 ? 27.502 61.176 26.930 1.00 42.97 590 ALA A N 1
ATOM 4608 C CA . ALA A 1 590 ? 26.541 60.277 26.320 1.00 42.97 590 ALA A CA 1
ATOM 4609 C C . ALA A 1 590 ? 27.345 59.463 25.301 1.00 42.97 590 ALA A C 1
ATOM 4611 O O . ALA A 1 590 ? 27.960 60.035 24.397 1.00 42.97 590 ALA A O 1
ATOM 4612 N N . LEU A 1 591 ? 27.442 58.153 25.521 1.00 46.19 591 LEU A N 1
ATOM 4613 C CA . LEU A 1 591 ? 28.099 57.233 24.607 1.00 46.19 591 LEU A CA 1
ATOM 4614 C C . LEU A 1 591 ? 27.253 57.203 23.330 1.00 46.19 591 LEU A C 1
ATOM 4616 O O . LEU A 1 591 ? 26.394 56.343 23.160 1.00 46.19 591 LEU A O 1
ATOM 4620 N N . VAL A 1 592 ? 27.444 58.190 22.458 1.00 52.34 592 VAL A N 1
ATOM 4621 C CA . VAL A 1 592 ? 26.901 58.167 21.106 1.00 52.34 592 VAL A CA 1
ATOM 4622 C C . VAL A 1 592 ? 27.698 57.092 20.386 1.00 52.34 592 VAL A C 1
ATOM 4624 O O . VAL A 1 592 ? 28.792 57.334 19.875 1.00 52.34 592 VAL A O 1
ATOM 4627 N N . LEU A 1 593 ? 27.187 55.863 20.454 1.00 51.22 593 LEU A N 1
ATOM 4628 C CA . LEU A 1 593 ? 27.685 54.755 19.660 1.00 51.22 593 LEU A CA 1
ATOM 4629 C C . LEU A 1 593 ? 27.615 55.200 18.206 1.00 51.22 593 LEU A C 1
ATOM 4631 O O . LEU A 1 593 ? 26.559 55.593 17.707 1.00 51.22 593 LEU A O 1
ATOM 4635 N N . ARG A 1 594 ? 28.778 55.204 17.559 1.00 58.19 594 ARG A N 1
ATOM 4636 C CA . ARG A 1 594 ? 28.887 55.533 16.148 1.00 58.19 594 ARG A CA 1
ATOM 4637 C C . ARG A 1 594 ? 27.904 54.661 15.339 1.00 58.19 594 ARG A C 1
ATOM 4639 O O . ARG A 1 594 ? 27.723 53.496 15.699 1.00 58.19 594 ARG A O 1
ATOM 4646 N N . PRO A 1 595 ? 27.266 55.184 14.277 1.00 57.38 595 PRO A N 1
ATOM 4647 C CA . PRO A 1 595 ? 26.291 54.430 13.485 1.00 57.38 595 PRO A CA 1
ATOM 4648 C C . PRO A 1 595 ? 26.824 53.080 12.980 1.00 57.38 595 PRO A C 1
ATOM 4650 O O . PRO A 1 595 ? 26.090 52.099 12.991 1.00 57.38 595 PRO A O 1
ATOM 4653 N N . ASP A 1 596 ? 28.110 53.007 12.628 1.00 49.12 596 ASP A N 1
ATOM 4654 C CA . ASP A 1 596 ? 28.842 51.775 12.300 1.00 49.12 596 ASP A CA 1
ATOM 4655 C C . ASP A 1 596 ? 28.826 50.761 13.451 1.00 49.12 596 ASP A C 1
ATOM 4657 O O . ASP A 1 596 ? 28.469 49.603 13.251 1.00 49.12 596 ASP A O 1
ATOM 4661 N N . VAL A 1 597 ? 29.083 51.204 14.682 1.00 56.97 597 VAL A N 1
ATOM 4662 C CA . VAL A 1 597 ? 29.056 50.334 15.866 1.00 56.97 597 VAL A CA 1
ATOM 4663 C C . VAL A 1 597 ? 27.629 49.888 16.201 1.00 56.97 597 VAL A C 1
ATOM 4665 O O . VAL A 1 597 ? 27.431 48.763 16.649 1.00 56.97 597 VAL A O 1
ATOM 4668 N N . LEU A 1 598 ? 26.610 50.723 15.965 1.00 56.97 598 LEU A N 1
ATOM 4669 C CA . LEU A 1 598 ? 25.205 50.322 16.130 1.00 56.97 598 LEU A CA 1
ATOM 4670 C C . LEU A 1 598 ? 24.791 49.248 15.115 1.00 56.97 598 LEU A C 1
ATOM 4672 O O . LEU A 1 598 ? 24.077 48.313 15.479 1.00 56.97 598 LEU A O 1
ATOM 4676 N N . VAL A 1 599 ? 25.263 49.352 13.871 1.00 53.38 599 VAL A N 1
ATOM 4677 C CA . VAL A 1 599 ? 25.047 48.337 12.829 1.00 53.38 599 VAL A CA 1
ATOM 4678 C C . VAL A 1 599 ? 25.771 47.035 13.183 1.00 53.38 599 VAL A C 1
ATOM 4680 O O . VAL A 1 599 ? 25.162 45.968 13.101 1.00 53.38 599 VAL A O 1
ATOM 4683 N N . ASP A 1 600 ? 27.012 47.111 13.665 1.00 53.66 600 ASP A N 1
ATOM 4684 C CA . ASP A 1 600 ? 27.781 45.940 14.103 1.00 53.66 600 ASP A CA 1
ATOM 4685 C C . ASP A 1 600 ? 27.145 45.254 15.322 1.00 53.66 600 ASP A C 1
ATOM 4687 O O . ASP A 1 600 ? 27.038 44.026 15.369 1.00 53.66 600 ASP A O 1
ATOM 4691 N N . LEU A 1 601 ? 26.648 46.030 16.291 1.00 55.31 601 LEU A N 1
ATOM 4692 C CA . LEU A 1 601 ? 25.914 45.510 17.448 1.00 55.31 601 LEU A CA 1
ATOM 4693 C C . LEU A 1 601 ? 24.579 44.874 17.036 1.00 55.31 601 LEU A C 1
ATOM 4695 O O . LEU A 1 601 ? 24.220 43.824 17.569 1.00 55.31 601 LEU A O 1
ATOM 4699 N N . ALA A 1 602 ? 23.861 45.454 16.069 1.00 52.84 602 ALA A N 1
ATOM 4700 C CA . ALA A 1 602 ? 22.629 44.879 15.529 1.00 52.84 602 ALA A CA 1
ATOM 4701 C C . ALA A 1 602 ? 22.890 43.577 14.751 1.00 52.84 602 ALA A C 1
ATOM 4703 O O . ALA A 1 602 ? 22.136 42.607 14.890 1.00 52.84 602 ALA A O 1
ATOM 4704 N N . ALA A 1 603 ? 23.979 43.513 13.982 1.00 50.38 603 ALA A N 1
ATOM 4705 C CA . ALA A 1 603 ? 24.416 42.305 13.289 1.00 50.38 603 ALA A CA 1
ATOM 4706 C C . ALA A 1 603 ? 24.835 41.207 14.282 1.00 50.38 603 ALA A C 1
ATOM 4708 O O . ALA A 1 603 ? 24.413 40.057 14.144 1.00 50.38 603 ALA A O 1
ATOM 4709 N N . ALA A 1 604 ? 25.585 41.562 15.330 1.00 51.09 604 ALA A N 1
ATOM 4710 C CA . ALA A 1 604 ? 25.977 40.645 16.398 1.00 51.09 604 ALA A CA 1
ATOM 4711 C C . ALA A 1 604 ? 24.764 40.126 17.188 1.00 51.09 604 ALA A C 1
ATOM 4713 O O . ALA A 1 604 ? 24.652 38.923 17.423 1.00 51.09 604 ALA A O 1
ATOM 4714 N N . ALA A 1 605 ? 23.813 40.997 17.539 1.00 56.47 605 ALA A N 1
ATOM 4715 C CA . ALA A 1 605 ? 22.571 40.610 18.208 1.00 56.47 605 ALA A CA 1
ATOM 4716 C C . ALA A 1 605 ? 21.710 39.685 17.330 1.00 56.47 605 ALA A C 1
ATOM 4718 O O . ALA A 1 605 ? 21.171 38.691 17.822 1.00 56.47 605 ALA A O 1
ATOM 4719 N N . SER A 1 606 ? 21.632 39.957 16.024 1.00 53.88 606 SER A N 1
ATOM 4720 C CA . SER A 1 606 ? 20.928 39.106 15.056 1.00 53.88 606 SER A CA 1
ATOM 4721 C C . SER A 1 606 ? 21.581 37.728 14.944 1.00 53.88 606 SER A C 1
ATOM 4723 O O . SER A 1 606 ? 20.890 36.710 14.988 1.00 53.88 606 SER A O 1
ATOM 4725 N N . LEU A 1 607 ? 22.914 37.677 14.881 1.00 53.62 607 LEU A N 1
ATOM 4726 C CA . LEU A 1 607 ? 23.675 36.432 14.834 1.00 53.62 607 LEU A CA 1
ATOM 4727 C C . LEU A 1 607 ? 23.503 35.606 16.116 1.00 53.62 607 LEU A C 1
ATOM 4729 O O . LEU A 1 607 ? 23.251 34.404 16.039 1.00 53.62 607 LEU A O 1
ATOM 4733 N N . LEU A 1 608 ? 23.594 36.236 17.290 1.00 58.69 608 LEU A N 1
ATOM 4734 C CA . LEU A 1 608 ? 23.394 35.577 18.583 1.00 58.69 608 LEU A CA 1
ATOM 4735 C C . LEU A 1 608 ? 21.961 35.060 18.738 1.00 58.69 608 LEU A C 1
ATOM 4737 O O . LEU A 1 608 ? 21.764 33.946 19.219 1.00 58.69 608 LEU A O 1
ATOM 4741 N N . THR A 1 609 ? 20.971 35.820 18.264 1.00 60.88 609 THR A N 1
ATOM 4742 C CA . THR A 1 609 ? 19.561 35.409 18.274 1.00 60.88 609 THR A CA 1
ATOM 4743 C C . THR A 1 609 ? 19.333 34.214 17.354 1.00 60.88 609 THR A C 1
ATOM 4745 O O . THR A 1 609 ? 18.782 33.206 17.787 1.00 60.88 609 THR A O 1
ATOM 4748 N N . LEU A 1 610 ? 19.809 34.269 16.106 1.00 52.38 610 LEU A N 1
ATOM 4749 C CA . LEU A 1 610 ? 19.685 33.162 15.153 1.00 52.38 610 LEU A CA 1
ATOM 4750 C C . LEU A 1 610 ? 20.425 31.909 15.634 1.00 52.38 610 LEU A C 1
ATOM 4752 O O . LEU A 1 610 ? 19.903 30.802 15.501 1.00 52.38 610 LEU A O 1
ATOM 4756 N N . THR A 1 611 ? 21.599 32.073 16.246 1.00 55.38 611 THR A N 1
ATOM 4757 C CA . THR A 1 611 ? 22.382 30.971 16.825 1.00 55.38 611 THR A CA 1
ATOM 4758 C C . THR A 1 611 ? 21.672 30.364 18.035 1.00 55.38 611 THR A C 1
ATOM 4760 O O . THR A 1 611 ? 21.518 29.146 18.107 1.00 55.38 611 THR A O 1
ATOM 4763 N N . GLY A 1 612 ? 21.180 31.195 18.957 1.00 56.09 612 GLY A N 1
ATOM 4764 C CA . GLY A 1 612 ? 20.440 30.761 20.143 1.00 56.09 612 GLY A CA 1
ATOM 4765 C C . GLY A 1 612 ? 19.131 30.053 19.793 1.00 56.09 612 GLY A C 1
ATOM 4766 O O . GLY A 1 612 ? 18.855 28.981 20.324 1.00 56.09 612 GLY A O 1
ATOM 4767 N N . VAL A 1 613 ? 18.367 30.588 18.835 1.00 58.00 613 VAL A N 1
ATOM 4768 C CA . VAL A 1 613 ? 17.148 29.954 18.304 1.00 58.00 613 VAL A CA 1
ATOM 4769 C C . VAL A 1 613 ? 17.485 28.628 17.623 1.00 58.00 613 VAL A C 1
ATOM 4771 O O . VAL A 1 613 ? 16.819 27.630 17.885 1.00 58.00 613 VAL A O 1
ATOM 4774 N N . SER A 1 614 ? 18.545 28.570 16.813 1.00 53.41 614 SER A N 1
ATOM 4775 C CA . SER A 1 614 ? 18.962 27.330 16.143 1.00 53.41 614 SER A CA 1
ATOM 4776 C C . SER A 1 614 ? 19.377 26.251 17.144 1.00 53.41 614 SER A C 1
ATOM 4778 O O . SER A 1 614 ? 18.947 25.108 17.015 1.00 53.41 614 SER A O 1
ATOM 4780 N N . LEU A 1 615 ? 20.145 26.601 18.182 1.00 61.47 615 LEU A N 1
ATOM 4781 C CA . LEU A 1 615 ? 20.531 25.678 19.255 1.00 61.47 615 LEU A CA 1
ATOM 4782 C C . LEU A 1 615 ? 19.323 25.208 20.074 1.00 61.47 615 LEU A C 1
ATOM 4784 O O . LEU A 1 615 ? 19.198 24.013 20.342 1.00 61.47 615 LEU A O 1
ATOM 4788 N N . ALA A 1 616 ? 18.408 26.118 20.421 1.00 59.12 616 ALA A N 1
ATOM 4789 C CA . ALA A 1 616 ? 17.176 25.786 21.129 1.00 59.12 616 ALA A CA 1
ATOM 4790 C C . ALA A 1 616 ? 16.289 24.840 20.307 1.00 59.12 616 ALA A C 1
ATOM 4792 O O . ALA A 1 616 ? 15.773 23.869 20.848 1.00 59.12 616 ALA A O 1
ATOM 4793 N N . TYR A 1 617 ? 16.161 25.050 18.995 1.00 55.59 617 TYR A N 1
ATOM 4794 C CA . TYR A 1 617 ? 15.411 24.148 18.118 1.00 55.59 617 TYR A CA 1
ATOM 4795 C C . TYR A 1 617 ? 16.113 22.803 17.900 1.00 55.59 617 TYR A C 1
ATOM 4797 O O . TYR A 1 617 ? 15.441 21.777 17.900 1.00 55.59 617 TYR A O 1
ATOM 4805 N N . VAL A 1 618 ? 17.444 22.771 17.768 1.00 58.16 618 VAL A N 1
ATOM 4806 C CA . VAL A 1 618 ? 18.220 21.516 17.712 1.00 58.16 618 VAL A CA 1
ATOM 4807 C C . VAL A 1 618 ? 18.043 20.705 19.003 1.00 58.16 618 VAL A C 1
ATOM 4809 O O . VAL A 1 618 ? 17.935 19.481 18.947 1.00 58.16 618 VAL A O 1
ATOM 4812 N N . TYR A 1 619 ? 17.962 21.377 20.155 1.00 57.03 619 TYR A N 1
ATOM 4813 C CA . TYR A 1 619 ? 17.738 20.752 21.458 1.00 57.03 619 TYR A CA 1
ATOM 4814 C C . TYR A 1 619 ? 16.282 20.302 21.669 1.00 57.03 619 TYR A C 1
ATOM 4816 O O . TYR A 1 619 ? 16.053 19.160 22.051 1.00 57.03 619 TYR A O 1
ATOM 4824 N N . LEU A 1 620 ? 15.292 21.149 21.370 1.00 52.41 620 LEU A N 1
ATOM 4825 C CA . LEU A 1 620 ? 13.862 20.846 21.538 1.00 52.41 620 LEU A CA 1
ATOM 4826 C C . LEU A 1 620 ? 13.356 19.774 20.557 1.00 52.41 620 LEU A C 1
ATOM 4828 O O . LEU A 1 620 ? 12.394 19.066 20.845 1.00 52.41 620 LEU A O 1
ATOM 4832 N N . ASP A 1 621 ? 14.000 19.614 19.400 1.00 52.41 621 ASP A N 1
ATOM 4833 C CA . ASP A 1 621 ? 13.620 18.608 18.401 1.00 52.41 621 ASP A CA 1
ATOM 4834 C C . ASP A 1 621 ? 14.231 17.213 18.692 1.00 52.41 621 ASP A C 1
ATOM 4836 O O . ASP A 1 621 ? 14.026 16.287 17.904 1.00 52.41 621 ASP A O 1
ATOM 4840 N N . ARG A 1 622 ? 14.918 17.015 19.839 1.00 49.59 622 ARG A N 1
ATOM 4841 C CA . ARG A 1 622 ? 15.370 15.687 20.324 1.00 49.59 622 ARG A CA 1
ATOM 4842 C C . ARG A 1 622 ? 14.216 14.726 20.644 1.00 49.59 622 ARG A C 1
ATOM 4844 O O . ARG A 1 622 ? 14.418 13.520 20.558 1.00 49.59 622 ARG A O 1
ATOM 4851 N N . GLU A 1 623 ? 13.023 15.228 20.971 1.00 43.28 623 GLU A N 1
ATOM 4852 C CA . GLU A 1 623 ? 11.924 14.411 21.527 1.00 43.28 623 GLU A CA 1
ATOM 4853 C C . GLU A 1 623 ? 10.797 14.035 20.537 1.00 43.28 623 GLU A C 1
ATOM 4855 O O . GLU A 1 623 ? 9.809 13.421 20.926 1.00 43.28 623 GLU A O 1
ATOM 4860 N N . SER A 1 624 ? 10.882 14.367 19.242 1.00 40.69 624 SER A N 1
ATOM 4861 C CA . SER A 1 624 ? 9.729 14.230 18.324 1.00 40.69 624 SER A CA 1
ATOM 4862 C C . SER A 1 624 ? 9.974 13.341 17.093 1.00 40.69 624 SER A C 1
ATOM 4864 O O . SER A 1 624 ? 10.613 13.741 16.121 1.00 40.69 624 SER A O 1
ATOM 4866 N N . ALA A 1 625 ? 9.364 12.152 17.091 1.00 42.88 625 ALA A N 1
ATOM 4867 C CA . ALA A 1 625 ? 9.466 11.096 16.074 1.00 42.88 625 ALA A CA 1
ATOM 4868 C C . ALA A 1 625 ? 8.605 11.311 14.798 1.00 42.88 625 ALA A C 1
ATOM 4870 O O . ALA A 1 625 ? 7.741 10.494 14.469 1.00 42.88 625 ALA A O 1
ATOM 4871 N N . ALA A 1 626 ? 8.811 12.398 14.040 1.00 42.12 626 ALA A N 1
ATOM 4872 C CA . ALA A 1 626 ? 8.067 12.647 12.793 1.00 42.12 626 ALA A CA 1
ATOM 4873 C C . ALA A 1 626 ? 8.963 12.909 11.565 1.00 42.12 626 ALA A C 1
ATOM 4875 O O . ALA A 1 626 ? 9.581 13.962 11.428 1.00 42.12 626 ALA A O 1
ATOM 4876 N N . ALA A 1 627 ? 8.909 11.989 10.594 1.00 42.47 627 ALA A N 1
ATOM 4877 C CA . ALA A 1 627 ? 9.651 12.001 9.324 1.00 42.47 627 ALA A CA 1
ATOM 4878 C C . ALA A 1 627 ? 9.375 13.200 8.381 1.00 42.47 627 ALA A C 1
ATOM 4880 O O . ALA A 1 627 ? 10.043 13.346 7.363 1.00 42.47 627 ALA A O 1
ATOM 4881 N N . SER A 1 628 ? 8.419 14.084 8.690 1.00 40.03 628 SER A N 1
ATOM 4882 C CA . SER A 1 628 ? 8.155 15.299 7.898 1.00 40.03 628 SER A CA 1
ATOM 4883 C C . SER A 1 628 ? 8.998 16.512 8.320 1.00 40.03 628 SER A C 1
ATOM 4885 O O . SER A 1 628 ? 8.777 17.608 7.806 1.00 40.03 628 SER A O 1
ATOM 4887 N N . ARG A 1 629 ? 9.942 16.352 9.261 1.00 44.78 629 ARG A N 1
ATOM 4888 C CA . ARG A 1 629 ? 10.832 17.433 9.729 1.00 44.78 629 ARG A CA 1
ATOM 4889 C C . ARG A 1 629 ? 12.311 17.256 9.383 1.00 44.78 629 ARG A C 1
ATOM 4891 O O . ARG A 1 629 ? 13.081 18.168 9.673 1.00 44.78 629 ARG A O 1
ATOM 4898 N N . GLY A 1 630 ? 12.708 16.178 8.701 1.00 47.53 630 GLY A N 1
ATOM 4899 C CA . GLY A 1 630 ? 14.106 15.997 8.280 1.00 47.53 630 GLY A CA 1
ATOM 4900 C C . GLY A 1 630 ? 14.636 17.169 7.439 1.00 47.53 630 GLY A C 1
ATOM 4901 O O . GLY A 1 630 ? 15.756 17.625 7.635 1.00 47.53 630 GLY A O 1
ATOM 4902 N N . TYR A 1 631 ? 13.765 17.764 6.616 1.00 43.06 631 TYR A N 1
ATOM 4903 C CA . TYR A 1 631 ? 14.080 18.950 5.814 1.00 43.06 631 TYR A CA 1
ATOM 4904 C C . TYR A 1 631 ? 14.336 20.220 6.647 1.00 43.06 631 TYR A C 1
ATOM 4906 O O . TYR A 1 631 ? 15.041 21.105 6.185 1.00 43.06 631 TYR A O 1
ATOM 4914 N N . ARG A 1 632 ? 13.768 20.344 7.861 1.00 51.03 632 ARG A N 1
ATOM 4915 C CA . ARG A 1 632 ? 13.919 21.544 8.714 1.00 51.03 632 ARG A CA 1
ATOM 4916 C C . ARG A 1 632 ? 15.184 21.506 9.567 1.00 51.03 632 ARG A C 1
ATOM 4918 O O . ARG A 1 632 ? 15.790 22.546 9.778 1.00 51.03 632 ARG A O 1
ATOM 4925 N N . ARG A 1 633 ? 15.597 20.318 10.022 1.00 57.94 633 ARG A N 1
ATOM 4926 C CA . ARG A 1 633 ? 16.805 20.133 10.850 1.00 57.94 633 ARG A CA 1
ATOM 4927 C C . ARG A 1 633 ? 18.084 20.491 10.111 1.00 57.94 633 ARG A C 1
ATOM 4929 O O . ARG A 1 633 ? 18.962 21.124 10.683 1.00 57.94 633 ARG A O 1
ATOM 4936 N N . TYR A 1 634 ? 18.148 20.140 8.833 1.00 61.00 634 TYR A N 1
ATOM 4937 C CA . TYR A 1 634 ? 19.244 20.520 7.954 1.00 61.00 634 TYR A CA 1
ATOM 4938 C C . TYR A 1 634 ? 19.451 22.048 7.897 1.00 61.00 634 TYR A C 1
ATOM 4940 O O . TYR A 1 634 ? 20.584 22.500 8.032 1.00 61.00 634 TYR A O 1
ATOM 4948 N N . TRP A 1 635 ? 18.380 22.853 7.812 1.00 60.47 635 TRP A N 1
ATOM 4949 C CA . TRP A 1 635 ? 18.496 24.319 7.815 1.00 60.47 635 TRP A CA 1
ATOM 4950 C C . TRP A 1 635 ? 19.103 24.858 9.116 1.00 60.47 635 TRP A C 1
ATOM 4952 O O . TRP A 1 635 ? 19.874 25.812 9.071 1.00 60.47 635 TRP A O 1
ATOM 4962 N N . TRP A 1 636 ? 18.829 24.225 10.261 1.00 66.50 636 TRP A N 1
ATOM 4963 C CA . TRP A 1 636 ? 19.425 24.618 11.543 1.00 66.50 636 TRP A CA 1
ATOM 4964 C C . TRP A 1 636 ? 20.919 24.310 11.620 1.00 66.50 636 TRP A C 1
ATOM 4966 O O . TRP A 1 636 ? 21.682 25.144 12.103 1.00 66.50 636 TRP A O 1
ATOM 4976 N N . PHE A 1 637 ? 21.354 23.159 11.098 1.00 65.19 637 PHE A N 1
ATOM 4977 C CA . PHE A 1 637 ? 22.783 22.877 10.948 1.00 65.19 637 PHE A CA 1
ATOM 4978 C C . PHE A 1 637 ? 23.450 23.892 10.014 1.00 65.19 637 PHE A C 1
ATOM 4980 O O . PHE A 1 637 ? 24.514 24.404 10.351 1.00 65.19 637 PHE A O 1
ATOM 4987 N N . SER A 1 638 ? 22.812 24.251 8.897 1.00 71.38 638 SER A N 1
ATOM 4988 C CA . SER A 1 638 ? 23.331 25.272 7.979 1.00 71.38 638 SER A CA 1
ATOM 4989 C C . SER A 1 638 ? 23.475 26.645 8.647 1.00 71.38 638 SER A C 1
ATOM 4991 O O . SER A 1 638 ? 24.515 27.282 8.502 1.00 71.38 638 SER A O 1
ATOM 4993 N N . ILE A 1 639 ? 22.479 27.088 9.425 1.00 66.56 639 ILE A N 1
ATOM 4994 C CA . ILE A 1 639 ? 22.530 28.369 10.155 1.00 66.56 639 ILE A CA 1
ATOM 4995 C C . ILE A 1 639 ? 23.634 28.353 11.219 1.00 66.56 639 ILE A C 1
ATOM 4997 O O . ILE A 1 639 ? 24.377 29.322 11.342 1.00 66.56 639 ILE A O 1
ATOM 5001 N N . LEU A 1 640 ? 23.776 27.251 11.961 1.00 70.44 640 LEU A N 1
ATOM 5002 C CA . LEU A 1 640 ? 24.798 27.113 13.001 1.00 70.44 640 LEU A CA 1
ATOM 5003 C C . LEU A 1 640 ? 26.222 27.094 12.424 1.00 70.44 640 LEU A C 1
ATOM 5005 O O . LEU A 1 640 ? 27.150 27.618 13.037 1.00 70.44 640 LEU A O 1
ATOM 5009 N N . LEU A 1 641 ? 26.403 26.471 11.258 1.00 76.12 641 LEU A N 1
ATOM 5010 C CA . LEU A 1 641 ? 27.714 26.258 10.642 1.00 76.12 641 LEU A CA 1
ATOM 5011 C C . LEU A 1 641 ? 28.128 27.401 9.701 1.00 76.12 641 LEU A C 1
ATOM 5013 O O . LEU A 1 641 ? 29.325 27.634 9.524 1.00 76.12 641 LEU A O 1
ATOM 5017 N N . GLY A 1 642 ? 27.176 28.167 9.162 1.00 72.12 642 GLY A N 1
ATOM 5018 C CA . GLY A 1 642 ? 27.412 29.321 8.283 1.00 72.12 642 GLY A CA 1
ATOM 5019 C C . GLY A 1 642 ? 28.462 30.333 8.772 1.00 72.12 642 GLY A C 1
ATOM 5020 O O . GLY A 1 642 ? 29.360 30.674 7.996 1.00 72.12 642 GLY A O 1
ATOM 5021 N N . PRO A 1 643 ? 28.458 30.761 10.053 1.00 79.12 643 PRO A N 1
ATOM 5022 C CA . PRO A 1 643 ? 29.423 31.733 10.575 1.00 79.12 643 PRO A CA 1
ATOM 5023 C C . PRO A 1 643 ? 30.890 31.327 10.393 1.00 79.12 643 PRO A C 1
ATOM 5025 O O . PRO A 1 643 ? 31.739 32.186 10.154 1.00 79.12 643 PRO A O 1
ATOM 5028 N N . SER A 1 644 ? 31.196 30.024 10.439 1.00 78.44 644 SER A N 1
ATOM 5029 C CA . SER A 1 644 ? 32.555 29.524 10.184 1.00 78.44 644 SER A CA 1
ATOM 5030 C C . SER A 1 644 ? 33.021 29.799 8.749 1.00 78.44 644 SER A C 1
ATOM 5032 O O . SER A 1 644 ? 34.174 30.175 8.538 1.00 78.44 644 SER A O 1
ATOM 5034 N N . GLY A 1 645 ? 32.111 29.693 7.773 1.00 78.06 645 GLY A N 1
ATOM 5035 C CA . GLY A 1 645 ? 32.366 30.037 6.376 1.00 78.06 645 GLY A CA 1
ATOM 5036 C C . GLY A 1 645 ? 32.587 31.536 6.187 1.00 78.06 645 GLY A C 1
ATOM 5037 O O . GLY A 1 645 ? 33.546 31.929 5.527 1.00 78.06 645 GLY A O 1
ATOM 5038 N N . CYS A 1 646 ? 31.770 32.374 6.836 1.00 71.81 646 CYS A N 1
ATOM 5039 C CA . CYS A 1 646 ? 31.927 33.834 6.809 1.00 71.81 646 CYS A CA 1
ATOM 5040 C C . CYS A 1 646 ? 33.276 34.285 7.383 1.00 71.81 646 CYS A C 1
ATOM 5042 O O . CYS A 1 646 ? 33.971 35.090 6.764 1.00 71.81 646 CYS A O 1
ATOM 50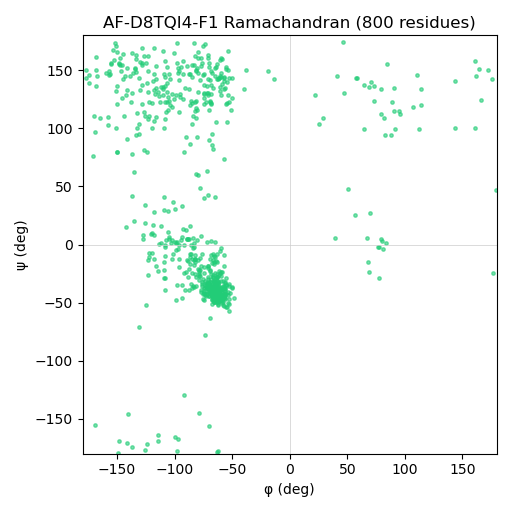44 N N . PHE A 1 647 ? 33.664 33.759 8.551 1.00 73.12 647 PHE A N 1
ATOM 5045 C CA . PHE A 1 647 ? 34.937 34.100 9.186 1.00 73.12 647 PHE A CA 1
ATOM 5046 C C . PHE A 1 647 ? 36.125 33.684 8.317 1.00 73.12 647 PHE A C 1
ATOM 5048 O O . PHE A 1 647 ? 37.037 34.478 8.090 1.00 73.12 647 PHE A O 1
ATOM 5055 N N . LEU A 1 648 ? 36.095 32.457 7.788 1.00 74.62 648 LEU A N 1
ATOM 5056 C CA . LEU A 1 648 ? 37.158 31.962 6.923 1.00 74.62 648 LEU A CA 1
ATOM 5057 C C . LEU A 1 648 ? 37.250 32.783 5.631 1.00 74.62 648 LEU A C 1
ATOM 5059 O O . LEU A 1 648 ? 38.347 33.135 5.212 1.00 74.62 648 LEU A O 1
ATOM 5063 N N . ARG A 1 649 ? 36.117 33.158 5.036 1.00 81.75 649 ARG A N 1
ATOM 5064 C CA . ARG A 1 649 ? 36.078 34.036 3.864 1.00 81.75 649 ARG A CA 1
ATOM 5065 C C . ARG A 1 649 ? 36.662 35.416 4.151 1.00 81.75 649 ARG A C 1
ATOM 5067 O O . ARG A 1 649 ? 37.462 35.906 3.358 1.00 81.75 649 ARG A O 1
ATOM 5074 N N . TRP A 1 650 ? 36.284 36.036 5.269 1.00 81.44 650 TRP A N 1
ATOM 5075 C CA . TRP A 1 650 ? 36.851 37.315 5.699 1.00 81.44 650 TRP A CA 1
ATOM 5076 C C . TRP A 1 650 ? 38.366 37.203 5.886 1.00 81.44 650 TRP A C 1
ATOM 5078 O O . TRP A 1 650 ? 39.119 38.008 5.343 1.00 81.44 650 TRP A O 1
ATOM 5088 N N . TYR A 1 651 ? 38.830 36.155 6.565 1.00 81.62 651 TYR A N 1
ATOM 5089 C CA . TYR A 1 651 ? 40.252 35.911 6.765 1.00 81.62 651 TYR A CA 1
ATOM 5090 C C . TYR A 1 651 ? 40.996 35.765 5.430 1.00 81.62 651 TYR A C 1
ATOM 5092 O O . TYR A 1 651 ? 41.964 36.484 5.189 1.00 81.62 651 TYR A O 1
ATOM 5100 N N . LEU A 1 652 ? 40.493 34.918 4.526 1.00 84.81 652 LEU A N 1
ATOM 5101 C CA . LEU A 1 652 ? 41.077 34.700 3.200 1.00 84.81 652 LEU A CA 1
ATOM 5102 C C . LEU A 1 652 ? 41.065 35.964 2.336 1.00 84.81 652 LEU A C 1
ATOM 5104 O O . LEU A 1 652 ? 41.985 36.154 1.548 1.00 84.81 652 LEU A O 1
ATOM 5108 N N . SER A 1 653 ? 40.081 36.854 2.496 1.00 84.94 653 SER A N 1
ATOM 5109 C CA . SER A 1 653 ? 39.981 38.081 1.694 1.00 84.94 653 SER A CA 1
ATOM 5110 C C . SER A 1 653 ? 41.195 39.012 1.826 1.00 84.94 653 SER A C 1
ATOM 5112 O O . SER A 1 653 ? 41.495 39.734 0.881 1.00 84.94 653 SER A O 1
ATOM 5114 N N . HIS A 1 654 ? 41.963 38.928 2.921 1.00 86.00 654 HIS A N 1
ATOM 5115 C CA . HIS A 1 654 ? 43.222 39.671 3.096 1.00 86.00 654 HIS A CA 1
ATOM 5116 C C . HIS A 1 654 ? 44.323 39.246 2.112 1.00 86.00 654 HIS A C 1
ATOM 5118 O O . HIS A 1 654 ? 45.318 39.950 1.962 1.00 86.00 654 HIS A O 1
ATOM 5124 N N . LEU A 1 655 ? 44.162 38.095 1.453 1.00 85.94 655 LEU A N 1
ATOM 5125 C CA . LEU A 1 655 ? 45.073 37.600 0.422 1.00 85.94 655 LEU A CA 1
ATOM 5126 C C . LEU A 1 655 ? 44.722 38.144 -0.974 1.00 85.94 655 LEU A C 1
ATOM 5128 O O . LEU A 1 655 ? 45.479 37.937 -1.921 1.00 85.94 655 LEU A O 1
ATOM 5132 N N . ASN A 1 656 ? 43.584 38.828 -1.136 1.00 84.06 656 ASN A N 1
ATOM 5133 C CA . ASN A 1 656 ? 43.260 39.503 -2.391 1.00 84.06 656 ASN A CA 1
ATOM 5134 C C . ASN A 1 656 ? 44.216 40.685 -2.611 1.00 84.06 656 ASN A C 1
ATOM 5136 O O . ASN A 1 656 ? 44.531 41.426 -1.684 1.00 84.06 656 ASN A O 1
ATOM 5140 N N . GLY A 1 657 ? 44.704 40.847 -3.843 1.00 71.12 657 GLY A N 1
ATOM 5141 C CA . GLY A 1 657 ? 45.741 41.832 -4.176 1.00 71.12 657 GLY A CA 1
ATOM 5142 C C . GLY A 1 657 ? 47.180 41.429 -3.815 1.00 71.12 657 GLY A C 1
ATOM 5143 O O . GLY A 1 657 ? 48.099 42.225 -4.008 1.00 71.12 657 GLY A O 1
ATOM 5144 N N . TRP A 1 658 ? 47.413 40.208 -3.324 1.00 68.31 658 TRP A N 1
ATOM 5145 C CA . TRP A 1 658 ? 48.756 39.703 -3.024 1.00 68.31 658 TRP A CA 1
ATOM 5146 C C . TRP A 1 658 ? 49.465 39.168 -4.287 1.00 68.31 658 TRP A C 1
ATOM 5148 O O . TRP A 1 658 ? 49.035 38.162 -4.828 1.00 68.31 658 TRP A O 1
ATOM 5158 N N . ARG A 1 659 ? 50.575 39.805 -4.718 1.00 60.34 659 ARG A N 1
ATOM 5159 C CA . ARG A 1 659 ? 51.418 39.501 -5.916 1.00 60.34 659 ARG A CA 1
ATOM 5160 C C . ARG A 1 659 ? 50.714 39.529 -7.292 1.00 60.34 659 ARG A C 1
ATOM 5162 O O . ARG A 1 659 ? 49.569 39.128 -7.427 1.00 60.34 659 ARG A O 1
ATOM 5169 N N . ASP A 1 660 ? 51.439 40.006 -8.315 1.00 62.34 660 ASP A N 1
ATOM 5170 C CA . ASP A 1 660 ? 51.157 40.108 -9.772 1.00 62.34 660 ASP A CA 1
ATOM 5171 C C . ASP A 1 660 ? 49.740 40.499 -10.257 1.00 62.34 660 ASP A C 1
ATOM 5173 O O . ASP A 1 660 ? 49.486 40.507 -11.461 1.00 62.34 660 ASP A O 1
ATOM 5177 N N . GLY A 1 661 ? 48.813 40.853 -9.362 1.00 68.38 661 GLY A N 1
ATOM 5178 C CA . GLY A 1 661 ? 47.517 41.490 -9.626 1.00 68.38 661 GLY A CA 1
ATOM 5179 C C . GLY A 1 661 ? 46.468 40.640 -10.350 1.00 68.38 661 GLY A C 1
ATOM 5180 O O . GLY A 1 661 ? 45.279 40.905 -10.205 1.00 68.38 661 GLY A O 1
ATOM 5181 N N . TRP A 1 662 ? 46.877 39.615 -11.103 1.00 82.88 662 TRP A N 1
ATOM 5182 C CA . TRP A 1 662 ? 45.998 38.851 -11.988 1.00 82.88 662 TRP A CA 1
ATOM 5183 C C . TRP A 1 662 ? 45.134 37.804 -11.271 1.00 82.88 662 TRP A C 1
ATOM 5185 O O . TRP A 1 662 ? 44.098 37.428 -11.806 1.00 82.88 662 TRP A O 1
ATOM 5195 N N . LEU A 1 663 ? 45.535 37.325 -10.087 1.00 84.38 663 LEU A N 1
ATOM 5196 C CA . LEU A 1 663 ? 44.818 36.301 -9.317 1.00 84.38 663 LEU A CA 1
ATOM 5197 C C . LEU A 1 663 ? 44.402 36.864 -7.957 1.00 84.38 663 LEU A C 1
ATOM 5199 O O . LEU A 1 663 ? 45.243 37.268 -7.157 1.00 84.38 663 LEU A O 1
ATOM 5203 N N . GLN A 1 664 ? 43.103 36.854 -7.670 1.00 89.56 664 GLN A N 1
ATOM 5204 C CA . GLN A 1 664 ? 42.593 37.250 -6.357 1.00 89.56 664 GLN A CA 1
ATOM 5205 C C . GLN A 1 664 ? 42.619 36.031 -5.435 1.00 89.56 664 GLN A C 1
ATOM 5207 O O . GLN A 1 664 ? 41.669 35.250 -5.367 1.00 89.56 664 GLN A O 1
ATOM 5212 N N . TYR A 1 665 ? 43.769 35.816 -4.788 1.00 87.56 665 TYR A N 1
ATOM 5213 C CA . TYR A 1 665 ? 44.072 34.588 -4.044 1.00 87.56 665 TYR A CA 1
ATOM 5214 C C . TYR A 1 665 ? 43.064 34.269 -2.942 1.00 87.56 665 TYR A C 1
ATOM 5216 O O . TYR A 1 665 ? 42.752 33.100 -2.730 1.00 87.56 665 TYR A O 1
ATOM 5224 N N . GLY A 1 666 ? 42.534 35.281 -2.261 1.00 88.81 666 GLY A N 1
ATOM 5225 C CA . GLY A 1 666 ? 41.520 35.107 -1.227 1.00 88.81 666 GLY A CA 1
ATOM 5226 C C . GLY A 1 666 ? 40.209 34.561 -1.780 1.00 88.81 666 GLY A C 1
ATOM 5227 O O . GLY A 1 666 ? 39.691 33.563 -1.281 1.00 88.81 666 GLY A O 1
ATOM 5228 N N . THR A 1 667 ? 39.704 35.174 -2.849 1.00 88.50 667 THR A N 1
ATOM 5229 C CA . THR A 1 667 ? 38.467 34.760 -3.525 1.00 88.50 667 THR A CA 1
ATOM 5230 C C . THR A 1 667 ? 38.624 33.390 -4.186 1.00 88.50 667 THR A C 1
ATOM 5232 O O . THR A 1 667 ? 37.766 32.517 -4.029 1.00 88.50 667 THR A O 1
ATOM 5235 N N . PHE A 1 668 ? 39.757 33.158 -4.852 1.00 90.38 668 PHE A N 1
ATOM 5236 C CA . PHE A 1 668 ? 40.112 31.860 -5.420 1.00 90.38 668 PHE A CA 1
ATOM 5237 C C . PHE A 1 668 ? 40.158 30.759 -4.351 1.00 90.38 668 PHE A C 1
ATOM 5239 O O . PHE A 1 668 ? 39.485 29.736 -4.491 1.00 90.38 668 PHE A O 1
ATOM 5246 N N . ALA A 1 669 ? 40.896 30.973 -3.257 1.00 89.00 669 ALA A N 1
ATOM 5247 C CA . ALA A 1 669 ? 41.028 29.994 -2.181 1.00 89.00 669 ALA A CA 1
ATOM 5248 C C . ALA A 1 669 ? 39.683 29.700 -1.507 1.00 89.00 669 ALA A C 1
ATOM 5250 O O . ALA A 1 669 ? 39.372 28.538 -1.257 1.00 89.00 669 ALA A O 1
ATOM 5251 N N . ALA A 1 670 ? 38.861 30.724 -1.260 1.00 86.69 670 ALA A N 1
ATOM 5252 C CA . ALA A 1 670 ? 37.538 30.553 -0.668 1.00 86.69 670 ALA A CA 1
ATOM 5253 C C . ALA A 1 670 ? 36.629 29.668 -1.543 1.00 86.69 670 ALA A C 1
ATOM 5255 O O . ALA A 1 670 ? 36.008 28.726 -1.046 1.00 86.69 670 ALA A O 1
ATOM 5256 N N . ASN A 1 671 ? 36.616 29.901 -2.858 1.00 87.12 671 ASN A N 1
ATOM 5257 C CA . ASN A 1 671 ? 35.826 29.108 -3.801 1.00 87.12 671 ASN A CA 1
ATOM 5258 C C . ASN A 1 671 ? 36.327 27.664 -3.934 1.00 87.12 671 ASN A C 1
ATOM 5260 O O . ASN A 1 671 ? 35.521 26.732 -3.892 1.00 87.12 671 ASN A O 1
ATOM 5264 N N . VAL A 1 672 ? 37.644 27.459 -4.034 1.00 86.94 672 VAL A N 1
ATOM 5265 C CA . VAL A 1 672 ? 38.242 26.117 -4.136 1.00 86.94 672 VAL A CA 1
ATOM 5266 C C . VAL A 1 672 ? 38.022 25.312 -2.853 1.00 86.94 672 VAL A C 1
ATOM 5268 O O . VAL A 1 672 ? 37.621 24.152 -2.933 1.00 86.94 672 VAL A O 1
ATOM 5271 N N . LEU A 1 673 ? 38.219 25.912 -1.674 1.00 85.75 673 LEU A N 1
ATOM 5272 C CA . LEU A 1 673 ? 37.985 25.252 -0.383 1.00 85.75 673 LEU A CA 1
ATOM 5273 C C . LEU A 1 673 ? 36.505 24.918 -0.168 1.00 85.75 673 LEU A C 1
ATOM 5275 O O . LEU A 1 673 ? 36.190 23.845 0.346 1.00 85.75 673 LEU A O 1
ATOM 5279 N N . GLY A 1 674 ? 35.596 25.795 -0.599 1.00 81.44 674 GLY A N 1
ATOM 5280 C CA . GLY A 1 674 ? 34.164 25.510 -0.579 1.00 81.44 674 GLY A CA 1
ATOM 5281 C C . GLY A 1 674 ? 33.790 24.330 -1.477 1.00 81.44 674 GLY A C 1
ATOM 5282 O O . GLY A 1 674 ? 33.096 23.419 -1.028 1.00 81.44 674 GLY A O 1
ATOM 5283 N N . CYS A 1 675 ? 34.316 24.284 -2.705 1.00 78.06 675 CYS A N 1
ATOM 5284 C CA . CYS A 1 675 ? 34.122 23.144 -3.608 1.00 78.06 675 CYS A CA 1
ATOM 5285 C C . CYS A 1 675 ? 34.699 21.849 -3.017 1.00 78.06 675 CYS A C 1
ATOM 5287 O O . CYS A 1 675 ? 34.033 20.818 -3.030 1.00 78.06 675 CYS A O 1
ATOM 5289 N N . ALA A 1 676 ? 35.903 21.906 -2.437 1.00 80.25 676 ALA A N 1
ATOM 5290 C CA . ALA A 1 676 ? 36.546 20.768 -1.782 1.00 80.25 676 ALA A CA 1
ATOM 5291 C C . ALA A 1 676 ? 35.685 20.187 -0.650 1.00 80.25 676 ALA A C 1
ATOM 5293 O O . ALA A 1 676 ? 35.501 18.972 -0.566 1.00 80.25 676 ALA A O 1
ATOM 5294 N N . LEU A 1 677 ? 35.134 21.061 0.200 1.00 80.88 677 LEU A N 1
ATOM 5295 C CA . LEU A 1 677 ? 34.260 20.678 1.305 1.00 80.88 677 LEU A CA 1
ATOM 5296 C C . LEU A 1 677 ? 32.981 20.004 0.797 1.00 80.88 677 LEU A C 1
ATOM 5298 O O . LEU A 1 677 ? 32.590 18.966 1.330 1.00 80.88 677 LEU A O 1
ATOM 5302 N N . VAL A 1 678 ? 32.362 20.563 -0.248 1.00 74.88 678 VAL A N 1
ATOM 5303 C CA . VAL A 1 678 ? 31.172 19.983 -0.885 1.00 74.88 678 VAL A CA 1
ATOM 5304 C C . VAL A 1 678 ? 31.482 18.601 -1.456 1.00 74.88 678 VAL A C 1
ATOM 5306 O O . VAL A 1 678 ? 30.769 17.650 -1.145 1.00 74.88 678 VAL A O 1
ATOM 5309 N N . PHE A 1 679 ? 32.575 18.455 -2.212 1.00 75.75 679 PHE A N 1
ATOM 5310 C CA . PHE A 1 679 ? 32.963 17.169 -2.793 1.00 75.75 679 PHE A CA 1
ATOM 5311 C C . PHE A 1 679 ? 33.267 16.108 -1.735 1.00 75.75 679 PHE A C 1
ATOM 5313 O O . PHE A 1 679 ? 32.859 14.958 -1.880 1.00 75.75 679 PHE A O 1
ATOM 5320 N N . ALA A 1 680 ? 33.947 16.481 -0.649 1.00 75.69 680 ALA A N 1
ATOM 5321 C CA . ALA A 1 680 ? 34.236 15.565 0.448 1.00 75.69 680 ALA A CA 1
ATOM 5322 C C . ALA A 1 680 ? 32.958 15.113 1.173 1.00 75.69 680 ALA A C 1
ATOM 5324 O O . ALA A 1 680 ? 32.800 13.924 1.451 1.00 75.69 680 ALA A O 1
ATOM 5325 N N . CYS A 1 681 ? 32.033 16.036 1.457 1.00 73.19 681 CYS A N 1
ATOM 5326 C CA . CYS A 1 681 ? 30.773 15.711 2.126 1.00 73.19 681 CYS A CA 1
ATOM 5327 C C . CYS A 1 681 ? 29.885 14.809 1.261 1.00 73.19 681 CYS A C 1
ATOM 5329 O O . CYS A 1 681 ? 29.375 13.811 1.764 1.00 73.19 681 CYS A O 1
ATOM 5331 N N . GLU A 1 682 ? 29.751 15.107 -0.032 1.00 69.81 682 GLU A N 1
ATOM 5332 C CA . GLU A 1 682 ? 29.001 14.272 -0.980 1.00 69.81 682 GLU A CA 1
ATOM 5333 C C . GLU A 1 682 ? 29.635 12.890 -1.158 1.00 69.81 682 GLU A C 1
ATOM 5335 O O . GLU A 1 682 ? 28.946 11.873 -1.099 1.00 69.81 682 GLU A O 1
ATOM 5340 N N . ALA A 1 683 ? 30.964 12.810 -1.276 1.00 67.44 683 ALA A N 1
ATOM 5341 C CA . ALA A 1 683 ? 31.657 11.526 -1.341 1.00 67.44 683 ALA A CA 1
ATOM 5342 C C . ALA A 1 683 ? 31.425 10.676 -0.078 1.00 67.44 683 ALA A C 1
ATOM 5344 O O . ALA A 1 683 ? 31.277 9.457 -0.180 1.00 67.44 683 ALA A O 1
ATOM 5345 N N . LEU A 1 684 ? 31.368 11.295 1.107 1.00 67.25 684 LEU A N 1
ATOM 5346 C CA . LEU A 1 684 ? 31.046 10.608 2.362 1.00 67.25 684 LEU A CA 1
ATOM 5347 C C . LEU A 1 684 ? 29.578 10.177 2.423 1.00 67.25 684 LEU A C 1
ATOM 5349 O O . LEU A 1 684 ? 29.306 9.042 2.808 1.00 67.25 684 LEU A O 1
ATOM 5353 N N . LEU A 1 685 ? 28.646 11.046 2.023 1.00 66.75 685 LEU A N 1
ATOM 5354 C CA . LEU A 1 685 ? 27.219 10.723 1.962 1.00 66.75 685 LEU A CA 1
ATOM 5355 C C . LEU A 1 685 ? 26.963 9.537 1.032 1.00 66.75 685 LEU A C 1
ATOM 5357 O O . LEU A 1 685 ? 26.260 8.608 1.420 1.00 66.75 685 LEU A O 1
ATOM 5361 N N . PHE A 1 686 ? 27.591 9.537 -0.142 1.00 59.72 686 PHE A N 1
ATOM 5362 C CA . PHE A 1 686 ? 27.475 8.472 -1.131 1.00 59.72 686 PHE A CA 1
ATOM 5363 C C . PHE A 1 686 ? 28.113 7.156 -0.661 1.00 59.72 686 PHE A C 1
ATOM 5365 O O . PHE A 1 686 ? 27.504 6.094 -0.757 1.00 59.72 686 PHE A O 1
ATOM 5372 N N . ARG A 1 687 ? 29.342 7.195 -0.124 1.00 61.22 687 ARG A N 1
ATOM 5373 C CA . ARG A 1 687 ? 30.074 5.973 0.268 1.00 61.22 687 ARG A CA 1
ATOM 5374 C C . ARG A 1 687 ? 29.554 5.332 1.555 1.00 61.22 687 ARG A C 1
ATOM 5376 O O . ARG A 1 687 ? 29.768 4.141 1.753 1.00 61.22 687 ARG A O 1
ATOM 5383 N N . LEU A 1 688 ? 28.915 6.106 2.433 1.00 64.62 688 LEU A N 1
ATOM 5384 C CA . LEU A 1 688 ? 28.514 5.672 3.776 1.00 64.62 688 LEU A CA 1
ATOM 5385 C C . LEU A 1 688 ? 26.993 5.730 4.000 1.00 64.62 688 LEU A C 1
ATOM 5387 O O . LEU A 1 688 ? 26.547 5.664 5.149 1.00 64.62 688 LEU A O 1
ATOM 5391 N N . GLU A 1 689 ? 26.192 5.821 2.932 1.00 54.06 689 GLU A N 1
ATOM 5392 C CA . GLU A 1 689 ? 24.738 6.059 2.963 1.00 54.06 689 GLU A CA 1
ATOM 5393 C C . GLU A 1 689 ? 23.974 5.116 3.917 1.00 54.06 689 GLU A C 1
ATOM 5395 O O . GLU A 1 689 ? 23.055 5.546 4.618 1.00 54.06 689 GLU A O 1
ATOM 5400 N N . GLY A 1 690 ? 24.396 3.847 4.005 1.00 52.66 690 GLY A N 1
ATOM 5401 C CA . GLY A 1 690 ? 23.800 2.826 4.879 1.00 52.66 690 GLY A CA 1
ATOM 5402 C C . GLY A 1 690 ? 24.314 2.798 6.326 1.00 52.66 690 GLY A C 1
ATOM 5403 O O . GLY A 1 690 ? 23.706 2.144 7.169 1.00 52.66 690 GLY A O 1
ATOM 5404 N N . SER A 1 691 ? 25.414 3.496 6.625 1.00 61.50 691 SER A N 1
ATOM 5405 C CA . SER A 1 691 ? 26.074 3.510 7.944 1.00 61.50 691 SER A CA 1
ATOM 5406 C C . SER A 1 691 ? 25.935 4.831 8.704 1.00 61.50 691 SER A C 1
ATOM 5408 O O . SER A 1 691 ? 26.191 4.876 9.905 1.00 61.50 691 SER A O 1
ATOM 5410 N N . LEU A 1 692 ? 25.530 5.910 8.028 1.00 61.88 692 LEU A N 1
ATOM 5411 C CA . LEU A 1 692 ? 25.388 7.226 8.647 1.00 61.88 692 LEU A CA 1
ATOM 5412 C C . LEU A 1 692 ? 24.013 7.393 9.307 1.00 61.88 692 LEU A C 1
ATOM 5414 O O . LEU A 1 692 ? 22.958 7.334 8.664 1.00 61.88 692 LEU A O 1
ATOM 5418 N N . GLY A 1 693 ? 24.026 7.706 10.601 1.00 69.69 693 GLY A N 1
ATOM 5419 C CA . GLY A 1 693 ? 22.842 8.123 11.342 1.00 69.69 693 GLY A CA 1
ATOM 5420 C C . GLY A 1 693 ? 22.202 9.387 10.753 1.00 69.69 693 GLY A C 1
ATOM 5421 O O . GLY A 1 693 ? 22.823 10.156 10.019 1.00 69.69 693 GLY A O 1
ATOM 5422 N N . GLU A 1 694 ? 20.934 9.631 11.085 1.00 67.31 694 GLU A N 1
ATOM 5423 C CA . GLU A 1 694 ? 20.170 10.780 10.571 1.00 67.31 694 GLU A CA 1
ATOM 5424 C C . GLU A 1 694 ? 20.851 12.127 10.879 1.00 67.31 694 GLU A C 1
ATOM 5426 O O . GLU A 1 694 ? 20.999 12.964 9.991 1.00 67.31 694 GLU A O 1
ATOM 5431 N N . VAL A 1 695 ? 21.357 12.301 12.104 1.00 74.19 695 VAL A N 1
ATOM 5432 C CA . VAL A 1 695 ? 22.072 13.517 12.531 1.00 74.19 695 VAL A CA 1
ATOM 5433 C C . VAL A 1 695 ? 23.380 13.711 11.760 1.00 74.19 695 VAL A C 1
ATOM 5435 O O . VAL A 1 695 ? 23.709 14.832 11.390 1.00 74.19 695 VAL A O 1
ATOM 5438 N N . GLN A 1 696 ? 24.110 12.630 11.476 1.00 74.75 696 GLN A N 1
ATOM 5439 C CA . GLN A 1 696 ? 25.374 12.694 10.735 1.00 74.75 696 GLN A CA 1
ATOM 5440 C C . GLN A 1 696 ? 25.139 13.126 9.285 1.00 74.75 696 GLN A C 1
ATOM 5442 O O . GLN A 1 696 ? 25.845 13.997 8.782 1.00 74.75 696 GLN A O 1
ATOM 5447 N N . ARG A 1 697 ? 24.100 12.585 8.636 1.00 74.62 697 ARG A N 1
ATOM 5448 C CA . ARG A 1 697 ? 23.704 13.005 7.283 1.00 74.62 697 ARG A CA 1
ATOM 5449 C C . ARG A 1 697 ? 23.291 14.475 7.245 1.00 74.62 697 ARG A C 1
ATOM 5451 O O . ARG A 1 697 ? 23.745 15.211 6.375 1.00 74.62 697 ARG A O 1
ATOM 5458 N N . MET A 1 698 ? 22.504 14.923 8.222 1.00 76.19 698 MET A N 1
ATOM 5459 C CA . MET A 1 698 ? 22.093 16.327 8.331 1.00 76.19 698 MET A CA 1
ATOM 5460 C C . MET A 1 698 ? 23.266 17.271 8.602 1.00 76.19 698 MET A C 1
ATOM 5462 O O . MET A 1 698 ? 23.294 18.365 8.048 1.00 76.19 698 MET A O 1
ATOM 5466 N N . ALA A 1 699 ? 24.238 16.859 9.418 1.00 79.50 699 ALA A N 1
ATOM 5467 C CA . ALA A 1 699 ? 25.436 17.647 9.691 1.00 79.50 699 ALA A CA 1
ATOM 5468 C C . ALA A 1 699 ? 26.318 17.799 8.440 1.00 79.50 699 ALA A C 1
ATOM 5470 O O . ALA A 1 699 ? 26.775 18.903 8.158 1.00 79.50 699 ALA A O 1
ATOM 5471 N N . LEU A 1 700 ? 26.503 16.727 7.657 1.00 78.44 700 LEU A N 1
ATOM 5472 C CA . LEU A 1 700 ? 27.234 16.778 6.381 1.00 78.44 700 LEU A CA 1
ATOM 5473 C C . LEU A 1 700 ? 26.545 17.706 5.374 1.00 78.44 700 LEU A C 1
ATOM 5475 O O . LEU A 1 700 ? 27.187 18.578 4.797 1.00 78.44 700 LEU A O 1
ATOM 5479 N N . GLN A 1 701 ? 25.224 17.590 5.226 1.00 78.62 701 GLN A N 1
ATOM 5480 C CA . GLN A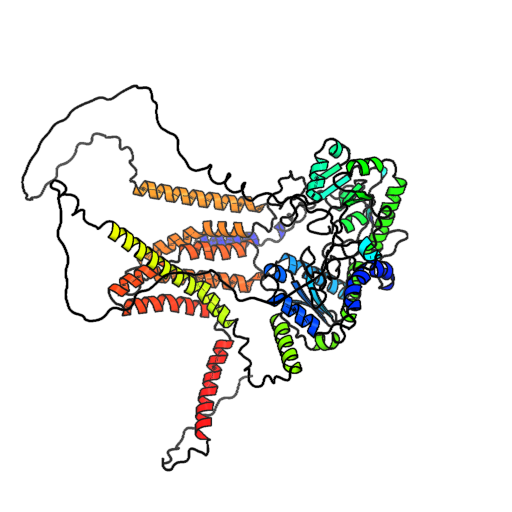 1 701 ? 24.450 18.497 4.373 1.00 78.62 701 GLN A CA 1
ATOM 5481 C C . GLN A 1 701 ? 24.510 19.949 4.886 1.00 78.62 701 GLN A C 1
ATOM 5483 O O . GLN A 1 701 ? 24.656 20.886 4.102 1.00 78.62 701 GLN A O 1
ATOM 5488 N N . GLY A 1 702 ? 24.454 20.150 6.206 1.00 78.19 702 GLY A N 1
ATOM 5489 C CA . GLY A 1 702 ? 24.580 21.461 6.840 1.00 78.19 702 GLY A CA 1
ATOM 5490 C C . GLY A 1 702 ? 25.950 22.116 6.637 1.00 78.19 702 GLY A C 1
ATOM 5491 O O . GLY A 1 702 ? 26.017 23.329 6.465 1.00 78.19 702 GLY A O 1
ATOM 5492 N N . LEU A 1 703 ? 27.041 21.343 6.585 1.00 81.19 703 LEU A N 1
ATOM 5493 C CA . LEU A 1 703 ? 28.375 21.849 6.225 1.00 81.19 703 LEU A CA 1
ATOM 5494 C C . LEU A 1 703 ? 28.422 22.347 4.778 1.00 81.19 703 LEU A C 1
ATOM 5496 O O . LEU A 1 703 ? 29.011 23.394 4.503 1.00 81.19 703 LEU A O 1
ATOM 5500 N N . MET A 1 704 ? 27.779 21.622 3.861 1.00 82.31 704 MET A N 1
ATOM 5501 C CA . MET A 1 704 ? 27.727 22.002 2.449 1.00 82.31 704 MET A CA 1
ATOM 5502 C C . MET A 1 704 ? 26.980 23.321 2.251 1.00 82.31 704 MET A C 1
ATOM 5504 O O . MET A 1 704 ? 27.448 24.191 1.527 1.00 82.31 704 MET A O 1
ATOM 5508 N N . VAL A 1 705 ? 25.833 23.503 2.907 1.00 78.31 705 VAL A N 1
ATOM 5509 C CA . VAL A 1 705 ? 24.996 24.689 2.661 1.00 78.31 705 VAL A CA 1
ATOM 5510 C C . VAL A 1 705 ? 25.274 25.841 3.613 1.00 78.31 705 VAL A C 1
ATOM 5512 O O . VAL A 1 705 ? 25.242 26.990 3.185 1.00 78.31 705 VAL A O 1
ATOM 5515 N N . GLY A 1 706 ? 25.608 25.561 4.868 1.00 79.62 706 GLY A N 1
ATOM 5516 C CA . GLY A 1 706 ? 26.061 26.564 5.825 1.00 79.62 706 GLY A CA 1
ATOM 5517 C C . GLY A 1 706 ? 27.482 27.026 5.523 1.00 79.62 706 GLY A C 1
ATOM 5518 O O . GLY A 1 706 ? 27.692 28.103 4.972 1.00 79.62 706 GLY A O 1
ATOM 5519 N N . THR A 1 707 ? 28.477 26.214 5.887 1.00 80.81 707 THR A N 1
ATOM 5520 C CA . THR A 1 707 ? 29.893 26.604 5.798 1.00 80.81 707 THR A CA 1
ATOM 5521 C C . THR A 1 707 ? 30.328 26.887 4.361 1.00 80.81 707 THR A C 1
ATOM 5523 O O . THR A 1 707 ? 30.866 27.962 4.109 1.00 80.81 707 THR A O 1
ATOM 5526 N N . ALA A 1 708 ? 30.094 25.974 3.409 1.00 80.75 708 ALA A N 1
ATOM 5527 C CA . ALA A 1 708 ? 30.532 26.198 2.026 1.00 80.75 708 ALA A CA 1
ATOM 5528 C C . ALA A 1 708 ? 29.718 27.312 1.338 1.00 80.75 708 ALA A C 1
ATOM 5530 O O . ALA A 1 708 ? 30.289 28.138 0.623 1.00 80.75 708 ALA A O 1
ATOM 5531 N N . GLY A 1 709 ? 28.412 27.401 1.610 1.00 78.00 709 GLY A N 1
ATOM 5532 C CA . GLY A 1 709 ? 27.556 28.476 1.094 1.00 78.00 709 GLY A CA 1
ATOM 5533 C C . GLY A 1 709 ? 27.993 29.872 1.550 1.00 78.00 709 GLY A C 1
ATOM 5534 O O . GLY A 1 709 ? 28.033 30.797 0.745 1.00 78.00 709 GLY A O 1
ATOM 5535 N N . CYS A 1 710 ? 28.395 30.026 2.815 1.00 80.12 710 CYS A N 1
ATOM 5536 C CA . CYS A 1 710 ? 28.912 31.293 3.341 1.00 80.12 710 CYS A CA 1
ATOM 5537 C C . CYS A 1 710 ? 30.374 31.579 2.944 1.00 80.12 710 CYS A C 1
ATOM 5539 O O . CYS A 1 710 ? 30.779 32.741 2.859 1.00 80.12 710 CYS A O 1
ATOM 5541 N N . LEU A 1 711 ? 31.174 30.535 2.699 1.00 84.69 711 LEU A N 1
ATOM 5542 C CA . LEU A 1 711 ? 32.575 30.655 2.291 1.00 84.69 711 LEU A CA 1
ATOM 5543 C C . LEU A 1 711 ? 32.721 31.093 0.826 1.00 84.69 711 LEU A C 1
ATOM 5545 O O . LEU A 1 711 ? 33.569 31.927 0.517 1.00 84.69 711 LEU A O 1
ATOM 5549 N N . THR A 1 712 ? 31.901 30.548 -0.073 1.00 86.25 712 THR A N 1
ATOM 5550 C CA . THR A 1 712 ? 32.033 30.751 -1.525 1.00 86.25 712 THR A CA 1
ATOM 5551 C C . THR A 1 712 ? 31.387 32.045 -2.024 1.00 86.25 712 THR A C 1
ATOM 5553 O O . THR A 1 712 ? 30.468 32.599 -1.419 1.00 86.25 712 THR A O 1
ATOM 5556 N N . THR A 1 713 ? 31.880 32.562 -3.149 1.00 82.75 713 THR A N 1
ATOM 5557 C CA . THR A 1 713 ? 31.365 33.762 -3.806 1.00 82.75 713 THR A CA 1
ATOM 5558 C C . THR A 1 713 ? 31.555 33.756 -5.304 1.00 82.75 713 THR A C 1
ATOM 5560 O O . THR A 1 713 ? 32.671 33.744 -5.821 1.00 82.75 713 THR A O 1
ATOM 5563 N N . VAL A 1 714 ? 30.439 33.848 -6.012 1.00 74.69 714 VAL A N 1
ATOM 5564 C CA . VAL A 1 714 ? 30.453 34.036 -7.460 1.00 74.69 714 VAL A CA 1
ATOM 5565 C C . VAL A 1 714 ? 30.425 35.523 -7.810 1.00 74.69 714 VAL A C 1
ATOM 5567 O O . VAL A 1 714 ? 31.161 35.956 -8.688 1.00 74.69 714 VAL A O 1
ATOM 5570 N N . SER A 1 715 ? 29.654 36.337 -7.086 1.00 72.19 715 SER A N 1
ATOM 5571 C CA . SER A 1 715 ? 29.507 37.767 -7.386 1.00 72.19 715 SER A CA 1
ATOM 5572 C C . SER A 1 715 ? 30.821 38.540 -7.256 1.00 72.19 715 SER A C 1
ATOM 5574 O O . SER A 1 715 ? 31.141 39.357 -8.115 1.00 72.19 715 SER A O 1
ATOM 5576 N N . THR A 1 716 ? 31.614 38.263 -6.216 1.00 81.00 716 THR A N 1
ATOM 5577 C CA . THR A 1 716 ? 32.938 38.885 -6.047 1.00 81.00 716 THR A CA 1
ATOM 5578 C C . THR A 1 716 ? 33.894 38.440 -7.154 1.00 81.00 716 THR A C 1
ATOM 5580 O O . THR A 1 716 ? 34.549 39.282 -7.756 1.00 81.00 716 THR A O 1
ATOM 5583 N N . TYR A 1 717 ? 33.905 37.146 -7.485 1.00 84.44 717 TYR A N 1
ATOM 5584 C CA . TYR A 1 717 ? 34.713 36.584 -8.571 1.00 84.44 717 TYR A CA 1
ATOM 5585 C C . TYR A 1 717 ? 34.401 37.230 -9.934 1.00 84.44 717 TYR A C 1
ATOM 5587 O O . TYR A 1 717 ? 35.318 37.607 -10.662 1.00 84.44 717 TYR A O 1
ATOM 5595 N N . VAL A 1 718 ? 33.121 37.439 -10.257 1.00 79.19 718 VAL A N 1
ATOM 5596 C CA . VAL A 1 718 ? 32.697 38.100 -11.504 1.00 79.19 718 VAL A CA 1
ATOM 5597 C C . VAL A 1 718 ? 33.158 39.558 -11.550 1.00 79.19 718 VAL A C 1
ATOM 5599 O O . VAL A 1 718 ? 33.720 39.990 -12.555 1.00 79.19 718 VAL A O 1
ATOM 5602 N N . VAL A 1 719 ? 32.992 40.311 -10.456 1.00 81.56 719 VAL A N 1
ATOM 5603 C CA . VAL A 1 719 ? 33.456 41.709 -10.371 1.00 81.56 719 VAL A CA 1
ATOM 5604 C C . VAL A 1 719 ? 34.974 41.802 -10.533 1.00 81.56 719 VAL A C 1
ATOM 5606 O O . VAL A 1 719 ? 35.478 42.713 -11.187 1.00 81.56 719 VAL A O 1
ATOM 5609 N N . GLU A 1 720 ? 35.721 40.864 -9.956 1.00 86.44 720 GLU A N 1
ATOM 5610 C CA . GLU A 1 720 ? 37.175 40.795 -10.098 1.00 86.44 720 GLU A CA 1
ATOM 5611 C C . GLU A 1 720 ? 37.599 40.498 -11.542 1.00 86.44 720 GLU A C 1
ATOM 5613 O O . GLU A 1 720 ? 38.508 41.157 -12.045 1.00 86.44 720 GLU A O 1
ATOM 5618 N N . ILE A 1 721 ? 36.917 39.578 -12.238 1.00 83.88 721 ILE A N 1
ATOM 5619 C CA . ILE A 1 721 ? 37.154 39.315 -13.666 1.00 83.88 721 ILE A CA 1
ATOM 5620 C C . ILE A 1 721 ? 36.863 40.556 -14.502 1.00 83.88 721 ILE A C 1
ATOM 5622 O O . ILE A 1 721 ? 37.663 40.894 -15.366 1.00 83.88 721 ILE A O 1
ATOM 5626 N N . GLN A 1 722 ? 35.752 41.252 -14.251 1.00 82.31 722 GLN A N 1
ATOM 5627 C CA . GLN A 1 722 ? 35.398 42.466 -14.991 1.00 82.31 722 GLN A CA 1
ATOM 5628 C C . GLN A 1 722 ? 36.438 43.573 -14.777 1.00 82.31 722 GLN A C 1
ATOM 5630 O O . GLN A 1 722 ? 36.905 44.174 -15.742 1.00 82.31 722 GLN A O 1
ATOM 5635 N N . LYS A 1 723 ? 36.879 43.797 -13.532 1.00 83.06 723 LYS A N 1
ATOM 5636 C CA . LYS A 1 723 ? 37.960 44.750 -13.218 1.00 83.06 723 LYS A CA 1
ATOM 5637 C C . LYS A 1 723 ? 39.282 44.370 -13.887 1.00 83.06 723 LYS A C 1
ATOM 5639 O O . LYS A 1 723 ? 40.001 45.239 -14.381 1.00 83.06 723 LYS A O 1
ATOM 5644 N N . LEU A 1 724 ? 39.598 43.078 -13.932 1.00 85.62 724 LEU A N 1
ATOM 5645 C CA . LEU A 1 724 ? 40.760 42.578 -14.658 1.00 85.62 724 LEU A CA 1
ATOM 5646 C C . LEU A 1 724 ? 40.595 42.734 -16.169 1.00 85.62 724 LEU A C 1
ATOM 5648 O O . LEU A 1 724 ? 41.552 43.109 -16.823 1.00 85.62 724 LEU A O 1
ATOM 5652 N N . ALA A 1 725 ? 39.405 42.537 -16.735 1.00 81.88 725 ALA A N 1
ATOM 5653 C CA . ALA A 1 725 ? 39.167 42.678 -18.171 1.00 81.88 725 ALA A CA 1
ATOM 5654 C C . ALA A 1 725 ? 39.353 44.126 -18.649 1.00 81.88 725 ALA A C 1
ATOM 5656 O O . ALA A 1 725 ? 39.822 44.339 -19.764 1.00 81.88 725 ALA A O 1
ATOM 5657 N N . LEU A 1 726 ? 39.059 45.104 -17.782 1.00 83.69 726 LEU A N 1
ATOM 5658 C CA . LEU A 1 726 ? 39.308 46.527 -18.035 1.00 83.69 726 LEU A CA 1
ATOM 5659 C C . LEU A 1 726 ? 40.800 46.893 -18.054 1.00 83.69 726 LEU A C 1
ATOM 5661 O O . LEU A 1 726 ? 41.163 47.913 -18.629 1.00 83.69 726 LEU A O 1
ATOM 5665 N N . SER A 1 727 ? 41.663 46.096 -17.419 1.00 82.00 727 SER A N 1
ATOM 5666 C CA . SER A 1 727 ? 43.104 46.378 -17.314 1.00 82.00 727 SER A CA 1
ATOM 5667 C C . SER A 1 727 ? 43.962 45.450 -18.177 1.00 82.00 727 SER A C 1
ATOM 5669 O O . SER A 1 727 ? 44.935 45.886 -18.784 1.00 82.00 727 SER A O 1
ATOM 5671 N N . SER A 1 728 ? 43.610 44.170 -18.257 1.00 87.50 728 SER A N 1
ATOM 5672 C CA . SER A 1 728 ? 44.277 43.136 -19.041 1.00 87.50 728 SER A CA 1
ATOM 5673 C C . SER A 1 728 ? 43.319 41.974 -19.319 1.00 87.50 728 SER A C 1
ATOM 5675 O O . SER A 1 728 ? 43.086 41.093 -18.486 1.00 87.50 728 SER A O 1
ATOM 5677 N N . LEU A 1 729 ? 42.800 41.934 -20.546 1.00 82.12 729 LEU A N 1
ATOM 5678 C CA . LEU A 1 729 ? 41.934 40.854 -21.016 1.00 82.12 729 LEU A CA 1
ATOM 5679 C C . LEU A 1 729 ? 42.588 39.454 -20.890 1.00 82.12 729 LEU A C 1
ATOM 5681 O O . LEU A 1 729 ? 41.915 38.531 -20.426 1.00 82.12 729 LEU A O 1
ATOM 5685 N N . PRO A 1 730 ? 43.895 39.265 -21.185 1.00 87.75 730 PRO A N 1
ATOM 5686 C CA . PRO A 1 730 ? 44.570 37.987 -20.944 1.00 87.75 730 PRO A CA 1
ATOM 5687 C C . PRO A 1 730 ? 44.607 37.579 -19.464 1.00 87.75 730 PRO A C 1
ATOM 5689 O O . PRO A 1 730 ? 44.419 36.403 -19.148 1.00 87.75 730 PRO A O 1
ATOM 5692 N N . ALA A 1 731 ? 44.816 38.529 -18.545 1.00 85.50 731 ALA A N 1
ATOM 5693 C CA . ALA A 1 731 ? 44.795 38.261 -17.107 1.00 85.50 731 ALA A CA 1
ATOM 5694 C C . ALA A 1 731 ? 43.396 37.842 -16.630 1.00 85.50 731 ALA A C 1
ATOM 5696 O O . ALA A 1 731 ? 43.274 36.903 -15.843 1.00 85.50 731 ALA A O 1
ATOM 5697 N N . ALA A 1 732 ? 42.347 38.475 -17.164 1.00 82.00 732 ALA A N 1
ATOM 5698 C CA . ALA A 1 732 ? 40.957 38.128 -16.880 1.00 82.00 732 ALA A CA 1
ATOM 5699 C C . ALA A 1 732 ? 40.612 36.698 -17.328 1.00 82.00 732 ALA A C 1
ATOM 5701 O O . ALA A 1 732 ? 40.085 35.919 -16.533 1.00 82.00 732 ALA A O 1
ATOM 5702 N N . TYR A 1 733 ? 40.981 36.311 -18.557 1.00 82.62 733 TYR A N 1
ATOM 5703 C CA . TYR A 1 733 ? 40.792 34.938 -19.045 1.00 82.62 733 TYR A CA 1
ATOM 5704 C C . TYR A 1 733 ? 41.602 33.920 -18.241 1.00 82.62 733 TYR A C 1
ATOM 5706 O O . TYR A 1 733 ? 41.089 32.854 -17.898 1.00 82.62 733 TYR A O 1
ATOM 5714 N N . LYS A 1 734 ? 42.851 34.248 -17.890 1.00 88.50 734 LYS A N 1
ATOM 5715 C CA . LYS A 1 734 ? 43.703 33.379 -17.070 1.00 88.50 734 LYS A CA 1
ATOM 5716 C C . LYS A 1 734 ? 43.102 33.157 -15.680 1.00 88.50 734 LYS A C 1
ATOM 5718 O O . LYS A 1 734 ? 43.065 32.018 -15.214 1.00 88.50 734 LYS A O 1
ATOM 5723 N N . TYR A 1 735 ? 42.601 34.211 -15.034 1.00 88.50 735 TYR A N 1
ATOM 5724 C CA . TYR A 1 735 ? 41.923 34.107 -13.741 1.00 88.50 735 TYR A CA 1
ATOM 5725 C C . TYR A 1 735 ? 40.621 33.310 -13.847 1.00 88.50 735 TYR A C 1
ATOM 5727 O O . TYR A 1 735 ? 40.383 32.407 -13.044 1.00 88.50 735 TYR A O 1
ATOM 5735 N N . PHE A 1 736 ? 39.819 33.578 -14.881 1.00 84.12 736 PHE A N 1
ATOM 5736 C CA . PHE A 1 736 ? 38.581 32.855 -15.145 1.00 84.12 736 PHE A CA 1
ATOM 5737 C C . PHE A 1 736 ? 38.820 31.345 -15.294 1.00 84.12 736 PHE A C 1
ATOM 5739 O O . PHE A 1 736 ? 38.215 30.545 -14.573 1.00 84.12 736 PHE A O 1
ATOM 5746 N N . LEU A 1 737 ? 39.752 30.962 -16.173 1.00 82.69 737 LEU A N 1
ATOM 5747 C CA . LEU A 1 737 ? 40.102 29.566 -16.440 1.00 82.69 737 LEU A CA 1
ATOM 5748 C C . LEU A 1 737 ? 40.678 28.883 -15.199 1.00 82.69 737 LEU A C 1
ATOM 5750 O O . LEU A 1 737 ? 40.264 27.776 -14.871 1.00 82.69 737 LEU A O 1
ATOM 5754 N N . THR A 1 738 ? 41.581 29.543 -14.470 1.00 85.75 738 THR A N 1
ATOM 5755 C CA . THR A 1 738 ? 42.207 28.963 -13.268 1.00 85.75 738 THR A CA 1
ATOM 5756 C C . THR A 1 738 ? 41.170 28.693 -12.175 1.00 85.75 738 THR A C 1
ATOM 5758 O O . THR A 1 738 ? 41.111 27.586 -11.640 1.00 85.75 738 THR A O 1
ATOM 5761 N N . SER A 1 739 ? 40.294 29.661 -11.894 1.00 83.81 739 SER A N 1
ATOM 5762 C CA . SER A 1 739 ? 39.229 29.540 -10.885 1.00 83.81 739 SER A CA 1
ATOM 5763 C C . SER A 1 739 ? 38.135 28.535 -11.250 1.00 83.81 739 SER A C 1
ATOM 5765 O O . SER A 1 739 ? 37.391 28.113 -10.369 1.00 83.81 739 SER A O 1
ATOM 5767 N N . THR A 1 740 ? 38.055 28.121 -12.518 1.00 80.06 740 THR A N 1
ATOM 5768 C CA . THR A 1 740 ? 37.079 27.132 -12.998 1.00 80.06 740 THR A CA 1
ATOM 5769 C C . THR A 1 740 ? 37.688 25.733 -13.105 1.00 80.06 740 THR A C 1
ATOM 5771 O O . THR A 1 740 ? 37.114 24.761 -12.618 1.00 80.06 740 THR A O 1
ATOM 5774 N N . LEU A 1 741 ? 38.871 25.608 -13.711 1.00 79.12 741 LEU A N 1
ATOM 5775 C CA . LEU A 1 741 ? 39.502 24.316 -13.988 1.00 79.12 741 LEU A CA 1
ATOM 5776 C C . LEU A 1 741 ? 40.045 23.639 -12.726 1.00 79.12 741 LEU A C 1
ATOM 5778 O O . LEU A 1 741 ? 40.002 22.414 -12.636 1.00 79.12 741 LEU A O 1
ATOM 5782 N N . VAL A 1 742 ? 40.519 24.406 -11.738 1.00 83.56 742 VAL A N 1
ATOM 5783 C CA . VAL A 1 742 ? 41.072 23.839 -10.496 1.00 83.56 742 VAL A CA 1
ATOM 5784 C C . VAL A 1 742 ? 40.001 23.111 -9.664 1.00 83.56 742 VAL A C 1
ATOM 5786 O O . VAL A 1 742 ? 40.230 21.948 -9.326 1.00 83.56 742 VAL A O 1
ATOM 5789 N N . PRO A 1 743 ? 38.817 23.693 -9.373 1.00 78.56 743 PRO A N 1
ATOM 5790 C CA . PRO A 1 743 ? 37.727 22.950 -8.737 1.00 78.56 743 PRO A CA 1
ATOM 5791 C C . PRO A 1 743 ? 37.265 21.727 -9.537 1.00 78.56 743 PRO A C 1
ATOM 5793 O O . PRO A 1 743 ? 36.997 20.684 -8.947 1.00 78.56 743 PRO A O 1
ATOM 5796 N N . VAL A 1 744 ? 37.211 21.815 -10.872 1.00 72.44 744 VAL A N 1
ATOM 5797 C CA . VAL A 1 744 ? 36.837 20.679 -11.735 1.00 72.44 744 VAL A CA 1
ATOM 5798 C C . VAL A 1 744 ? 37.842 19.534 -11.602 1.00 72.44 744 VAL A C 1
ATOM 5800 O O . VAL A 1 744 ? 37.445 18.389 -11.382 1.00 72.44 744 VAL A O 1
ATOM 5803 N N . ALA A 1 745 ? 39.142 19.832 -11.666 1.00 77.00 745 ALA A N 1
ATOM 5804 C CA . ALA A 1 745 ? 40.198 18.844 -11.465 1.00 77.00 745 ALA A CA 1
ATOM 5805 C C . ALA A 1 745 ? 40.133 18.222 -10.061 1.00 77.00 745 ALA A C 1
ATOM 5807 O O . ALA A 1 745 ? 40.260 17.008 -9.914 1.00 77.00 745 ALA A O 1
ATOM 5808 N N . LEU A 1 746 ? 39.866 19.032 -9.033 1.00 74.94 746 LEU A N 1
ATOM 5809 C CA . LEU A 1 746 ? 39.696 18.554 -7.664 1.00 74.94 746 LEU A CA 1
ATOM 5810 C C . LEU A 1 746 ? 38.495 17.605 -7.525 1.00 74.94 746 LEU A C 1
ATOM 5812 O O . LEU A 1 746 ? 38.614 16.558 -6.893 1.00 74.94 746 LEU A O 1
ATOM 5816 N N . GLY A 1 747 ? 37.361 17.928 -8.149 1.00 64.94 747 GLY A N 1
ATOM 5817 C CA . GLY A 1 747 ? 36.192 17.048 -8.186 1.00 64.94 747 GLY A CA 1
ATOM 5818 C C . GLY A 1 747 ? 36.502 15.708 -8.859 1.00 64.94 747 GLY A C 1
ATOM 5819 O O . GLY A 1 747 ? 36.166 14.657 -8.318 1.00 64.94 747 GLY A O 1
ATOM 5820 N N . LEU A 1 748 ? 37.221 15.727 -9.987 1.00 70.62 748 LEU A N 1
ATOM 5821 C CA . LEU A 1 748 ? 37.674 14.512 -10.678 1.00 70.62 748 LEU A CA 1
ATOM 5822 C C . LEU A 1 748 ? 38.632 13.665 -9.825 1.00 70.62 748 LEU A C 1
ATOM 5824 O O . LEU A 1 748 ? 38.599 12.441 -9.912 1.00 70.62 748 LEU A O 1
ATOM 5828 N N . LEU A 1 749 ? 39.459 14.281 -8.977 1.00 72.06 749 LEU A N 1
ATOM 5829 C CA . LEU A 1 749 ? 40.321 13.556 -8.037 1.00 72.06 749 LEU A CA 1
ATOM 5830 C C . LEU A 1 749 ? 39.521 12.899 -6.902 1.00 72.06 749 LEU A C 1
ATOM 5832 O O . LEU A 1 749 ? 39.814 11.767 -6.524 1.00 72.06 749 LEU A O 1
ATOM 5836 N N . VAL A 1 750 ? 38.504 13.582 -6.368 1.00 63.19 750 VAL A N 1
ATOM 5837 C CA . VAL A 1 750 ? 37.681 13.073 -5.254 1.00 63.19 750 VAL A CA 1
ATOM 5838 C C . VAL A 1 750 ? 36.736 11.956 -5.710 1.00 63.19 750 VAL A C 1
ATOM 5840 O O . VAL A 1 750 ? 36.614 10.926 -5.036 1.00 63.19 750 VAL A O 1
ATOM 5843 N N . TYR A 1 751 ? 36.082 12.140 -6.857 1.00 58.84 751 TYR A N 1
ATOM 5844 C CA . TYR A 1 751 ? 35.116 11.183 -7.403 1.00 58.84 751 TYR A CA 1
ATOM 5845 C C . TYR A 1 751 ? 35.750 10.114 -8.304 1.00 58.84 751 TYR A C 1
ATOM 5847 O O . TYR A 1 751 ? 35.127 9.085 -8.560 1.00 58.84 751 TYR A O 1
ATOM 5855 N N . GLY A 1 752 ? 37.001 10.317 -8.722 1.00 57.09 752 GLY A N 1
ATOM 5856 C CA . GLY A 1 752 ? 37.690 9.498 -9.712 1.00 57.09 752 GLY A CA 1
ATOM 5857 C C . GLY A 1 752 ? 37.368 9.928 -11.147 1.00 57.09 752 GLY A C 1
ATOM 5858 O O . GLY A 1 752 ? 36.317 10.501 -11.436 1.00 57.09 752 GLY A O 1
ATOM 5859 N N . VAL A 1 753 ? 38.279 9.626 -12.076 1.00 55.28 753 VAL A N 1
ATOM 5860 C CA . VAL A 1 753 ? 38.008 9.778 -13.512 1.00 55.28 753 VAL A CA 1
ATOM 5861 C C . VAL A 1 753 ? 37.008 8.686 -13.916 1.00 55.28 753 VAL A C 1
ATOM 5863 O O . VAL A 1 753 ? 37.264 7.514 -13.617 1.00 55.28 753 VAL A O 1
ATOM 5866 N N . PRO A 1 754 ? 35.891 9.015 -14.594 1.00 51.72 754 PRO A N 1
ATOM 5867 C CA . PRO A 1 754 ? 34.924 8.019 -15.046 1.00 51.72 754 PRO A CA 1
ATOM 5868 C C . PRO A 1 754 ? 35.638 6.894 -15.802 1.00 51.72 754 PRO A C 1
ATOM 5870 O O . PRO A 1 754 ? 36.395 7.157 -16.742 1.00 51.72 754 PRO A O 1
ATOM 5873 N N . ARG A 1 755 ? 35.426 5.636 -15.394 1.00 42.03 755 ARG A N 1
ATOM 5874 C CA . ARG A 1 755 ? 36.080 4.464 -16.009 1.00 42.03 755 ARG A CA 1
ATOM 5875 C C . ARG A 1 755 ? 35.841 4.409 -17.522 1.00 42.03 755 ARG A C 1
ATOM 5877 O O . ARG A 1 755 ? 36.702 3.930 -18.257 1.00 42.03 755 ARG A O 1
ATOM 5884 N N . GLU A 1 756 ? 34.718 4.939 -18.004 1.00 42.91 756 GLU A N 1
ATOM 5885 C CA . GLU A 1 756 ? 34.417 5.071 -19.430 1.00 42.91 756 GLU A CA 1
ATOM 5886 C C . GLU A 1 756 ? 35.278 6.125 -20.148 1.00 42.91 756 GLU A C 1
ATOM 5888 O O . GLU A 1 756 ? 35.652 5.902 -21.296 1.00 42.91 756 GLU A O 1
ATOM 5893 N N . ALA A 1 757 ? 35.655 7.229 -19.494 1.00 39.66 757 ALA A N 1
ATOM 5894 C CA . ALA A 1 757 ? 36.514 8.264 -20.082 1.00 39.66 757 ALA A CA 1
ATOM 5895 C C . ALA A 1 757 ? 37.965 7.776 -20.242 1.00 39.66 757 ALA A C 1
ATOM 5897 O O . ALA A 1 757 ? 38.598 8.028 -21.267 1.00 39.66 757 ALA A O 1
ATOM 5898 N N . LEU A 1 758 ? 38.466 6.998 -19.275 1.00 41.66 758 LEU A N 1
ATOM 5899 C CA . LEU A 1 758 ? 39.761 6.315 -19.385 1.00 41.66 758 LEU A CA 1
ATOM 5900 C C . LEU A 1 758 ? 39.753 5.249 -20.492 1.00 41.66 758 LEU A C 1
ATOM 5902 O O . LEU A 1 758 ? 40.718 5.152 -21.244 1.00 41.66 758 LEU A O 1
ATOM 5906 N N . ARG A 1 759 ? 38.651 4.502 -20.658 1.00 42.41 759 ARG A N 1
ATOM 5907 C CA . ARG A 1 759 ? 38.478 3.556 -21.779 1.00 42.41 759 ARG A CA 1
ATOM 5908 C C . ARG A 1 759 ? 38.386 4.256 -23.136 1.00 42.41 759 ARG A C 1
ATOM 5910 O O . ARG A 1 759 ? 38.931 3.747 -24.109 1.00 42.41 759 ARG A O 1
ATOM 5917 N N . TYR A 1 760 ? 37.749 5.423 -23.203 1.00 41.53 760 TYR A N 1
ATOM 5918 C CA . TYR A 1 760 ? 37.656 6.227 -24.424 1.00 41.53 760 TYR A CA 1
ATOM 5919 C C . TYR A 1 760 ? 39.016 6.814 -24.841 1.00 41.53 760 TYR A C 1
ATOM 5921 O O . TYR A 1 760 ? 39.354 6.818 -26.024 1.00 41.53 760 TYR A O 1
ATOM 5929 N N . MET A 1 761 ? 39.838 7.246 -23.878 1.00 38.28 761 MET A N 1
ATOM 5930 C CA . MET A 1 761 ? 41.197 7.734 -24.148 1.00 38.28 761 MET A CA 1
ATOM 5931 C C . MET A 1 761 ? 42.184 6.601 -24.471 1.00 38.28 761 MET A C 1
ATOM 5933 O O . MET A 1 761 ? 42.961 6.736 -25.415 1.00 38.28 761 MET A O 1
ATOM 5937 N N . ALA A 1 762 ? 42.108 5.462 -23.774 1.00 42.16 762 ALA A N 1
ATOM 5938 C CA . ALA A 1 762 ? 42.901 4.270 -24.096 1.00 42.16 762 ALA A CA 1
ATOM 5939 C C . ALA A 1 762 ? 42.539 3.698 -25.480 1.00 42.16 762 ALA A C 1
ATOM 5941 O O . ALA A 1 762 ? 43.421 3.330 -26.252 1.00 42.16 762 ALA A O 1
ATOM 5942 N N . GLY A 1 763 ? 41.250 3.722 -25.844 1.00 42.53 763 GLY A N 1
ATOM 5943 C CA . GLY A 1 763 ? 40.772 3.313 -27.166 1.00 42.53 763 GLY A CA 1
ATOM 5944 C C . GLY A 1 763 ? 41.303 4.180 -28.312 1.00 42.53 763 GLY A C 1
ATOM 5945 O O . GLY A 1 763 ? 41.492 3.668 -29.412 1.00 42.53 763 GLY A O 1
ATOM 5946 N N . ARG A 1 764 ? 41.622 5.464 -28.072 1.00 40.69 764 ARG A N 1
ATOM 5947 C CA . ARG A 1 764 ? 42.242 6.340 -29.084 1.00 40.69 764 ARG A CA 1
ATOM 5948 C C . ARG A 1 764 ? 43.725 6.062 -29.320 1.00 40.69 764 ARG A C 1
ATOM 5950 O O . ARG A 1 764 ? 44.169 6.253 -30.446 1.00 40.69 764 ARG A O 1
ATOM 5957 N N . GLN A 1 765 ? 44.476 5.577 -28.329 1.00 37.97 765 GLN A N 1
ATOM 5958 C CA . GLN A 1 765 ? 45.845 5.101 -28.579 1.00 37.97 765 GLN A CA 1
ATOM 5959 C C . GLN A 1 765 ? 45.834 3.842 -29.455 1.00 37.97 765 GLN A C 1
ATOM 5961 O O . GLN A 1 765 ? 46.626 3.742 -30.388 1.00 37.97 765 GLN A O 1
ATOM 5966 N N . SER A 1 766 ? 44.877 2.935 -29.235 1.00 37.84 766 SER A N 1
ATOM 5967 C CA . SER A 1 766 ? 44.696 1.741 -30.071 1.00 37.84 766 SER A CA 1
ATOM 5968 C C . SER A 1 766 ? 44.210 2.076 -31.487 1.00 37.84 766 SER A C 1
ATOM 5970 O O . SER A 1 766 ? 44.673 1.467 -32.446 1.00 37.84 766 SER A O 1
ATOM 5972 N N . MET A 1 767 ? 43.329 3.074 -31.641 1.00 33.75 767 MET A N 1
ATOM 5973 C CA . MET A 1 767 ? 42.837 3.525 -32.952 1.00 33.75 767 MET A CA 1
ATOM 5974 C C . MET A 1 767 ? 43.876 4.322 -33.745 1.00 33.75 767 MET A C 1
ATOM 5976 O O . MET A 1 767 ? 43.916 4.191 -34.960 1.00 33.75 767 MET A O 1
ATOM 5980 N N . ALA A 1 768 ? 44.724 5.123 -33.090 1.00 35.28 768 ALA A N 1
ATOM 5981 C CA . ALA A 1 768 ? 45.792 5.860 -33.766 1.00 35.28 768 ALA A CA 1
ATOM 5982 C C . ALA A 1 768 ? 46.889 4.917 -34.288 1.00 35.28 768 ALA A C 1
ATOM 5984 O O . ALA A 1 768 ? 47.376 5.109 -35.397 1.00 35.28 768 ALA A O 1
ATOM 5985 N N . ILE A 1 769 ? 47.219 3.858 -33.538 1.00 40.59 769 ILE A N 1
ATOM 5986 C CA . ILE A 1 769 ? 48.150 2.811 -33.987 1.00 40.59 769 ILE A CA 1
ATOM 5987 C C . ILE A 1 769 ? 47.516 1.981 -35.120 1.00 40.59 769 ILE A C 1
ATOM 5989 O O . ILE A 1 769 ? 48.148 1.772 -36.151 1.00 40.59 769 ILE A O 1
ATOM 5993 N N . ALA A 1 770 ? 46.233 1.615 -34.998 1.00 36.47 770 ALA A N 1
ATOM 5994 C CA . ALA A 1 770 ? 45.517 0.871 -36.037 1.00 36.47 770 ALA A CA 1
ATOM 5995 C C . ALA A 1 770 ? 45.271 1.685 -37.323 1.00 36.47 770 ALA A C 1
ATOM 5997 O O . ALA A 1 770 ? 45.346 1.122 -38.409 1.00 36.47 770 ALA A O 1
ATOM 5998 N N . MET A 1 771 ? 45.025 2.999 -37.237 1.00 33.75 771 MET A N 1
ATOM 5999 C CA . MET A 1 771 ? 44.897 3.870 -38.416 1.00 33.75 771 MET A CA 1
ATOM 6000 C C . MET A 1 771 ? 46.240 4.091 -39.114 1.00 33.75 771 MET A C 1
ATOM 6002 O O . MET A 1 771 ? 46.271 4.138 -40.339 1.00 33.75 771 MET A O 1
ATOM 6006 N N . VAL A 1 772 ? 47.358 4.163 -38.383 1.00 39.19 772 VAL A N 1
ATOM 6007 C CA . VAL A 1 772 ? 48.691 4.253 -39.006 1.00 39.19 772 VAL A CA 1
ATOM 6008 C C . VAL A 1 772 ? 49.079 2.938 -39.700 1.00 39.19 772 VAL A C 1
ATOM 6010 O O . VAL A 1 772 ? 49.698 2.988 -40.758 1.00 39.19 772 VAL A O 1
ATOM 6013 N N . GLN A 1 773 ? 48.649 1.778 -39.188 1.00 37.03 773 GLN A N 1
ATOM 6014 C CA . GLN A 1 773 ? 48.857 0.479 -39.851 1.00 37.03 773 GLN A CA 1
ATOM 6015 C C . GLN A 1 773 ? 47.904 0.227 -41.031 1.00 37.03 773 GLN A C 1
ATOM 6017 O O . GLN A 1 773 ? 48.350 -0.230 -42.077 1.00 37.03 773 GLN A O 1
ATOM 6022 N N . LEU A 1 774 ? 46.629 0.619 -40.936 1.00 34.56 774 LEU A N 1
ATOM 6023 C CA . LEU A 1 774 ? 45.662 0.470 -42.036 1.00 34.56 774 LEU A CA 1
ATOM 6024 C C . LEU A 1 774 ? 45.912 1.418 -43.218 1.00 34.56 774 LEU A C 1
ATOM 6026 O O . LEU A 1 774 ? 45.458 1.132 -44.319 1.00 34.56 774 LEU A O 1
ATOM 6030 N N . THR A 1 775 ? 46.652 2.513 -43.019 1.00 39.19 775 THR A N 1
ATOM 6031 C CA . THR A 1 775 ? 47.068 3.398 -44.126 1.00 39.19 775 THR A CA 1
ATOM 6032 C C . THR A 1 775 ? 48.327 2.874 -44.843 1.00 39.19 775 THR A C 1
ATOM 6034 O O . THR A 1 775 ? 48.651 3.352 -45.924 1.00 39.19 775 THR A O 1
ATOM 6037 N N . TYR A 1 776 ? 49.039 1.892 -44.269 1.00 37.03 776 TYR A N 1
ATOM 6038 C CA . TYR A 1 776 ? 50.265 1.316 -44.845 1.00 37.03 776 TYR A CA 1
ATOM 6039 C C . TYR A 1 776 ? 50.025 0.028 -45.658 1.00 37.03 776 TYR A C 1
ATOM 6041 O O . TYR A 1 776 ? 50.860 -0.312 -46.493 1.00 37.03 776 TYR A O 1
ATOM 6049 N N . ASP A 1 777 ? 48.884 -0.644 -45.458 1.00 38.59 777 ASP A N 1
ATOM 6050 C CA . ASP A 1 777 ? 48.553 -1.939 -46.080 1.00 38.59 777 ASP A CA 1
ATOM 6051 C C . ASP A 1 777 ? 47.510 -1.850 -47.222 1.00 38.59 777 ASP A C 1
ATOM 6053 O O . ASP A 1 777 ? 47.026 -2.878 -47.700 1.00 38.59 777 ASP A O 1
ATOM 6057 N N . ASP A 1 778 ? 47.161 -0.646 -47.697 1.00 34.88 778 ASP A N 1
ATOM 6058 C CA . ASP A 1 778 ? 46.261 -0.464 -48.849 1.00 34.88 778 ASP A CA 1
ATOM 6059 C C . ASP A 1 778 ? 47.022 -0.640 -50.192 1.00 34.88 778 ASP A C 1
ATOM 6061 O O . ASP A 1 778 ? 47.920 0.156 -50.501 1.00 34.88 778 ASP A O 1
ATOM 6065 N N . PRO A 1 779 ? 46.680 -1.636 -51.041 1.00 36.31 779 PRO A N 1
ATOM 6066 C CA . PRO A 1 779 ? 47.331 -1.861 -52.337 1.00 36.31 779 PRO A CA 1
ATOM 6067 C C . PRO A 1 779 ? 47.101 -0.737 -53.361 1.00 36.31 779 PRO A C 1
ATOM 6069 O O . PRO A 1 779 ? 47.737 -0.738 -54.416 1.00 36.31 779 PRO A O 1
ATOM 6072 N N . LEU A 1 780 ? 46.204 0.217 -53.084 1.00 38.31 780 LEU A N 1
ATOM 6073 C CA . LEU A 1 780 ? 45.860 1.319 -53.991 1.00 38.31 780 LEU A CA 1
ATOM 6074 C C . LEU A 1 780 ? 46.789 2.544 -53.890 1.00 38.31 780 LEU A C 1
ATOM 6076 O O . LEU A 1 780 ? 46.619 3.489 -54.659 1.00 38.31 780 LEU A O 1
ATOM 6080 N N . TYR A 1 781 ? 47.802 2.524 -53.013 1.00 36.12 781 TYR A N 1
ATOM 6081 C CA . TYR A 1 781 ? 48.764 3.625 -52.824 1.00 36.12 781 TYR A CA 1
ATOM 6082 C C . TYR A 1 781 ? 50.231 3.268 -53.138 1.00 36.12 781 TYR A C 1
ATOM 6084 O O . TYR A 1 781 ? 51.154 3.902 -52.627 1.00 36.12 781 TYR A O 1
ATOM 6092 N N . GLN A 1 782 ? 50.489 2.305 -54.031 1.00 36.53 782 GLN A N 1
ATOM 6093 C CA . GLN A 1 782 ? 51.837 2.097 -54.584 1.00 36.53 782 GLN A CA 1
ATOM 6094 C C . GLN A 1 782 ? 52.051 2.882 -55.888 1.00 36.53 782 GLN A C 1
ATOM 6096 O O . GLN A 1 782 ? 51.992 2.346 -56.991 1.00 36.53 782 GLN A O 1
ATOM 6101 N N . GLY A 1 783 ? 52.324 4.182 -55.738 1.00 33.75 783 GLY A N 1
ATOM 6102 C CA . GLY A 1 783 ? 52.984 5.017 -56.749 1.00 33.75 783 GLY A CA 1
ATOM 6103 C C . GLY A 1 783 ? 54.501 5.085 -56.501 1.00 33.75 783 GLY A C 1
ATOM 6104 O O . GLY A 1 783 ? 54.943 4.897 -55.367 1.00 33.75 783 GLY A O 1
ATOM 6105 N N . PRO A 1 784 ? 55.334 5.305 -57.534 1.00 39.25 784 PRO A N 1
ATOM 6106 C CA . PRO A 1 784 ? 56.740 4.938 -57.497 1.00 39.25 784 PRO A CA 1
ATOM 6107 C C . PRO A 1 784 ? 57.590 5.950 -56.724 1.00 39.25 784 PRO A C 1
ATOM 6109 O O . PRO A 1 784 ? 57.397 7.159 -56.817 1.00 39.25 784 PRO A O 1
ATOM 6112 N N . SER A 1 785 ? 58.628 5.421 -56.077 1.00 39.19 785 SER A N 1
ATOM 6113 C CA . SER A 1 785 ? 59.764 6.115 -55.457 1.00 39.19 785 SER A CA 1
ATOM 6114 C C . SER A 1 785 ? 59.565 6.676 -54.040 1.00 39.19 785 SER A C 1
ATOM 6116 O O . SER A 1 785 ? 59.266 7.841 -53.824 1.00 39.19 785 SER A O 1
ATOM 6118 N N . MET A 1 786 ? 59.958 5.878 -53.044 1.00 29.59 786 MET A N 1
ATOM 6119 C CA . MET A 1 786 ? 60.947 6.361 -52.079 1.00 29.59 786 MET A CA 1
ATOM 6120 C C . MET A 1 786 ? 61.764 5.196 -51.513 1.00 29.59 786 MET A C 1
ATOM 6122 O O . MET A 1 786 ? 61.250 4.129 -51.192 1.00 29.59 786 MET A O 1
ATOM 6126 N N . LYS A 1 787 ? 63.084 5.391 -51.509 1.00 33.19 787 LYS A N 1
ATOM 6127 C CA . LYS A 1 787 ? 64.113 4.412 -51.158 1.00 33.19 787 LYS A CA 1
ATOM 6128 C C . LYS A 1 787 ? 63.972 3.911 -49.718 1.00 33.19 787 LYS A C 1
ATOM 6130 O O . LYS A 1 787 ? 63.688 4.679 -48.807 1.00 33.19 787 LYS A O 1
ATOM 6135 N N . ARG A 1 788 ? 64.302 2.626 -49.558 1.00 34.88 788 ARG A N 1
ATOM 6136 C CA . ARG A 1 788 ? 64.628 1.937 -48.301 1.00 34.88 788 ARG A CA 1
ATOM 6137 C C . ARG A 1 788 ? 65.471 2.808 -47.372 1.00 34.88 788 ARG A C 1
ATOM 6139 O O . ARG A 1 788 ? 66.511 3.301 -47.797 1.00 34.88 788 ARG A O 1
ATOM 6146 N N . LEU A 1 789 ? 65.077 2.839 -46.105 1.00 32.84 789 LEU A N 1
ATOM 6147 C CA . LEU A 1 789 ? 65.953 3.000 -44.946 1.00 32.84 789 LEU A CA 1
ATOM 6148 C C . LEU A 1 789 ? 65.289 2.258 -43.778 1.00 32.84 789 LEU A C 1
ATOM 6150 O O . LEU A 1 789 ? 64.590 2.835 -42.954 1.00 32.84 789 LEU A O 1
ATOM 6154 N N . THR A 1 790 ? 65.454 0.938 -43.770 1.00 33.28 790 THR A N 1
ATOM 6155 C CA . THR A 1 790 ? 65.219 0.089 -42.600 1.00 33.28 790 THR A CA 1
ATOM 6156 C C . THR A 1 790 ? 66.576 -0.393 -42.125 1.00 33.28 790 THR A C 1
ATOM 6158 O O . THR A 1 790 ? 67.105 -1.335 -42.706 1.00 33.28 790 THR A O 1
ATOM 6161 N N . ASP A 1 791 ? 67.110 0.238 -41.084 1.00 32.81 791 ASP A N 1
ATOM 6162 C CA . ASP A 1 791 ? 68.136 -0.358 -40.236 1.00 32.81 791 ASP A CA 1
ATOM 6163 C C . ASP A 1 791 ? 67.745 -0.149 -38.768 1.00 32.81 791 ASP A C 1
ATOM 6165 O O . ASP A 1 791 ? 67.680 0.971 -38.272 1.00 32.81 791 ASP A O 1
ATOM 6169 N N . GLY A 1 792 ? 67.445 -1.277 -38.117 1.00 36.34 792 GLY A N 1
ATOM 6170 C CA . GLY A 1 792 ? 67.748 -1.577 -36.718 1.00 36.34 792 GLY A CA 1
ATOM 6171 C C . GLY A 1 792 ? 67.096 -0.754 -35.605 1.00 36.34 792 GLY A C 1
ATOM 6172 O O . GLY A 1 792 ? 67.661 0.242 -35.175 1.00 36.34 792 GLY A O 1
ATOM 6173 N N . ALA A 1 793 ? 66.030 -1.292 -34.999 1.00 32.31 793 ALA A N 1
ATOM 6174 C CA . ALA A 1 793 ? 65.888 -1.330 -33.534 1.00 32.31 793 ALA A CA 1
ATOM 6175 C C . ALA A 1 793 ? 64.720 -2.239 -33.114 1.00 32.31 793 ALA A C 1
ATOM 6177 O O . ALA A 1 793 ? 63.558 -1.840 -33.074 1.00 32.31 793 ALA A O 1
ATOM 6178 N N . THR A 1 794 ? 65.049 -3.480 -32.775 1.00 33.00 794 THR A N 1
ATOM 6179 C CA . THR A 1 794 ? 64.181 -4.431 -32.078 1.00 33.00 794 THR A CA 1
ATOM 6180 C C . THR A 1 794 ? 64.050 -3.997 -30.614 1.00 33.00 794 THR A C 1
ATOM 6182 O O . THR A 1 794 ? 65.063 -3.914 -29.923 1.00 33.00 794 THR A O 1
ATOM 6185 N N . ILE A 1 795 ? 62.835 -3.761 -30.107 1.00 32.75 795 ILE A N 1
ATOM 6186 C CA . ILE A 1 795 ? 62.583 -3.703 -28.656 1.00 32.75 795 ILE A CA 1
ATOM 6187 C C . ILE A 1 795 ? 61.461 -4.682 -28.313 1.00 32.75 795 ILE A C 1
ATOM 6189 O O . ILE A 1 795 ? 60.302 -4.512 -28.681 1.00 32.75 795 ILE A O 1
ATOM 6193 N N . THR A 1 796 ? 61.869 -5.738 -27.619 1.00 32.38 796 THR A N 1
ATOM 6194 C CA . THR A 1 796 ? 61.079 -6.835 -27.059 1.00 32.38 796 THR A CA 1
ATOM 6195 C C . THR A 1 796 ? 60.295 -6.399 -25.817 1.00 32.38 796 THR A C 1
ATOM 6197 O O . THR A 1 796 ? 60.840 -5.735 -24.937 1.00 32.38 796 THR A O 1
ATOM 6200 N N . SER A 1 797 ? 59.034 -6.824 -25.712 1.00 32.03 797 SER A N 1
ATOM 6201 C CA . SER A 1 797 ? 58.168 -6.682 -24.531 1.00 32.03 797 SER A CA 1
ATOM 6202 C C . SER A 1 797 ? 58.534 -7.662 -23.398 1.00 32.03 797 SER A C 1
ATOM 6204 O O . SER A 1 797 ? 58.876 -8.806 -23.705 1.00 32.03 797 SER A O 1
ATOM 6206 N N . PRO A 1 798 ? 58.394 -7.294 -22.107 1.00 40.06 798 PRO A N 1
ATOM 6207 C CA . PRO A 1 798 ? 58.556 -8.226 -20.988 1.00 40.06 798 PRO A CA 1
ATOM 6208 C C . PRO A 1 798 ? 57.255 -9.009 -20.681 1.00 40.06 798 PRO A C 1
ATOM 6210 O O . PRO A 1 798 ? 56.166 -8.513 -20.984 1.00 40.06 798 PRO A O 1
ATOM 6213 N N . PRO A 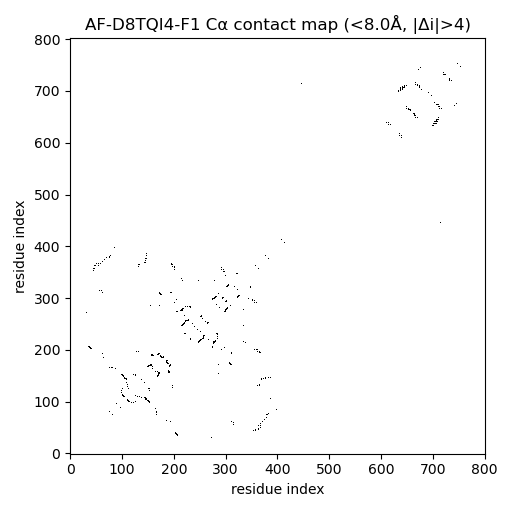1 799 ? 57.339 -10.217 -20.081 1.00 40.78 799 PRO A N 1
ATOM 6214 C CA . PRO A 1 799 ? 56.177 -11.052 -19.761 1.00 40.78 799 PRO A CA 1
ATOM 6215 C C . PRO A 1 799 ? 55.488 -10.631 -18.443 1.00 40.78 799 PRO A C 1
ATOM 6217 O O . PRO A 1 799 ? 56.089 -9.915 -17.637 1.00 40.78 799 PRO A O 1
ATOM 6220 N N . PRO A 1 800 ? 54.228 -11.056 -18.208 1.00 34.28 800 PRO A N 1
ATOM 6221 C CA . PRO A 1 800 ? 53.421 -10.594 -17.080 1.00 34.28 800 PRO A CA 1
ATOM 6222 C C . PRO A 1 800 ? 53.771 -11.325 -15.769 1.00 34.28 800 PRO A C 1
ATOM 6224 O O . PRO A 1 800 ? 54.199 -12.481 -15.812 1.00 34.28 800 PRO A O 1
ATOM 6227 N N . PRO A 1 801 ? 53.577 -10.683 -14.601 1.00 43.31 801 PRO A N 1
ATOM 6228 C CA . PRO A 1 801 ? 53.853 -11.295 -13.306 1.00 43.31 801 PRO A CA 1
ATOM 6229 C C . PRO A 1 801 ? 52.700 -12.200 -12.841 1.00 43.31 801 PRO A C 1
ATOM 6231 O O . PRO A 1 801 ? 51.538 -11.956 -13.178 1.00 43.31 801 PRO A O 1
ATOM 6234 N N . ALA A 1 802 ? 53.066 -13.235 -12.079 1.00 40.69 802 ALA A N 1
ATOM 6235 C CA . ALA A 1 802 ? 52.177 -14.186 -11.407 1.00 40.69 802 ALA A CA 1
ATOM 6236 C C . ALA A 1 802 ? 51.431 -13.575 -10.212 1.00 40.69 802 ALA A C 1
ATOM 6238 O O . ALA A 1 802 ? 52.005 -12.666 -9.563 1.00 40.69 802 ALA A O 1
#

Sequence (802 aa):
MFLGRLFVALLLLATTPQTLAILHTELFNSSINDPLVTLRNECPGAQRATTEADLEPLLRDNLEPDLRPWRQLGRPLTRLDLLNFLHEIDSHWLEYRRNFLAVVVIRNNVMRWWAYPNARGWCTRRVKFIAEQFHGFVASVGLRFPDVVYVMNAYDKPLCERGNCSAPLFTFDKRWNASAYAAGLPGSAHDDILHPVMNHPFEQLIDYPWDKKIERGFMRVGIYGAMAANCSRVLMYKVAQSRAGQEVLDVGIYQNRHWKVKVKTVPPVPMELHTRWKYLINTDGQSASWRLAKLLAMNSAVLKYRSDAIEYYYRSLREGENYVSFDHTDVVEVIKGLKGRDAELKTMAARNQAFAFRYLSQLSRTLYAKVSFERYKGLFSDMDEFLHEIPQDFSMSWFLQHRARLIAASTGVGLGSMPPGMLRGTHWVQGLWAIYLGISGPLLALVLGQHAALAAAAFWTTADQVPSRLQETKMSGRPEPVPELADSAMESSAAMGTEAVETAAAAAPVGVGGGPAATPSSATPTPPSLPAAIVLEMMDRELRPVPAATQPYVTATSTTITAANGSTSGGGPRPSPPSSLPSRLRSSAALVLRPDVLVDLAAAASLLTLTGVSLAYVYLDRESAAASRGYRRYWWFSILLGPSGCFLRWYLSHLNGWRDGWLQYGTFAANVLGCALVFACEALLFRLEGSLGEVQRMALQGLMVGTAGCLTTVSTYVVEIQKLALSSLPAAYKYFLTSTLVPVALGLLVYGVPREALRYMAGRQSMAIAMVQLTYDDPLYQGPSMKRLTDGATITSPPPPA

Nearest PDB structures (foldseek):
  5ub5-assembly1_A  TM=7.727E-01  e=5.242E-14  Homo sapiens
  5f87-assembly3_C  TM=7.565E-01  e=8.864E-13  Drosophila melanogaster
  5kbn-assembly1_A  TM=8.542E-01  e=6.909E-05  Escherichia coli
  6x58-assembly1_E  TM=8.908E-01  e=1.597E-04  Human immunodeficiency virus

Solvent-accessible surface area (backbone atoms only — not comparable to full-atom values): 48310 Å² total; per-residue (Å²): 114,71,69,62,52,51,54,53,52,58,55,58,73,71,66,62,80,78,69,68,72,72,74,80,66,60,89,85,51,85,57,95,74,50,89,60,60,42,81,34,88,74,49,93,98,48,64,63,31,86,49,70,78,63,38,42,71,56,39,60,52,33,52,47,61,38,47,45,70,62,71,66,65,82,54,70,43,43,58,65,32,46,37,49,30,53,43,45,43,71,74,69,42,55,69,78,64,45,25,30,38,30,46,35,39,31,49,91,74,42,73,47,71,37,63,48,93,79,34,42,72,68,28,58,48,52,54,48,34,44,43,52,53,52,51,48,39,33,72,74,74,61,57,82,52,63,66,43,75,49,39,40,42,50,44,63,62,62,80,40,47,60,92,73,53,64,46,72,36,34,22,42,20,45,59,50,38,68,69,46,34,75,72,73,43,79,27,41,70,45,51,41,30,63,35,67,77,62,84,63,85,43,75,58,35,36,37,38,62,72,93,75,30,43,86,29,41,32,38,78,43,70,44,52,62,85,40,62,82,78,31,59,56,50,41,43,42,53,42,33,70,36,74,72,22,51,75,44,35,51,53,42,36,43,39,81,57,31,84,87,59,86,75,80,69,42,82,77,71,65,74,81,63,56,32,45,23,41,29,39,54,42,50,51,57,82,31,39,41,85,59,49,65,61,52,29,21,15,61,22,28,38,34,37,48,76,67,46,52,29,47,48,61,50,68,72,57,43,77,81,55,47,27,44,74,36,47,73,88,44,44,62,60,53,56,61,70,50,66,91,43,60,70,62,37,49,51,23,7,53,53,24,29,39,49,25,55,23,52,48,20,63,64,24,37,52,51,50,49,40,52,49,49,45,58,54,44,69,43,34,78,41,52,69,66,48,56,72,69,57,59,97,83,58,46,72,69,54,49,52,51,52,43,52,51,54,52,34,66,75,67,71,51,73,77,83,82,65,68,98,56,75,86,62,61,52,63,61,49,45,48,51,45,46,46,27,66,70,47,54,42,53,52,46,52,49,51,52,50,49,52,50,50,51,51,52,49,47,54,54,59,54,65,72,62,66,76,95,79,86,86,85,87,90,83,82,83,86,78,86,85,88,81,87,81,89,84,87,80,88,83,87,90,86,87,86,80,88,86,85,83,89,85,88,85,90,88,86,91,86,88,88,88,81,88,85,90,82,87,84,92,88,91,82,87,81,82,90,81,82,76,98,77,76,80,78,79,80,81,78,83,88,84,84,89,83,87,87,89,84,88,92,90,87,84,88,84,84,83,86,82,86,87,82,87,82,83,85,85,82,82,86,80,89,87,85,89,88,89,84,87,88,81,91,78,88,76,86,75,75,82,73,67,50,70,68,56,49,50,51,50,51,52,51,52,50,50,52,49,54,42,52,52,34,53,51,49,63,57,66,58,72,80,62,98,54,89,89,44,64,78,57,55,27,54,36,36,14,63,67,34,19,60,61,11,40,53,51,30,58,61,35,46,75,38,41,72,56,66,92,71,50,47,49,48,10,61,46,49,25,37,41,53,21,47,50,51,38,51,52,38,50,52,48,50,68,75,37,59,93,75,54,52,74,68,55,52,31,46,42,53,5,41,38,58,6,20,24,52,44,22,36,60,64,69,63,53,51,52,51,34,53,58,30,42,78,76,36,54,68,40,18,52,50,36,52,49,51,65,48,50,51,45,52,52,50,46,37,66,76,75,46,72,56,70,65,58,56,49,54,54,55,48,46,58,54,47,55,54,48,51,59,51,60,70,71,72,50,85,91,71,81,72,89,86,80,82,89,85,87,80,88,84,91,83,86,84,84,85,86,85,134